Protein AF-A0A4Q4XHF4-F1 (afdb_monomer)

Nearest PDB structures (foldseek):
  7lha-assembly2_B  TM=8.384E-01  e=1.256E-33  Bacteroides uniformis
  7sno-assembly1_A  TM=8.288E-01  e=2.609E-33  Phocaeicola plebeius DSM 17135
  7snj-assembly1_A  TM=8.373E-01  e=5.656E-33  Phocaeicola plebeius DSM 17135
  7lj2-assembly2_B  TM=8.109E-01  e=6.883E-34  Bacteroides uniformis
  7lha-assembly1_A  TM=8.244E-01  e=3.525E-33  Bacteroides uniformis

Sequence (1037 aa):
MADDHASKAISCYGAGINHTPHLDRLASEGMKFNHCYVTNSICTPSRAAILTGTYNHVNGVMTLDDKINKHMPNVAKLLRGGGYRTAMVGKWHMGEGRAHEPTGFDYWSVLPGQGDYWDPKFIEPAGKRVEHGYVTDIITDKCLNWITQTKETGRPFFLMCHHKAPHRSWECDNKHKHLYADKPIRVPETYNDDYKNRAKAAKVAKMRVAEDMTYQDLGLVQPDGGDWVGERVVQESGSSQRKIPMDAAKLIDKDTGEVFTFKNGDGLPEFKFQRYMQRYLRTIQSIDDNVGRMLDYLDQNGLAENTIVIYTSDQGFFLGEHGWFDKRFMYEESFQMPFLIRYPAEIAKGSLCDDIICNVDFAPTFLDFARLRVPNYMQGVSFRELLHGKTPADWQQVAYHRYWMHNDIIHHARAHYGVRDRVYKLIYWYNEDLGVAGARPGAEDEKEWELFDCHKDPLELFNVYHDPKYQHVVKDMTRLLEKKMEEIGDEPVHTRMTDTSDILSKTTKRRFREGRGQYILALAISALTAALDGDQDPNRTSGWIQTAEQGIWEQLASPSISRLQALILIIHYRIVTGQFKLAFMLVAIAARSAAAMLLNHERHDMDRISQEVRRRLVWSLKIVERYFSVGLPEFEVCPLETIFLQLPSTEEDFSVDQSGELGSYSLHVRLEAVRRDIMKLTRSLALCDQPFPMLVELIRRFDEDLREILSRMPDGAELTAVQIAELLKNPWMPRRVLLHVSWHQAYCDLYRLLLRGYPEAAPKAVLDAVDPGHTATAEGECLKHSTAIIQTLTILNQQSTSRHLLEFDMAICAYHASRLLLFISRFGTSRDRPTAEFTVSRVDLCLAALRRFFSSCELVKPIIEELQTSNRKFHQRKLGVSRPSSPHLSPSRGDSQRNLSMAARTRQRLAIHSLLRQAEFSDGEDDEQATSVRDARLVSQTTPAVLPDDPSTGVPTERPVSYSAQESPNAPSPIPILSAVPNYWDSGTSSSPGSEDMQFPFMPWLGRQGEDAVFDDLLSSGVLNNPNSPYLRPTKN

Radius of gyration: 36.12 Å; Cα contacts (8 Å, |Δi|>4): 1656; chains: 1; bounding box: 110×99×100 Å

Foldseek 3Di:
DEAAAFPCLDPVSPVPQAYQVLLVVLLQQFEWEPFEWAQFLDQLQLLQLLFALAHCVLQVRQDLVAAGFQVHDGLLLQVVVLFAAEEEFEAPSRDDDDRRDDPSHPWYWYFDHLWDQAQTWTQTPVGIDTDGDGQLVVLLVVVLVVVVVRVVVVTHYDYHRYYSPPDPLQAFDPVLLPPPPVDFGDADPLLVPPCPQHAVLLVQWQFFLLWQDWCSSLQWDQDDDDCVQADQFPDPDPGRIGTGDQQNQWIAHNPPRDIDGDHRNVCVSVSSLRSNLSSRSSRCNSVSVSSNVVQVSCVVVVNQQVDKDKDKYSFFFDSSRNSGTGARDCQPRSTDMTIGIRHNNQADGNHYFHAHAYSSQNSQLVCVSSVHDDDPSNLHHHCSVVRNVDDDPVRPQKDKYWNQAALASRTNRFTWIWMDHSFKTKIWRCRANPPRPRHDHDCNVSIDIFMDGCVVCVSSSHGCLPPPVCVVVNVVRLVVVVVSCLSSQHDDSDDRPPDDDDDDDDDAVVCVVVLNDAQLLLLLQVLLLCLQVPPPDPPSSVVSLVVSVVVCVVCLVPADLSNLNSLLSSLSSCQQVLVLLVSLVSLLSSLVSLVVVVLLAQRSNDALLVRLSSQLSLLSSQVSQCLACQLPPVSRSDDPVSRHHDHHDAQPDSHDDDDPQQHLRSLVSLLVVLLSVLSNVLLVLLPDPAADVCLVVVLVVSVVSLVVSQVRLPCHQFQDLVNLLVLLVFLLSQSSLVSNLSSLLSLLSRLQLQAPPDPSHGDPNHNVPDDVVSSLVSLVSLLVSLLRLLVSLLSNLVNDPAADAHDCVSLVSNLSSLSSLLCQCPPNDDPPNDDLVVSLVSLVSSLVSCCRHSVSGPLNVQSSVVSVVSSVVSVVVVVVPDDDDDPPPDDPDPDPCPPDDPSRVSVPPDDSSRSNVSVDDDPPPPPVVPPPDDDPPPDDDDDDDDDDDDDDDDDDDDDDDDDDDDDDDDDDDDDDDDDDDDDDDDDDDDDDDDDDDDWRDDDSSNHGIDDPVPSCVCVVVCLSVDCPRPSNDDDDD

Mean predicted aligned error: 17.85 Å

Secondary structure (DSSP, 8-state):
--SS--GGGSGGG--SS---HHHHHHHHTSEEEEEEE-SSSSHHHHHHHHHHTS-HHHHT--SSS----TTS--HHHHHHHTT-EEEEEEE--S--STTTS--S-SEEEEESTT--SBS-EEEETTEEEE--SBHHHHHHHHHHHHHHHHHTTT--EEEEEE--TT-TT----GGGTTTTSSSPPPPPTTTT---TTS-HHHHH-S-BTTTT-BTTTTTBPPPS-SGGG-PBP--STT---BBPPTT--EEEBTTT--EEE-STTTTHHHHHHHHHHHHHHHHHHHHHHHHHHHHHHHHHTT-GGG--EEEE-SS---SSGGGB-S--SSSHHHHEEEEEEE-TTTS-TTEEE-S-EEGGGHHHHHHHHTTPPPPTT--S---HHHHTT---TT----EEEEE--TT-TTT-PPPEEEEE-SSEEEEEE----TT-TT-----TT--EEEEEETTT-TT-----TT-GGGHHHHHHHHHHHHHHHHHHTPPPSSPPTT-SS--SS-SHHHHHHTT-S-HHHHHHHHHHHHHHHT-S-HHHHHHHHHHHHHHHHTTTTS--HHHHHHHHHHHHHHHHTT-HHHHHHHHHHHHHHHHHTTTTB--SSS-HHHHHHHHHHHHHHHHHHHHHHTT-GGG-SS-GGG-B-PPP--SS-SS---SS---HHHHHHHHHHHHHHHHHHHHHHTT--S--TTHHHHHHHHHHHHHHHHTT-TT-SS--HHHHHHHTTSTTHHHHHHHHHHHHHHHHHHHGGG-TT-TTSPPHHHHTTS-HHHHHHHHHHHHHHHHHHHHHHHHHHHH-SS-----HHHHHHHHHHHHHHHHHHHH--STTPPPHHHHHHHHHHHHHHHHHHSTT-GGGHHHHHHHHHHHHHHHHHHTT-----------SS-SGGGGS-HHHHHHT---TT-HHHHT----SSSTTTGGGSS-TTS-------PPP---------------------------------------------------PPPPTTT--S---TTHHHHHHT-GGG-TT-GGGS----

Structure (mmCIF, N/CA/C/O backbone):
data_AF-A0A4Q4XHF4-F1
#
_entry.id   AF-A0A4Q4XHF4-F1
#
loop_
_atom_site.group_PDB
_atom_site.id
_atom_site.type_symbol
_atom_site.label_atom_id
_atom_site.label_alt_id
_atom_site.label_comp_id
_atom_site.label_asym_id
_atom_site.label_entity_id
_atom_site.label_seq_id
_atom_site.pdbx_PDB_ins_code
_atom_site.Cartn_x
_atom_site.Cartn_y
_atom_site.Cartn_z
_atom_site.occupancy
_atom_site.B_iso_or_equiv
_atom_site.auth_seq_id
_atom_site.auth_comp_id
_atom_site.auth_asym_id
_atom_site.auth_atom_id
_atom_site.pdbx_PDB_model_num
ATOM 1 N N . MET A 1 1 ? 4.514 -17.377 -2.876 1.00 98.31 1 MET A N 1
ATOM 2 C CA . MET A 1 1 ? 4.891 -16.209 -3.697 1.00 98.31 1 MET A CA 1
ATOM 3 C C . MET A 1 1 ? 6.381 -16.268 -3.998 1.00 98.31 1 MET A C 1
ATOM 5 O O . MET A 1 1 ? 7.155 -16.584 -3.097 1.00 98.31 1 MET A O 1
ATOM 9 N N . ALA A 1 2 ? 6.769 -16.020 -5.246 1.00 98.31 2 ALA A N 1
ATOM 10 C CA . ALA A 1 2 ? 8.162 -15.827 -5.654 1.00 98.31 2 ALA A CA 1
ATOM 11 C C . ALA A 1 2 ? 8.590 -14.352 -5.487 1.00 98.31 2 ALA A C 1
ATOM 13 O O . ALA A 1 2 ? 7.880 -13.562 -4.861 1.00 98.31 2 ALA A O 1
ATOM 14 N N . ASP A 1 3 ? 9.755 -13.991 -6.013 1.00 98.25 3 ASP A N 1
ATOM 15 C CA . ASP A 1 3 ? 10.226 -12.609 -6.119 1.00 98.25 3 ASP A CA 1
ATOM 16 C C . ASP A 1 3 ? 10.949 -12.466 -7.465 1.00 98.25 3 ASP A C 1
ATOM 18 O O . ASP A 1 3 ? 11.904 -13.204 -7.700 1.00 98.25 3 ASP A O 1
ATOM 22 N N . ASP A 1 4 ? 10.463 -11.594 -8.355 1.00 98.25 4 ASP A N 1
ATOM 23 C CA . ASP A 1 4 ? 10.924 -11.447 -9.755 1.00 98.25 4 ASP A CA 1
ATOM 24 C C . ASP A 1 4 ? 10.640 -12.643 -10.712 1.00 98.25 4 ASP A C 1
ATOM 26 O O . ASP A 1 4 ? 11.392 -12.875 -11.663 1.00 98.25 4 ASP A O 1
ATOM 30 N N . HIS A 1 5 ? 9.565 -13.427 -10.520 1.00 98.50 5 HIS A N 1
ATOM 31 C CA . HIS A 1 5 ? 9.194 -14.512 -11.454 1.00 98.50 5 HIS A CA 1
ATOM 32 C C . HIS A 1 5 ? 8.174 -14.064 -12.522 1.00 98.50 5 HIS A C 1
ATOM 34 O O . HIS A 1 5 ? 6.990 -13.905 -12.233 1.00 98.50 5 HIS A O 1
ATOM 40 N N . ALA A 1 6 ? 8.614 -13.920 -13.774 1.00 98.19 6 ALA A N 1
ATOM 41 C CA . ALA A 1 6 ? 7.746 -13.584 -14.904 1.00 98.19 6 ALA A CA 1
ATOM 42 C C . ALA A 1 6 ? 6.848 -14.748 -15.351 1.00 98.19 6 ALA A C 1
ATOM 44 O O . ALA A 1 6 ? 7.300 -15.892 -15.436 1.00 98.19 6 ALA A O 1
ATOM 45 N N . SER A 1 7 ? 5.614 -14.444 -15.767 1.00 97.31 7 SER A N 1
ATOM 46 C CA . SER A 1 7 ? 4.644 -15.428 -16.277 1.00 97.31 7 SER A CA 1
ATOM 47 C C . SER A 1 7 ? 5.202 -16.288 -17.412 1.00 97.31 7 SER A C 1
ATOM 49 O O . SER A 1 7 ? 5.020 -17.502 -17.420 1.00 97.31 7 SER A O 1
ATOM 51 N N . LYS A 1 8 ? 5.947 -15.681 -18.347 1.00 96.19 8 LYS A N 1
ATOM 52 C CA . LYS A 1 8 ? 6.544 -16.369 -19.505 1.00 96.19 8 LYS A CA 1
ATOM 53 C C . LYS A 1 8 ? 7.553 -17.463 -19.122 1.00 96.19 8 LYS A C 1
ATOM 55 O O . LYS A 1 8 ? 7.819 -18.344 -19.934 1.00 96.19 8 LYS A O 1
ATOM 60 N N . ALA A 1 9 ? 8.094 -17.450 -17.904 1.00 97.88 9 ALA A N 1
ATOM 61 C CA . ALA A 1 9 ? 9.001 -18.488 -17.422 1.00 97.88 9 ALA A CA 1
ATOM 62 C C . ALA A 1 9 ? 8.282 -19.690 -16.768 1.00 97.88 9 ALA A C 1
ATOM 64 O O . ALA A 1 9 ? 8.949 -20.574 -16.236 1.00 97.88 9 ALA A O 1
ATOM 65 N N . ILE A 1 10 ? 6.948 -19.766 -16.848 1.00 98.56 10 ILE A N 1
ATOM 66 C CA . ILE A 1 10 ? 6.119 -20.882 -16.363 1.00 98.56 10 ILE A CA 1
ATOM 67 C C . ILE A 1 10 ? 5.450 -21.560 -17.570 1.00 98.56 10 ILE A C 1
ATOM 69 O O . ILE A 1 10 ? 4.850 -20.886 -18.412 1.00 98.56 10 ILE A O 1
ATOM 73 N N . SER A 1 11 ? 5.539 -22.888 -17.695 1.00 98.12 11 SER A N 1
ATOM 74 C CA . SER A 1 11 ? 5.138 -23.583 -18.930 1.00 98.12 11 SER A CA 1
ATOM 75 C C . SER A 1 11 ? 3.638 -23.491 -19.250 1.00 98.12 11 SER A C 1
ATOM 77 O O . SER A 1 11 ? 3.296 -23.346 -20.426 1.00 98.12 11 SER A O 1
ATOM 79 N N . CYS A 1 12 ? 2.742 -23.422 -18.258 1.00 97.88 12 CYS A N 1
ATOM 80 C CA . CYS A 1 12 ? 1.301 -23.211 -18.484 1.00 97.88 12 CYS A CA 1
ATOM 81 C C . CYS A 1 12 ? 0.922 -21.816 -19.041 1.00 97.88 12 CYS A C 1
ATOM 83 O O . CYS A 1 12 ? -0.230 -21.597 -19.440 1.00 97.88 12 CYS A O 1
ATOM 85 N N . TYR A 1 13 ? 1.871 -20.876 -19.125 1.00 97.81 13 TYR A N 1
ATOM 86 C CA . TYR A 1 13 ? 1.719 -19.598 -19.838 1.00 97.81 13 TYR A CA 1
ATOM 87 C C . TYR A 1 13 ? 2.239 -19.642 -21.289 1.00 97.81 13 TYR A C 1
ATOM 89 O O . TYR A 1 13 ? 2.040 -18.690 -22.036 1.00 97.81 13 TYR A O 1
ATOM 97 N N . GLY A 1 14 ? 2.825 -20.760 -21.732 1.00 94.31 14 GLY A N 1
ATOM 98 C CA . GLY A 1 14 ? 2.952 -21.101 -23.155 1.00 94.31 14 GLY A CA 1
ATOM 99 C C . GLY A 1 14 ? 4.134 -20.507 -23.929 1.00 94.31 14 GLY A C 1
ATOM 100 O O . GLY A 1 14 ? 4.270 -20.808 -25.112 1.00 94.31 14 GLY A O 1
ATOM 101 N N . ALA A 1 15 ? 5.027 -19.728 -23.308 1.00 93.06 15 ALA A N 1
ATOM 102 C CA . ALA A 1 15 ? 6.179 -19.140 -24.015 1.00 93.06 15 ALA A CA 1
ATOM 103 C C . ALA A 1 15 ? 7.266 -20.164 -24.426 1.00 93.06 15 ALA A C 1
ATOM 105 O O . ALA A 1 15 ? 8.130 -19.855 -25.244 1.00 93.06 15 ALA A O 1
ATOM 106 N N . GLY A 1 16 ? 7.234 -21.384 -23.873 1.00 93.06 16 GLY A N 1
ATOM 107 C CA . GLY A 1 16 ? 8.068 -22.513 -24.315 1.00 93.06 16 GLY A CA 1
ATOM 108 C C . GLY A 1 16 ? 9.550 -22.464 -23.918 1.00 93.06 16 GLY A C 1
ATOM 109 O O . GLY A 1 16 ? 10.326 -23.280 -24.409 1.00 93.06 16 GLY A O 1
ATOM 110 N N . ILE A 1 17 ? 9.953 -21.534 -23.045 1.00 94.19 17 ILE A N 1
ATOM 111 C CA . ILE A 1 17 ? 11.353 -21.365 -22.606 1.00 94.19 17 ILE A CA 1
ATOM 112 C C . ILE A 1 17 ? 11.737 -22.195 -21.370 1.00 94.19 17 ILE A C 1
ATOM 114 O O . ILE A 1 17 ? 12.924 -22.390 -21.130 1.00 94.19 17 ILE A O 1
ATOM 118 N N . ASN A 1 18 ? 10.761 -22.679 -20.594 1.00 95.44 18 ASN A N 1
ATOM 119 C CA . ASN A 1 18 ? 10.960 -23.417 -19.340 1.00 95.44 18 ASN A CA 1
ATOM 120 C C . ASN A 1 18 ? 9.991 -24.613 -19.241 1.00 95.44 18 ASN A C 1
ATOM 122 O O . ASN A 1 18 ? 9.073 -24.734 -20.054 1.00 95.44 18 ASN A O 1
ATOM 126 N N . HIS A 1 19 ? 10.177 -25.476 -18.241 1.00 95.50 19 HIS A N 1
ATOM 127 C CA . HIS A 1 19 ? 9.332 -26.641 -17.964 1.00 95.50 19 HIS A CA 1
ATOM 128 C C . HIS A 1 19 ? 9.091 -26.765 -16.451 1.00 95.50 19 HIS A C 1
ATOM 130 O O . HIS A 1 19 ? 9.970 -27.206 -15.714 1.00 95.50 19 HIS A O 1
ATOM 136 N N . THR A 1 20 ? 7.902 -26.365 -15.997 1.00 98.38 20 THR A N 1
ATOM 137 C CA . THR A 1 20 ? 7.527 -26.211 -14.579 1.00 98.38 20 THR A CA 1
ATOM 138 C C . THR A 1 20 ? 6.310 -27.081 -14.228 1.00 98.38 20 THR A C 1
ATOM 140 O O . THR A 1 20 ? 5.200 -26.561 -14.074 1.00 98.38 20 THR A O 1
ATOM 143 N N . PRO A 1 21 ? 6.459 -28.418 -14.168 1.00 98.50 21 PRO A N 1
ATOM 144 C CA . PRO A 1 21 ? 5.340 -29.347 -14.018 1.00 98.50 21 PRO A CA 1
ATOM 145 C C . PRO A 1 21 ? 4.573 -29.185 -12.700 1.00 98.50 21 PRO A C 1
ATOM 147 O O . PRO A 1 21 ? 3.372 -29.452 -12.672 1.00 98.50 21 PRO A O 1
ATOM 150 N N . HIS A 1 22 ? 5.215 -28.741 -11.616 1.00 98.75 22 HIS A N 1
ATOM 151 C CA . HIS A 1 22 ? 4.547 -28.561 -10.325 1.00 98.75 22 HIS A CA 1
ATOM 152 C C . HIS A 1 22 ? 3.808 -27.216 -10.211 1.00 98.75 22 HIS A C 1
ATOM 154 O O . HIS A 1 22 ? 2.795 -27.137 -9.515 1.00 98.75 22 HIS A O 1
ATOM 160 N N . LEU A 1 23 ? 4.241 -26.179 -10.933 1.00 98.81 23 LEU A N 1
ATOM 161 C CA . LEU A 1 23 ? 3.446 -24.964 -11.150 1.00 98.81 23 LEU A CA 1
ATOM 162 C C . LEU A 1 23 ? 2.272 -25.249 -12.094 1.00 98.81 23 LEU A C 1
ATOM 164 O O . LEU A 1 23 ? 1.133 -24.907 -11.782 1.00 98.81 23 LEU A O 1
ATOM 168 N N . ASP A 1 24 ? 2.504 -25.961 -13.196 1.00 98.75 24 ASP A N 1
ATOM 169 C CA . ASP A 1 24 ? 1.458 -26.349 -14.151 1.00 98.75 24 ASP A CA 1
ATOM 170 C C . ASP A 1 24 ? 0.392 -27.259 -13.507 1.00 98.75 24 ASP A C 1
ATOM 172 O O . ASP A 1 24 ? -0.781 -27.224 -13.889 1.00 98.75 24 ASP A O 1
ATOM 176 N N . ARG A 1 25 ? 0.765 -28.017 -12.464 1.00 98.62 25 ARG A N 1
ATOM 177 C CA . ARG A 1 25 ? -0.150 -28.779 -11.598 1.00 98.62 25 ARG A CA 1
ATOM 178 C C . ARG A 1 25 ? -1.195 -27.894 -10.899 1.00 98.62 25 ARG A C 1
ATOM 180 O O . ARG A 1 25 ? -2.337 -28.321 -10.751 1.00 98.62 25 ARG A O 1
ATOM 187 N N . LEU A 1 26 ? -0.862 -26.656 -10.517 1.00 98.56 26 LEU A N 1
ATOM 188 C CA . LEU A 1 26 ? -1.839 -25.710 -9.948 1.00 98.56 26 LEU A CA 1
ATOM 189 C C . LEU A 1 26 ? -2.869 -25.252 -10.985 1.00 98.56 26 LEU A C 1
ATOM 191 O O . LEU A 1 26 ? -4.040 -25.098 -10.647 1.00 98.56 26 LEU A O 1
ATOM 195 N N . ALA A 1 27 ? -2.446 -25.062 -12.238 1.00 98.12 27 ALA A N 1
ATOM 196 C CA . ALA A 1 27 ? -3.348 -24.713 -13.331 1.00 98.12 27 ALA A CA 1
ATOM 197 C C . ALA A 1 27 ? -4.272 -25.890 -13.688 1.00 98.12 27 ALA A C 1
ATOM 199 O O . ALA A 1 27 ? -5.482 -25.715 -13.811 1.00 98.12 27 ALA A O 1
ATOM 200 N N . SER A 1 28 ? -3.725 -27.105 -13.817 1.00 98.44 28 SER A N 1
ATOM 201 C CA . SER A 1 28 ? -4.499 -28.287 -14.224 1.00 98.44 28 SER A CA 1
ATOM 202 C C . SER A 1 28 ? -5.429 -28.829 -13.132 1.00 98.44 28 SER A C 1
ATOM 204 O O . SER A 1 28 ? -6.492 -29.358 -13.450 1.00 98.44 28 SER A O 1
ATOM 206 N N . GLU A 1 29 ? -5.099 -28.648 -11.850 1.00 98.44 29 GLU A N 1
ATOM 207 C CA . GLU A 1 29 ? -5.975 -28.998 -10.720 1.00 98.44 29 GLU A CA 1
ATOM 208 C C . GLU A 1 29 ? -6.828 -27.831 -10.194 1.00 98.44 29 GLU A C 1
ATOM 210 O O . GLU A 1 29 ? -7.529 -27.986 -9.193 1.00 98.44 29 GLU A O 1
ATOM 215 N N . GLY A 1 30 ? -6.783 -26.673 -10.853 1.00 98.38 30 GLY A N 1
ATOM 216 C CA . GLY A 1 30 ? -7.435 -25.448 -10.402 1.00 98.38 30 GLY A CA 1
ATOM 217 C C . GLY A 1 30 ? -7.697 -24.484 -11.554 1.00 98.38 30 GLY A C 1
ATOM 218 O O . GLY A 1 30 ? -8.276 -24.879 -12.564 1.00 98.38 30 GLY A O 1
ATOM 219 N N . MET A 1 31 ? -7.288 -23.226 -11.392 1.00 98.69 31 MET A N 1
ATOM 220 C CA . MET A 1 31 ? -7.496 -22.155 -12.365 1.00 98.69 31 MET A CA 1
ATOM 221 C C . MET A 1 31 ? -6.215 -21.345 -12.607 1.00 98.69 31 MET A C 1
ATOM 223 O O . MET A 1 31 ? -5.474 -21.028 -11.671 1.00 98.69 31 MET A O 1
ATOM 227 N N . LYS A 1 32 ? -5.990 -20.963 -13.870 1.00 98.69 32 LYS A N 1
ATOM 228 C CA . LYS A 1 32 ? -4.998 -19.959 -14.286 1.00 98.69 32 LYS A CA 1
ATOM 229 C C . LYS A 1 32 ? -5.692 -18.641 -14.627 1.00 98.69 32 LYS A C 1
ATOM 231 O O . LYS A 1 32 ? -6.667 -18.646 -15.376 1.00 98.69 32 LYS A O 1
ATOM 236 N N . PHE A 1 33 ? -5.135 -17.521 -14.169 1.00 98.62 33 PHE A N 1
ATOM 237 C CA . PHE A 1 33 ? -5.484 -16.192 -14.677 1.00 98.62 33 PHE A CA 1
ATOM 238 C C . PHE A 1 33 ? -4.467 -15.756 -15.735 1.00 98.62 33 PHE A C 1
ATOM 240 O O . PHE A 1 33 ? -3.256 -15.850 -15.511 1.00 98.62 33 PHE A O 1
ATOM 247 N N . ASN A 1 34 ? -4.954 -15.254 -16.872 1.00 97.44 34 ASN A N 1
ATOM 248 C CA . ASN A 1 34 ? -4.112 -14.601 -17.882 1.00 97.44 34 ASN A CA 1
ATOM 249 C C . ASN A 1 34 ? -3.880 -13.106 -17.573 1.00 97.44 34 ASN A C 1
ATOM 251 O O . ASN A 1 34 ? -2.925 -12.520 -18.077 1.00 97.44 34 ASN A O 1
ATOM 255 N N . HIS A 1 35 ? -4.719 -12.494 -16.729 1.00 97.94 35 HIS A N 1
ATOM 256 C CA . HIS A 1 35 ? -4.761 -11.045 -16.506 1.00 97.94 35 HIS A CA 1
ATOM 257 C C . HIS A 1 35 ? -4.694 -10.661 -15.015 1.00 97.94 35 HIS A C 1
ATOM 259 O O . HIS A 1 35 ? -5.595 -10.022 -14.480 1.00 97.94 35 HIS A O 1
ATOM 265 N N . CYS A 1 36 ? -3.608 -11.046 -14.337 1.00 98.69 36 CYS A N 1
ATOM 266 C CA . CYS A 1 36 ? -3.281 -10.557 -12.994 1.00 98.69 36 CYS A CA 1
ATOM 267 C C . CYS A 1 36 ? -2.184 -9.486 -13.069 1.00 98.69 36 CYS A C 1
ATOM 269 O O . CYS A 1 36 ? -1.171 -9.699 -13.734 1.00 98.69 36 CYS A O 1
ATOM 271 N N . TYR A 1 37 ? -2.357 -8.359 -12.372 1.00 98.81 37 TYR A N 1
ATOM 272 C CA . TYR A 1 37 ? -1.478 -7.190 -12.492 1.00 98.81 37 TYR A CA 1
ATOM 273 C C . TYR A 1 37 ? -1.028 -6.601 -11.150 1.00 98.81 37 TYR A C 1
ATOM 275 O O . TYR A 1 37 ? -1.778 -6.571 -10.171 1.00 98.81 37 TYR A O 1
ATOM 283 N N . VAL A 1 38 ? 0.203 -6.089 -11.114 1.00 98.81 38 VAL A N 1
ATOM 284 C CA . VAL A 1 38 ? 0.785 -5.437 -9.931 1.00 98.81 38 VAL A CA 1
ATOM 285 C C . VAL A 1 38 ? 0.472 -3.938 -9.922 1.00 98.81 38 VAL A C 1
ATOM 287 O O . VAL A 1 38 ? 0.669 -3.269 -10.930 1.00 98.81 38 VAL A O 1
ATOM 290 N N . THR A 1 39 ? 0.036 -3.362 -8.797 1.00 98.31 39 THR A N 1
ATOM 291 C CA . THR A 1 39 ? -0.268 -1.913 -8.734 1.00 98.31 39 THR A CA 1
ATOM 292 C C . THR A 1 39 ? 0.965 -1.001 -8.743 1.00 98.31 39 THR A C 1
ATOM 294 O O . THR A 1 39 ? 0.835 0.201 -8.958 1.00 98.31 39 THR A O 1
ATOM 297 N N . ASN A 1 40 ? 2.156 -1.549 -8.496 1.00 98.25 40 ASN A N 1
ATOM 298 C CA . ASN A 1 40 ? 3.449 -0.863 -8.538 1.00 98.25 40 ASN A CA 1
ATOM 299 C C . ASN A 1 40 ? 4.542 -1.931 -8.742 1.00 98.25 40 ASN A C 1
ATOM 301 O O . ASN A 1 40 ? 4.726 -2.778 -7.868 1.00 98.25 40 ASN A O 1
ATOM 305 N N . SER A 1 41 ? 5.231 -1.934 -9.891 1.00 97.12 41 SER A N 1
ATOM 306 C CA . SER A 1 41 ? 6.150 -3.014 -10.320 1.00 97.12 41 SER A CA 1
ATOM 307 C C . SER A 1 41 ? 7.505 -3.021 -9.591 1.00 97.12 41 SER A C 1
ATOM 309 O O . SER A 1 41 ? 8.563 -3.066 -10.223 1.00 97.12 41 SER A O 1
ATOM 311 N N . ILE A 1 42 ? 7.498 -2.968 -8.259 1.00 96.19 42 ILE A N 1
ATOM 312 C CA . ILE A 1 42 ? 8.690 -3.123 -7.423 1.00 96.19 42 ILE A CA 1
ATOM 313 C C . ILE A 1 42 ? 8.329 -3.761 -6.068 1.00 96.19 42 ILE A C 1
ATOM 315 O O . ILE A 1 42 ? 7.259 -3.526 -5.502 1.00 96.19 42 ILE A O 1
ATOM 319 N N . CYS A 1 43 ? 9.225 -4.610 -5.559 1.00 95.81 43 CYS A N 1
ATOM 320 C CA . CYS A 1 43 ? 8.884 -5.653 -4.587 1.00 95.81 43 CYS A CA 1
ATOM 321 C C . CYS A 1 43 ? 8.332 -5.148 -3.246 1.00 95.81 43 CYS A C 1
ATOM 323 O O . CYS A 1 43 ? 7.349 -5.697 -2.753 1.00 95.81 43 CYS A O 1
ATOM 325 N N . THR A 1 44 ? 8.916 -4.110 -2.645 1.00 97.00 44 THR A N 1
ATOM 326 C CA . THR A 1 44 ? 8.484 -3.609 -1.324 1.00 97.00 44 THR A CA 1
ATOM 327 C C . THR A 1 44 ? 7.065 -3.002 -1.349 1.00 97.00 44 THR A C 1
ATOM 329 O O . THR A 1 44 ? 6.223 -3.459 -0.570 1.00 97.00 44 THR A O 1
ATOM 332 N N . PRO A 1 45 ? 6.728 -2.091 -2.284 1.00 97.81 45 PRO A N 1
ATOM 333 C CA . PRO A 1 45 ? 5.360 -1.620 -2.516 1.00 97.81 45 PRO A CA 1
ATOM 334 C C . PRO A 1 45 ? 4.354 -2.710 -2.904 1.00 97.81 45 PRO A C 1
ATOM 336 O O . PRO A 1 45 ? 3.235 -2.697 -2.387 1.00 97.81 45 PRO A O 1
ATOM 339 N N . SER A 1 46 ? 4.721 -3.670 -3.764 1.00 98.62 46 SER A N 1
ATOM 340 C CA . SER A 1 46 ? 3.817 -4.776 -4.130 1.00 98.62 46 SER A CA 1
ATOM 341 C C . SER A 1 46 ? 3.483 -5.660 -2.921 1.00 98.62 46 SER A C 1
ATOM 343 O O . SER A 1 46 ? 2.315 -5.956 -2.652 1.00 98.62 46 SER A O 1
ATOM 345 N N . ARG A 1 47 ? 4.498 -6.012 -2.119 1.00 98.62 47 ARG A N 1
ATOM 346 C CA . ARG A 1 47 ? 4.339 -6.789 -0.878 1.00 98.62 47 ARG A CA 1
ATOM 347 C C . ARG A 1 47 ? 3.460 -6.063 0.144 1.00 98.62 47 ARG A C 1
ATOM 349 O O . ARG A 1 47 ? 2.692 -6.728 0.840 1.00 98.62 47 ARG A O 1
ATOM 356 N N . ALA A 1 48 ? 3.519 -4.730 0.197 1.00 98.38 48 ALA A N 1
ATOM 357 C CA . ALA A 1 48 ? 2.614 -3.925 1.014 1.00 98.38 48 ALA A CA 1
ATOM 358 C C . ALA A 1 48 ? 1.171 -3.982 0.488 1.00 98.38 48 ALA A C 1
ATOM 360 O O . ALA A 1 48 ? 0.270 -4.318 1.254 1.00 98.38 48 ALA A O 1
ATOM 361 N N . ALA A 1 49 ? 0.958 -3.749 -0.812 1.00 98.62 49 ALA A N 1
ATOM 362 C CA . ALA A 1 49 ? -0.366 -3.754 -1.442 1.00 98.62 49 ALA A CA 1
ATOM 363 C C . ALA A 1 49 ? -1.111 -5.095 -1.272 1.00 98.62 49 ALA A C 1
ATOM 365 O O . ALA A 1 49 ? -2.282 -5.106 -0.891 1.00 98.62 49 ALA A O 1
ATOM 366 N N . ILE A 1 50 ? -0.409 -6.224 -1.441 1.00 98.69 50 ILE A N 1
ATOM 367 C CA . ILE A 1 50 ? -0.934 -7.585 -1.202 1.00 98.69 50 ILE A CA 1
ATOM 368 C C . ILE A 1 50 ? -1.340 -7.802 0.265 1.00 98.69 50 ILE A C 1
ATOM 370 O O . ILE A 1 50 ? -2.300 -8.515 0.558 1.00 98.69 50 ILE A O 1
ATOM 374 N N . LEU A 1 51 ? -0.596 -7.216 1.207 1.00 98.38 51 LEU A N 1
ATOM 375 C CA . LEU A 1 51 ? -0.791 -7.412 2.643 1.00 98.38 51 LEU A CA 1
ATOM 376 C C . LEU A 1 51 ? -1.887 -6.497 3.223 1.00 98.38 51 LEU A C 1
ATOM 378 O O . LEU A 1 51 ? -2.607 -6.912 4.141 1.00 98.38 51 LEU A O 1
ATOM 382 N N . THR A 1 52 ? -2.025 -5.269 2.714 1.00 97.81 52 THR A N 1
ATOM 383 C CA . THR A 1 52 ? -3.038 -4.299 3.167 1.00 97.81 52 THR A CA 1
ATOM 384 C C . THR A 1 52 ? -4.348 -4.383 2.390 1.00 97.81 52 THR A C 1
ATOM 386 O O . THR A 1 52 ? -5.390 -4.096 2.976 1.00 97.81 52 THR A O 1
ATOM 389 N N . GLY A 1 53 ? -4.314 -4.773 1.111 1.00 97.81 53 GLY A N 1
ATOM 390 C CA . GLY A 1 53 ? -5.441 -4.646 0.184 1.00 97.81 53 GLY A CA 1
ATOM 391 C C . GLY A 1 53 ? -5.658 -3.216 -0.321 1.00 97.81 53 GLY A C 1
ATOM 392 O O . GLY A 1 53 ? -6.792 -2.846 -0.616 1.00 97.81 53 GLY A O 1
ATOM 393 N N . THR A 1 54 ? -4.612 -2.381 -0.351 1.00 97.31 54 THR A N 1
ATOM 394 C CA . THR A 1 54 ? -4.697 -0.949 -0.700 1.00 97.31 54 THR A CA 1
ATOM 395 C C . THR A 1 54 ? -3.547 -0.502 -1.595 1.00 97.31 54 THR A C 1
ATOM 397 O O . THR A 1 54 ? -2.439 -1.036 -1.508 1.00 97.31 54 THR A O 1
ATOM 400 N N . TYR A 1 55 ? -3.786 0.536 -2.395 1.00 97.31 55 TYR A N 1
ATOM 401 C CA . TYR A 1 55 ? -2.769 1.168 -3.231 1.00 97.31 55 TYR A CA 1
ATOM 402 C C . TYR A 1 55 ? -1.721 1.914 -2.384 1.00 97.31 55 TYR A C 1
ATOM 404 O O . TYR A 1 55 ? -1.907 2.172 -1.188 1.00 97.31 55 TYR A O 1
ATOM 412 N N . ASN A 1 56 ? -0.578 2.229 -2.997 1.00 96.62 56 ASN A N 1
ATOM 413 C CA . ASN A 1 56 ? 0.631 2.608 -2.263 1.00 96.62 56 ASN A CA 1
ATOM 414 C C . ASN A 1 56 ? 0.629 4.023 -1.670 1.00 96.62 56 ASN A C 1
ATOM 416 O O . ASN A 1 56 ? 1.294 4.252 -0.663 1.00 96.62 56 ASN A O 1
ATOM 420 N N . HIS A 1 57 ? -0.185 4.938 -2.194 1.00 92.38 57 HIS A N 1
ATOM 421 C CA . HIS A 1 57 ? -0.474 6.225 -1.553 1.00 92.38 57 HIS A CA 1
ATOM 422 C C . HIS A 1 57 ? -1.352 6.091 -0.300 1.00 92.38 57 HIS A C 1
ATOM 424 O O . HIS A 1 57 ? -1.235 6.905 0.610 1.00 92.38 57 HIS A O 1
ATOM 430 N N . VAL A 1 58 ? -2.167 5.034 -0.197 1.00 89.12 58 VAL A N 1
ATOM 431 C CA . VAL A 1 58 ? -2.994 4.748 0.991 1.00 89.12 58 VAL A CA 1
ATOM 432 C C . VAL A 1 58 ? -2.231 3.939 2.046 1.00 89.12 58 VAL A C 1
ATOM 434 O O . VAL A 1 58 ? -2.420 4.167 3.241 1.00 89.12 58 VAL A O 1
ATOM 437 N N . ASN A 1 59 ? -1.342 3.017 1.644 1.00 91.50 59 ASN A N 1
ATOM 438 C CA . ASN A 1 59 ? -0.471 2.303 2.595 1.00 91.50 59 ASN A CA 1
ATOM 439 C C . ASN A 1 59 ? 0.832 3.053 2.948 1.00 91.50 59 ASN A C 1
ATOM 441 O O . ASN A 1 59 ? 1.493 2.670 3.910 1.00 91.50 59 ASN A O 1
ATOM 445 N N . GLY A 1 60 ? 1.204 4.113 2.225 1.00 92.25 60 GLY A N 1
ATOM 446 C CA . GLY A 1 60 ? 2.415 4.895 2.504 1.00 92.25 60 GLY A CA 1
ATOM 447 C C . GLY A 1 60 ? 3.728 4.124 2.313 1.00 92.25 60 GLY A C 1
ATOM 448 O O . GLY A 1 60 ? 4.735 4.486 2.913 1.00 92.25 60 GLY A O 1
ATOM 449 N N . VAL A 1 61 ? 3.716 3.044 1.524 1.00 96.25 61 VAL A N 1
ATOM 450 C CA . VAL A 1 61 ? 4.903 2.281 1.111 1.00 96.25 61 VAL A CA 1
ATOM 451 C C . VAL A 1 61 ? 4.993 2.374 -0.410 1.00 96.25 61 VAL A C 1
ATOM 453 O O . VAL A 1 61 ? 4.483 1.517 -1.134 1.00 96.25 61 VAL A O 1
ATOM 456 N N . MET A 1 62 ? 5.573 3.470 -0.894 1.00 95.62 62 MET A N 1
ATOM 457 C CA . MET A 1 62 ? 5.623 3.871 -2.302 1.00 95.62 62 MET A CA 1
ATOM 458 C C . MET A 1 62 ? 6.883 3.361 -3.012 1.00 95.62 62 MET A C 1
ATOM 460 O O . MET A 1 62 ? 6.832 3.067 -4.212 1.00 95.62 62 MET A O 1
ATOM 464 N N . THR A 1 63 ? 7.997 3.220 -2.285 1.00 96.06 63 THR A N 1
ATOM 465 C CA . THR A 1 63 ? 9.322 2.884 -2.835 1.00 96.06 63 THR A CA 1
ATOM 466 C C . THR A 1 63 ? 10.033 1.746 -2.083 1.00 96.06 63 THR A C 1
ATOM 468 O O . THR A 1 63 ? 9.441 1.053 -1.256 1.00 96.06 63 THR A O 1
ATOM 471 N N . LEU A 1 64 ? 11.309 1.500 -2.415 1.00 94.00 64 LEU A N 1
ATOM 472 C CA . LEU A 1 64 ? 12.186 0.556 -1.708 1.00 94.00 64 LEU A CA 1
ATOM 473 C C . LEU A 1 64 ? 12.741 1.097 -0.377 1.00 94.00 64 LEU A C 1
ATOM 475 O O . LEU A 1 64 ? 13.136 0.297 0.470 1.00 94.00 64 LEU A O 1
ATOM 479 N N . ASP A 1 65 ? 12.774 2.420 -0.192 1.00 92.75 65 ASP A N 1
ATOM 480 C CA . ASP A 1 65 ? 13.321 3.060 1.016 1.00 92.75 65 ASP A CA 1
ATOM 481 C C . ASP A 1 65 ? 12.272 3.141 2.145 1.00 92.75 65 ASP A C 1
ATOM 483 O O . ASP A 1 65 ? 12.618 3.205 3.335 1.00 92.75 65 ASP A O 1
ATOM 487 N N . ASP A 1 66 ? 10.989 3.094 1.767 1.00 94.50 66 ASP A N 1
ATOM 488 C CA . ASP A 1 66 ? 9.838 3.051 2.665 1.00 94.50 66 ASP A CA 1
ATOM 489 C C . ASP A 1 66 ? 9.745 1.735 3.451 1.00 94.50 66 ASP A C 1
ATOM 491 O O . ASP A 1 66 ? 10.219 0.670 3.047 1.00 94.50 66 ASP A O 1
ATOM 495 N N . LYS A 1 67 ? 9.102 1.798 4.622 1.00 94.44 67 LYS A N 1
ATOM 496 C CA . LYS A 1 67 ? 9.023 0.679 5.572 1.00 94.44 67 LYS A CA 1
ATOM 497 C C . LYS A 1 67 ? 7.623 0.600 6.152 1.00 94.44 67 LYS A C 1
ATOM 499 O O . LYS A 1 67 ? 7.092 1.605 6.621 1.00 94.44 67 LYS A O 1
ATOM 504 N N . ILE A 1 68 ? 7.034 -0.595 6.178 1.00 94.44 68 ILE A N 1
ATOM 505 C CA . ILE A 1 68 ? 5.654 -0.754 6.646 1.00 94.44 68 ILE A CA 1
ATOM 506 C C . ILE A 1 68 ? 5.539 -0.367 8.122 1.00 94.44 68 ILE A C 1
ATOM 508 O O . ILE A 1 68 ? 6.330 -0.791 8.970 1.00 94.44 68 ILE A O 1
ATOM 512 N N . ASN A 1 69 ? 4.534 0.438 8.453 1.00 89.31 69 ASN A N 1
ATOM 513 C CA . ASN A 1 69 ? 4.193 0.712 9.841 1.00 89.31 69 ASN A CA 1
ATOM 514 C C . ASN A 1 69 ? 3.555 -0.547 10.444 1.00 89.31 69 ASN A C 1
ATOM 516 O O . ASN A 1 69 ? 2.437 -0.910 10.076 1.00 89.31 69 ASN A O 1
ATOM 520 N N . LYS A 1 70 ? 4.208 -1.197 11.416 1.00 91.00 70 LYS A N 1
ATOM 521 C CA . LYS A 1 70 ? 3.674 -2.429 12.021 1.00 91.00 70 LYS A CA 1
ATOM 522 C C . LYS A 1 70 ? 2.305 -2.273 12.696 1.00 91.00 70 LYS A C 1
ATOM 524 O O . LYS A 1 70 ? 1.680 -3.275 13.029 1.00 91.00 70 LYS A O 1
ATOM 529 N N . HIS A 1 71 ? 1.818 -1.060 12.946 1.00 88.44 71 HIS A N 1
ATOM 530 C CA . HIS A 1 71 ? 0.487 -0.844 13.516 1.00 88.44 71 HIS A CA 1
ATOM 531 C C . HIS A 1 71 ? -0.623 -0.950 12.456 1.00 88.44 71 HIS A C 1
ATOM 533 O O . HIS A 1 71 ? -1.720 -1.397 12.786 1.00 88.44 71 HIS A O 1
ATOM 539 N N . MET A 1 72 ? -0.305 -0.697 11.181 1.00 87.62 72 MET A N 1
ATOM 540 C CA . MET A 1 72 ? -1.219 -0.688 10.030 1.00 87.62 72 MET A CA 1
ATOM 541 C C . MET A 1 72 ? -2.125 -1.933 9.937 1.00 87.62 72 MET A C 1
ATOM 543 O O . MET A 1 72 ? -1.617 -3.057 10.040 1.00 87.62 72 MET A O 1
ATOM 547 N N . PRO A 1 73 ? -3.448 -1.779 9.742 1.00 91.31 73 PRO A N 1
ATOM 548 C CA . PRO A 1 73 ? -4.356 -2.893 9.463 1.00 91.31 73 PRO A CA 1
ATOM 549 C C . PRO A 1 73 ? -3.889 -3.739 8.268 1.00 91.31 73 PRO A C 1
ATOM 551 O O . PRO A 1 73 ? -3.427 -3.205 7.264 1.00 91.31 73 PRO A O 1
ATOM 554 N N . ASN A 1 74 ? -3.981 -5.066 8.379 1.00 96.38 74 ASN A N 1
ATOM 555 C CA . ASN A 1 74 ? -3.565 -5.989 7.321 1.00 96.38 74 ASN A CA 1
ATOM 556 C C . ASN A 1 74 ? -4.362 -7.302 7.364 1.00 96.38 74 ASN A C 1
ATOM 558 O O . ASN A 1 74 ? -4.971 -7.635 8.386 1.00 96.38 74 ASN A O 1
ATOM 562 N N . VAL A 1 75 ? -4.344 -8.060 6.264 1.00 98.38 75 VAL A N 1
ATOM 563 C CA . VAL A 1 75 ? -5.150 -9.284 6.125 1.00 98.38 75 VAL A CA 1
ATOM 564 C C . VAL A 1 75 ? -4.789 -10.364 7.152 1.00 98.38 75 VAL A C 1
ATOM 566 O O . VAL A 1 75 ? -5.679 -11.021 7.689 1.00 98.38 75 VAL A O 1
ATOM 569 N N . ALA A 1 76 ? -3.511 -10.490 7.526 1.00 98.38 76 ALA A N 1
ATOM 570 C CA . ALA A 1 76 ? -3.066 -11.458 8.529 1.00 98.38 76 ALA A CA 1
ATOM 571 C C . ALA A 1 76 ? -3.649 -11.160 9.924 1.00 98.38 76 ALA A C 1
ATOM 573 O O . ALA A 1 76 ? -4.184 -12.058 10.571 1.00 98.38 76 ALA A O 1
ATOM 574 N N . LYS A 1 77 ? -3.644 -9.891 10.363 1.00 97.94 77 LYS A N 1
ATOM 575 C CA . LYS A 1 77 ? -4.282 -9.449 11.621 1.00 97.94 77 LYS A CA 1
ATOM 576 C C . LYS A 1 77 ? -5.771 -9.794 11.654 1.00 97.94 77 LYS A C 1
ATOM 578 O O . LYS A 1 77 ? -6.265 -10.240 12.688 1.00 97.94 77 LYS A O 1
ATOM 583 N N . LEU A 1 78 ? -6.465 -9.597 10.534 1.00 96.81 78 LEU A N 1
ATOM 584 C CA . LEU A 1 78 ? -7.901 -9.843 10.405 1.00 96.81 78 LEU A CA 1
ATOM 585 C C . LEU A 1 78 ? -8.218 -11.344 10.434 1.00 96.81 78 LEU A C 1
ATOM 587 O O . LEU A 1 78 ? -9.050 -11.766 11.233 1.00 96.81 78 LEU A O 1
ATOM 591 N N . LEU A 1 79 ? -7.492 -12.159 9.661 1.00 97.75 79 LEU A N 1
ATOM 592 C CA . LEU A 1 79 ? -7.601 -13.623 9.683 1.00 97.75 79 LEU A CA 1
ATOM 593 C C . LEU A 1 79 ? -7.307 -14.192 11.080 1.00 97.75 79 LEU A C 1
ATOM 595 O O . LEU A 1 79 ? -8.074 -15.008 11.593 1.00 97.75 79 LEU A O 1
ATOM 599 N N . ARG A 1 80 ? -6.243 -13.713 11.739 1.00 97.00 80 ARG A N 1
ATOM 600 C CA . ARG A 1 80 ? -5.883 -14.097 13.113 1.00 97.00 80 ARG A CA 1
ATOM 601 C C . ARG A 1 80 ? -6.983 -13.748 14.118 1.00 97.00 80 ARG A C 1
ATOM 603 O O . ARG A 1 80 ? -7.304 -14.567 14.978 1.00 97.00 80 ARG A O 1
ATOM 610 N N . GLY A 1 81 ? -7.581 -12.560 13.992 1.00 92.81 81 GLY A N 1
ATOM 611 C CA . GLY A 1 81 ? -8.751 -12.142 14.773 1.00 92.81 81 GLY A CA 1
ATOM 612 C C . GLY A 1 81 ? -9.985 -13.012 14.508 1.00 92.81 81 GLY A C 1
ATOM 613 O O . GLY A 1 81 ? -10.706 -13.351 15.441 1.00 92.81 81 GLY A O 1
ATOM 614 N N . GLY A 1 82 ? -10.168 -13.457 13.263 1.00 91.12 82 GLY A N 1
ATOM 615 C CA . GLY A 1 82 ? -11.163 -14.448 12.842 1.00 91.12 82 GLY A CA 1
ATOM 616 C C . GLY A 1 82 ? -10.848 -15.900 13.227 1.00 91.12 82 GLY A C 1
ATOM 617 O O . GLY A 1 82 ? -11.510 -16.813 12.744 1.00 91.12 82 GLY A O 1
ATOM 618 N N . GLY A 1 83 ? -9.844 -16.147 14.074 1.00 91.62 83 GLY A N 1
ATOM 619 C CA . GLY A 1 83 ? -9.534 -17.477 14.604 1.00 91.62 83 GLY A CA 1
ATOM 620 C C . GLY A 1 83 ? -8.546 -18.307 13.780 1.00 91.62 83 GLY A C 1
ATOM 621 O O . GLY A 1 83 ? -8.171 -19.398 14.226 1.00 91.62 83 GLY A O 1
ATOM 622 N N . TYR A 1 84 ? -8.030 -17.805 12.655 1.00 97.75 84 TYR A N 1
ATOM 623 C CA . TYR A 1 84 ? -6.970 -18.490 11.907 1.00 97.75 84 TYR A CA 1
ATOM 624 C C . TYR A 1 84 ? -5.655 -18.514 12.694 1.00 97.75 84 TYR A C 1
ATOM 626 O O . TYR A 1 84 ? -5.359 -17.625 13.496 1.00 97.75 84 TYR A O 1
ATOM 634 N N . ARG A 1 85 ? -4.853 -19.549 12.456 1.00 98.06 85 ARG A N 1
ATOM 635 C CA . ARG A 1 85 ? -3.419 -19.580 12.756 1.00 98.06 85 ARG A CA 1
ATOM 636 C C . ARG A 1 85 ? -2.665 -18.940 11.597 1.00 98.06 85 ARG A C 1
ATOM 638 O O . ARG A 1 85 ? -2.984 -19.198 10.442 1.00 98.06 85 ARG A O 1
ATOM 645 N N . THR A 1 86 ? -1.678 -18.105 11.884 1.00 98.69 86 THR A N 1
ATOM 646 C CA . THR A 1 86 ? -1.099 -17.194 10.881 1.00 98.69 86 THR A CA 1
ATOM 647 C C . THR A 1 86 ? 0.427 -17.253 10.847 1.00 98.69 86 THR A C 1
ATOM 649 O O . THR A 1 86 ? 1.065 -17.197 11.898 1.00 98.69 86 THR A O 1
ATOM 652 N N . ALA A 1 87 ? 1.027 -17.341 9.655 1.00 98.75 87 ALA A N 1
ATOM 653 C CA . ALA A 1 87 ? 2.484 -17.353 9.503 1.00 98.75 87 ALA A CA 1
ATOM 654 C C . ALA A 1 87 ? 3.026 -16.611 8.272 1.00 98.75 87 ALA A C 1
ATOM 656 O O . ALA A 1 87 ? 2.360 -16.512 7.243 1.00 98.75 87 ALA A O 1
ATOM 657 N N . MET A 1 88 ? 4.266 -16.129 8.394 1.00 98.62 88 MET A N 1
ATOM 658 C CA . MET A 1 88 ? 5.038 -15.449 7.347 1.00 98.62 88 MET A CA 1
ATOM 659 C C . MET A 1 88 ? 6.480 -15.976 7.327 1.00 98.62 88 MET A C 1
ATOM 661 O O . MET A 1 88 ? 7.200 -15.847 8.319 1.00 98.62 88 MET A O 1
ATOM 665 N N . VAL A 1 89 ? 6.914 -16.560 6.208 1.00 98.81 89 VAL A N 1
ATOM 666 C CA . VAL A 1 89 ? 8.231 -17.204 6.079 1.00 98.81 89 VAL A CA 1
ATOM 667 C C . VAL A 1 89 ? 8.940 -16.741 4.806 1.00 98.81 89 VAL A C 1
ATOM 669 O O . VAL A 1 89 ? 8.372 -16.796 3.716 1.00 98.81 89 VAL A O 1
ATOM 672 N N . GLY A 1 90 ? 10.199 -16.317 4.939 1.00 98.44 90 GLY A N 1
ATOM 673 C CA . GLY A 1 90 ? 11.055 -15.904 3.824 1.00 98.44 90 GLY A CA 1
ATOM 674 C C . GLY A 1 90 ? 11.096 -14.389 3.592 1.00 98.44 90 GLY A C 1
ATOM 675 O O . GLY A 1 90 ? 11.292 -13.619 4.532 1.00 98.44 90 GLY A O 1
ATOM 676 N N . LYS A 1 91 ? 10.998 -13.926 2.343 1.00 98.31 91 LYS A N 1
ATOM 677 C CA . LYS A 1 91 ? 11.261 -12.521 1.986 1.00 98.31 91 LYS A CA 1
ATOM 678 C C . LYS A 1 91 ? 10.137 -11.572 2.438 1.00 98.31 91 LYS A C 1
ATOM 680 O O . LYS A 1 91 ? 9.040 -11.552 1.871 1.00 98.31 91 LYS A O 1
ATOM 685 N N . TRP A 1 92 ? 10.434 -10.767 3.462 1.00 97.31 92 TRP A N 1
ATOM 686 C CA . TRP A 1 92 ? 9.556 -9.711 3.990 1.00 97.31 92 TRP A CA 1
ATOM 687 C C . TRP A 1 92 ? 9.747 -8.388 3.245 1.00 97.31 92 TRP A C 1
ATOM 689 O O . TRP A 1 92 ? 8.798 -7.869 2.670 1.00 97.31 92 TRP A O 1
ATOM 699 N N . HIS A 1 93 ? 10.985 -7.885 3.221 1.00 94.81 93 HIS A N 1
ATOM 700 C CA . HIS A 1 93 ? 11.451 -6.706 2.475 1.00 94.81 93 HIS A CA 1
ATOM 701 C C . HIS A 1 93 ? 10.762 -5.350 2.756 1.00 94.81 93 HIS A C 1
ATOM 703 O O . HIS A 1 93 ? 11.164 -4.339 2.196 1.00 94.81 93 HIS A O 1
ATOM 709 N N . MET A 1 94 ? 9.802 -5.281 3.682 1.00 94.75 94 MET A N 1
ATOM 710 C CA . MET A 1 94 ? 9.112 -4.042 4.081 1.00 94.75 94 MET A CA 1
ATOM 711 C C . MET A 1 94 ? 9.754 -3.345 5.299 1.00 94.75 94 MET A C 1
ATOM 713 O O . MET A 1 94 ? 9.066 -2.736 6.118 1.00 94.75 94 MET A O 1
ATOM 717 N N . GLY A 1 95 ? 11.080 -3.440 5.429 1.00 91.50 95 GLY A N 1
ATOM 718 C CA . GLY A 1 95 ? 11.859 -2.891 6.543 1.00 91.50 95 GLY A CA 1
ATOM 719 C C . GLY A 1 95 ? 12.207 -3.897 7.650 1.00 91.50 95 GLY A C 1
ATOM 720 O O . GLY A 1 95 ? 11.723 -5.027 7.683 1.00 91.50 95 GLY A O 1
ATOM 721 N N . GLU A 1 96 ? 13.077 -3.473 8.570 1.00 91.38 96 GLU A N 1
ATOM 722 C CA . GLU A 1 96 ? 13.580 -4.278 9.692 1.00 91.38 96 GLU A CA 1
ATOM 723 C C . GLU A 1 96 ? 13.410 -3.577 11.049 1.00 91.38 96 GLU A C 1
ATOM 725 O O . GLU A 1 96 ? 13.332 -2.353 11.140 1.00 91.38 96 GLU A O 1
ATOM 730 N N . GLY A 1 97 ? 13.439 -4.365 12.127 1.00 89.56 97 GLY A N 1
ATOM 731 C CA . GLY A 1 97 ? 13.432 -3.868 13.503 1.00 89.56 97 GLY A CA 1
ATOM 732 C C . GLY A 1 97 ? 12.033 -3.604 14.066 1.00 89.56 97 GLY A C 1
ATOM 733 O O . GLY A 1 97 ? 11.016 -3.760 13.393 1.00 89.56 97 GLY A O 1
ATOM 734 N N . ARG A 1 98 ? 11.978 -3.197 15.340 1.00 88.12 98 ARG A N 1
ATOM 735 C CA . ARG A 1 98 ? 10.756 -3.202 16.169 1.00 88.12 98 ARG A CA 1
ATOM 736 C C . ARG A 1 98 ? 9.636 -2.252 15.702 1.00 88.12 98 ARG A C 1
ATOM 738 O O . ARG A 1 98 ? 8.576 -2.253 16.312 1.00 88.12 98 ARG A O 1
ATOM 745 N N . ALA A 1 99 ? 9.830 -1.438 14.666 1.00 89.56 99 ALA A N 1
ATOM 746 C CA . ALA A 1 99 ? 8.777 -0.612 14.056 1.00 89.56 99 ALA A CA 1
ATOM 747 C C . ALA A 1 99 ? 8.174 -1.231 12.774 1.00 89.56 99 ALA A C 1
ATOM 749 O O . ALA A 1 99 ? 7.073 -0.850 12.375 1.00 89.56 99 ALA A O 1
ATOM 750 N N . HIS A 1 100 ? 8.869 -2.204 12.171 1.00 93.62 100 HIS A N 1
ATOM 751 C CA . HIS A 1 100 ? 8.609 -2.742 10.825 1.00 93.62 100 HIS A CA 1
ATOM 752 C C . HIS A 1 100 ? 8.581 -4.285 10.783 1.00 93.62 100 HIS A C 1
ATOM 754 O O . HIS A 1 100 ? 8.446 -4.893 9.723 1.00 93.62 100 HIS A O 1
ATOM 760 N N . GLU A 1 101 ? 8.723 -4.927 11.947 1.00 94.00 101 GLU A N 1
ATOM 761 C CA . GLU A 1 101 ? 8.623 -6.376 12.146 1.00 94.00 101 GLU A CA 1
ATOM 762 C C . GLU A 1 101 ? 7.257 -6.943 11.690 1.00 94.00 101 GLU A C 1
ATOM 764 O O . GLU A 1 101 ? 6.234 -6.256 11.822 1.00 94.00 101 GLU A O 1
ATOM 769 N N . PRO A 1 102 ? 7.193 -8.197 11.194 1.00 97.00 102 PRO A N 1
ATOM 770 C CA . PRO A 1 102 ? 5.932 -8.816 10.797 1.00 97.00 102 PRO A CA 1
ATOM 771 C C . PRO A 1 102 ? 4.921 -8.866 11.951 1.00 97.00 102 PRO A C 1
ATOM 773 O O . PRO A 1 102 ? 5.199 -9.374 13.038 1.00 97.00 102 PRO A O 1
ATOM 776 N N . THR A 1 103 ? 3.705 -8.373 11.707 1.00 95.81 103 THR A N 1
ATOM 777 C CA . THR A 1 103 ? 2.611 -8.361 12.692 1.00 95.81 103 THR A CA 1
ATOM 778 C C . THR A 1 103 ? 1.294 -8.806 12.073 1.00 95.81 103 THR A C 1
ATOM 780 O O . THR A 1 103 ? 1.015 -8.550 10.904 1.00 95.81 103 THR A O 1
ATOM 783 N N . GLY A 1 104 ? 0.468 -9.467 12.887 1.00 96.31 104 GLY A N 1
ATOM 784 C CA . GLY A 1 104 ? -0.680 -10.243 12.407 1.00 96.31 104 GLY A CA 1
ATOM 785 C C . GLY A 1 104 ? -0.392 -11.733 12.257 1.00 96.31 104 GLY A C 1
ATOM 786 O O . GLY A 1 104 ? -1.316 -12.475 11.964 1.00 96.31 104 GLY A O 1
ATOM 787 N N . PHE A 1 105 ? 0.846 -12.164 12.512 1.00 98.00 105 PHE A N 1
ATOM 788 C CA . PHE A 1 105 ? 1.282 -13.557 12.439 1.00 98.00 105 PHE A CA 1
ATOM 789 C C . PHE A 1 105 ? 1.518 -14.147 13.840 1.00 98.00 105 PHE A C 1
ATOM 791 O O . PHE A 1 105 ? 2.039 -13.465 14.724 1.00 98.00 105 PHE A O 1
ATOM 798 N N . ASP A 1 106 ? 1.151 -15.414 14.042 1.00 96.69 106 ASP A N 1
ATOM 799 C CA . ASP A 1 106 ? 1.505 -16.225 15.217 1.00 96.69 106 ASP A CA 1
ATOM 800 C C . ASP A 1 106 ? 2.957 -16.723 15.158 1.00 96.69 106 ASP A C 1
ATOM 802 O O . ASP A 1 106 ? 3.590 -16.903 16.196 1.00 96.69 106 ASP A O 1
ATOM 806 N N . TYR A 1 107 ? 3.486 -16.931 13.949 1.00 97.94 107 TYR A N 1
ATOM 807 C CA . TYR A 1 107 ? 4.878 -17.303 13.690 1.00 97.94 107 TYR A CA 1
ATOM 808 C C . TYR A 1 107 ? 5.440 -16.484 12.527 1.00 97.94 107 TYR A C 1
ATOM 810 O O . TYR A 1 107 ? 4.777 -16.319 11.504 1.00 97.94 107 TYR A O 1
ATOM 818 N N . TRP A 1 108 ? 6.676 -16.003 12.641 1.00 98.31 108 TRP A N 1
ATOM 819 C CA . TRP A 1 108 ? 7.381 -15.446 11.492 1.00 98.31 108 TRP A CA 1
ATOM 820 C C . TRP A 1 108 ? 8.878 -15.738 11.524 1.00 98.31 108 TRP A C 1
ATOM 822 O O . TRP A 1 108 ? 9.497 -15.804 12.587 1.00 98.31 108 TRP A O 1
ATOM 832 N N . SER A 1 109 ? 9.440 -15.923 10.330 1.00 98.50 109 SER A N 1
ATOM 833 C CA . SER A 1 109 ? 10.859 -16.187 10.101 1.00 98.50 109 SER A CA 1
ATOM 834 C C . SER A 1 109 ? 11.261 -15.588 8.765 1.00 98.50 109 SER A C 1
ATOM 836 O O . SER A 1 109 ? 10.925 -16.130 7.712 1.00 98.50 109 SER A O 1
ATOM 838 N N . VAL A 1 110 ? 11.911 -14.422 8.796 1.00 98.38 110 VAL A N 1
ATOM 839 C CA . VAL A 1 110 ? 12.053 -13.571 7.605 1.00 98.38 110 VAL A CA 1
ATOM 840 C C . VAL A 1 110 ? 13.496 -13.234 7.262 1.00 98.38 110 VAL A C 1
ATOM 842 O O . VAL A 1 110 ? 14.336 -13.085 8.145 1.00 98.38 110 VAL A O 1
ATOM 845 N N . LEU A 1 111 ? 13.788 -13.108 5.971 1.00 97.94 111 LEU A N 1
ATOM 846 C CA . LEU A 1 111 ? 15.117 -12.744 5.479 1.00 97.94 111 LEU A CA 1
ATOM 847 C C . LEU A 1 111 ? 15.417 -11.254 5.764 1.00 97.94 111 LEU A C 1
ATOM 849 O O . LEU A 1 111 ? 14.516 -10.426 5.597 1.00 97.94 111 LEU A O 1
ATOM 853 N N . PRO A 1 112 ? 16.653 -10.894 6.168 1.00 95.06 112 PRO A N 1
ATOM 854 C CA . PRO A 1 112 ? 17.103 -9.509 6.249 1.00 95.06 112 PRO A CA 1
ATOM 855 C C . PRO A 1 112 ? 17.300 -8.930 4.845 1.00 95.06 112 PRO A C 1
ATOM 857 O O . PRO A 1 112 ? 17.853 -9.603 3.973 1.00 95.06 112 PRO A O 1
ATOM 860 N N . GLY A 1 113 ? 16.866 -7.687 4.628 1.00 90.56 113 GLY A N 1
ATOM 861 C CA . GLY A 1 113 ? 16.898 -7.033 3.313 1.00 90.56 113 GLY A CA 1
ATOM 862 C C . GLY A 1 113 ? 16.460 -7.955 2.160 1.00 90.56 113 GLY A C 1
ATOM 863 O O . GLY A 1 113 ? 15.394 -8.574 2.198 1.00 90.56 113 GLY A O 1
ATOM 864 N N . GLN A 1 114 ? 17.314 -8.066 1.141 1.00 90.12 114 GLN A N 1
ATOM 865 C CA . GLN A 1 114 ? 17.112 -8.910 -0.045 1.00 90.12 114 GLN A CA 1
ATOM 866 C C . GLN A 1 114 ? 17.320 -10.422 0.206 1.00 90.12 114 GLN A C 1
ATOM 868 O O . GLN A 1 114 ? 16.987 -11.235 -0.665 1.00 90.12 114 GLN A O 1
ATOM 873 N N . GLY A 1 115 ? 17.885 -10.799 1.359 1.00 94.31 115 GLY A N 1
ATOM 874 C CA . GLY A 1 115 ? 18.290 -12.158 1.730 1.00 94.31 115 GLY A CA 1
ATOM 875 C C . GLY A 1 115 ? 19.434 -12.746 0.896 1.00 94.31 115 GLY A C 1
ATOM 876 O O . GLY A 1 115 ? 19.752 -12.257 -0.188 1.00 94.31 115 GLY A O 1
ATOM 877 N N . ASP A 1 116 ? 19.995 -13.857 1.365 1.00 96.69 116 ASP A N 1
ATOM 878 C CA . ASP A 1 116 ? 21.053 -14.616 0.683 1.00 96.69 116 ASP A CA 1
ATOM 879 C C . ASP A 1 116 ? 20.497 -15.896 0.033 1.00 96.69 116 ASP A C 1
ATOM 881 O O . ASP A 1 116 ? 19.397 -16.340 0.365 1.00 96.69 116 ASP A O 1
ATOM 885 N N . TYR A 1 117 ? 21.232 -16.479 -0.922 1.00 97.94 117 TYR A N 1
ATOM 886 C CA . TYR A 1 117 ? 20.852 -17.750 -1.567 1.00 97.94 117 TYR A CA 1
ATOM 887 C C . TYR A 1 117 ? 21.364 -18.988 -0.817 1.00 97.94 117 TYR A C 1
ATOM 889 O O . TYR A 1 117 ? 20.651 -19.989 -0.732 1.00 97.94 117 TYR A O 1
ATOM 897 N N . TRP A 1 118 ? 22.572 -18.896 -0.261 1.00 97.94 118 TRP A N 1
ATOM 898 C CA . TRP A 1 118 ? 23.257 -19.953 0.482 1.00 97.94 118 TRP A CA 1
ATOM 899 C C . TRP A 1 118 ? 23.511 -19.501 1.917 1.00 97.94 118 TRP A C 1
ATOM 901 O O . TRP A 1 118 ? 23.790 -18.326 2.145 1.00 97.94 118 TRP A O 1
ATOM 911 N N . ASP A 1 119 ? 23.388 -20.435 2.858 1.00 98.12 119 ASP A N 1
ATOM 912 C CA . ASP A 1 119 ? 23.478 -20.221 4.307 1.00 98.12 119 ASP A CA 1
ATOM 913 C C . ASP A 1 119 ? 22.727 -18.956 4.798 1.00 98.12 119 ASP A C 1
ATOM 915 O O . ASP A 1 119 ? 23.291 -18.108 5.499 1.00 98.12 119 ASP A O 1
ATOM 919 N N . PRO A 1 120 ? 21.446 -18.779 4.405 1.00 98.12 120 PRO A N 1
ATOM 920 C CA . PRO A 1 120 ? 20.686 -17.564 4.662 1.00 98.12 120 PRO A CA 1
ATOM 921 C C . PRO A 1 120 ? 20.534 -17.239 6.148 1.00 98.12 120 PRO A C 1
ATOM 923 O O . PRO A 1 120 ? 20.156 -18.064 6.989 1.00 98.12 120 PRO A O 1
ATOM 926 N N . LYS A 1 121 ? 20.714 -15.955 6.454 1.00 98.12 121 LYS A N 1
ATOM 927 C CA . LYS A 1 121 ? 20.327 -15.380 7.738 1.00 98.12 121 LYS A CA 1
ATOM 928 C C . LYS A 1 121 ? 18.811 -15.172 7.791 1.00 98.12 121 LYS A C 1
ATOM 930 O O . LYS A 1 121 ? 18.210 -14.686 6.839 1.00 98.12 121 LYS A O 1
ATOM 935 N N . PHE A 1 122 ? 18.204 -15.467 8.934 1.00 98.31 122 PHE A N 1
ATOM 936 C CA . PHE A 1 122 ? 16.804 -15.184 9.250 1.00 98.31 122 PHE A CA 1
ATOM 937 C C . PHE A 1 122 ? 16.700 -14.293 10.491 1.00 98.31 122 PHE A C 1
ATOM 939 O O . PHE A 1 122 ? 17.524 -14.366 11.405 1.00 98.31 122 PHE A O 1
ATOM 946 N N . ILE A 1 123 ? 15.660 -13.466 10.528 1.00 97.56 123 ILE A N 1
ATOM 947 C CA . ILE A 1 123 ? 15.193 -12.690 11.674 1.00 97.56 123 ILE A CA 1
ATOM 948 C C . ILE A 1 123 ? 13.928 -13.369 12.201 1.00 97.56 123 ILE A C 1
ATOM 950 O O . ILE A 1 123 ? 13.019 -13.680 11.431 1.00 97.56 123 ILE A O 1
ATOM 954 N N . GLU A 1 124 ? 13.868 -13.578 13.511 1.00 95.94 124 GLU A N 1
ATOM 955 C CA . GLU A 1 124 ? 12.756 -14.204 14.228 1.00 95.94 124 GLU A CA 1
ATOM 956 C C . GLU A 1 124 ? 12.513 -13.453 15.556 1.00 95.94 124 GLU A C 1
ATOM 958 O O . GLU A 1 124 ? 13.399 -12.723 16.014 1.00 95.94 124 GLU A O 1
ATOM 963 N N . PRO A 1 125 ? 11.371 -13.650 16.245 1.00 91.81 125 PRO A N 1
ATOM 964 C CA . PRO A 1 125 ? 11.118 -13.039 17.557 1.00 91.81 125 PRO A CA 1
ATOM 965 C C . PRO A 1 125 ? 12.182 -13.340 18.629 1.00 91.81 125 PRO A C 1
ATOM 967 O O . PRO A 1 125 ? 12.328 -12.577 19.581 1.00 91.81 125 PRO A O 1
ATOM 970 N N . ALA A 1 126 ? 12.927 -14.441 18.480 1.00 91.31 126 ALA A N 1
ATOM 971 C CA . ALA A 1 126 ? 14.012 -14.844 19.377 1.00 91.31 126 ALA A CA 1
ATOM 972 C C . ALA A 1 126 ? 15.384 -14.217 19.038 1.00 91.31 126 ALA A C 1
ATOM 974 O O . ALA A 1 126 ? 16.335 -14.399 19.796 1.00 91.31 126 ALA A O 1
ATOM 975 N N . GLY A 1 127 ? 15.515 -13.499 17.915 1.00 93.06 127 GLY A N 1
ATOM 976 C CA . GLY A 1 127 ? 16.774 -12.913 17.441 1.00 93.06 127 GLY A CA 1
ATOM 977 C C . GLY A 1 127 ? 17.068 -13.223 15.970 1.00 93.06 127 GLY A C 1
ATOM 978 O O . GLY A 1 127 ? 16.181 -13.605 15.209 1.00 93.06 127 GLY A O 1
ATOM 979 N N . LYS A 1 128 ? 18.329 -13.052 15.547 1.00 95.81 128 LYS A N 1
ATOM 980 C CA . LYS A 1 128 ? 18.782 -13.428 14.195 1.00 95.81 128 LYS A CA 1
ATOM 981 C C . LYS A 1 128 ? 19.568 -14.744 14.239 1.00 95.81 128 LYS A C 1
ATOM 983 O O . LYS A 1 128 ? 20.505 -14.845 15.028 1.00 95.81 128 LYS A O 1
ATOM 988 N N . ARG A 1 129 ? 19.239 -15.707 13.370 1.00 95.75 129 ARG A N 1
ATOM 989 C CA . ARG A 1 129 ? 19.978 -16.977 13.187 1.00 95.75 129 ARG A CA 1
ATOM 990 C C . ARG A 1 129 ? 20.454 -17.158 11.747 1.00 95.75 129 ARG A C 1
ATOM 992 O O . ARG A 1 129 ? 19.964 -16.473 10.858 1.00 95.75 129 ARG A O 1
ATOM 999 N N . VAL A 1 130 ? 21.408 -18.058 11.533 1.00 98.06 130 VAL A N 1
ATOM 1000 C CA . VAL A 1 130 ? 21.828 -18.548 10.210 1.00 98.06 130 VAL A CA 1
ATOM 1001 C C . VAL A 1 130 ? 21.306 -19.973 10.064 1.00 98.06 130 VAL A C 1
ATOM 1003 O O . VAL A 1 130 ? 21.359 -20.730 11.031 1.00 98.06 130 VAL A O 1
ATOM 1006 N N . GLU A 1 131 ? 20.784 -20.315 8.890 1.00 98.06 131 GLU A N 1
ATOM 1007 C CA . GLU A 1 131 ? 20.321 -21.663 8.545 1.00 98.06 131 GLU A CA 1
ATOM 1008 C C . GLU A 1 131 ? 21.176 -22.168 7.383 1.00 98.06 131 GLU A C 1
ATOM 1010 O O . GLU A 1 131 ? 21.230 -21.508 6.349 1.00 98.06 131 GLU A O 1
ATOM 1015 N N . HIS A 1 132 ? 21.853 -23.306 7.535 1.00 98.00 132 HIS A N 1
ATOM 1016 C CA . HIS A 1 132 ? 22.752 -23.819 6.496 1.00 98.00 132 HIS A CA 1
ATOM 1017 C C . HIS A 1 132 ? 21.990 -24.512 5.356 1.00 98.00 132 HIS A C 1
ATOM 1019 O O . HIS A 1 132 ? 21.030 -25.244 5.604 1.00 98.00 132 HIS A O 1
ATOM 1025 N N . GLY A 1 133 ? 22.445 -24.321 4.114 1.00 98.12 133 GLY A N 1
ATOM 1026 C CA . GLY A 1 133 ? 21.835 -24.877 2.900 1.00 98.12 133 GLY A CA 1
ATOM 1027 C C . GLY A 1 133 ? 21.258 -23.819 1.951 1.00 98.12 133 GLY A C 1
ATOM 1028 O O . GLY A 1 133 ? 21.654 -22.654 1.979 1.00 98.12 133 GLY A O 1
ATOM 1029 N N . TYR A 1 134 ? 20.333 -24.234 1.078 1.00 98.62 134 TYR A N 1
ATOM 1030 C CA . TYR A 1 134 ? 19.759 -23.379 0.033 1.00 98.62 134 TYR A CA 1
ATOM 1031 C C . TYR A 1 134 ? 18.432 -22.736 0.464 1.00 98.62 134 TYR A C 1
ATOM 1033 O O . TYR A 1 134 ? 17.520 -23.411 0.946 1.00 98.62 134 TYR A O 1
ATOM 1041 N N . VAL A 1 135 ? 18.296 -21.421 0.266 1.00 98.62 135 VAL A N 1
ATOM 1042 C CA . VAL A 1 135 ? 17.201 -20.616 0.842 1.00 98.62 135 VAL A CA 1
ATOM 1043 C C . VAL A 1 135 ? 15.794 -21.061 0.427 1.00 98.62 135 VAL A C 1
ATOM 1045 O O . VAL A 1 135 ? 14.866 -20.988 1.233 1.00 98.62 135 VAL A O 1
ATOM 1048 N N . THR A 1 136 ? 15.615 -21.546 -0.804 1.00 98.69 136 THR A N 1
ATOM 1049 C CA . THR A 1 136 ? 14.299 -21.963 -1.318 1.00 98.69 136 THR A CA 1
ATOM 1050 C C . THR A 1 136 ? 13.817 -23.253 -0.647 1.00 98.69 136 THR A C 1
ATOM 1052 O O . THR A 1 136 ? 12.651 -23.332 -0.250 1.00 98.69 136 THR A O 1
ATOM 1055 N N . ASP A 1 137 ? 14.725 -24.205 -0.419 1.00 98.75 137 ASP A N 1
ATOM 1056 C CA . ASP A 1 137 ? 14.452 -25.439 0.324 1.00 98.75 137 ASP A CA 1
ATOM 1057 C C . ASP A 1 137 ? 14.185 -25.114 1.809 1.00 98.75 137 ASP A C 1
ATOM 1059 O O . ASP A 1 137 ? 13.148 -25.503 2.343 1.00 98.75 137 ASP A O 1
ATOM 1063 N N . ILE A 1 138 ? 15.033 -24.292 2.449 1.00 98.81 138 ILE A N 1
ATOM 1064 C CA . ILE A 1 138 ? 14.905 -23.901 3.872 1.00 98.81 138 ILE A CA 1
ATOM 1065 C C . ILE A 1 138 ? 13.573 -23.190 4.169 1.00 98.81 138 ILE A C 1
ATOM 1067 O O . ILE A 1 138 ? 12.934 -23.459 5.191 1.00 98.81 138 ILE A O 1
ATOM 1071 N N . ILE A 1 139 ? 13.130 -22.278 3.295 1.00 98.88 139 ILE A N 1
ATOM 1072 C CA . ILE A 1 139 ? 11.825 -21.602 3.429 1.00 98.88 139 ILE A CA 1
ATOM 1073 C C . ILE A 1 139 ? 10.684 -22.623 3.373 1.00 98.88 139 ILE A C 1
ATOM 1075 O O . ILE A 1 139 ? 9.744 -22.540 4.167 1.00 98.88 139 ILE A O 1
ATOM 1079 N N . THR A 1 140 ? 10.782 -23.600 2.474 1.00 98.88 140 THR A N 1
ATOM 1080 C CA . THR A 1 140 ? 9.774 -24.653 2.308 1.00 98.88 140 THR A CA 1
ATOM 1081 C C . THR A 1 140 ? 9.742 -25.572 3.523 1.00 98.88 140 THR A C 1
ATOM 1083 O O . THR A 1 140 ? 8.671 -25.823 4.067 1.00 98.88 140 THR A O 1
ATOM 1086 N N . ASP A 1 141 ? 10.899 -25.981 4.039 1.00 98.81 141 ASP A N 1
ATOM 1087 C CA . ASP A 1 141 ? 11.004 -26.828 5.228 1.00 98.81 141 ASP A CA 1
ATOM 1088 C C . ASP A 1 141 ? 10.417 -26.136 6.466 1.00 98.81 141 ASP A C 1
ATOM 1090 O O . ASP A 1 141 ? 9.629 -26.735 7.202 1.00 98.81 141 ASP A O 1
ATOM 1094 N N . LYS A 1 142 ? 10.716 -24.847 6.676 1.00 98.62 142 LYS A N 1
ATOM 1095 C CA . LYS A 1 142 ? 10.078 -24.023 7.722 1.00 98.62 142 LYS A CA 1
ATOM 1096 C C . LYS A 1 142 ? 8.551 -23.986 7.565 1.00 98.62 142 LYS A C 1
ATOM 1098 O O . LYS A 1 142 ? 7.833 -24.119 8.556 1.00 98.62 142 LYS A O 1
ATOM 1103 N N . CYS A 1 143 ? 8.053 -23.849 6.334 1.00 98.81 143 CYS A N 1
ATOM 1104 C CA . CYS A 1 143 ? 6.621 -23.856 6.029 1.00 98.81 143 CYS A CA 1
ATOM 1105 C C . CYS A 1 143 ? 5.953 -25.204 6.346 1.00 98.81 143 CYS A C 1
ATOM 1107 O O . CYS A 1 143 ? 4.960 -25.229 7.072 1.00 98.81 143 CYS A O 1
ATOM 1109 N N . LEU A 1 144 ? 6.499 -26.323 5.860 1.00 98.56 144 LEU A N 1
ATOM 1110 C CA . LEU A 1 144 ? 5.931 -27.662 6.074 1.00 98.56 144 LEU A CA 1
ATOM 1111 C C . LEU A 1 144 ? 5.936 -28.061 7.558 1.00 98.56 144 LEU A C 1
ATOM 1113 O O . LEU A 1 144 ? 4.944 -28.595 8.067 1.00 98.56 144 LEU A O 1
ATOM 1117 N N . ASN A 1 145 ? 7.007 -27.732 8.286 1.00 98.06 145 ASN A N 1
ATOM 1118 C CA . ASN A 1 145 ? 7.078 -27.941 9.733 1.00 98.06 145 ASN A CA 1
ATOM 1119 C C . ASN A 1 145 ? 5.994 -27.139 10.478 1.00 98.06 145 ASN A C 1
ATOM 1121 O O . ASN A 1 145 ? 5.330 -27.678 11.366 1.00 98.06 145 ASN A O 1
ATOM 1125 N N . TRP A 1 146 ? 5.750 -25.882 10.091 1.00 98.19 146 TRP A N 1
ATOM 1126 C CA . TRP A 1 146 ? 4.702 -25.062 10.708 1.00 98.19 146 TRP A CA 1
ATOM 1127 C C . TRP A 1 146 ? 3.277 -25.520 10.355 1.00 98.19 146 TRP A C 1
ATOM 1129 O O . TRP A 1 146 ? 2.394 -25.474 11.218 1.00 98.19 146 TRP A O 1
ATOM 1139 N N . ILE A 1 147 ? 3.039 -26.005 9.128 1.00 97.62 147 ILE A N 1
ATOM 1140 C CA . ILE A 1 147 ? 1.756 -26.625 8.748 1.00 97.62 147 ILE A CA 1
ATOM 1141 C C . ILE A 1 147 ? 1.511 -27.873 9.608 1.00 97.62 147 ILE A C 1
ATOM 1143 O O . ILE A 1 147 ? 0.429 -27.995 10.181 1.00 97.62 147 ILE A O 1
ATOM 1147 N N . THR A 1 148 ? 2.521 -28.736 9.788 1.00 95.94 148 THR A N 1
ATOM 1148 C CA . THR A 1 148 ? 2.443 -29.929 10.659 1.00 95.94 148 THR A CA 1
ATOM 1149 C C . THR A 1 148 ? 1.990 -29.554 12.077 1.00 95.94 148 THR A C 1
ATOM 1151 O O . THR A 1 148 ? 0.934 -29.995 12.530 1.00 95.94 148 THR A O 1
ATOM 1154 N N . GLN A 1 149 ? 2.712 -28.636 12.728 1.00 94.56 149 GLN A N 1
ATOM 1155 C CA . GLN A 1 149 ? 2.409 -28.142 14.083 1.00 94.56 149 GLN A CA 1
ATOM 1156 C C . GLN A 1 149 ? 1.071 -27.390 14.197 1.00 94.56 149 GLN A C 1
ATOM 1158 O O . GLN A 1 149 ? 0.584 -27.127 15.297 1.00 94.56 149 GLN A O 1
ATOM 1163 N N . THR A 1 150 ? 0.494 -26.952 13.076 1.00 93.88 150 THR A N 1
ATOM 1164 C CA . THR A 1 150 ? -0.778 -26.222 13.055 1.00 93.88 150 THR A CA 1
ATOM 1165 C C . THR A 1 150 ? -1.957 -27.158 12.797 1.00 93.88 150 THR A C 1
ATOM 1167 O O . THR A 1 150 ? -2.983 -27.009 13.463 1.00 93.88 150 THR A O 1
ATOM 1170 N N . LYS A 1 151 ? -1.787 -28.183 11.950 1.00 90.06 151 LYS A N 1
ATOM 1171 C CA . LYS A 1 151 ? -2.737 -29.291 11.746 1.00 90.06 151 LYS A CA 1
ATOM 1172 C C . LYS A 1 151 ? -3.105 -29.969 13.072 1.00 90.06 151 LYS A C 1
ATOM 1174 O O . LYS A 1 151 ? -4.283 -30.194 13.330 1.00 90.06 151 LYS A O 1
ATOM 1179 N N . GLU A 1 152 ? -2.125 -30.190 13.948 1.00 88.75 152 GLU A N 1
ATOM 1180 C CA . GLU A 1 152 ? -2.318 -30.740 15.303 1.00 88.75 152 GLU A CA 1
ATOM 1181 C C . GLU A 1 152 ? -3.258 -29.905 16.196 1.00 88.75 152 GLU A C 1
ATOM 1183 O O . GLU A 1 152 ? -3.852 -30.435 17.131 1.00 88.75 152 GLU A O 1
ATOM 1188 N N . THR A 1 153 ? -3.439 -28.608 15.910 1.00 90.19 153 THR A N 1
ATOM 1189 C CA . THR A 1 153 ? -4.322 -27.721 16.694 1.00 90.19 153 THR A CA 1
ATOM 1190 C C . THR A 1 153 ? -5.781 -27.720 16.235 1.00 90.19 153 THR A C 1
ATOM 1192 O O . THR A 1 153 ? -6.616 -27.091 16.884 1.00 90.19 153 THR A O 1
ATOM 1195 N N . GLY A 1 154 ? -6.095 -28.348 15.094 1.00 90.12 154 GLY A N 1
ATOM 1196 C CA . GLY A 1 154 ? -7.436 -28.348 14.495 1.00 90.12 154 GLY A CA 1
ATOM 1197 C C . GLY A 1 154 ? -7.948 -26.982 14.003 1.00 90.12 154 GLY A C 1
ATOM 1198 O O . GLY A 1 154 ? -9.088 -26.893 13.554 1.00 90.12 154 GLY A O 1
ATOM 1199 N N . ARG A 1 155 ? -7.143 -25.911 14.080 1.00 92.62 155 ARG A N 1
ATOM 1200 C CA . ARG A 1 155 ? -7.511 -24.562 13.612 1.00 92.62 155 ARG A CA 1
ATOM 1201 C C . ARG A 1 155 ? -7.169 -24.368 12.126 1.00 92.62 155 ARG A C 1
ATOM 1203 O O . ARG A 1 155 ? -6.137 -24.875 11.682 1.00 92.62 155 ARG A O 1
ATOM 1210 N N . PRO A 1 156 ? -7.966 -23.588 11.368 1.00 96.81 156 PRO A N 1
ATOM 1211 C CA . PRO A 1 156 ? -7.616 -23.206 10.002 1.00 96.81 156 PRO A CA 1
ATOM 1212 C C . PRO A 1 156 ? -6.358 -22.328 9.996 1.00 96.81 156 PRO A C 1
ATOM 1214 O O . PRO A 1 156 ? -6.064 -21.645 10.983 1.00 96.81 156 PRO A O 1
ATOM 1217 N N . PHE A 1 157 ? -5.615 -22.337 8.888 1.00 98.06 157 PHE A N 1
ATOM 1218 C CA . PHE A 1 157 ? -4.333 -21.643 8.778 1.00 98.06 157 PHE A CA 1
ATOM 1219 C C . PHE A 1 157 ? -4.247 -20.713 7.563 1.00 98.06 157 PHE A C 1
ATOM 1221 O O . PHE A 1 157 ? -4.905 -20.921 6.549 1.00 98.06 157 PHE A O 1
ATOM 1228 N N . PHE A 1 158 ? -3.409 -19.686 7.681 1.00 98.69 158 PHE A N 1
ATOM 1229 C CA . PHE A 1 158 ? -3.002 -18.783 6.609 1.00 98.69 158 PHE A CA 1
ATOM 1230 C C . PHE A 1 158 ? -1.479 -18.633 6.651 1.00 98.69 158 PHE A C 1
ATOM 1232 O O . PHE A 1 158 ? -0.913 -18.303 7.697 1.00 98.69 158 PHE A O 1
ATOM 1239 N N . LEU A 1 159 ? -0.815 -18.906 5.527 1.00 98.75 159 LEU A N 1
ATOM 1240 C CA . LEU A 1 159 ? 0.642 -18.981 5.430 1.00 98.75 159 LEU A CA 1
ATOM 1241 C C . LEU A 1 159 ? 1.149 -18.192 4.223 1.00 98.75 159 LEU A C 1
ATOM 1243 O O . LEU A 1 159 ? 0.882 -18.545 3.077 1.00 98.75 159 LEU A O 1
ATOM 1247 N N . MET A 1 160 ? 1.958 -17.171 4.487 1.00 98.81 160 MET A N 1
ATOM 1248 C CA . MET A 1 160 ? 2.686 -16.421 3.470 1.00 98.81 160 MET A CA 1
ATOM 1249 C C . MET A 1 160 ? 4.078 -17.043 3.287 1.00 98.81 160 MET A C 1
ATOM 1251 O O . MET A 1 160 ? 5.023 -16.715 4.003 1.00 98.81 160 MET A O 1
ATOM 1255 N N . CYS A 1 161 ? 4.191 -17.985 2.345 1.00 98.75 161 CYS A N 1
ATOM 1256 C CA . CYS A 1 161 ? 5.465 -18.566 1.908 1.00 98.75 161 CYS A CA 1
ATOM 1257 C C . CYS A 1 161 ? 6.071 -17.694 0.794 1.00 98.75 161 CYS A C 1
ATOM 1259 O O . CYS A 1 161 ? 5.536 -17.651 -0.319 1.00 98.75 161 CYS A O 1
ATOM 1261 N N . HIS A 1 162 ? 7.139 -16.951 1.095 1.00 98.62 162 HIS A N 1
ATOM 1262 C CA . HIS A 1 162 ? 7.750 -15.956 0.205 1.00 98.62 162 HIS A CA 1
ATOM 1263 C C . HIS A 1 162 ? 9.208 -16.317 -0.112 1.00 98.62 162 HIS A C 1
ATOM 1265 O O . HIS A 1 162 ? 10.105 -16.034 0.682 1.00 98.62 162 HIS A O 1
ATOM 1271 N N . HIS A 1 163 ? 9.480 -16.901 -1.276 1.00 98.62 163 HIS A N 1
ATOM 1272 C CA . HIS A 1 163 ? 10.856 -17.223 -1.669 1.00 98.62 163 HIS A CA 1
ATOM 1273 C C . HIS A 1 163 ? 11.662 -15.965 -2.039 1.00 98.62 163 HIS A C 1
ATOM 1275 O O . HIS A 1 163 ? 11.100 -14.941 -2.420 1.00 98.62 163 HIS A O 1
ATOM 1281 N N . LYS A 1 164 ? 12.997 -16.058 -1.944 1.00 98.25 164 LYS A N 1
ATOM 1282 C CA . LYS A 1 164 ? 13.928 -15.099 -2.570 1.00 98.25 164 LYS A CA 1
ATOM 1283 C C . LYS A 1 164 ? 14.005 -15.300 -4.090 1.00 98.25 164 LYS A C 1
ATOM 1285 O O . LYS A 1 164 ? 14.279 -14.360 -4.825 1.00 98.25 164 LYS A O 1
ATOM 1290 N N . ALA A 1 165 ? 13.833 -16.538 -4.543 1.00 98.06 165 ALA A N 1
ATOM 1291 C CA . ALA A 1 165 ? 13.978 -16.907 -5.940 1.00 98.06 165 ALA A CA 1
ATOM 1292 C C . ALA A 1 165 ? 12.800 -16.399 -6.805 1.00 98.06 165 ALA A C 1
ATOM 1294 O O . ALA A 1 165 ? 11.660 -16.435 -6.325 1.00 98.06 165 ALA A O 1
ATOM 1295 N N . PRO A 1 166 ? 13.037 -16.035 -8.083 1.00 98.00 166 PRO A N 1
ATOM 1296 C CA . PRO A 1 166 ? 14.328 -15.950 -8.776 1.00 98.00 166 PRO A CA 1
ATOM 1297 C C . PRO A 1 166 ? 14.948 -14.530 -8.808 1.00 98.00 166 PRO A C 1
ATOM 1299 O O . PRO A 1 166 ? 15.468 -14.119 -9.843 1.00 98.00 166 PRO A O 1
ATOM 1302 N N . HIS A 1 167 ? 14.966 -13.769 -7.706 1.00 97.44 167 HIS A N 1
ATOM 1303 C CA . HIS A 1 167 ? 15.612 -12.444 -7.678 1.00 97.44 167 HIS A CA 1
ATOM 1304 C C . HIS A 1 167 ? 17.118 -12.496 -8.018 1.00 97.44 167 HIS A C 1
ATOM 1306 O O . HIS A 1 167 ? 17.837 -13.453 -7.699 1.00 97.44 167 HIS A O 1
ATOM 1312 N N . ARG A 1 168 ? 17.626 -11.408 -8.608 1.00 94.00 168 ARG A N 1
ATOM 1313 C CA . ARG A 1 168 ? 19.052 -11.156 -8.902 1.00 94.00 168 ARG A CA 1
ATOM 1314 C C . ARG A 1 168 ? 19.957 -11.448 -7.680 1.00 94.00 168 ARG A C 1
ATOM 1316 O O . ARG A 1 168 ? 19.573 -11.160 -6.544 1.00 94.00 168 ARG A O 1
ATOM 1323 N N . SER A 1 169 ? 21.153 -12.029 -7.813 1.00 92.38 169 SER A N 1
ATOM 1324 C CA . SER A 1 169 ? 21.922 -12.392 -9.024 1.00 92.38 169 SER A CA 1
ATOM 1325 C C . SER A 1 169 ? 21.840 -13.881 -9.420 1.00 92.38 169 SER A C 1
ATOM 1327 O O . SER A 1 169 ? 22.835 -14.450 -9.872 1.00 92.38 169 SER A O 1
ATOM 1329 N N . TRP A 1 170 ? 20.670 -14.519 -9.273 1.00 96.62 170 TRP A N 1
ATOM 1330 C CA . TRP A 1 170 ? 20.357 -15.811 -9.925 1.00 96.62 170 TRP A CA 1
ATOM 1331 C C . TRP A 1 170 ? 21.320 -16.960 -9.595 1.00 96.62 170 TRP A C 1
ATOM 1333 O O . TRP A 1 170 ? 21.873 -17.625 -10.475 1.00 96.62 170 TRP A O 1
ATOM 1343 N N . GLU A 1 171 ? 21.562 -17.174 -8.303 1.00 95.75 171 GLU A N 1
ATOM 1344 C CA . GLU A 1 171 ? 22.368 -18.300 -7.834 1.00 95.75 171 GLU A CA 1
ATOM 1345 C C . GLU A 1 171 ? 21.462 -19.508 -7.603 1.00 95.75 171 GLU A C 1
ATOM 1347 O O . GLU A 1 171 ? 20.812 -19.621 -6.564 1.00 95.75 171 GLU A O 1
ATOM 1352 N N . CYS A 1 172 ? 21.399 -20.399 -8.590 1.00 96.44 172 CYS A N 1
ATOM 1353 C CA . CYS A 1 172 ? 20.639 -21.639 -8.494 1.00 96.44 172 CYS A CA 1
ATOM 1354 C C . CYS A 1 172 ? 21.261 -22.622 -7.491 1.00 96.44 172 CYS A C 1
ATOM 1356 O O . CYS A 1 172 ? 22.458 -22.560 -7.188 1.00 96.44 172 CYS A O 1
ATOM 1358 N N . ASP A 1 173 ? 20.461 -23.588 -7.042 1.00 97.31 173 ASP A N 1
ATOM 1359 C CA . ASP A 1 173 ? 20.975 -24.762 -6.343 1.00 97.31 173 ASP A CA 1
ATOM 1360 C C . ASP A 1 173 ? 22.004 -25.503 -7.229 1.00 97.31 173 ASP A C 1
ATOM 1362 O O . ASP A 1 173 ? 21.881 -25.567 -8.459 1.00 97.31 173 ASP A O 1
ATOM 1366 N N . ASN A 1 174 ? 23.026 -26.092 -6.604 1.00 95.19 174 ASN A N 1
ATOM 1367 C CA . ASN A 1 174 ? 23.997 -26.954 -7.274 1.00 95.19 174 ASN A CA 1
ATOM 1368 C C . ASN A 1 174 ? 23.318 -28.120 -8.016 1.00 95.19 174 ASN A C 1
ATOM 1370 O O . ASN A 1 174 ? 23.773 -28.478 -9.103 1.00 95.19 174 ASN A O 1
ATOM 1374 N N . LYS A 1 175 ? 22.203 -28.660 -7.494 1.00 96.25 175 LYS A N 1
ATOM 1375 C CA . LYS A 1 175 ? 21.441 -29.745 -8.141 1.00 96.25 175 LYS A CA 1
ATOM 1376 C C . LYS A 1 175 ? 20.878 -29.350 -9.516 1.00 96.25 175 LYS A C 1
ATOM 1378 O O . LYS A 1 175 ? 20.743 -30.207 -10.387 1.00 96.25 175 LYS A O 1
ATOM 1383 N N . HIS A 1 176 ? 20.647 -28.056 -9.762 1.00 97.25 176 HIS A N 1
ATOM 1384 C CA . HIS A 1 176 ? 20.061 -27.531 -11.006 1.00 97.25 176 HIS A CA 1
ATOM 1385 C C . HIS A 1 176 ? 21.079 -26.982 -12.017 1.00 97.25 176 HIS A C 1
ATOM 1387 O O . HIS A 1 176 ? 20.698 -26.689 -13.149 1.00 97.25 176 HIS A O 1
ATOM 1393 N N . LYS A 1 177 ? 22.376 -26.891 -11.677 1.00 94.12 177 LYS A N 1
ATOM 1394 C CA . LYS A 1 177 ? 23.417 -26.303 -12.555 1.00 94.12 177 LYS A CA 1
ATOM 1395 C C . LYS A 1 177 ? 23.532 -26.945 -13.946 1.00 94.12 177 LYS A C 1
ATOM 1397 O O . LYS A 1 177 ? 23.950 -26.274 -14.883 1.00 94.12 177 LYS A O 1
ATOM 1402 N N . HIS A 1 178 ? 23.149 -28.213 -14.084 1.00 92.75 178 HIS A N 1
ATOM 1403 C CA . HIS A 1 178 ? 23.223 -28.972 -15.336 1.00 92.75 178 HIS A CA 1
ATOM 1404 C C . HIS A 1 178 ? 22.120 -28.624 -16.358 1.00 92.75 178 HIS A C 1
ATOM 1406 O O . HIS A 1 178 ? 22.256 -28.939 -17.538 1.00 92.75 178 HIS A O 1
ATOM 1412 N N . LEU A 1 179 ? 21.019 -27.989 -15.934 1.00 94.62 179 LEU A N 1
ATOM 1413 C CA . LEU A 1 179 ? 19.903 -27.662 -16.828 1.00 94.62 179 LEU A CA 1
ATOM 1414 C C . LEU A 1 179 ? 20.329 -26.627 -17.877 1.00 94.62 179 LEU A C 1
ATOM 1416 O O . LEU A 1 179 ? 21.181 -25.781 -17.608 1.00 94.62 179 LEU A O 1
ATOM 1420 N N . TYR A 1 180 ? 19.727 -26.662 -19.067 1.00 92.12 180 TYR A N 1
ATOM 1421 C CA . TYR A 1 180 ? 19.999 -25.717 -20.165 1.00 92.12 180 TYR A CA 1
ATOM 1422 C C . TYR A 1 180 ? 21.468 -25.649 -20.638 1.00 92.12 180 TYR A C 1
ATOM 1424 O O . TYR A 1 180 ? 21.860 -24.661 -21.248 1.00 92.12 180 TYR A O 1
ATOM 1432 N N . ALA A 1 181 ? 22.293 -26.669 -20.367 1.00 82.56 181 ALA A N 1
ATOM 1433 C CA . ALA A 1 181 ? 23.672 -26.723 -20.862 1.00 82.56 181 ALA A CA 1
ATOM 1434 C C . ALA A 1 181 ? 23.731 -26.916 -22.392 1.00 82.56 181 ALA A C 1
ATOM 1436 O O . ALA A 1 181 ? 24.369 -26.135 -23.092 1.00 82.56 181 ALA A O 1
ATOM 1437 N N . ASP A 1 182 ? 23.003 -27.907 -22.918 1.00 81.69 182 ASP A N 1
ATOM 1438 C CA . ASP A 1 182 ? 23.110 -28.351 -24.320 1.00 81.69 182 ASP A CA 1
ATOM 1439 C C . ASP A 1 182 ? 22.117 -27.676 -25.287 1.00 81.69 182 ASP A C 1
ATOM 1441 O O . ASP A 1 182 ? 21.987 -28.087 -26.443 1.00 81.69 182 ASP A O 1
ATOM 1445 N N . LYS A 1 183 ? 21.344 -26.685 -24.820 1.00 83.00 183 LYS A N 1
ATOM 1446 C CA . LYS A 1 183 ? 20.287 -26.026 -25.605 1.00 83.00 183 LYS A CA 1
ATOM 1447 C C . LYS A 1 183 ? 20.292 -24.511 -25.372 1.00 83.00 183 LYS A C 1
ATOM 1449 O O . LYS A 1 183 ? 20.069 -24.100 -24.232 1.00 83.00 183 LYS A O 1
ATOM 1454 N N . PRO A 1 184 ? 20.488 -23.680 -26.415 1.00 89.62 184 PRO A N 1
ATOM 1455 C CA . PRO A 1 184 ? 20.321 -22.238 -26.291 1.00 89.62 184 PRO A CA 1
ATOM 1456 C C . PRO A 1 184 ? 18.848 -21.895 -26.045 1.00 89.62 184 PRO A C 1
ATOM 1458 O O . PRO A 1 184 ? 17.939 -22.551 -26.560 1.00 89.62 184 PRO A O 1
ATOM 1461 N N . ILE A 1 185 ? 18.620 -20.849 -25.261 1.00 95.31 185 ILE A N 1
ATOM 1462 C CA . ILE A 1 185 ? 17.295 -20.300 -24.977 1.00 95.31 185 ILE A CA 1
ATOM 1463 C C . ILE A 1 185 ? 16.929 -19.349 -26.125 1.00 95.31 185 ILE A C 1
ATOM 1465 O O . ILE A 1 185 ? 17.798 -18.660 -26.664 1.00 95.31 185 ILE A O 1
ATOM 1469 N N . ARG A 1 186 ? 15.657 -19.320 -26.546 1.00 93.94 186 ARG A N 1
ATOM 1470 C CA . ARG A 1 186 ? 15.212 -18.439 -27.638 1.00 93.94 186 ARG A CA 1
ATOM 1471 C C . ARG A 1 186 ? 15.352 -16.974 -27.221 1.00 93.94 186 ARG A C 1
ATOM 1473 O O . ARG A 1 186 ? 14.727 -16.548 -26.256 1.00 93.94 186 ARG A O 1
ATOM 1480 N N . VAL A 1 187 ? 16.109 -16.216 -28.007 1.00 95.81 187 VAL A N 1
ATOM 1481 C CA . VAL A 1 187 ? 16.210 -14.756 -27.908 1.00 95.81 187 VAL A CA 1
ATOM 1482 C C . VAL A 1 187 ? 14.864 -14.120 -28.290 1.00 95.81 187 VAL A C 1
ATOM 1484 O O . VAL A 1 187 ? 14.307 -14.493 -29.330 1.00 95.81 187 VAL A O 1
ATOM 1487 N N . PRO A 1 188 ? 14.321 -13.175 -27.501 1.00 95.81 188 PRO A N 1
ATOM 1488 C CA . PRO A 1 188 ? 13.149 -12.400 -27.894 1.00 95.81 188 PRO A CA 1
ATOM 1489 C C . PRO A 1 188 ? 13.394 -11.585 -29.168 1.00 95.81 188 PRO A C 1
ATOM 1491 O O . PRO A 1 188 ? 14.458 -10.999 -29.356 1.00 95.81 188 PRO A O 1
ATOM 1494 N N . GLU A 1 189 ? 12.381 -11.472 -30.026 1.00 95.38 189 GLU A N 1
ATOM 1495 C CA . GLU A 1 189 ? 12.466 -10.672 -31.261 1.00 95.38 189 GLU A CA 1
ATOM 1496 C C . GLU A 1 189 ? 12.674 -9.172 -30.978 1.00 95.38 189 GLU A C 1
ATOM 1498 O O . GLU A 1 189 ? 13.225 -8.452 -31.808 1.00 95.38 189 GLU A O 1
ATOM 1503 N N . THR A 1 190 ? 12.326 -8.722 -29.769 1.00 96.94 190 THR A N 1
ATOM 1504 C CA . THR A 1 190 ? 12.546 -7.359 -29.267 1.00 96.94 190 THR A CA 1
ATOM 1505 C C . THR A 1 190 ? 13.894 -7.171 -28.548 1.00 96.94 190 THR A C 1
ATOM 1507 O O . THR A 1 190 ? 14.128 -6.116 -27.973 1.00 96.94 190 THR A O 1
ATOM 1510 N N . TYR A 1 191 ? 14.823 -8.139 -28.574 1.00 97.75 191 TYR A N 1
ATOM 1511 C CA . TYR A 1 191 ? 16.113 -8.017 -27.865 1.00 97.75 191 TYR A CA 1
ATOM 1512 C C . TYR A 1 191 ? 17.000 -6.856 -28.358 1.00 97.75 191 TYR A C 1
ATOM 1514 O O . TYR A 1 191 ? 17.715 -6.245 -27.570 1.00 97.75 191 TYR A O 1
ATOM 1522 N N . ASN A 1 192 ? 16.932 -6.523 -29.653 1.00 95.62 192 ASN A N 1
ATOM 1523 C CA . ASN A 1 192 ? 17.710 -5.445 -30.286 1.00 95.62 192 ASN A CA 1
ATOM 1524 C C . ASN A 1 192 ? 16.837 -4.220 -30.638 1.00 95.62 192 ASN A C 1
ATOM 1526 O O . ASN A 1 192 ? 17.014 -3.594 -31.682 1.00 95.62 192 ASN A O 1
ATOM 1530 N N . ASP A 1 193 ? 15.841 -3.929 -29.805 1.00 96.00 193 ASP A N 1
ATOM 1531 C CA . ASP A 1 193 ? 14.889 -2.831 -29.985 1.00 96.00 193 ASP A CA 1
ATOM 1532 C C . ASP A 1 193 ? 15.563 -1.453 -29.813 1.00 96.00 193 ASP A C 1
ATOM 1534 O O . ASP A 1 193 ? 16.371 -1.245 -28.909 1.00 96.00 193 ASP A O 1
ATOM 1538 N N . ASP A 1 194 ? 15.249 -0.505 -30.703 1.00 95.44 194 ASP A N 1
ATOM 1539 C CA . ASP A 1 194 ? 15.905 0.810 -30.784 1.00 95.44 194 ASP A CA 1
ATOM 1540 C C . ASP A 1 194 ? 15.154 1.947 -30.064 1.00 95.44 194 ASP A C 1
ATOM 1542 O O . ASP A 1 194 ? 15.601 3.100 -30.088 1.00 95.44 194 ASP A O 1
ATOM 1546 N N . TYR A 1 195 ? 14.033 1.635 -29.402 1.00 96.94 195 TYR A N 1
ATOM 1547 C CA . TYR A 1 195 ? 13.202 2.563 -28.620 1.00 96.94 195 TYR A CA 1
ATOM 1548 C C . TYR A 1 195 ? 12.602 3.740 -29.425 1.00 96.94 195 TYR A C 1
ATOM 1550 O O . TYR A 1 195 ? 12.021 4.646 -28.832 1.00 96.94 195 TYR A O 1
ATOM 1558 N N . LYS A 1 196 ? 12.705 3.770 -30.767 1.00 96.06 196 LYS A N 1
ATOM 1559 C CA . LYS A 1 196 ? 12.378 4.969 -31.579 1.00 96.06 196 LYS A CA 1
ATOM 1560 C C . LYS A 1 196 ? 10.895 5.371 -31.609 1.00 96.06 196 LYS A C 1
ATOM 1562 O O . LYS A 1 196 ? 10.586 6.501 -31.969 1.00 96.06 196 LYS A O 1
ATOM 1567 N N . ASN A 1 197 ? 10.001 4.439 -31.279 1.00 96.19 197 ASN A N 1
ATOM 1568 C CA . ASN A 1 197 ? 8.542 4.582 -31.345 1.00 96.19 197 ASN A CA 1
ATOM 1569 C C . ASN A 1 197 ? 7.891 4.632 -29.945 1.00 96.19 197 ASN A C 1
ATOM 1571 O O . ASN A 1 197 ? 6.688 4.403 -29.825 1.00 96.19 197 ASN A O 1
ATOM 1575 N N . ARG A 1 198 ? 8.685 4.859 -28.892 1.00 95.75 198 ARG A N 1
ATOM 1576 C CA . ARG A 1 198 ? 8.276 4.795 -27.482 1.00 95.75 198 ARG A CA 1
ATOM 1577 C C . ARG A 1 198 ? 8.788 5.997 -26.693 1.00 95.75 198 ARG A C 1
ATOM 1579 O O . ARG A 1 198 ? 9.603 6.775 -27.192 1.00 95.75 198 ARG A O 1
ATOM 1586 N N . ALA A 1 199 ? 8.302 6.127 -25.466 1.00 95.69 199 ALA A N 1
ATOM 1587 C CA . ALA A 1 199 ? 8.721 7.126 -24.497 1.00 95.69 199 ALA A CA 1
ATOM 1588 C C . ALA A 1 199 ? 10.247 7.175 -24.330 1.00 95.69 199 ALA A C 1
ATOM 1590 O O . ALA A 1 199 ? 10.936 6.147 -24.280 1.00 95.69 199 ALA A O 1
ATOM 1591 N N . LYS A 1 200 ? 10.787 8.382 -24.158 1.00 95.69 200 LYS A N 1
ATOM 1592 C CA . LYS A 1 200 ? 12.192 8.615 -23.814 1.00 95.69 200 LYS A CA 1
ATOM 1593 C C . LYS A 1 200 ? 12.585 7.886 -22.525 1.00 95.69 200 LYS A C 1
ATOM 1595 O O . LYS A 1 200 ? 13.725 7.424 -22.429 1.00 95.69 200 LYS A O 1
ATOM 1600 N N . ALA A 1 201 ? 11.645 7.698 -21.597 1.00 95.12 201 ALA A N 1
ATOM 1601 C CA . ALA A 1 201 ? 11.771 6.817 -20.435 1.00 95.12 201 ALA A CA 1
ATOM 1602 C C . ALA A 1 201 ? 12.383 5.436 -20.758 1.00 95.12 201 ALA A C 1
ATOM 1604 O O . ALA A 1 201 ? 13.317 5.004 -20.078 1.00 95.12 201 ALA A O 1
ATOM 1605 N N . ALA A 1 202 ? 11.932 4.779 -21.832 1.00 95.69 202 ALA A N 1
ATOM 1606 C CA . ALA A 1 202 ? 12.452 3.482 -22.266 1.00 95.69 202 ALA A CA 1
ATOM 1607 C C . ALA A 1 202 ? 13.923 3.568 -22.725 1.00 95.69 202 ALA A C 1
ATOM 1609 O O . ALA A 1 202 ? 14.739 2.684 -22.458 1.00 95.69 202 ALA A O 1
ATOM 1610 N N . LYS A 1 203 ? 14.298 4.668 -23.385 1.00 94.50 203 LYS A N 1
ATOM 1611 C CA . LYS A 1 203 ? 15.655 4.870 -23.906 1.00 94.50 203 LYS A CA 1
ATOM 1612 C C . LYS A 1 203 ? 16.686 5.181 -22.813 1.00 94.50 203 LYS A C 1
ATOM 1614 O O . LYS A 1 203 ? 17.847 4.802 -22.967 1.00 94.50 203 LYS A O 1
ATOM 1619 N N . VAL A 1 204 ? 16.292 5.846 -21.725 1.00 95.06 204 VAL A N 1
ATOM 1620 C CA . VAL A 1 204 ? 17.217 6.253 -20.643 1.00 95.06 204 VAL A CA 1
ATOM 1621 C C . VAL A 1 204 ? 17.437 5.194 -19.554 1.00 95.06 204 VAL A C 1
ATOM 1623 O O . VAL A 1 204 ? 18.341 5.359 -18.737 1.00 95.06 204 VAL A O 1
ATOM 1626 N N . ALA A 1 205 ? 16.662 4.106 -19.549 1.00 95.31 205 ALA A N 1
ATOM 1627 C CA . ALA A 1 205 ? 16.797 3.027 -18.573 1.00 95.31 205 ALA A CA 1
ATOM 1628 C C . ALA A 1 205 ? 18.160 2.305 -18.660 1.00 95.31 205 ALA A C 1
ATOM 1630 O O . ALA A 1 205 ? 18.584 1.877 -19.737 1.00 95.31 205 ALA A O 1
ATOM 1631 N N . LYS A 1 206 ? 18.805 2.111 -17.502 1.00 95.06 206 LYS A N 1
ATOM 1632 C CA . LYS A 1 206 ? 20.023 1.307 -17.290 1.00 95.06 206 LYS A CA 1
ATOM 1633 C C . LYS A 1 206 ? 19.669 -0.111 -16.817 1.00 95.06 206 LYS A C 1
ATOM 1635 O O . LYS A 1 206 ? 19.976 -0.514 -15.694 1.00 95.06 206 LYS A O 1
ATOM 1640 N N . MET A 1 207 ? 18.958 -0.862 -17.653 1.00 96.06 207 MET A N 1
ATOM 1641 C CA . MET A 1 207 ? 18.592 -2.256 -17.364 1.00 96.06 207 MET A CA 1
ATOM 1642 C C . MET A 1 207 ? 18.704 -3.183 -18.581 1.00 96.06 207 MET A C 1
ATOM 1644 O O . MET A 1 207 ? 17.974 -4.164 -18.687 1.00 96.06 207 MET A O 1
ATOM 1648 N N . ARG A 1 208 ? 19.608 -2.891 -19.524 1.00 97.38 208 ARG A N 1
ATOM 1649 C CA . ARG A 1 208 ? 19.829 -3.734 -20.707 1.00 97.38 208 ARG A CA 1
ATOM 1650 C C . ARG A 1 208 ? 20.714 -4.930 -20.384 1.00 97.38 208 ARG A C 1
ATOM 1652 O O . ARG A 1 208 ? 21.787 -4.782 -19.808 1.00 97.38 208 ARG A O 1
ATOM 1659 N N . VAL A 1 209 ? 20.323 -6.114 -20.845 1.00 98.12 209 VAL A N 1
ATOM 1660 C CA . VAL A 1 209 ? 21.106 -7.357 -20.734 1.00 98.12 209 VAL A CA 1
ATOM 1661 C C . VAL A 1 209 ? 22.474 -7.210 -21.413 1.00 98.12 209 VAL A C 1
ATOM 1663 O O . VAL A 1 209 ? 23.486 -7.683 -20.894 1.00 98.12 209 VAL A O 1
ATOM 1666 N N . ALA A 1 210 ? 22.518 -6.494 -22.541 1.00 96.62 210 ALA A N 1
ATOM 1667 C CA . ALA A 1 210 ? 23.750 -6.200 -23.261 1.00 96.62 210 ALA A CA 1
ATOM 1668 C C . ALA A 1 210 ? 24.693 -5.258 -22.485 1.00 96.62 210 ALA A C 1
ATOM 1670 O O . ALA A 1 210 ? 25.893 -5.513 -22.457 1.00 96.62 210 ALA A O 1
ATOM 1671 N N . GLU A 1 211 ? 24.186 -4.204 -21.837 1.00 95.38 211 GLU A N 1
ATOM 1672 C CA . GLU A 1 211 ? 25.006 -3.095 -21.308 1.00 95.38 211 GLU A CA 1
ATOM 1673 C C . GLU A 1 211 ? 25.203 -3.155 -19.781 1.00 95.38 211 GLU A C 1
ATOM 1675 O O . GLU A 1 211 ? 26.309 -2.933 -19.290 1.00 95.38 211 GLU A O 1
ATOM 1680 N N . ASP A 1 212 ? 24.156 -3.492 -19.022 1.00 95.75 212 ASP A N 1
ATOM 1681 C CA . ASP A 1 212 ? 24.065 -3.259 -17.573 1.00 95.75 212 ASP A CA 1
ATOM 1682 C C . ASP A 1 212 ? 24.315 -4.501 -16.694 1.00 95.75 212 ASP A C 1
ATOM 1684 O O . ASP A 1 212 ? 24.345 -4.400 -15.463 1.00 95.75 212 ASP A O 1
ATOM 1688 N N . MET A 1 213 ? 24.534 -5.671 -17.305 1.00 96.12 213 MET A N 1
ATOM 1689 C CA . MET A 1 213 ? 24.878 -6.913 -16.598 1.00 96.12 213 MET A CA 1
ATOM 1690 C C . MET A 1 213 ? 26.293 -6.881 -16.001 1.00 96.12 213 MET A C 1
ATOM 1692 O O . MET A 1 213 ? 27.264 -6.510 -16.671 1.00 96.12 213 MET A O 1
ATOM 1696 N N . THR A 1 214 ? 26.424 -7.338 -14.752 1.00 95.56 214 THR A N 1
ATOM 1697 C CA . THR A 1 214 ? 27.717 -7.465 -14.057 1.00 95.56 214 THR A CA 1
ATOM 1698 C C . THR A 1 214 ? 28.354 -8.841 -14.236 1.00 95.56 214 THR A C 1
ATOM 1700 O O . THR A 1 214 ? 27.698 -9.820 -14.599 1.00 95.56 214 THR A O 1
ATOM 1703 N N . TYR A 1 215 ? 29.643 -8.938 -13.902 1.00 97.06 215 TYR A N 1
ATOM 1704 C CA . TYR A 1 215 ? 30.347 -10.220 -13.794 1.00 97.06 215 TYR A CA 1
ATOM 1705 C C . TYR A 1 215 ? 29.643 -11.186 -12.823 1.00 97.06 215 TYR A C 1
ATOM 1707 O O . TYR A 1 215 ? 29.482 -12.366 -13.136 1.00 97.06 215 TYR A O 1
ATOM 1715 N N . GLN A 1 216 ? 29.155 -10.687 -11.680 1.00 94.81 216 GLN A N 1
ATOM 1716 C CA . GLN A 1 216 ? 28.459 -11.505 -10.682 1.00 94.81 216 GLN A CA 1
ATOM 1717 C C . GLN A 1 216 ? 27.127 -12.059 -11.210 1.00 94.81 216 GLN A C 1
ATOM 1719 O O . GLN A 1 216 ? 26.832 -13.236 -10.998 1.00 94.81 216 GLN A O 1
ATOM 1724 N N . ASP A 1 217 ? 26.355 -11.249 -11.940 1.00 95.94 217 ASP A N 1
ATOM 1725 C CA . ASP A 1 217 ? 25.048 -11.640 -12.486 1.00 95.94 217 ASP A CA 1
ATOM 1726 C C . ASP A 1 217 ? 25.130 -12.829 -13.444 1.00 95.94 217 ASP A C 1
ATOM 1728 O O . ASP A 1 217 ? 24.285 -13.723 -13.399 1.00 95.94 217 ASP A O 1
ATOM 1732 N N . LEU A 1 218 ? 26.176 -12.872 -14.273 1.00 97.19 218 LEU A N 1
ATOM 1733 C CA . LEU A 1 218 ? 26.390 -13.928 -15.266 1.00 97.19 218 LEU A CA 1
ATOM 1734 C C . LEU A 1 218 ? 27.223 -15.110 -14.737 1.00 97.19 218 LEU A C 1
ATOM 1736 O O . LEU A 1 218 ? 27.482 -16.066 -15.476 1.00 97.19 218 LEU A O 1
ATOM 1740 N N . GLY A 1 219 ? 27.636 -15.077 -13.465 1.00 95.69 219 GLY A N 1
ATOM 1741 C CA . GLY A 1 219 ? 28.488 -16.103 -12.862 1.00 95.69 219 GLY A CA 1
ATOM 1742 C C . GLY A 1 219 ? 29.889 -16.142 -13.478 1.00 95.69 219 GLY A C 1
ATOM 1743 O O . GLY A 1 219 ? 30.369 -17.211 -13.845 1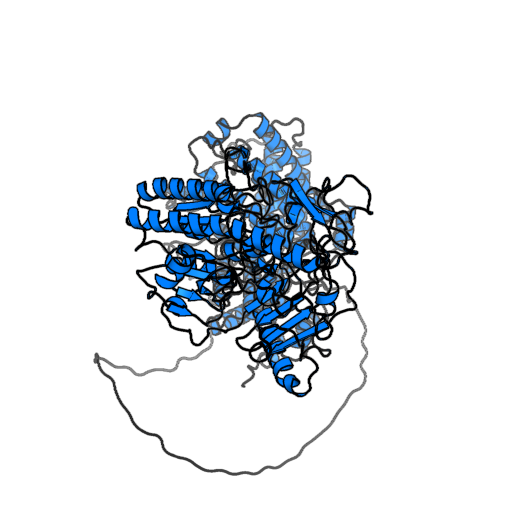.00 95.69 219 GLY A O 1
ATOM 1744 N N . LEU A 1 220 ? 30.514 -14.976 -13.638 1.00 97.50 220 LEU A N 1
ATOM 1745 C CA . LEU A 1 220 ? 31.837 -14.798 -14.234 1.00 97.50 220 LEU A CA 1
ATOM 1746 C C . LEU A 1 220 ? 32.825 -14.212 -13.216 1.00 97.50 220 LEU A C 1
ATOM 1748 O O . LEU A 1 220 ? 32.436 -13.513 -12.279 1.00 97.50 220 LEU A O 1
ATOM 1752 N N . VAL A 1 221 ? 34.116 -14.463 -13.420 1.00 97.38 221 VAL A N 1
ATOM 1753 C CA . VAL A 1 221 ? 35.193 -13.860 -12.622 1.00 97.38 221 VAL A CA 1
ATOM 1754 C C . VAL A 1 221 ? 35.332 -12.378 -12.982 1.00 97.38 221 VAL A C 1
ATOM 1756 O O . VAL A 1 221 ? 35.617 -12.046 -14.134 1.00 97.38 221 VAL A O 1
ATOM 1759 N N . GLN A 1 222 ? 35.167 -11.489 -12.000 1.00 95.62 222 GLN A N 1
ATOM 1760 C CA . GLN A 1 222 ? 35.484 -10.066 -12.149 1.00 95.62 222 GLN A CA 1
ATOM 1761 C C . GLN A 1 222 ? 37.005 -9.854 -12.027 1.00 95.62 222 GLN A C 1
ATOM 1763 O O . GLN A 1 222 ? 37.578 -10.286 -11.027 1.00 95.62 222 GLN A O 1
ATOM 1768 N N . PRO A 1 223 ? 37.675 -9.189 -12.987 1.00 94.12 223 PRO A N 1
ATOM 1769 C CA . PRO A 1 223 ? 39.086 -8.830 -12.849 1.00 94.12 223 PRO A CA 1
ATOM 1770 C C . PRO A 1 223 ? 39.300 -7.671 -11.862 1.00 94.12 223 PRO A C 1
ATOM 1772 O O . PRO A 1 223 ? 38.454 -6.782 -11.744 1.00 94.12 223 PRO A O 1
ATOM 1775 N N . ASP A 1 224 ? 40.470 -7.625 -11.223 1.00 90.94 224 ASP A N 1
ATOM 1776 C CA . ASP A 1 224 ? 40.905 -6.453 -10.456 1.00 90.94 224 ASP A CA 1
ATOM 1777 C C . ASP A 1 224 ? 41.186 -5.259 -11.385 1.00 90.94 224 ASP A C 1
ATOM 1779 O O . ASP A 1 224 ? 41.921 -5.377 -12.370 1.00 90.94 224 ASP A O 1
ATOM 1783 N N . GLY A 1 225 ? 40.642 -4.080 -11.061 1.00 88.25 225 GLY A N 1
ATOM 1784 C CA . GLY A 1 225 ? 40.946 -2.857 -11.804 1.00 88.25 225 GLY A CA 1
ATOM 1785 C C . GLY A 1 225 ? 40.028 -1.658 -11.553 1.00 88.25 225 GLY A C 1
ATOM 1786 O O . GLY A 1 225 ? 39.064 -1.699 -10.778 1.00 88.25 225 GLY A O 1
ATOM 1787 N N . GLY A 1 226 ? 40.369 -0.562 -12.234 1.00 86.94 226 GLY A N 1
ATOM 1788 C CA . GLY A 1 226 ? 39.554 0.645 -12.372 1.00 86.94 226 GLY A CA 1
ATOM 1789 C C . GLY A 1 226 ? 38.468 0.487 -13.439 1.00 86.94 226 GLY A C 1
ATOM 1790 O O . GLY A 1 226 ? 38.065 -0.619 -13.783 1.00 86.94 226 GLY A O 1
ATOM 1791 N N . ASP A 1 227 ? 37.988 1.596 -13.990 1.00 86.00 227 ASP A N 1
ATOM 1792 C CA . ASP A 1 227 ? 36.783 1.578 -14.836 1.00 86.00 227 ASP A CA 1
ATOM 1793 C C . ASP A 1 227 ? 37.014 0.984 -16.242 1.00 86.00 227 ASP A C 1
ATOM 1795 O O . ASP A 1 227 ? 36.061 0.679 -16.953 1.00 86.00 227 ASP A O 1
ATOM 1799 N N . TRP A 1 228 ? 38.272 0.700 -16.602 1.00 87.62 228 TRP A N 1
ATOM 1800 C CA . TRP A 1 228 ? 38.647 -0.074 -17.795 1.00 87.62 228 TRP A CA 1
ATOM 1801 C C . TRP A 1 228 ? 38.284 -1.570 -17.708 1.00 87.62 228 TRP A C 1
ATOM 1803 O O . TRP A 1 228 ? 38.316 -2.258 -18.723 1.00 87.62 228 TRP A O 1
ATOM 1813 N N . VAL A 1 229 ? 37.931 -2.084 -16.521 1.00 91.12 229 VAL A N 1
ATOM 1814 C CA . VAL A 1 229 ? 37.264 -3.395 -16.360 1.00 91.12 229 VAL A CA 1
ATOM 1815 C C . VAL A 1 229 ? 35.754 -3.244 -16.102 1.00 91.12 229 VAL A C 1
ATOM 1817 O O . VAL A 1 229 ? 35.110 -4.194 -15.671 1.00 91.12 229 VAL A O 1
ATOM 1820 N N . GLY A 1 230 ? 35.185 -2.060 -16.372 1.00 92.62 230 GLY A N 1
ATOM 1821 C CA . GLY A 1 230 ? 33.743 -1.785 -16.380 1.00 92.62 230 GLY A CA 1
ATOM 1822 C C . GLY A 1 230 ? 33.271 -0.709 -15.398 1.00 92.62 230 GLY A C 1
ATOM 1823 O O . GLY A 1 230 ? 33.868 -0.523 -14.339 1.00 92.62 230 GLY A O 1
ATOM 1824 N N . GLU A 1 231 ? 32.163 -0.027 -15.718 1.00 91.56 231 GLU A N 1
ATOM 1825 C CA . GLU A 1 231 ? 31.480 0.929 -14.821 1.00 91.56 231 GLU A CA 1
ATOM 1826 C C . GLU A 1 231 ? 31.167 0.243 -13.478 1.00 91.56 231 GLU A C 1
ATOM 1828 O O . GLU A 1 231 ? 30.538 -0.820 -13.446 1.00 91.56 231 GLU A O 1
ATOM 1833 N N . ARG A 1 232 ? 31.610 0.834 -12.359 1.00 88.50 232 ARG A N 1
ATOM 1834 C CA . ARG A 1 232 ? 31.265 0.345 -11.016 1.00 88.50 232 ARG A CA 1
ATOM 1835 C C . ARG A 1 232 ? 29.783 0.589 -10.749 1.00 88.50 232 ARG A C 1
ATOM 1837 O O . ARG A 1 232 ? 29.308 1.714 -10.879 1.00 88.50 232 ARG A O 1
ATOM 1844 N N . VAL A 1 233 ? 29.071 -0.444 -10.312 1.00 84.50 233 VAL A N 1
ATOM 1845 C CA . VAL A 1 233 ? 27.670 -0.311 -9.907 1.00 84.50 233 VAL A CA 1
ATOM 1846 C C . VAL A 1 233 ? 27.611 0.432 -8.573 1.00 84.50 233 VAL A C 1
ATOM 1848 O O . VAL A 1 233 ? 28.129 -0.043 -7.561 1.00 84.50 233 VAL A O 1
ATOM 1851 N N . VAL A 1 234 ? 26.980 1.608 -8.565 1.00 70.56 234 VAL A N 1
ATOM 1852 C CA . VAL A 1 234 ? 26.786 2.405 -7.347 1.00 70.56 234 VAL A CA 1
ATOM 1853 C C . VAL A 1 234 ? 25.570 1.876 -6.587 1.00 70.56 234 VAL A C 1
ATOM 1855 O O . VAL A 1 234 ? 24.441 2.317 -6.779 1.00 70.56 234 VAL A O 1
ATOM 1858 N N . GLN A 1 235 ? 25.827 0.886 -5.739 1.00 62.03 235 GLN A N 1
ATOM 1859 C CA . GLN A 1 235 ? 24.894 0.347 -4.747 1.00 62.03 235 GLN A CA 1
ATOM 1860 C C . GLN A 1 235 ? 25.319 0.754 -3.326 1.00 62.03 235 GLN A C 1
ATOM 1862 O O . GLN A 1 235 ? 26.266 1.522 -3.147 1.00 62.03 235 GLN A O 1
ATOM 1867 N N . GLU A 1 236 ? 24.596 0.232 -2.332 1.00 52.47 236 GLU A N 1
ATOM 1868 C CA . GLU A 1 236 ? 24.837 0.364 -0.891 1.00 52.47 236 GLU A CA 1
ATOM 1869 C C . GLU A 1 236 ? 26.327 0.357 -0.500 1.00 52.47 236 GLU A C 1
ATOM 1871 O O . GLU A 1 236 ? 27.165 -0.304 -1.126 1.00 52.47 236 GLU A O 1
ATOM 1876 N N . SER A 1 237 ? 26.650 1.100 0.565 1.00 44.56 237 SER A N 1
ATOM 1877 C CA . SER A 1 237 ? 28.010 1.455 0.988 1.00 44.56 237 SER A CA 1
ATOM 1878 C C . SER A 1 237 ? 28.945 0.247 1.159 1.00 44.56 237 SER A C 1
ATOM 1880 O O . SER A 1 237 ? 29.062 -0.316 2.247 1.00 44.56 237 SER A O 1
ATOM 1882 N N . GLY A 1 238 ? 29.644 -0.118 0.082 1.00 57.56 238 GLY A N 1
ATOM 1883 C CA . GLY A 1 238 ? 30.608 -1.219 0.057 1.00 57.56 238 GLY A CA 1
ATOM 1884 C C . GLY A 1 238 ? 30.696 -1.980 -1.270 1.00 57.56 238 GLY A C 1
ATOM 1885 O O . GLY A 1 238 ? 31.753 -2.545 -1.543 1.00 57.56 238 GLY A O 1
ATOM 1886 N N . SER A 1 239 ? 29.656 -1.971 -2.119 1.00 73.38 239 SER A N 1
ATOM 1887 C CA . SER A 1 239 ? 29.615 -2.829 -3.322 1.00 73.38 239 SER A CA 1
ATOM 1888 C C . SER A 1 239 ? 30.813 -2.627 -4.265 1.00 73.38 239 SER A C 1
ATOM 1890 O O . SER A 1 239 ? 31.164 -1.500 -4.632 1.00 73.38 239 SER A O 1
ATOM 1892 N N . SER A 1 240 ? 31.456 -3.728 -4.660 1.00 83.88 240 SER A N 1
ATOM 1893 C CA . SER A 1 240 ? 32.619 -3.778 -5.561 1.00 83.88 240 SER A CA 1
ATOM 1894 C C . SER A 1 240 ? 32.275 -4.240 -6.984 1.00 83.88 240 SER A C 1
ATOM 1896 O O . SER A 1 240 ? 33.176 -4.364 -7.815 1.00 83.88 240 SER A O 1
ATOM 1898 N N . GLN A 1 241 ? 30.994 -4.493 -7.277 1.00 90.44 241 GLN A N 1
ATOM 1899 C CA . GLN A 1 241 ? 30.538 -4.992 -8.576 1.00 90.44 241 GLN A CA 1
ATOM 1900 C C . GLN A 1 241 ? 30.809 -3.998 -9.715 1.00 90.44 241 GLN A C 1
ATOM 1902 O O . GLN A 1 241 ? 30.619 -2.786 -9.572 1.00 90.44 241 GLN A O 1
ATOM 1907 N N . ARG A 1 242 ? 31.179 -4.529 -10.882 1.00 92.62 242 ARG A N 1
ATOM 1908 C CA . ARG A 1 242 ? 31.310 -3.794 -12.146 1.00 92.62 242 ARG A CA 1
ATOM 1909 C C . ARG A 1 242 ? 30.454 -4.421 -13.244 1.00 92.62 242 ARG A C 1
ATOM 1911 O O . ARG A 1 242 ? 30.300 -5.643 -13.303 1.00 92.62 242 ARG A O 1
ATOM 1918 N N . LYS A 1 243 ? 29.918 -3.580 -14.129 1.00 94.62 243 LYS A N 1
ATOM 1919 C CA . LYS A 1 243 ? 29.317 -4.009 -15.402 1.00 94.62 243 LYS A CA 1
ATOM 1920 C C . LYS A 1 243 ? 30.379 -4.633 -16.303 1.00 94.62 243 LYS A C 1
ATOM 1922 O O . LYS A 1 243 ? 31.546 -4.278 -16.204 1.00 94.62 243 LYS A O 1
ATOM 1927 N N . ILE A 1 244 ? 29.991 -5.523 -17.207 1.00 96.19 244 ILE A N 1
ATOM 1928 C CA . ILE A 1 244 ? 30.921 -6.105 -18.185 1.00 96.19 244 ILE A CA 1
ATOM 1929 C C . ILE A 1 244 ? 31.049 -5.150 -19.389 1.00 96.19 244 ILE A C 1
ATOM 1931 O O . ILE A 1 244 ? 30.028 -4.921 -20.045 1.00 96.19 244 ILE A O 1
ATOM 1935 N N . PRO A 1 245 ? 32.250 -4.637 -19.734 1.00 94.50 245 PRO A N 1
ATOM 1936 C CA . PRO A 1 245 ? 32.449 -3.777 -20.905 1.00 94.50 245 PRO A CA 1
ATOM 1937 C C . PRO A 1 245 ? 31.927 -4.390 -22.213 1.00 94.50 245 PRO A C 1
ATOM 1939 O O . PRO A 1 245 ? 31.907 -5.612 -22.374 1.00 94.50 245 PRO A O 1
ATOM 1942 N N . MET A 1 246 ? 31.518 -3.548 -23.163 1.00 93.62 246 MET A N 1
ATOM 1943 C CA . MET A 1 246 ? 31.018 -4.000 -24.473 1.00 93.62 246 MET A CA 1
ATOM 1944 C C . MET A 1 246 ? 32.129 -4.519 -25.396 1.00 93.62 246 MET A C 1
ATOM 1946 O O . MET A 1 246 ? 31.864 -5.305 -26.297 1.00 93.62 246 MET A O 1
ATOM 1950 N N . ASP A 1 247 ? 33.373 -4.126 -25.143 1.00 92.00 247 ASP A N 1
ATOM 1951 C CA . ASP A 1 247 ? 34.592 -4.528 -25.845 1.00 92.00 247 ASP A CA 1
ATOM 1952 C C . ASP A 1 247 ? 35.369 -5.650 -25.120 1.00 92.00 247 ASP A C 1
ATOM 1954 O O . ASP A 1 247 ? 36.499 -5.968 -25.496 1.00 92.00 247 ASP A O 1
ATOM 1958 N N . ALA A 1 248 ? 34.774 -6.277 -24.094 1.00 92.25 248 ALA A N 1
ATOM 1959 C CA . ALA A 1 248 ? 35.423 -7.274 -23.241 1.00 92.25 248 ALA A CA 1
ATOM 1960 C C . ALA A 1 248 ? 35.909 -8.516 -24.021 1.00 92.25 248 A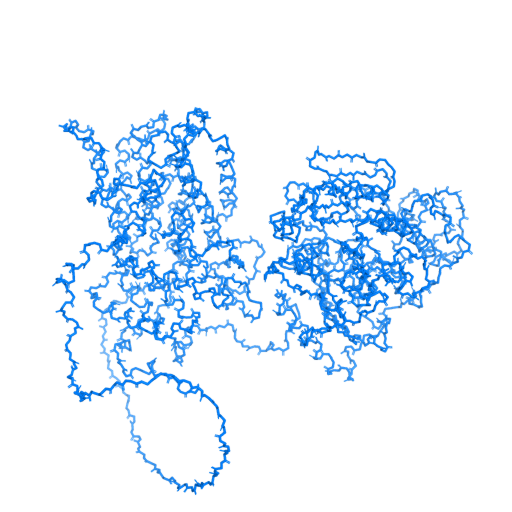LA A C 1
ATOM 1962 O O . ALA A 1 248 ? 35.175 -9.479 -24.235 1.00 92.25 248 ALA A O 1
ATOM 1963 N N . ALA A 1 249 ? 37.189 -8.520 -24.402 1.00 91.38 249 ALA A N 1
ATOM 1964 C CA . ALA A 1 249 ? 37.782 -9.542 -25.269 1.00 91.38 249 ALA A CA 1
ATOM 1965 C C . ALA A 1 249 ? 37.946 -10.938 -24.628 1.00 91.38 249 ALA A C 1
ATOM 1967 O O . ALA A 1 249 ? 38.161 -11.922 -25.341 1.00 91.38 249 ALA A O 1
ATOM 1968 N N . LYS A 1 250 ? 37.870 -11.044 -23.295 1.00 94.69 250 LYS A N 1
ATOM 1969 C CA . LYS A 1 250 ? 37.993 -12.302 -22.545 1.00 94.69 250 LYS A CA 1
ATOM 1970 C C . LYS A 1 250 ? 37.103 -12.286 -21.303 1.00 94.69 250 LYS A C 1
ATOM 1972 O O . LYS A 1 250 ? 37.179 -11.349 -20.512 1.00 94.69 250 LYS A O 1
ATOM 1977 N N . LEU A 1 251 ? 36.342 -13.359 -21.096 1.00 97.06 251 LEU A N 1
ATOM 1978 C CA . LEU A 1 251 ? 35.563 -13.627 -19.883 1.00 97.06 251 LEU A CA 1
ATOM 1979 C C . LEU A 1 251 ? 35.897 -15.028 -19.353 1.00 97.06 251 LEU A C 1
ATOM 1981 O O . LEU A 1 251 ? 36.369 -15.880 -20.107 1.00 97.06 251 LEU A O 1
ATOM 1985 N N . ILE A 1 252 ? 35.696 -15.255 -18.053 1.00 97.94 252 ILE A N 1
ATOM 1986 C CA . ILE A 1 252 ? 36.021 -16.526 -17.388 1.00 97.94 252 ILE A CA 1
ATOM 1987 C C . ILE A 1 252 ? 34.832 -16.961 -16.529 1.00 97.94 252 ILE A C 1
ATOM 1989 O O . ILE A 1 252 ? 34.331 -16.155 -15.744 1.00 97.94 252 ILE A O 1
ATOM 1993 N N . ASP A 1 253 ? 34.387 -18.208 -16.669 1.00 96.56 253 ASP A N 1
ATOM 1994 C CA . ASP A 1 253 ? 33.362 -18.816 -15.813 1.00 96.56 253 ASP A CA 1
ATOM 1995 C C . ASP A 1 253 ? 33.854 -18.952 -14.360 1.00 96.56 253 ASP A C 1
ATOM 1997 O O . ASP A 1 253 ? 34.976 -19.408 -14.127 1.00 96.56 253 ASP A O 1
ATOM 2001 N N . LYS A 1 254 ? 33.034 -18.556 -13.374 1.00 95.12 254 LYS A N 1
ATOM 2002 C CA . LYS A 1 254 ? 33.458 -18.557 -11.962 1.00 95.12 254 LYS A CA 1
ATOM 2003 C C . LYS A 1 254 ? 33.510 -19.946 -11.311 1.00 95.12 254 LYS A C 1
ATOM 2005 O O . LYS A 1 254 ? 34.200 -20.096 -10.308 1.00 95.12 254 LYS A O 1
ATOM 2010 N N . ASP A 1 255 ? 32.763 -20.917 -11.837 1.00 91.38 255 ASP A N 1
ATOM 2011 C CA . ASP A 1 255 ? 32.614 -22.258 -11.263 1.00 91.38 255 ASP A CA 1
ATOM 2012 C C . ASP A 1 255 ? 33.533 -23.275 -11.969 1.00 91.38 255 ASP A C 1
ATOM 2014 O O . ASP A 1 255 ? 34.060 -24.179 -11.321 1.00 91.38 255 ASP A O 1
ATOM 2018 N N . THR A 1 256 ? 33.729 -23.140 -13.288 1.00 93.94 256 THR A N 1
ATOM 2019 C CA . THR A 1 256 ? 34.500 -24.092 -14.116 1.00 93.94 256 THR A CA 1
ATOM 2020 C C . THR A 1 256 ? 35.873 -23.580 -14.553 1.00 93.94 256 THR A C 1
ATOM 2022 O O . THR A 1 256 ? 36.728 -24.382 -14.930 1.00 93.94 256 THR A O 1
ATOM 2025 N N . GLY A 1 257 ? 36.101 -22.262 -14.537 1.00 96.19 257 GLY A N 1
ATOM 2026 C CA . GLY A 1 257 ? 37.306 -21.646 -15.100 1.00 96.19 257 GLY A CA 1
ATOM 2027 C C . GLY A 1 257 ? 37.362 -21.637 -16.635 1.00 96.19 257 GLY A C 1
ATOM 2028 O O . GLY A 1 257 ? 38.409 -21.307 -17.196 1.00 96.19 257 GLY A O 1
ATOM 2029 N N . GLU A 1 258 ? 36.268 -21.986 -17.324 1.00 96.19 258 GLU A N 1
ATOM 2030 C CA . GLU A 1 258 ? 36.175 -21.924 -18.788 1.00 96.19 258 GLU A CA 1
ATOM 2031 C C . GLU A 1 258 ? 36.443 -20.501 -19.302 1.00 96.19 258 GLU A C 1
ATOM 2033 O O . GLU A 1 258 ? 35.984 -19.517 -18.719 1.00 96.19 258 GLU A O 1
ATOM 2038 N N . VAL A 1 259 ? 37.201 -20.389 -20.397 1.00 97.19 259 VAL A N 1
ATOM 2039 C CA . VAL A 1 259 ? 37.631 -19.113 -20.979 1.00 97.19 259 VAL A CA 1
ATOM 2040 C C . VAL A 1 259 ? 36.883 -18.842 -22.280 1.00 97.19 259 VAL A C 1
ATOM 2042 O O . VAL A 1 259 ? 37.143 -19.481 -23.297 1.00 97.19 259 VAL A O 1
ATOM 2045 N N . PHE A 1 260 ? 36.036 -17.817 -22.265 1.00 96.38 260 PHE A N 1
ATOM 2046 C CA . PHE A 1 260 ? 35.354 -17.299 -23.448 1.00 96.38 260 PHE A CA 1
ATOM 2047 C C . PHE A 1 260 ? 36.151 -16.130 -24.032 1.00 96.38 260 PHE A C 1
ATOM 2049 O O . PHE A 1 260 ? 36.652 -15.281 -23.286 1.00 96.38 260 PHE A O 1
ATOM 2056 N N . THR A 1 261 ? 36.273 -16.063 -25.358 1.00 96.00 261 THR A N 1
ATOM 2057 C CA . THR A 1 261 ? 36.992 -14.992 -26.064 1.00 96.00 261 THR A CA 1
ATOM 2058 C C . THR A 1 261 ? 36.127 -14.361 -27.147 1.00 96.00 261 THR A C 1
ATOM 2060 O O . THR A 1 261 ? 35.419 -15.049 -27.878 1.00 96.00 261 THR A O 1
ATOM 2063 N N . PHE A 1 262 ? 36.202 -13.034 -27.254 1.00 95.31 262 PHE A N 1
ATOM 2064 C CA . PHE A 1 262 ? 35.364 -12.224 -28.138 1.00 95.31 262 PHE A CA 1
ATOM 2065 C C . PHE A 1 262 ? 36.245 -11.279 -28.952 1.00 95.31 262 PHE A C 1
ATOM 2067 O O . PHE A 1 262 ? 37.174 -10.662 -28.426 1.00 95.31 262 PHE A O 1
ATOM 2074 N N . LYS A 1 263 ? 35.963 -11.141 -30.248 1.00 89.56 263 LYS A N 1
ATOM 2075 C CA . LYS A 1 263 ? 36.720 -10.251 -31.133 1.00 89.56 263 LYS A CA 1
ATOM 2076 C C . LYS A 1 263 ? 36.016 -8.898 -31.192 1.00 89.56 263 LYS A C 1
ATOM 2078 O O . LYS A 1 263 ? 34.994 -8.773 -31.852 1.00 89.56 263 LYS A O 1
ATOM 2083 N N . ASN A 1 264 ? 36.557 -7.895 -30.502 1.00 81.00 264 ASN A N 1
ATOM 2084 C CA . ASN A 1 264 ? 35.979 -6.545 -30.408 1.00 81.00 264 ASN A CA 1
ATOM 2085 C C . ASN A 1 264 ? 34.513 -6.533 -29.909 1.00 81.00 264 ASN A C 1
ATOM 2087 O O . ASN A 1 264 ? 33.715 -5.726 -30.376 1.00 81.00 264 ASN A O 1
ATOM 2091 N N . GLY A 1 265 ? 34.146 -7.449 -29.004 1.00 83.38 265 GLY A N 1
ATOM 2092 C CA . GLY A 1 265 ? 32.772 -7.578 -28.494 1.00 83.38 265 GLY A CA 1
ATOM 2093 C C . GLY A 1 265 ? 31.787 -8.327 -29.403 1.00 83.38 265 GLY A C 1
ATOM 2094 O O . GLY A 1 265 ? 30.631 -8.497 -29.022 1.00 83.38 265 GLY A O 1
ATOM 2095 N N . ASP A 1 266 ? 32.209 -8.811 -30.576 1.00 90.06 266 ASP A N 1
ATOM 2096 C CA . ASP A 1 266 ? 31.344 -9.606 -31.458 1.00 90.06 266 ASP A CA 1
ATOM 2097 C C . ASP A 1 266 ? 30.833 -10.877 -30.748 1.00 90.06 266 ASP A C 1
ATOM 2099 O O . ASP A 1 266 ? 31.584 -11.546 -30.035 1.00 90.06 266 ASP A O 1
ATOM 2103 N N . GLY A 1 267 ? 29.537 -11.168 -30.889 1.00 93.44 267 GLY A N 1
ATOM 2104 C CA . GLY A 1 267 ? 28.819 -12.225 -30.160 1.00 93.44 267 GLY A CA 1
ATOM 2105 C C . GLY A 1 267 ? 28.580 -11.987 -28.655 1.00 93.44 267 GLY A C 1
ATOM 2106 O O . GLY A 1 267 ? 27.838 -12.751 -28.035 1.00 93.44 267 GLY A O 1
ATOM 2107 N N . LEU A 1 268 ? 29.147 -10.941 -28.040 1.00 96.31 268 LEU A N 1
ATOM 2108 C CA . LEU A 1 268 ? 29.044 -10.722 -26.590 1.00 96.31 268 LEU A CA 1
ATOM 2109 C C . LEU A 1 268 ? 27.606 -10.459 -26.081 1.00 96.31 268 LEU A C 1
ATOM 2111 O O . LEU A 1 268 ? 27.260 -11.024 -25.042 1.00 96.31 268 LEU A O 1
ATOM 2115 N N . PRO A 1 269 ? 26.735 -9.673 -26.753 1.00 96.44 269 PRO A N 1
ATOM 2116 C CA . PRO A 1 269 ? 25.361 -9.455 -26.285 1.00 96.44 269 PRO A CA 1
ATOM 2117 C C . PRO A 1 269 ? 24.532 -10.744 -26.220 1.00 96.44 269 PRO A C 1
ATOM 2119 O O . PRO A 1 269 ? 23.762 -10.923 -25.280 1.00 96.44 269 PRO A O 1
ATOM 2122 N N . GLU A 1 270 ? 24.729 -11.653 -27.179 1.00 96.06 270 GLU A N 1
ATOM 2123 C CA . GLU A 1 270 ? 24.090 -12.974 -27.218 1.00 96.06 270 GLU A CA 1
ATOM 2124 C C . GLU A 1 270 ? 24.578 -13.846 -26.054 1.00 96.06 270 GLU A C 1
ATOM 2126 O O . GLU A 1 270 ? 23.787 -14.401 -25.294 1.00 96.06 270 GLU A O 1
ATOM 2131 N N . PHE A 1 271 ? 25.895 -13.896 -25.836 1.00 96.75 271 PHE A N 1
ATOM 2132 C CA . PHE A 1 271 ? 26.489 -14.607 -24.704 1.00 96.75 271 PHE A CA 1
ATOM 2133 C C . PHE A 1 271 ? 25.979 -14.087 -23.346 1.00 96.75 271 PHE A C 1
ATOM 2135 O O . PHE A 1 271 ? 25.675 -14.887 -22.455 1.00 96.75 271 PHE A O 1
ATOM 2142 N N . LYS A 1 272 ? 25.839 -12.759 -23.188 1.00 97.94 272 LYS A N 1
ATOM 2143 C CA . LYS A 1 272 ? 25.262 -12.150 -21.977 1.00 97.94 272 LYS A CA 1
ATOM 2144 C C . LYS A 1 272 ? 23.814 -12.607 -21.760 1.00 97.94 272 LYS A C 1
ATOM 2146 O O . LYS A 1 272 ? 23.483 -13.018 -20.647 1.00 97.94 272 LYS A O 1
ATOM 2151 N N . PHE A 1 273 ? 22.992 -12.616 -22.812 1.00 98.25 273 PHE A N 1
ATOM 2152 C CA . PHE A 1 273 ? 21.614 -13.119 -22.771 1.00 98.25 273 PHE A CA 1
ATOM 2153 C C . PHE A 1 273 ? 21.532 -14.598 -22.383 1.00 98.25 273 PHE A C 1
ATOM 2155 O O . PHE A 1 273 ? 20.849 -14.934 -21.414 1.00 98.25 273 PHE A O 1
ATOM 2162 N N . GLN A 1 274 ? 22.271 -15.474 -23.069 1.00 97.31 274 GLN A N 1
ATOM 2163 C CA . GLN A 1 274 ? 22.239 -16.913 -22.796 1.00 97.31 274 GLN A CA 1
ATOM 2164 C C . GLN A 1 274 ? 22.646 -17.215 -21.346 1.00 97.31 274 GLN A C 1
ATOM 2166 O O . GLN A 1 274 ? 21.964 -17.976 -20.658 1.00 97.31 274 GLN A O 1
ATOM 2171 N N . ARG A 1 275 ? 23.705 -16.576 -20.821 1.00 96.75 275 ARG A N 1
ATOM 2172 C CA . ARG A 1 275 ? 24.131 -16.788 -19.426 1.00 96.75 275 ARG A CA 1
ATOM 2173 C C . ARG A 1 275 ? 23.169 -16.209 -18.391 1.00 96.75 275 ARG A C 1
ATOM 2175 O O . ARG A 1 275 ? 22.990 -16.834 -17.345 1.00 96.75 275 ARG A O 1
ATOM 2182 N N . TYR A 1 276 ? 22.538 -15.069 -18.671 1.00 98.12 276 TYR A N 1
ATOM 2183 C CA . TYR A 1 276 ? 21.472 -14.519 -17.832 1.00 98.12 276 TYR A CA 1
ATOM 2184 C C . TYR A 1 276 ? 20.294 -15.499 -17.751 1.00 98.12 276 TYR A C 1
ATOM 2186 O O . TYR A 1 276 ? 19.961 -15.978 -16.664 1.00 98.12 276 TYR A O 1
ATOM 2194 N N . MET A 1 277 ? 19.723 -15.866 -18.900 1.00 98.19 277 MET A N 1
ATOM 2195 C CA . MET A 1 277 ? 18.521 -16.693 -18.960 1.00 98.19 277 MET A CA 1
ATOM 2196 C C . MET A 1 277 ? 18.749 -18.105 -18.417 1.00 98.19 277 MET A C 1
ATOM 2198 O O . MET A 1 277 ? 17.916 -18.607 -17.664 1.00 98.19 277 MET A O 1
ATOM 2202 N N . GLN A 1 278 ? 19.902 -18.726 -18.689 1.00 97.06 278 GLN A N 1
ATOM 2203 C CA . GLN A 1 278 ? 20.244 -20.014 -18.081 1.00 97.06 278 GLN A CA 1
ATOM 2204 C C . GLN A 1 278 ? 20.269 -19.934 -16.546 1.00 97.06 278 GLN A C 1
ATOM 2206 O O . GLN A 1 278 ? 19.725 -20.812 -15.880 1.00 97.06 278 GLN A O 1
ATOM 2211 N N . ARG A 1 279 ? 20.876 -18.893 -15.959 1.00 97.19 279 ARG A N 1
ATOM 2212 C CA . ARG A 1 279 ? 20.946 -18.729 -14.494 1.00 97.19 279 ARG A CA 1
ATOM 2213 C C . ARG A 1 279 ? 19.574 -18.436 -13.884 1.00 97.19 279 ARG A C 1
ATOM 2215 O O . ARG A 1 279 ? 19.232 -19.022 -12.856 1.00 97.19 279 ARG A O 1
ATOM 2222 N N . TYR A 1 280 ? 18.772 -17.601 -14.544 1.00 98.50 280 TYR A N 1
ATOM 2223 C CA . TYR A 1 280 ? 17.395 -17.296 -14.156 1.00 98.50 280 TYR A CA 1
ATOM 2224 C C . TYR A 1 280 ? 16.525 -18.567 -14.111 1.00 98.50 280 TYR A C 1
ATOM 2226 O O . TYR A 1 280 ? 15.997 -18.917 -13.054 1.00 98.50 280 TYR A O 1
ATOM 2234 N N . LEU A 1 281 ? 16.467 -19.334 -15.208 1.00 98.12 281 LEU A N 1
ATOM 2235 C CA . LEU A 1 281 ? 15.651 -20.554 -15.289 1.00 98.12 281 LEU A CA 1
ATOM 2236 C C . LEU A 1 281 ? 16.151 -21.682 -14.368 1.00 98.12 281 LEU A C 1
ATOM 2238 O O . LEU A 1 281 ? 15.340 -22.347 -13.725 1.00 98.12 281 LEU A O 1
ATOM 2242 N N . ARG A 1 282 ? 17.474 -21.863 -14.213 1.00 97.75 282 ARG A N 1
ATOM 2243 C CA . ARG A 1 282 ? 18.042 -22.805 -13.220 1.00 97.75 282 ARG A CA 1
ATOM 2244 C C . ARG A 1 282 ? 17.612 -22.464 -11.789 1.00 97.75 282 ARG A C 1
ATOM 2246 O O . ARG A 1 282 ? 17.422 -23.366 -10.980 1.00 97.75 282 ARG A O 1
ATOM 2253 N N . THR A 1 283 ? 17.452 -21.178 -11.473 1.00 98.56 283 THR A N 1
ATOM 2254 C CA . THR A 1 283 ? 16.992 -20.710 -10.153 1.00 98.56 283 THR A CA 1
ATOM 2255 C C . THR A 1 283 ? 15.485 -20.949 -9.959 1.00 98.56 283 THR A C 1
ATOM 2257 O O . THR A 1 283 ? 15.043 -21.230 -8.846 1.00 98.56 283 THR A O 1
ATOM 2260 N N . ILE A 1 284 ? 14.694 -20.909 -11.039 1.00 98.56 284 ILE A N 1
ATOM 2261 C CA . ILE A 1 284 ? 13.252 -21.213 -11.015 1.00 98.56 284 ILE A CA 1
ATOM 2262 C C . ILE A 1 284 ? 12.967 -22.691 -10.736 1.00 98.56 284 ILE A C 1
ATOM 2264 O O . ILE A 1 284 ? 11.994 -22.973 -10.039 1.00 98.56 284 ILE A O 1
ATOM 2268 N N . GLN A 1 285 ? 13.803 -23.630 -11.198 1.00 98.50 285 GLN A N 1
ATOM 2269 C CA . GLN A 1 285 ? 13.570 -25.059 -10.932 1.00 98.50 285 GLN A CA 1
ATOM 2270 C C . GLN A 1 285 ? 13.477 -25.355 -9.426 1.00 98.50 285 GLN A C 1
ATOM 2272 O O . GLN A 1 285 ? 12.611 -26.107 -8.994 1.00 98.50 285 GLN A O 1
ATOM 2277 N N . SER A 1 286 ? 14.282 -24.679 -8.599 1.00 98.38 286 SER A N 1
ATOM 2278 C CA . SER A 1 286 ? 14.179 -24.787 -7.138 1.00 98.38 286 SER A CA 1
ATOM 2279 C C . SER A 1 286 ? 12.820 -24.345 -6.579 1.00 98.38 286 SER A C 1
ATOM 2281 O O . SER A 1 286 ? 12.453 -24.775 -5.491 1.00 98.38 286 SER A O 1
ATOM 2283 N N . ILE A 1 287 ? 12.072 -23.490 -7.278 1.00 98.62 287 ILE A N 1
ATOM 2284 C CA . ILE A 1 287 ? 10.720 -23.084 -6.877 1.00 98.62 287 ILE A CA 1
ATOM 2285 C C . ILE A 1 287 ? 9.702 -24.149 -7.286 1.00 98.62 287 ILE A C 1
ATOM 2287 O O . ILE A 1 287 ? 8.857 -24.504 -6.471 1.00 98.62 287 ILE A O 1
ATOM 2291 N N . ASP A 1 288 ? 9.798 -24.672 -8.512 1.00 98.88 288 ASP A N 1
ATOM 2292 C CA . ASP A 1 288 ? 8.905 -25.727 -9.009 1.00 98.88 288 ASP A CA 1
ATOM 2293 C C . ASP A 1 288 ? 9.020 -26.995 -8.145 1.00 98.88 288 ASP A C 1
ATOM 2295 O O . ASP A 1 288 ? 8.020 -27.436 -7.579 1.00 98.88 288 ASP A O 1
ATOM 2299 N N . ASP A 1 289 ? 10.246 -27.477 -7.901 1.00 98.75 289 ASP A N 1
ATOM 2300 C CA . ASP A 1 289 ? 10.541 -28.597 -6.994 1.00 98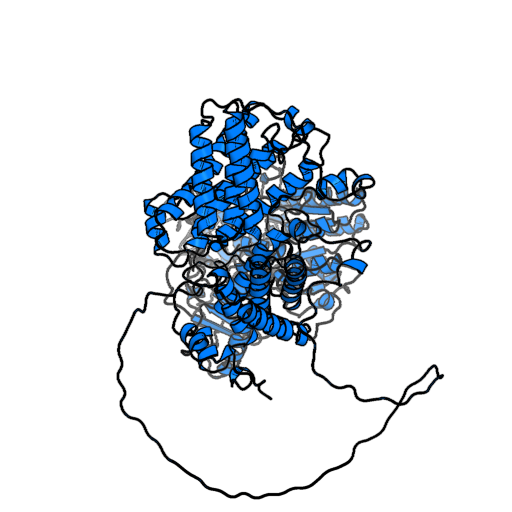.75 289 ASP A CA 1
ATOM 2301 C C . ASP A 1 289 ? 9.850 -28.424 -5.625 1.00 98.75 289 ASP A C 1
ATOM 2303 O O . ASP A 1 289 ? 9.229 -29.345 -5.093 1.00 98.75 289 ASP A O 1
ATOM 2307 N N . ASN A 1 290 ? 9.939 -27.226 -5.034 1.00 98.81 290 ASN A N 1
ATOM 2308 C CA . ASN A 1 290 ? 9.406 -26.951 -3.699 1.00 98.81 290 ASN A CA 1
ATOM 2309 C C . ASN A 1 290 ? 7.887 -26.704 -3.674 1.00 98.81 290 ASN A C 1
ATOM 2311 O O . ASN A 1 290 ? 7.241 -27.039 -2.679 1.00 98.81 290 ASN A O 1
ATOM 2315 N N . VAL A 1 291 ? 7.288 -26.198 -4.759 1.00 98.81 291 VAL A N 1
ATOM 2316 C CA . VAL A 1 291 ? 5.824 -26.204 -4.929 1.00 98.81 291 VAL A CA 1
ATOM 2317 C C . VAL A 1 291 ? 5.317 -27.641 -5.056 1.00 98.81 291 VAL A C 1
ATOM 2319 O O . VAL A 1 291 ? 4.314 -27.974 -4.426 1.00 98.81 291 VAL A O 1
ATOM 2322 N N . GLY A 1 292 ? 6.051 -28.513 -5.755 1.00 98.75 292 GLY A N 1
ATOM 2323 C CA . GLY A 1 292 ? 5.797 -29.954 -5.795 1.00 98.75 292 GLY A CA 1
ATOM 2324 C C . GLY A 1 292 ? 5.775 -30.564 -4.398 1.00 98.75 292 GLY A C 1
ATOM 2325 O O . GLY A 1 292 ? 4.745 -31.078 -3.966 1.00 98.75 292 GLY A O 1
ATOM 2326 N N . ARG A 1 293 ? 6.862 -30.384 -3.632 1.00 98.75 293 ARG A N 1
ATOM 2327 C CA . ARG A 1 293 ? 6.953 -30.815 -2.221 1.00 98.75 293 ARG A CA 1
ATOM 2328 C C . ARG A 1 293 ? 5.788 -30.307 -1.364 1.00 98.75 293 ARG A C 1
ATOM 2330 O O . ARG A 1 293 ? 5.314 -31.038 -0.497 1.00 98.75 293 ARG A O 1
ATOM 2337 N N . MET A 1 294 ? 5.327 -29.072 -1.581 1.00 98.62 294 MET A N 1
ATOM 2338 C CA . MET A 1 294 ? 4.216 -28.494 -0.819 1.00 98.62 294 MET A CA 1
ATOM 2339 C C . MET A 1 294 ? 2.854 -29.082 -1.203 1.00 98.62 294 MET A C 1
ATOM 2341 O O . MET A 1 294 ? 2.065 -29.395 -0.311 1.00 98.62 294 MET A O 1
ATOM 2345 N N . LEU A 1 295 ? 2.580 -29.267 -2.495 1.00 98.69 295 LEU A N 1
ATOM 2346 C CA . LEU A 1 295 ? 1.349 -29.904 -2.965 1.00 98.69 295 LEU A CA 1
ATOM 2347 C C . LEU A 1 295 ? 1.280 -31.367 -2.525 1.00 98.69 295 LEU A C 1
ATOM 2349 O O . LEU A 1 295 ? 0.303 -31.768 -1.897 1.00 98.69 295 LEU A O 1
ATOM 2353 N N . ASP A 1 296 ? 2.350 -32.123 -2.759 1.00 98.75 296 ASP A N 1
ATOM 2354 C CA . ASP A 1 296 ? 2.444 -33.533 -2.392 1.00 98.75 296 ASP A CA 1
ATOM 2355 C C . ASP A 1 296 ? 2.298 -33.723 -0.872 1.00 98.75 296 ASP A C 1
ATOM 2357 O O . ASP A 1 296 ? 1.586 -34.627 -0.431 1.00 98.75 296 ASP A O 1
ATOM 2361 N N . TYR A 1 297 ? 2.883 -32.836 -0.053 1.00 98.50 297 TYR A N 1
ATOM 2362 C CA . TYR A 1 297 ? 2.665 -32.843 1.396 1.00 98.50 297 TYR A CA 1
ATOM 2363 C C . TYR A 1 297 ? 1.189 -32.617 1.760 1.00 98.50 297 TYR A C 1
ATOM 2365 O O . TYR A 1 297 ? 0.670 -33.330 2.624 1.00 98.50 297 TYR A O 1
ATOM 2373 N N . LEU A 1 298 ? 0.508 -31.642 1.139 1.00 97.81 298 LEU A N 1
ATOM 2374 C CA . LEU A 1 298 ? -0.906 -31.338 1.410 1.00 97.81 298 LEU A CA 1
ATOM 2375 C C . LEU A 1 298 ? -1.825 -32.503 1.019 1.00 97.81 298 LEU A C 1
ATOM 2377 O O . LEU A 1 298 ? -2.775 -32.795 1.750 1.00 97.81 298 LEU A O 1
ATOM 2381 N N . ASP A 1 299 ? -1.528 -33.184 -0.087 1.00 97.38 299 ASP A N 1
ATOM 2382 C CA . ASP A 1 299 ? -2.270 -34.359 -0.546 1.00 97.38 299 ASP A CA 1
ATOM 2383 C C . ASP A 1 299 ? -2.062 -35.544 0.414 1.00 97.38 299 ASP A C 1
ATOM 2385 O O . ASP A 1 299 ? -3.027 -36.079 0.963 1.00 97.38 299 ASP A O 1
ATOM 2389 N N . GLN A 1 300 ? -0.802 -35.892 0.709 1.00 97.88 300 GLN A N 1
ATOM 2390 C CA . GLN A 1 300 ? -0.428 -36.976 1.632 1.00 97.88 300 GLN A CA 1
ATOM 2391 C C . GLN A 1 300 ? -0.972 -36.765 3.055 1.00 97.88 300 GLN A C 1
ATOM 2393 O O . GLN A 1 300 ? -1.200 -37.727 3.787 1.00 97.88 300 GLN A O 1
ATOM 2398 N N . ASN A 1 301 ? -1.202 -35.510 3.458 1.00 95.75 301 ASN A N 1
ATOM 2399 C CA . ASN A 1 301 ? -1.749 -35.161 4.767 1.00 95.75 301 ASN A CA 1
ATOM 2400 C C . ASN A 1 301 ? -3.274 -35.005 4.814 1.00 95.75 301 ASN A C 1
ATOM 2402 O O . ASN A 1 301 ? -3.783 -34.711 5.901 1.00 95.75 301 ASN A O 1
ATOM 2406 N N . GLY A 1 302 ? -3.989 -35.181 3.698 1.00 95.06 302 GLY A N 1
ATOM 2407 C CA . GLY A 1 302 ? -5.443 -34.991 3.632 1.00 95.06 302 GLY A CA 1
ATOM 2408 C C . GLY A 1 302 ? -5.888 -33.535 3.826 1.00 95.06 302 GLY A C 1
ATOM 2409 O O . GLY A 1 302 ? -6.990 -33.289 4.306 1.00 95.06 302 GLY A O 1
ATOM 2410 N N . LEU A 1 303 ? -5.021 -32.569 3.505 1.00 96.12 303 LEU A N 1
ATOM 2411 C CA . LEU A 1 303 ? -5.288 -31.131 3.626 1.00 96.12 303 LEU A CA 1
ATOM 2412 C C . LEU A 1 303 ? -5.756 -30.497 2.306 1.00 96.12 303 LEU A C 1
ATOM 2414 O O . LEU A 1 303 ? -6.389 -29.443 2.338 1.00 96.12 303 LEU A O 1
ATOM 2418 N N . ALA A 1 304 ? -5.460 -31.126 1.164 1.00 95.88 304 ALA A N 1
ATOM 2419 C CA . ALA A 1 304 ? -5.669 -30.583 -0.181 1.00 95.88 304 ALA A CA 1
ATOM 2420 C C . ALA A 1 304 ? -7.091 -30.060 -0.458 1.00 95.88 304 ALA A C 1
ATOM 2422 O O . ALA A 1 304 ? -7.250 -28.921 -0.888 1.00 95.88 304 ALA A O 1
ATOM 2423 N N . GLU A 1 305 ? -8.122 -30.850 -0.148 1.00 94.88 305 GLU A N 1
ATOM 2424 C CA . GLU A 1 305 ? -9.532 -30.490 -0.385 1.00 94.88 305 GLU A CA 1
ATOM 2425 C C . GLU A 1 305 ? -9.989 -29.253 0.413 1.00 94.88 305 GLU A C 1
ATOM 2427 O O . GLU A 1 305 ? -10.934 -28.574 0.022 1.00 94.88 305 GLU A O 1
ATOM 2432 N N . ASN A 1 306 ? -9.309 -28.936 1.523 1.00 92.88 306 ASN A N 1
ATOM 2433 C CA . ASN A 1 306 ? -9.637 -27.825 2.421 1.00 92.88 306 ASN A CA 1
ATOM 2434 C C . ASN A 1 306 ? -8.499 -26.786 2.532 1.00 92.88 306 ASN A C 1
ATOM 2436 O O . ASN A 1 306 ? -8.402 -26.073 3.529 1.00 92.88 306 ASN A O 1
ATOM 2440 N N . THR A 1 307 ? -7.623 -26.706 1.525 1.00 97.56 307 THR A N 1
ATOM 2441 C CA . THR A 1 307 ? -6.544 -25.708 1.456 1.00 97.56 307 THR A CA 1
ATOM 2442 C C . THR A 1 307 ? -6.603 -24.971 0.124 1.00 97.56 307 THR A C 1
ATOM 2444 O O . THR A 1 307 ? -6.479 -25.583 -0.934 1.00 97.56 307 THR A O 1
ATOM 2447 N N . ILE A 1 308 ? -6.738 -23.646 0.176 1.00 98.62 308 ILE A N 1
ATOM 2448 C CA . ILE A 1 308 ? -6.561 -22.781 -0.994 1.00 98.62 308 ILE A CA 1
ATOM 2449 C C . ILE A 1 308 ? -5.055 -22.600 -1.202 1.00 98.62 308 ILE A C 1
ATOM 2451 O O . ILE A 1 308 ? -4.379 -22.024 -0.349 1.00 98.62 308 ILE A O 1
ATOM 2455 N N . VAL A 1 309 ? -4.521 -23.093 -2.318 1.00 98.75 309 VAL A N 1
ATOM 2456 C CA . VAL A 1 309 ? -3.103 -22.945 -2.675 1.00 98.75 309 VAL A CA 1
ATOM 2457 C C . VAL A 1 309 ? -2.985 -21.933 -3.807 1.00 98.75 309 VAL A C 1
ATOM 2459 O O . VAL A 1 309 ? -3.523 -22.157 -4.888 1.00 98.75 309 VAL A O 1
ATOM 2462 N N . ILE A 1 310 ? -2.279 -20.826 -3.559 1.00 98.88 310 ILE A N 1
ATOM 2463 C CA . ILE A 1 310 ? -2.053 -19.752 -4.535 1.00 98.88 310 ILE A CA 1
ATOM 2464 C C . ILE A 1 310 ? -0.562 -19.638 -4.831 1.00 98.88 310 ILE A C 1
ATOM 2466 O O . ILE A 1 310 ? 0.259 -19.484 -3.921 1.00 98.88 310 ILE A O 1
ATOM 2470 N N . TYR A 1 311 ? -0.225 -19.644 -6.116 1.00 98.88 311 TYR A N 1
ATOM 2471 C CA . TYR A 1 311 ? 1.088 -19.268 -6.606 1.00 98.88 311 TYR A CA 1
ATOM 2472 C C . TYR A 1 311 ? 1.019 -17.962 -7.390 1.00 98.88 311 TYR A C 1
ATOM 2474 O O . TYR A 1 311 ? 0.173 -17.787 -8.262 1.00 98.88 311 TYR A O 1
ATOM 2482 N N . THR A 1 312 ? 1.946 -17.062 -7.076 1.00 98.81 312 THR A N 1
ATOM 2483 C CA . THR A 1 312 ? 2.123 -15.770 -7.740 1.00 98.81 312 THR A CA 1
ATOM 2484 C C . THR A 1 312 ? 3.558 -15.278 -7.557 1.00 98.81 312 THR A C 1
ATOM 2486 O O . THR A 1 312 ? 4.271 -15.752 -6.663 1.00 98.81 312 THR A O 1
ATOM 2489 N N . SER A 1 313 ? 3.981 -14.323 -8.378 1.00 98.62 313 SER A N 1
ATOM 2490 C CA . SER A 1 313 ? 5.131 -13.450 -8.097 1.00 98.62 313 SER A CA 1
ATOM 2491 C C . SER A 1 313 ? 4.670 -12.211 -7.311 1.00 98.62 313 SER A C 1
ATOM 2493 O O . SER A 1 313 ? 3.475 -12.069 -7.048 1.00 98.62 313 SER A O 1
ATOM 2495 N N . ASP A 1 314 ? 5.588 -11.328 -6.922 1.00 97.75 314 ASP A N 1
ATOM 2496 C CA . ASP A 1 314 ? 5.267 -9.971 -6.457 1.00 97.75 314 ASP A CA 1
ATOM 2497 C C . ASP A 1 314 ? 5.120 -8.974 -7.617 1.00 97.75 314 ASP A C 1
ATOM 2499 O O . ASP A 1 314 ? 4.225 -8.135 -7.586 1.00 97.75 314 ASP A O 1
ATOM 2503 N N . GLN A 1 315 ? 5.927 -9.112 -8.667 1.00 98.50 315 GLN A N 1
ATOM 2504 C CA . GLN A 1 315 ? 5.762 -8.438 -9.959 1.00 98.50 315 GLN A CA 1
ATOM 2505 C C . GLN A 1 315 ? 6.215 -9.349 -11.110 1.00 98.50 315 GLN A C 1
ATOM 2507 O O . GLN A 1 315 ? 6.752 -10.438 -10.876 1.00 98.50 315 GLN A O 1
ATOM 2512 N N . GLY A 1 316 ? 6.004 -8.905 -12.349 1.00 98.00 316 GLY A N 1
ATOM 2513 C CA . GLY A 1 316 ? 6.612 -9.517 -13.528 1.00 98.00 316 GLY A CA 1
ATOM 2514 C C . GLY A 1 316 ? 8.128 -9.261 -13.624 1.00 98.00 316 GLY A C 1
ATOM 2515 O O . GLY A 1 316 ? 8.742 -8.704 -12.711 1.00 98.00 316 GLY A O 1
ATOM 2516 N N . PHE A 1 317 ? 8.744 -9.675 -14.731 1.00 98.56 317 PHE A N 1
ATOM 2517 C CA . PHE A 1 317 ? 10.167 -9.470 -15.021 1.00 98.56 317 PHE A CA 1
ATOM 2518 C C . PHE A 1 317 ? 10.443 -9.501 -16.534 1.00 98.56 317 PHE A C 1
ATOM 2520 O O . PHE A 1 317 ? 9.926 -10.376 -17.229 1.00 98.56 317 PHE A O 1
ATOM 2527 N N . PHE A 1 318 ? 11.296 -8.609 -17.046 1.00 98.62 318 PHE A N 1
ATOM 2528 C CA . PHE A 1 318 ? 11.780 -8.702 -18.432 1.00 98.62 318 PHE A CA 1
ATOM 2529 C C . PHE A 1 318 ? 12.771 -9.863 -18.581 1.00 98.62 318 PHE A C 1
ATOM 2531 O O . PHE A 1 318 ? 13.701 -9.983 -17.784 1.00 98.62 318 PHE A O 1
ATOM 2538 N N . LEU A 1 319 ? 12.598 -10.693 -19.612 1.00 98.19 319 LEU A N 1
ATOM 2539 C CA . LEU A 1 319 ? 13.404 -11.880 -19.916 1.00 98.19 319 LEU A CA 1
ATOM 2540 C C . LEU A 1 319 ? 14.248 -11.672 -21.187 1.00 98.19 319 LEU A C 1
ATOM 2542 O O . LEU A 1 319 ? 14.447 -12.591 -21.980 1.00 98.19 319 LEU A O 1
ATOM 2546 N N . GLY A 1 320 ? 14.732 -10.446 -21.399 1.00 98.00 320 GLY A N 1
ATOM 2547 C CA . GLY A 1 320 ? 15.385 -9.997 -22.629 1.00 98.00 320 GLY A CA 1
ATOM 2548 C C . GLY A 1 320 ? 14.462 -9.256 -23.603 1.00 98.00 320 GLY A C 1
ATOM 2549 O O . GLY A 1 320 ? 14.955 -8.712 -24.590 1.00 98.00 320 GLY A O 1
ATOM 2550 N N . GLU A 1 321 ? 13.149 -9.185 -23.365 1.00 98.19 321 GLU A N 1
ATOM 2551 C CA . GLU A 1 321 ? 12.268 -8.312 -24.146 1.00 98.19 321 GLU A CA 1
ATOM 2552 C C . GLU A 1 321 ? 12.726 -6.848 -24.056 1.00 98.19 321 GLU A C 1
ATOM 2554 O O . GLU A 1 321 ? 13.150 -6.378 -23.001 1.00 98.19 321 GLU A O 1
ATOM 2559 N N . HIS A 1 322 ? 12.697 -6.134 -25.186 1.00 97.81 322 HIS A N 1
ATOM 2560 C CA . HIS A 1 322 ? 13.246 -4.773 -25.346 1.00 97.81 322 HIS A CA 1
ATOM 2561 C C . HIS A 1 322 ? 14.735 -4.647 -24.976 1.00 97.81 322 HIS A C 1
ATOM 2563 O O . HIS A 1 322 ? 15.226 -3.552 -24.678 1.00 97.81 322 HIS A O 1
ATOM 2569 N N . GLY A 1 323 ? 15.447 -5.778 -24.965 1.00 98.06 323 GLY A N 1
ATOM 2570 C CA . GLY A 1 323 ? 16.822 -5.911 -24.500 1.00 98.06 323 GLY A CA 1
ATOM 2571 C C . GLY A 1 323 ? 16.976 -5.874 -22.976 1.00 98.06 323 GLY A C 1
ATOM 2572 O O . GLY A 1 323 ? 18.112 -5.794 -22.508 1.00 98.06 323 GLY A O 1
ATOM 2573 N N . TRP A 1 324 ? 15.891 -5.894 -22.192 1.00 98.44 324 TRP A N 1
ATOM 2574 C CA . TRP A 1 324 ? 15.901 -5.601 -20.754 1.00 98.44 324 TRP A CA 1
ATOM 2575 C C . TRP A 1 324 ? 15.924 -6.821 -19.824 1.00 98.44 324 TRP A C 1
ATOM 2577 O O . TRP A 1 324 ? 15.528 -7.930 -20.175 1.00 98.44 324 TRP A O 1
ATOM 2587 N N . PHE A 1 325 ? 16.356 -6.561 -18.592 1.00 97.62 325 PHE A N 1
ATOM 2588 C CA . PHE A 1 325 ? 16.031 -7.320 -17.384 1.00 97.62 325 PHE A CA 1
ATOM 2589 C C . PHE A 1 325 ? 15.415 -6.363 -16.342 1.00 97.62 325 PHE A C 1
ATOM 2591 O O . PHE A 1 325 ? 15.273 -5.169 -16.597 1.00 97.62 325 PHE A O 1
ATOM 2598 N N . ASP A 1 326 ? 15.109 -6.861 -15.143 1.00 97.00 326 ASP A N 1
ATOM 2599 C CA . ASP A 1 326 ? 14.430 -6.111 -14.073 1.00 97.00 326 ASP A CA 1
ATOM 2600 C C . ASP A 1 326 ? 12.935 -5.854 -14.373 1.00 97.00 326 ASP A C 1
ATOM 2602 O O . ASP A 1 326 ? 12.303 -6.666 -15.053 1.00 97.00 326 ASP A O 1
ATOM 2606 N N . LYS A 1 327 ? 12.332 -4.819 -13.770 1.00 97.06 327 LYS A N 1
ATOM 2607 C CA . LYS A 1 327 ? 10.871 -4.615 -13.714 1.00 97.06 327 LYS A CA 1
ATOM 2608 C C . LYS A 1 327 ? 10.499 -3.130 -13.856 1.00 97.06 327 LYS A C 1
ATOM 2610 O O . LYS A 1 327 ? 10.906 -2.500 -14.830 1.00 97.06 327 LYS A O 1
ATOM 2615 N N . ARG A 1 328 ? 9.797 -2.540 -12.875 1.00 97.69 328 ARG A N 1
ATOM 2616 C CA . ARG A 1 328 ? 9.485 -1.099 -12.717 1.00 97.69 328 ARG A CA 1
ATOM 2617 C C . ARG A 1 328 ? 8.466 -0.538 -13.705 1.00 97.69 328 ARG A C 1
ATOM 2619 O O . ARG A 1 328 ? 7.515 0.107 -13.275 1.00 97.69 328 ARG A O 1
ATOM 2626 N N . PHE A 1 329 ? 8.652 -0.765 -15.000 1.00 98.19 329 PHE A N 1
ATOM 2627 C CA . PHE A 1 329 ? 7.787 -0.224 -16.047 1.00 98.19 329 PHE A CA 1
ATOM 2628 C C . PHE A 1 329 ? 6.431 -0.936 -16.136 1.00 98.19 329 PHE A C 1
ATOM 2630 O O . PHE A 1 329 ? 6.323 -2.127 -15.849 1.00 98.19 329 PHE A O 1
ATOM 2637 N N . MET A 1 330 ? 5.406 -0.208 -16.586 1.00 98.44 330 MET A N 1
ATOM 2638 C CA . MET A 1 330 ? 4.060 -0.736 -16.849 1.00 98.44 330 MET A CA 1
ATOM 2639 C C . MET A 1 330 ? 3.972 -1.597 -18.133 1.00 98.44 330 MET A C 1
ATOM 2641 O O . MET A 1 330 ? 2.905 -2.127 -18.448 1.00 98.44 330 MET A O 1
ATOM 2645 N N . TYR A 1 331 ? 5.067 -1.778 -18.884 1.00 98.38 331 TYR A N 1
ATOM 2646 C CA . TYR A 1 331 ? 5.105 -2.736 -19.998 1.00 98.38 331 TYR A CA 1
ATOM 2647 C C . TYR A 1 331 ? 4.840 -4.172 -19.512 1.00 98.38 331 TYR A C 1
ATOM 2649 O O . TYR A 1 331 ? 5.147 -4.524 -18.368 1.00 98.38 331 TYR A O 1
ATOM 2657 N N . GLU A 1 332 ? 4.204 -4.977 -20.361 1.00 97.88 332 GLU A N 1
ATOM 2658 C CA . GLU A 1 332 ? 3.471 -6.177 -19.941 1.00 97.88 332 GLU A CA 1
ATOM 2659 C C . GLU A 1 332 ? 4.312 -7.197 -19.164 1.00 97.88 332 GLU A C 1
ATOM 2661 O O . GLU A 1 332 ? 3.845 -7.708 -18.148 1.00 97.88 332 GLU A O 1
ATOM 2666 N N . GLU A 1 333 ? 5.562 -7.439 -19.557 1.00 97.94 333 GLU A N 1
ATOM 2667 C CA . GLU A 1 333 ? 6.462 -8.395 -18.899 1.00 97.94 333 GLU A CA 1
ATOM 2668 C C . GLU A 1 333 ? 6.720 -8.061 -17.426 1.00 97.94 333 GLU A C 1
ATOM 2670 O O . GLU A 1 333 ? 6.891 -8.973 -16.624 1.00 97.94 333 GLU A O 1
ATOM 2675 N N . SER A 1 334 ? 6.752 -6.772 -17.075 1.00 97.50 334 SER A N 1
ATOM 2676 C CA . SER A 1 334 ? 7.013 -6.234 -15.729 1.00 97.50 334 SER A CA 1
ATOM 2677 C C . SER A 1 334 ? 5.723 -5.982 -14.931 1.00 97.50 334 SER A C 1
ATOM 2679 O O . SER A 1 334 ? 5.718 -5.970 -13.694 1.00 97.50 334 SER A O 1
ATOM 2681 N N . PHE A 1 335 ? 4.610 -5.777 -15.634 1.00 98.31 335 PHE A N 1
ATOM 2682 C CA . PHE A 1 335 ? 3.311 -5.431 -15.062 1.00 98.31 335 PHE A CA 1
ATOM 2683 C C . PHE A 1 335 ? 2.429 -6.657 -14.779 1.00 98.31 335 PHE A C 1
ATOM 2685 O O . PHE A 1 335 ? 1.747 -6.702 -13.751 1.00 98.31 335 PHE A O 1
ATOM 2692 N N . GLN A 1 336 ? 2.458 -7.661 -15.659 1.00 98.25 336 GLN A N 1
ATOM 2693 C CA . GLN A 1 336 ? 1.704 -8.903 -15.511 1.00 98.25 336 GLN A CA 1
ATOM 2694 C C . GLN A 1 336 ? 2.374 -9.822 -14.479 1.00 98.25 336 GLN A C 1
ATOM 2696 O O . GLN A 1 336 ? 3.553 -10.162 -14.577 1.00 98.25 336 GLN A O 1
ATOM 2701 N N . MET A 1 337 ? 1.593 -10.270 -13.502 1.00 98.69 337 MET A N 1
ATOM 2702 C CA . MET A 1 337 ? 1.983 -11.291 -12.534 1.00 98.69 337 MET A CA 1
ATOM 2703 C C . MET A 1 337 ? 1.453 -12.657 -12.994 1.00 98.69 337 MET A C 1
ATOM 2705 O O . MET A 1 337 ? 0.297 -12.738 -13.420 1.00 98.69 337 MET A O 1
ATOM 2709 N N . PRO A 1 338 ? 2.209 -13.758 -12.839 1.00 98.56 338 PRO A N 1
ATOM 2710 C CA . PRO A 1 338 ? 1.602 -15.080 -12.883 1.00 98.56 338 PRO A CA 1
ATOM 2711 C C . PRO A 1 338 ? 0.658 -15.234 -11.689 1.00 98.56 338 PRO A C 1
ATOM 2713 O O . PRO A 1 338 ? 1.024 -14.862 -10.578 1.00 98.56 338 PRO A O 1
ATOM 2716 N N . PHE A 1 339 ? -0.518 -15.824 -11.891 1.00 98.81 339 PHE A N 1
ATOM 2717 C CA . PHE A 1 339 ? -1.456 -16.146 -10.818 1.00 98.81 339 PHE A CA 1
ATOM 2718 C C . PHE A 1 339 ? -2.159 -17.480 -11.098 1.00 98.81 339 PHE A C 1
ATOM 2720 O O . PHE A 1 339 ? -2.949 -17.613 -12.039 1.00 98.81 339 PHE A O 1
ATOM 2727 N N . LEU A 1 340 ? -1.852 -18.474 -10.261 1.00 98.88 340 LEU A N 1
ATOM 2728 C CA . LEU A 1 340 ? -2.372 -19.841 -10.318 1.00 98.88 340 LEU A CA 1
ATOM 2729 C C . LEU A 1 340 ? -3.010 -20.196 -8.974 1.00 98.88 340 LEU A C 1
ATOM 2731 O O . LEU A 1 340 ? -2.400 -19.962 -7.928 1.00 98.88 340 LEU A O 1
ATOM 2735 N N . ILE A 1 341 ? -4.205 -20.786 -8.987 1.00 98.75 341 ILE A N 1
ATOM 2736 C CA . ILE A 1 341 ? -4.966 -21.079 -7.765 1.00 98.75 341 ILE A CA 1
ATOM 2737 C C . ILE A 1 341 ? -5.638 -22.458 -7.811 1.00 98.75 341 ILE A C 1
ATOM 2739 O O . ILE A 1 341 ? -6.404 -22.764 -8.720 1.00 98.75 341 ILE A O 1
ATOM 2743 N N . ARG A 1 342 ? -5.384 -23.280 -6.786 1.00 98.50 342 ARG A N 1
ATOM 2744 C CA . ARG A 1 342 ? -5.979 -24.610 -6.571 1.00 98.50 342 ARG A CA 1
ATOM 2745 C C . ARG A 1 342 ? -6.841 -24.582 -5.309 1.00 98.50 342 ARG A C 1
ATOM 2747 O O . ARG A 1 342 ? -6.318 -24.345 -4.221 1.00 98.50 342 ARG A O 1
ATOM 2754 N N . TYR A 1 343 ? -8.136 -24.867 -5.446 1.00 98.25 343 TYR A N 1
ATOM 2755 C CA . TYR A 1 343 ? -9.034 -25.155 -4.322 1.00 98.25 343 TYR A CA 1
ATOM 2756 C C . TYR A 1 343 ? -10.177 -26.087 -4.778 1.00 98.25 343 TYR A C 1
ATOM 2758 O O . TYR A 1 343 ? -11.171 -25.604 -5.327 1.00 98.25 343 TYR A O 1
ATOM 2766 N N . PRO A 1 344 ? -10.048 -27.419 -4.594 1.00 96.75 344 PRO A N 1
ATOM 2767 C CA . PRO A 1 344 ? -10.942 -28.404 -5.220 1.00 96.75 344 PRO A CA 1
ATOM 2768 C C . PRO A 1 344 ? -12.431 -28.285 -4.860 1.00 96.75 344 PRO A C 1
ATOM 2770 O O . PRO A 1 344 ? -13.275 -28.715 -5.642 1.00 96.75 344 PRO A O 1
ATOM 2773 N N . ALA A 1 345 ? -12.758 -27.703 -3.702 1.00 94.50 345 ALA A N 1
ATOM 2774 C CA . ALA A 1 345 ? -14.134 -27.578 -3.222 1.00 94.50 345 ALA A CA 1
ATOM 2775 C C . ALA A 1 345 ? -14.971 -26.507 -3.954 1.00 94.50 345 ALA A C 1
ATOM 2777 O O . ALA A 1 345 ? -16.199 -26.576 -3.921 1.00 94.50 345 ALA A O 1
ATOM 2778 N N . GLU A 1 346 ? -14.332 -25.517 -4.591 1.00 95.56 346 GLU A N 1
ATOM 2779 C CA . GLU A 1 346 ? -15.017 -24.352 -5.185 1.00 95.56 346 GLU A CA 1
ATOM 2780 C C . GLU A 1 346 ? -14.534 -23.976 -6.601 1.00 95.56 346 GLU A C 1
ATOM 2782 O O . GLU A 1 346 ? -15.239 -23.242 -7.298 1.00 95.56 346 GLU A O 1
ATOM 2787 N N . ILE A 1 347 ? -13.375 -24.484 -7.045 1.00 97.88 347 ILE A N 1
ATOM 2788 C CA . ILE A 1 347 ? -12.748 -24.151 -8.335 1.00 97.88 347 ILE A CA 1
ATOM 2789 C C . ILE A 1 347 ? -12.752 -25.376 -9.255 1.00 97.88 347 ILE A C 1
ATOM 2791 O O . ILE A 1 347 ? -12.210 -26.429 -8.914 1.00 97.88 347 ILE A O 1
ATOM 2795 N N . ALA A 1 348 ? -13.328 -25.237 -10.451 1.00 97.56 348 ALA A N 1
ATOM 2796 C CA . ALA A 1 348 ? -13.313 -26.295 -11.459 1.00 97.56 348 ALA A CA 1
ATOM 2797 C C . ALA A 1 348 ? -11.894 -26.506 -12.023 1.00 97.56 348 ALA A C 1
ATOM 2799 O O . ALA A 1 348 ? -11.206 -25.546 -12.367 1.00 97.56 348 ALA A O 1
ATOM 2800 N N . LYS A 1 349 ? -11.457 -27.766 -12.134 1.00 97.94 349 LYS A N 1
ATOM 2801 C CA . LYS A 1 349 ? -10.092 -28.137 -12.551 1.00 97.94 349 LYS A CA 1
ATOM 2802 C C . LYS A 1 349 ? -9.804 -27.773 -14.011 1.00 97.94 349 LYS A C 1
ATOM 2804 O O . LYS A 1 349 ? -10.625 -28.052 -14.882 1.00 97.94 349 LYS A O 1
ATOM 2809 N N . GLY A 1 350 ? -8.619 -27.221 -14.277 1.00 97.81 350 GLY A N 1
ATOM 2810 C CA . GLY A 1 350 ? -8.171 -26.841 -15.619 1.00 97.81 350 GLY A CA 1
ATOM 2811 C C . GLY A 1 350 ? -8.827 -25.566 -16.157 1.00 97.81 350 GLY A C 1
ATOM 2812 O O . GLY A 1 350 ? -8.851 -25.365 -17.370 1.00 97.81 350 GLY A O 1
ATOM 2813 N N . SER A 1 351 ? -9.388 -24.727 -15.282 1.00 97.94 351 SER A N 1
ATOM 2814 C CA . SER A 1 351 ? -10.115 -23.521 -15.685 1.00 97.94 351 SER A CA 1
ATOM 2815 C C . SER A 1 351 ? -9.186 -22.377 -16.092 1.00 97.94 351 SER A C 1
ATOM 2817 O O . SER A 1 351 ? -8.051 -22.254 -15.623 1.00 97.94 351 SER A O 1
ATOM 2819 N N . LEU A 1 352 ? -9.713 -21.484 -16.927 1.00 97.88 352 LEU A N 1
ATOM 2820 C CA . LEU A 1 352 ? -9.053 -20.258 -17.356 1.00 97.88 352 LEU A CA 1
ATOM 2821 C C . LEU A 1 352 ? -9.900 -19.050 -16.954 1.00 97.88 352 LEU A C 1
ATOM 2823 O O . LEU A 1 352 ? -11.125 -19.102 -17.063 1.00 97.88 352 LEU A O 1
ATOM 2827 N N . CYS A 1 353 ? -9.251 -17.971 -16.523 1.00 98.00 353 CYS A N 1
ATOM 2828 C CA . CYS A 1 353 ? -9.891 -16.681 -16.317 1.00 98.00 353 CYS A CA 1
ATOM 2829 C C . CYS A 1 353 ? -9.151 -15.577 -17.088 1.00 98.00 353 CYS A C 1
ATOM 2831 O O . CYS A 1 353 ? -7.947 -15.363 -16.906 1.00 98.00 353 CYS A O 1
ATOM 2833 N N . ASP A 1 354 ? -9.903 -14.878 -17.939 1.00 97.06 354 ASP A N 1
ATOM 2834 C CA . ASP A 1 354 ? -9.459 -13.726 -18.732 1.00 97.06 354 ASP A CA 1
ATOM 2835 C C . ASP A 1 354 ? -10.034 -12.397 -18.194 1.00 97.06 354 ASP A C 1
ATOM 2837 O O . ASP A 1 354 ? -9.964 -11.353 -18.847 1.00 97.06 354 ASP A O 1
ATOM 2841 N N . ASP A 1 355 ? -10.654 -12.417 -17.011 1.00 98.31 355 ASP A N 1
ATOM 2842 C CA . ASP A 1 355 ? -11.045 -11.213 -16.274 1.00 98.31 355 ASP A CA 1
ATOM 2843 C C . ASP A 1 355 ? -9.821 -10.598 -15.577 1.00 98.31 355 ASP A C 1
ATOM 2845 O O . ASP A 1 355 ? -8.965 -11.308 -15.044 1.00 98.31 355 ASP A O 1
ATOM 2849 N N . ILE A 1 356 ? -9.732 -9.267 -15.604 1.00 98.62 356 ILE A N 1
ATOM 2850 C CA . ILE A 1 356 ? -8.608 -8.523 -15.021 1.00 98.62 356 ILE A CA 1
ATOM 2851 C C . ILE A 1 356 ? -8.726 -8.476 -13.492 1.00 98.62 356 ILE A C 1
ATOM 2853 O O . ILE A 1 356 ? -9.764 -8.060 -12.976 1.00 98.62 356 ILE A O 1
ATOM 2857 N N . ILE A 1 357 ? -7.650 -8.844 -12.787 1.00 98.69 357 ILE A N 1
ATOM 2858 C CA . ILE A 1 357 ? -7.482 -8.697 -11.330 1.00 98.69 357 ILE A CA 1
ATOM 2859 C C . ILE A 1 357 ? -6.173 -7.958 -10.995 1.00 98.69 357 ILE A C 1
ATOM 2861 O O . ILE A 1 357 ? -5.194 -8.026 -11.745 1.00 98.69 357 ILE A O 1
ATOM 2865 N N . CYS A 1 358 ? -6.125 -7.297 -9.841 1.00 98.69 358 CYS A N 1
ATOM 2866 C CA . CYS A 1 358 ? -4.940 -6.636 -9.298 1.00 98.69 358 CYS A CA 1
ATOM 2867 C C . CYS A 1 358 ? -4.471 -7.268 -7.978 1.00 98.69 358 CYS A C 1
ATOM 2869 O O . CYS A 1 358 ? -5.243 -7.859 -7.227 1.00 98.69 358 CYS A O 1
ATOM 2871 N N . ASN A 1 359 ? -3.195 -7.090 -7.630 1.00 98.50 359 ASN A N 1
ATOM 2872 C CA . ASN A 1 359 ? -2.622 -7.629 -6.388 1.00 98.50 359 ASN A CA 1
ATOM 2873 C C . ASN A 1 359 ? -3.258 -7.076 -5.088 1.00 98.50 359 ASN A C 1
ATOM 2875 O O . ASN A 1 359 ? -3.191 -7.734 -4.049 1.00 98.50 359 ASN A O 1
ATOM 2879 N N . VAL A 1 360 ? -3.931 -5.920 -5.141 1.00 98.44 360 VAL A N 1
ATOM 2880 C CA . VAL A 1 360 ? -4.765 -5.391 -4.040 1.00 98.44 360 VAL A CA 1
ATOM 2881 C C . VAL A 1 360 ? -6.034 -6.215 -3.779 1.00 98.44 360 VAL A C 1
ATOM 2883 O O . VAL A 1 360 ? -6.541 -6.205 -2.658 1.00 98.44 360 VAL A O 1
ATOM 2886 N N . ASP A 1 361 ? -6.522 -6.973 -4.766 1.00 98.75 361 ASP A N 1
ATOM 2887 C CA . ASP A 1 361 ? -7.732 -7.806 -4.671 1.00 98.75 361 ASP A CA 1
ATOM 2888 C C . ASP A 1 361 ? -7.497 -9.107 -3.880 1.00 98.75 361 ASP A C 1
ATOM 2890 O O . ASP A 1 361 ? -8.434 -9.803 -3.476 1.00 98.75 361 ASP A O 1
ATOM 2894 N N . PHE A 1 362 ? -6.233 -9.449 -3.616 1.00 98.81 362 PHE A N 1
ATOM 2895 C CA . PHE A 1 362 ? -5.850 -10.682 -2.929 1.00 98.81 362 PHE A CA 1
ATOM 2896 C C . PHE A 1 362 ? -6.352 -10.683 -1.473 1.00 98.81 362 PHE A C 1
ATOM 2898 O O . PHE A 1 362 ? -7.042 -11.609 -1.043 1.00 98.81 362 PHE A O 1
ATOM 2905 N N . ALA A 1 363 ? -6.068 -9.613 -0.724 1.00 98.69 363 ALA A N 1
ATOM 2906 C CA . ALA A 1 363 ? -6.468 -9.456 0.674 1.00 98.69 363 ALA A CA 1
ATOM 2907 C C . ALA A 1 363 ? -7.992 -9.570 0.930 1.00 98.69 363 ALA A C 1
ATOM 2909 O O . ALA A 1 363 ? -8.371 -10.365 1.796 1.00 98.69 363 ALA A O 1
ATOM 2910 N N . PRO A 1 364 ? -8.885 -8.847 0.218 1.00 98.50 364 PRO A N 1
ATOM 2911 C CA . PRO A 1 364 ? -10.329 -8.993 0.403 1.00 98.50 364 PRO A CA 1
ATOM 2912 C C . PRO A 1 364 ? -10.831 -10.385 -0.006 1.00 98.50 364 PRO A C 1
ATOM 2914 O O . PRO A 1 364 ? -11.669 -10.949 0.698 1.00 98.50 364 PRO A O 1
ATOM 2917 N N . THR A 1 365 ? -10.266 -10.992 -1.057 1.00 98.75 365 THR A N 1
ATOM 2918 C CA . THR A 1 365 ? -10.611 -12.365 -1.473 1.00 98.75 365 THR A CA 1
ATOM 2919 C C . THR A 1 365 ? -10.275 -13.397 -0.387 1.00 98.75 365 THR A C 1
ATOM 2921 O O . THR A 1 365 ? -11.067 -14.303 -0.124 1.00 98.75 365 THR A O 1
ATOM 2924 N N . PHE A 1 366 ? -9.149 -13.251 0.325 1.00 98.69 366 PHE A N 1
ATOM 2925 C CA . PHE A 1 366 ? -8.809 -14.143 1.446 1.00 98.69 366 PHE A CA 1
ATOM 2926 C C . PHE A 1 366 ? -9.812 -14.038 2.609 1.00 98.69 366 PHE A C 1
ATOM 2928 O O . PHE A 1 366 ? -10.102 -15.040 3.266 1.00 98.69 366 PHE A O 1
ATOM 2935 N N . LEU A 1 367 ? -10.352 -12.841 2.867 1.00 98.56 367 LEU A N 1
ATOM 2936 C CA . LEU A 1 367 ? -11.354 -12.621 3.915 1.00 98.56 367 LEU A CA 1
ATOM 2937 C C . LEU A 1 367 ? -12.726 -13.182 3.527 1.00 98.56 367 LEU A C 1
ATOM 2939 O O . LEU A 1 367 ? -13.376 -13.787 4.375 1.00 98.56 367 LEU A O 1
ATOM 2943 N N . ASP A 1 368 ? -13.127 -13.051 2.262 1.00 98.25 368 ASP A N 1
ATOM 2944 C CA . ASP A 1 368 ? -14.342 -13.659 1.704 1.00 98.25 368 ASP A CA 1
ATOM 2945 C C . ASP A 1 368 ? -14.319 -15.193 1.856 1.00 98.25 368 ASP A C 1
ATOM 2947 O O . ASP A 1 368 ? -15.216 -15.781 2.473 1.00 98.25 368 ASP A O 1
ATOM 2951 N N . PHE A 1 369 ? -13.239 -15.854 1.422 1.00 98.19 369 PHE A N 1
ATOM 2952 C CA . PHE A 1 369 ? -13.062 -17.295 1.640 1.00 98.19 369 PHE A CA 1
ATOM 2953 C C . PHE A 1 369 ? -13.120 -17.682 3.125 1.00 98.19 369 PHE A C 1
ATOM 2955 O O . PHE A 1 369 ? -13.782 -18.660 3.478 1.00 98.19 369 PHE A O 1
ATOM 2962 N N . ALA A 1 370 ? -12.511 -16.880 4.004 1.00 96.88 370 ALA A N 1
ATOM 2963 C CA . ALA A 1 370 ? -12.585 -17.050 5.457 1.00 96.88 370 ALA A CA 1
ATOM 2964 C C . ALA A 1 370 ? -13.948 -16.671 6.081 1.00 96.88 370 ALA A C 1
ATOM 2966 O O . ALA A 1 370 ? -14.135 -16.837 7.288 1.00 96.88 370 ALA A O 1
ATOM 2967 N N . ARG A 1 371 ? -14.901 -16.169 5.282 1.00 96.25 371 ARG A N 1
ATOM 2968 C CA . ARG A 1 371 ? -16.218 -15.641 5.694 1.00 96.25 371 ARG A CA 1
ATOM 2969 C C . ARG A 1 371 ? -16.124 -14.520 6.738 1.00 96.25 371 ARG A C 1
ATOM 2971 O O . ARG A 1 371 ? -17.017 -14.341 7.566 1.00 96.25 371 ARG A O 1
ATOM 2978 N N . LEU A 1 372 ? -15.034 -13.758 6.690 1.00 94.00 372 LEU A N 1
ATOM 2979 C CA . LEU A 1 372 ? -14.784 -12.587 7.522 1.00 94.00 372 LEU A CA 1
ATOM 2980 C C . LEU A 1 372 ? -15.216 -11.314 6.792 1.00 94.00 372 LEU A C 1
ATOM 2982 O O . LEU A 1 372 ? -15.184 -11.224 5.567 1.00 94.00 372 LEU A O 1
ATOM 2986 N N . ARG A 1 373 ? -15.590 -10.286 7.557 1.00 92.00 373 ARG A N 1
ATOM 2987 C CA . ARG A 1 373 ? -15.932 -8.978 6.992 1.00 92.00 373 ARG A CA 1
ATOM 2988 C C . ARG A 1 373 ? -14.695 -8.336 6.356 1.00 92.00 373 ARG A C 1
ATOM 2990 O O . ARG A 1 373 ? -13.765 -7.970 7.074 1.00 92.00 373 ARG A O 1
ATOM 2997 N N . VAL A 1 374 ? -14.746 -8.106 5.045 1.00 91.38 374 VAL A N 1
ATOM 2998 C CA . VAL A 1 374 ? -13.830 -7.197 4.339 1.00 91.38 374 VAL A CA 1
ATOM 2999 C C . VAL A 1 374 ? -13.980 -5.779 4.922 1.00 91.38 374 VAL A C 1
ATOM 3001 O O . VAL A 1 374 ? -15.100 -5.253 4.963 1.00 91.38 374 VAL A O 1
ATOM 3004 N N . PRO A 1 375 ? -12.902 -5.143 5.416 1.00 79.12 375 PRO A N 1
ATOM 3005 C CA . PRO A 1 375 ? -12.928 -3.741 5.811 1.00 79.12 375 PRO A CA 1
ATOM 3006 C C . PRO A 1 375 ? -13.002 -2.828 4.590 1.00 79.12 375 PRO A C 1
ATOM 3008 O O . PRO A 1 375 ? -12.305 -3.034 3.605 1.00 79.12 375 PRO A O 1
ATOM 3011 N N . ASN A 1 376 ? -13.761 -1.745 4.701 1.00 78.62 376 ASN A N 1
ATOM 3012 C CA . ASN A 1 376 ? -13.933 -0.742 3.649 1.00 78.62 376 ASN A CA 1
ATOM 3013 C C . ASN A 1 376 ? -12.753 0.236 3.488 1.00 78.62 376 ASN A C 1
ATOM 3015 O O . ASN A 1 376 ? -12.858 1.168 2.701 1.00 78.62 376 ASN A O 1
ATOM 3019 N N . TYR A 1 377 ? -11.647 0.035 4.214 1.00 80.25 377 TYR A N 1
ATOM 3020 C CA . TYR A 1 377 ? -10.371 0.665 3.862 1.00 80.25 377 TYR A CA 1
ATOM 3021 C C . TYR A 1 377 ? -9.651 -0.106 2.740 1.00 80.25 377 TYR A C 1
ATOM 3023 O O . TYR A 1 377 ? -8.764 0.459 2.108 1.00 80.25 377 TYR A O 1
ATOM 3031 N N . MET A 1 378 ? -9.991 -1.385 2.506 1.00 91.94 378 MET A N 1
ATOM 3032 C CA . MET A 1 378 ? -9.457 -2.150 1.377 1.00 91.94 378 MET A CA 1
ATOM 3033 C C . MET A 1 378 ? -10.055 -1.613 0.074 1.00 91.94 378 MET A C 1
ATOM 3035 O O . MET A 1 378 ? -11.255 -1.364 -0.007 1.00 91.94 378 MET A O 1
ATOM 3039 N N . GLN A 1 379 ? -9.195 -1.431 -0.923 1.00 93.31 379 GLN A N 1
ATOM 3040 C CA . GLN A 1 379 ? -9.510 -0.819 -2.217 1.00 93.31 379 GLN A CA 1
ATOM 3041 C C . GLN A 1 379 ? -9.559 -1.842 -3.358 1.00 93.31 379 GLN A C 1
ATOM 3043 O O . GLN A 1 379 ? -9.987 -1.509 -4.460 1.00 93.31 379 GLN A O 1
ATOM 3048 N N . GLY A 1 380 ? -9.099 -3.069 -3.103 1.00 94.06 380 GLY A N 1
ATOM 3049 C CA . GLY A 1 380 ? -9.380 -4.213 -3.961 1.00 94.06 380 GLY A CA 1
ATOM 3050 C C . GLY A 1 380 ? -10.764 -4.817 -3.696 1.00 94.06 380 GLY A C 1
ATOM 3051 O O . GLY A 1 380 ? -11.388 -4.560 -2.662 1.00 94.06 380 GLY A O 1
ATOM 3052 N N . VAL A 1 381 ? -11.222 -5.670 -4.608 1.00 95.25 381 VAL A N 1
ATOM 3053 C CA . VAL A 1 381 ? -12.532 -6.345 -4.569 1.00 95.25 381 VAL A CA 1
ATOM 3054 C C . VAL A 1 381 ? -12.335 -7.863 -4.502 1.00 95.25 381 VAL A C 1
ATOM 3056 O O . VAL A 1 381 ? -11.349 -8.385 -5.010 1.00 95.25 381 VAL A O 1
ATOM 3059 N N . SER A 1 382 ? -13.250 -8.611 -3.872 1.00 97.88 382 SER A N 1
ATOM 3060 C CA . SER A 1 382 ? -13.161 -10.080 -3.896 1.00 97.88 382 SER A CA 1
ATOM 3061 C C . SER A 1 382 ? -13.428 -10.629 -5.300 1.00 97.88 382 SER A C 1
ATOM 3063 O O . SER A 1 382 ? -14.512 -10.420 -5.843 1.00 97.88 382 SER A O 1
ATOM 3065 N N . PHE A 1 383 ? -12.485 -11.392 -5.861 1.00 98.19 383 PHE A N 1
ATOM 3066 C CA . PHE A 1 383 ? -12.651 -12.070 -7.156 1.00 98.19 383 PHE A CA 1
ATOM 3067 C C . PHE A 1 383 ? -13.233 -13.491 -7.041 1.00 98.19 383 PHE A C 1
ATOM 3069 O O . PHE A 1 383 ? -13.137 -14.281 -7.982 1.00 98.19 383 PHE A O 1
ATOM 3076 N N . ARG A 1 384 ? -13.858 -13.853 -5.910 1.00 97.94 384 ARG A N 1
ATOM 3077 C CA . ARG A 1 384 ? -14.375 -15.216 -5.674 1.00 97.94 384 ARG A CA 1
ATOM 3078 C C . ARG A 1 384 ? -15.372 -15.697 -6.734 1.00 97.94 384 ARG A C 1
ATOM 3080 O O . ARG A 1 384 ? -15.285 -16.842 -7.164 1.00 97.94 384 ARG A O 1
ATOM 3087 N N . GLU A 1 385 ? -16.266 -14.837 -7.218 1.00 97.69 385 GLU A N 1
ATOM 3088 C CA . GLU A 1 385 ? -17.202 -15.211 -8.292 1.00 97.69 385 GLU A CA 1
ATOM 3089 C C . GLU A 1 385 ? -16.483 -15.515 -9.624 1.00 97.69 385 GLU A C 1
ATOM 3091 O O . GLU A 1 385 ? -16.911 -16.417 -10.349 1.00 97.69 385 GLU A O 1
ATOM 3096 N N . LEU A 1 386 ? -15.329 -14.883 -9.899 1.00 98.31 386 LEU A N 1
ATOM 3097 C CA . LEU A 1 386 ? -14.500 -15.199 -11.074 1.00 98.31 386 LEU A CA 1
ATOM 3098 C C . LEU A 1 386 ? -13.959 -16.635 -10.994 1.00 98.31 386 LEU A C 1
ATOM 3100 O O . LEU A 1 386 ? -13.919 -17.345 -11.997 1.00 98.31 386 LEU A O 1
ATOM 3104 N N . LEU A 1 387 ? -13.625 -17.099 -9.784 1.00 98.06 387 LEU A N 1
ATOM 3105 C CA . LEU A 1 387 ? -13.175 -18.473 -9.514 1.00 98.06 387 LEU A CA 1
ATOM 3106 C C . LEU A 1 387 ? -14.285 -19.517 -9.725 1.00 98.06 387 LEU A C 1
ATOM 3108 O O . LEU A 1 387 ? -13.993 -20.683 -9.994 1.00 98.06 387 LEU A O 1
ATOM 3112 N N . HIS A 1 388 ? -15.551 -19.091 -9.675 1.00 96.94 388 HIS A N 1
ATOM 3113 C CA . HIS A 1 388 ? -16.720 -19.874 -10.079 1.00 96.94 388 HIS A CA 1
ATOM 3114 C C . HIS A 1 388 ? -17.090 -19.700 -11.570 1.00 96.94 388 HIS A C 1
ATOM 3116 O O . HIS A 1 388 ? -18.147 -20.173 -11.992 1.00 96.94 388 HIS A O 1
ATOM 3122 N N . GLY A 1 389 ? -16.262 -19.013 -12.367 1.00 95.94 389 GLY A N 1
ATOM 3123 C CA . GLY A 1 389 ? -16.508 -18.754 -13.789 1.00 95.94 389 GLY A CA 1
ATOM 3124 C C . GLY A 1 389 ? -17.594 -17.707 -14.065 1.00 95.94 389 GLY A C 1
ATOM 3125 O O . GLY A 1 389 ? -18.231 -17.763 -15.117 1.00 95.94 389 GLY A O 1
ATOM 3126 N N . LYS A 1 390 ? -17.847 -16.782 -13.127 1.00 96.62 390 LYS A N 1
ATOM 3127 C CA . LYS A 1 390 ? -18.871 -15.734 -13.244 1.00 96.62 390 LYS A CA 1
ATOM 3128 C C . LYS A 1 390 ? -18.263 -14.343 -13.073 1.00 96.62 390 LYS A C 1
ATOM 3130 O O . LYS A 1 390 ? -17.916 -13.956 -11.963 1.00 96.62 390 LYS A O 1
ATOM 3135 N N . THR A 1 391 ? -18.218 -13.557 -14.142 1.00 97.44 391 THR A N 1
ATOM 3136 C CA . THR A 1 391 ? -17.866 -12.131 -14.084 1.00 97.44 391 THR A CA 1
ATOM 3137 C C . THR A 1 391 ? -19.039 -11.311 -13.511 1.00 97.44 391 THR A C 1
ATOM 3139 O O . THR A 1 391 ? -20.124 -11.342 -14.102 1.00 97.44 391 THR A O 1
ATOM 3142 N N . PRO A 1 392 ? -18.883 -10.565 -12.396 1.00 95.31 392 PRO A N 1
ATOM 3143 C CA . PRO A 1 392 ? -19.900 -9.622 -11.925 1.00 95.31 392 PRO A CA 1
ATOM 3144 C C . PRO A 1 392 ? -20.191 -8.515 -12.946 1.00 95.31 392 PRO A C 1
ATOM 3146 O O . PRO A 1 392 ? -19.304 -8.084 -13.682 1.00 95.31 392 PRO A O 1
ATOM 3149 N N . ALA A 1 393 ? -21.432 -8.021 -12.977 1.00 91.25 393 ALA A N 1
ATOM 3150 C CA . ALA A 1 393 ? -21.869 -7.001 -13.940 1.00 91.25 393 ALA A CA 1
ATOM 3151 C C . ALA A 1 393 ? -21.212 -5.619 -13.730 1.00 91.25 393 ALA A C 1
ATOM 3153 O O . ALA A 1 393 ? -21.238 -4.776 -14.624 1.00 91.25 393 ALA A O 1
ATOM 3154 N N . ASP A 1 394 ? -20.638 -5.398 -12.551 1.00 87.81 394 ASP A N 1
ATOM 3155 C CA . ASP A 1 394 ? -19.886 -4.224 -12.114 1.00 87.81 394 ASP A CA 1
ATOM 3156 C C . ASP A 1 394 ? -18.359 -4.452 -12.093 1.00 87.81 394 ASP A C 1
ATOM 3158 O O . ASP A 1 394 ? -17.608 -3.545 -11.724 1.00 87.81 394 ASP A O 1
ATOM 3162 N N . TRP A 1 395 ? -17.873 -5.625 -12.530 1.00 95.00 395 TRP A N 1
ATOM 3163 C CA . TRP A 1 395 ? -16.438 -5.909 -12.593 1.00 95.00 395 TRP A CA 1
ATOM 3164 C C . TRP A 1 395 ? -15.751 -5.043 -13.654 1.00 95.00 395 TRP A C 1
ATOM 3166 O O . TRP A 1 395 ? -16.028 -5.149 -14.848 1.00 95.00 395 TRP A O 1
ATOM 3176 N N . GLN A 1 396 ? -14.840 -4.174 -13.216 1.00 87.56 396 GLN A N 1
ATOM 3177 C CA . GLN A 1 396 ? -14.423 -3.009 -14.004 1.00 87.56 396 GLN A CA 1
ATOM 3178 C C . GLN A 1 396 ? -13.523 -3.306 -15.212 1.00 87.56 396 GLN A C 1
ATOM 3180 O O . GLN A 1 396 ? -13.375 -2.435 -16.064 1.00 87.56 396 GLN A O 1
ATOM 3185 N N . GLN A 1 397 ? -12.909 -4.494 -15.282 1.00 96.38 397 GLN A N 1
ATOM 3186 C CA . GLN A 1 397 ? -11.952 -4.878 -16.336 1.00 96.38 397 GLN A CA 1
ATOM 3187 C C . GLN A 1 397 ? -10.809 -3.860 -16.535 1.00 96.38 397 GLN A C 1
ATOM 3189 O O . GLN A 1 397 ? -10.402 -3.593 -17.665 1.00 96.38 397 GLN A O 1
ATOM 3194 N N . VAL A 1 398 ? -10.297 -3.280 -15.443 1.00 97.56 398 VAL A N 1
ATOM 3195 C CA . VAL A 1 398 ? -9.208 -2.294 -15.477 1.00 97.56 398 VAL A CA 1
ATOM 3196 C C . VAL A 1 398 ? -8.150 -2.603 -14.422 1.00 97.56 398 VAL A C 1
ATOM 3198 O O . VAL A 1 398 ? -8.475 -2.832 -13.259 1.00 97.56 398 VAL A O 1
ATOM 3201 N N . ALA A 1 399 ? -6.882 -2.564 -14.826 1.00 98.56 399 ALA A N 1
ATOM 3202 C CA . ALA A 1 399 ? -5.738 -2.591 -13.924 1.00 98.56 399 ALA A CA 1
ATOM 3203 C C . ALA A 1 399 ? -5.109 -1.195 -13.842 1.00 98.56 399 ALA A C 1
ATOM 3205 O O . ALA A 1 399 ? -4.766 -0.611 -14.873 1.00 98.56 399 ALA A O 1
ATOM 3206 N N . TYR A 1 400 ? -4.951 -0.670 -12.624 1.00 98.69 400 TYR A N 1
ATOM 3207 C CA . TYR A 1 400 ? -4.255 0.592 -12.354 1.00 98.69 400 TYR A CA 1
ATOM 3208 C C . TYR A 1 400 ? -2.826 0.335 -11.867 1.00 98.69 400 TYR A C 1
ATOM 3210 O O . TYR A 1 400 ? -2.595 -0.570 -11.063 1.00 98.69 400 TYR A O 1
ATOM 3218 N N . HIS A 1 401 ? -1.880 1.160 -12.313 1.00 98.62 401 HIS A N 1
ATOM 3219 C CA . HIS A 1 401 ? -0.470 1.100 -11.919 1.00 98.62 401 HIS A CA 1
ATOM 3220 C C . HIS A 1 401 ? 0.063 2.491 -11.590 1.00 98.62 401 HIS A C 1
ATOM 3222 O O . HIS A 1 401 ? -0.243 3.438 -12.312 1.00 98.62 401 HIS A O 1
ATOM 3228 N N . ARG A 1 402 ? 0.900 2.601 -10.551 1.00 98.38 402 ARG A N 1
ATOM 3229 C CA . ARG A 1 402 ? 1.764 3.765 -10.309 1.00 98.38 402 ARG A CA 1
ATOM 3230 C C . ARG A 1 402 ? 3.107 3.346 -9.727 1.00 98.38 402 ARG A C 1
ATOM 3232 O O . ARG A 1 402 ? 3.177 2.801 -8.626 1.00 98.38 402 ARG A O 1
ATOM 3239 N N . TYR A 1 403 ? 4.177 3.665 -10.445 1.00 98.44 403 TYR A N 1
ATOM 3240 C CA . TYR A 1 403 ? 5.559 3.470 -10.022 1.00 98.44 403 TYR A CA 1
ATOM 3241 C C . TYR A 1 403 ? 6.173 4.813 -9.607 1.00 98.44 403 TYR A C 1
ATOM 3243 O O . TYR A 1 403 ? 6.364 5.713 -10.427 1.00 98.44 403 TYR A O 1
ATOM 3251 N N . TRP A 1 404 ? 6.471 4.932 -8.310 1.00 97.06 404 TRP A N 1
ATOM 3252 C CA . TRP A 1 404 ? 6.818 6.196 -7.645 1.00 97.06 404 TRP A CA 1
ATOM 3253 C C . TRP A 1 404 ? 8.314 6.544 -7.668 1.00 97.06 404 TRP A C 1
ATOM 3255 O O . TRP A 1 404 ? 8.674 7.709 -7.528 1.00 97.06 404 TRP A O 1
ATOM 3265 N N . MET A 1 405 ? 9.204 5.558 -7.827 1.00 94.00 405 MET A N 1
ATOM 3266 C CA . MET A 1 405 ? 10.656 5.771 -7.745 1.00 94.00 405 MET A CA 1
ATOM 3267 C C . MET A 1 405 ? 11.205 6.456 -9.002 1.00 94.00 405 MET A C 1
ATOM 3269 O O . MET A 1 405 ? 11.550 5.789 -9.979 1.00 94.00 405 MET A O 1
ATOM 3273 N N . HIS A 1 406 ? 11.333 7.782 -8.973 1.00 96.00 406 HIS A N 1
ATOM 3274 C CA . HIS A 1 406 ? 11.936 8.532 -10.072 1.00 96.00 406 HIS A CA 1
ATOM 3275 C C . HIS A 1 406 ? 13.466 8.415 -10.100 1.00 96.00 406 HIS A C 1
ATOM 3277 O O . HIS A 1 406 ? 14.130 8.631 -9.087 1.00 96.00 406 HIS A O 1
ATOM 3283 N N . ASN A 1 407 ? 14.020 8.136 -11.286 1.00 93.69 407 ASN A N 1
ATOM 3284 C CA . ASN A 1 407 ? 15.442 8.258 -11.614 1.00 93.69 407 ASN A CA 1
ATOM 3285 C C . ASN A 1 407 ? 16.359 7.510 -10.628 1.00 93.69 407 ASN A C 1
ATOM 3287 O O . ASN A 1 407 ? 17.323 8.084 -10.121 1.00 93.69 407 ASN A O 1
ATOM 3291 N N . ASP A 1 408 ? 16.066 6.247 -10.309 1.00 90.81 408 ASP A N 1
ATOM 3292 C CA . ASP A 1 408 ? 16.826 5.486 -9.306 1.00 90.81 408 ASP A CA 1
ATOM 3293 C C . ASP A 1 408 ? 18.319 5.314 -9.676 1.00 90.81 408 ASP A C 1
ATOM 3295 O O . ASP A 1 408 ? 18.711 5.409 -10.841 1.00 90.81 408 ASP A O 1
ATOM 3299 N N . ILE A 1 409 ? 19.184 5.076 -8.683 1.00 86.62 409 ILE A N 1
ATOM 3300 C CA . ILE A 1 409 ? 20.649 5.085 -8.874 1.00 86.62 409 ILE A CA 1
ATOM 3301 C C . ILE A 1 409 ? 21.209 3.907 -9.685 1.00 86.62 409 ILE A C 1
ATOM 3303 O O . ILE A 1 409 ? 22.339 3.991 -10.165 1.00 86.62 409 ILE A O 1
ATOM 3307 N N . ILE A 1 410 ? 20.439 2.832 -9.863 1.00 87.56 410 ILE A N 1
ATOM 3308 C CA . ILE A 1 410 ? 20.902 1.602 -10.514 1.00 87.56 410 ILE A CA 1
ATOM 3309 C C . ILE A 1 410 ? 20.343 1.522 -11.939 1.00 87.56 410 ILE A C 1
ATOM 3311 O O . ILE A 1 410 ? 21.114 1.347 -12.881 1.00 87.56 410 ILE A O 1
ATOM 3315 N N . HIS A 1 411 ? 19.025 1.682 -12.091 1.00 93.19 411 HIS A N 1
ATOM 3316 C CA . HIS A 1 411 ? 18.291 1.458 -13.338 1.00 93.19 411 HIS A CA 1
ATOM 3317 C C . HIS A 1 411 ? 17.806 2.749 -14.012 1.00 93.19 411 HIS A C 1
ATOM 3319 O O . HIS A 1 411 ? 17.372 2.689 -15.161 1.00 93.19 411 HIS A O 1
ATOM 3325 N N . HIS A 1 412 ? 17.891 3.913 -13.351 1.00 93.94 412 HIS A N 1
ATOM 3326 C CA . HIS A 1 412 ? 17.397 5.201 -13.864 1.00 93.94 412 HIS A CA 1
ATOM 3327 C C . HIS A 1 412 ? 15.927 5.161 -14.338 1.00 93.94 412 HIS A C 1
ATOM 3329 O O . HIS A 1 412 ? 15.523 5.922 -15.222 1.00 93.94 412 HIS A O 1
ATOM 3335 N N . ALA A 1 413 ? 15.108 4.273 -13.765 1.00 95.62 413 ALA A N 1
ATOM 3336 C CA . ALA A 1 413 ? 13.734 4.097 -14.211 1.00 95.62 413 ALA A CA 1
ATOM 3337 C C . ALA A 1 413 ? 12.897 5.351 -13.922 1.00 95.62 413 ALA A C 1
ATOM 3339 O O . ALA A 1 413 ? 13.058 6.021 -12.901 1.00 95.62 413 ALA A O 1
ATOM 3340 N N . ARG A 1 414 ? 12.003 5.689 -14.849 1.00 96.81 414 ARG A N 1
ATOM 3341 C CA . ARG A 1 414 ? 11.172 6.891 -14.781 1.00 96.81 414 ARG A CA 1
ATOM 3342 C C . ARG A 1 414 ? 9.847 6.642 -14.065 1.00 96.81 414 ARG A C 1
ATOM 3344 O O . ARG A 1 414 ? 9.294 5.547 -14.133 1.00 96.81 414 ARG A O 1
ATOM 3351 N N . ALA A 1 415 ? 9.358 7.669 -13.376 1.00 97.81 415 ALA A N 1
ATOM 3352 C CA . ALA A 1 415 ? 8.151 7.597 -12.558 1.00 97.81 415 ALA A CA 1
ATOM 3353 C C . ALA A 1 415 ? 6.916 7.858 -13.423 1.00 97.81 415 ALA A C 1
ATOM 3355 O O . ALA A 1 415 ? 6.910 8.776 -14.248 1.00 97.81 415 ALA A O 1
ATOM 3356 N N . HIS A 1 416 ? 5.911 7.001 -13.276 1.00 98.62 416 HIS A N 1
ATOM 3357 C CA . HIS A 1 416 ? 4.767 6.934 -14.178 1.00 98.62 416 HIS A CA 1
ATOM 3358 C C . HIS A 1 416 ? 3.553 6.303 -13.499 1.00 98.62 416 HIS A C 1
ATOM 3360 O O . HIS A 1 416 ? 3.675 5.622 -12.479 1.00 98.62 416 HIS A O 1
ATOM 3366 N N . TYR A 1 417 ? 2.383 6.515 -14.090 1.00 98.75 417 TYR A N 1
ATOM 3367 C CA . TYR A 1 417 ? 1.164 5.778 -13.770 1.00 98.75 417 TYR A CA 1
ATOM 3368 C C . TYR A 1 417 ? 0.312 5.568 -15.017 1.00 98.75 417 TYR A C 1
ATOM 3370 O O . TYR A 1 417 ? 0.540 6.202 -16.048 1.00 98.75 417 TYR A O 1
ATOM 3378 N N . GLY A 1 418 ? -0.686 4.695 -14.930 1.00 98.69 418 GLY A N 1
ATOM 3379 C CA . GLY A 1 418 ? -1.536 4.388 -16.069 1.00 98.69 418 GLY A CA 1
ATOM 3380 C C . GLY A 1 418 ? -2.680 3.433 -15.764 1.00 98.69 418 GLY A C 1
ATOM 3381 O O . GLY A 1 418 ? -2.845 2.952 -14.641 1.00 98.69 418 GLY A O 1
ATOM 3382 N N . VAL A 1 419 ? -3.457 3.142 -16.807 1.00 98.75 419 VAL A N 1
ATOM 3383 C CA . VAL A 1 419 ? -4.497 2.104 -16.802 1.00 98.75 419 VAL A CA 1
ATOM 3384 C C . VAL A 1 419 ? -4.364 1.179 -18.004 1.00 98.75 419 VAL A C 1
ATOM 3386 O O . VAL A 1 419 ? -4.010 1.599 -19.108 1.00 98.75 419 VAL A O 1
ATOM 3389 N N . ARG A 1 420 ? -4.694 -0.090 -17.777 1.00 98.44 420 ARG A N 1
ATOM 3390 C CA . ARG A 1 420 ? -4.860 -1.116 -18.804 1.00 98.44 420 ARG A CA 1
ATOM 3391 C C . ARG A 1 420 ? -6.278 -1.662 -18.742 1.00 98.44 420 ARG A C 1
ATOM 3393 O O . ARG A 1 420 ? -6.694 -2.104 -17.674 1.00 98.44 420 ARG A O 1
ATOM 3400 N N . ASP A 1 421 ? -6.977 -1.653 -19.872 1.00 97.44 421 ASP A N 1
ATOM 3401 C CA . ASP A 1 421 ? -8.163 -2.487 -20.079 1.00 97.44 421 ASP A CA 1
ATOM 3402 C C . ASP A 1 421 ? -7.779 -3.750 -20.878 1.00 97.44 421 ASP A C 1
ATOM 3404 O O . ASP A 1 421 ? -6.597 -4.071 -21.029 1.00 97.44 421 ASP A O 1
ATOM 3408 N N . ARG A 1 422 ? -8.760 -4.507 -21.378 1.00 94.94 422 ARG A N 1
ATOM 3409 C CA . ARG A 1 422 ? -8.505 -5.737 -22.151 1.00 94.94 422 ARG A CA 1
ATOM 3410 C C . ARG A 1 422 ? -7.781 -5.525 -23.488 1.00 94.94 422 ARG A C 1
ATOM 3412 O O . ARG A 1 422 ? -7.228 -6.483 -24.013 1.00 94.94 422 ARG A O 1
ATOM 3419 N N . VAL A 1 423 ? -7.810 -4.319 -24.054 1.00 97.19 423 VAL A N 1
ATOM 3420 C CA . VAL A 1 423 ? -7.350 -4.016 -25.421 1.00 97.19 423 VAL A CA 1
ATOM 3421 C C . VAL A 1 423 ? -6.232 -2.976 -25.424 1.00 97.19 423 VAL A C 1
ATOM 3423 O O . VAL A 1 423 ? -5.301 -3.078 -26.223 1.00 97.19 423 VAL A O 1
ATOM 3426 N N . TYR A 1 424 ? -6.307 -1.983 -24.540 1.00 98.69 424 TYR A N 1
ATOM 3427 C CA . TYR A 1 424 ? -5.467 -0.794 -24.553 1.00 98.69 424 TYR A CA 1
ATOM 3428 C C . TYR A 1 424 ? -4.705 -0.602 -23.240 1.00 98.69 424 TYR A C 1
ATOM 3430 O O . TYR A 1 424 ? -5.187 -0.923 -22.152 1.00 98.69 424 TYR A O 1
ATOM 3438 N N . LYS A 1 425 ? -3.515 -0.003 -23.336 1.00 98.75 425 LYS A N 1
ATOM 3439 C CA . LYS A 1 425 ? -2.718 0.458 -22.189 1.00 98.75 425 LYS A CA 1
ATOM 3440 C C . LYS A 1 425 ? -2.352 1.925 -22.382 1.00 98.75 425 LYS A C 1
ATOM 3442 O O . LYS A 1 425 ? -1.736 2.259 -23.390 1.00 98.75 425 LYS A O 1
ATOM 3447 N N . LEU A 1 426 ? -2.732 2.779 -21.433 1.00 98.88 426 LEU A N 1
ATOM 3448 C CA . LEU A 1 426 ? -2.402 4.206 -21.401 1.00 98.88 426 LEU A CA 1
ATOM 3449 C C . LEU A 1 426 ? -1.442 4.474 -20.235 1.00 98.88 426 LEU A C 1
ATOM 3451 O O . LEU A 1 426 ? -1.780 4.164 -19.093 1.00 98.88 426 LEU A O 1
ATOM 3455 N N . ILE A 1 427 ? -0.285 5.073 -20.520 1.00 98.81 427 ILE A N 1
ATOM 3456 C CA . ILE A 1 427 ? 0.771 5.408 -19.554 1.00 98.81 427 ILE A CA 1
ATOM 3457 C C . ILE A 1 427 ? 1.034 6.917 -19.599 1.00 98.81 427 ILE A C 1
ATOM 3459 O O . ILE A 1 427 ? 1.173 7.490 -20.680 1.00 98.81 427 ILE A O 1
ATOM 3463 N N . TYR A 1 428 ? 1.160 7.551 -18.434 1.00 98.75 428 TYR A N 1
ATOM 3464 C CA . TYR A 1 428 ? 1.691 8.903 -18.283 1.00 98.75 428 TYR A CA 1
ATOM 3465 C C . TYR A 1 428 ? 3.018 8.880 -17.526 1.00 98.75 428 TYR A C 1
ATOM 3467 O O . TYR A 1 428 ? 3.077 8.536 -16.341 1.00 98.75 428 TYR A O 1
ATOM 3475 N N . TRP A 1 429 ? 4.081 9.285 -18.212 1.00 98.44 429 TRP A N 1
ATOM 3476 C CA . TRP A 1 429 ? 5.421 9.447 -17.666 1.00 98.44 429 TRP A CA 1
ATOM 3477 C C . TRP A 1 429 ? 5.528 10.848 -17.064 1.00 98.44 429 TRP A C 1
ATOM 3479 O O . TRP A 1 429 ? 5.863 11.819 -17.745 1.00 98.44 429 TRP A O 1
ATOM 3489 N N . TYR A 1 430 ? 5.166 10.962 -15.783 1.00 97.00 430 TYR A N 1
ATOM 3490 C CA . TYR A 1 430 ? 5.089 12.251 -15.091 1.00 97.00 430 TYR A CA 1
ATOM 3491 C C . TYR A 1 430 ? 6.454 12.800 -14.666 1.00 97.00 430 TYR A C 1
ATOM 3493 O O . TYR A 1 430 ? 6.571 13.995 -14.430 1.00 97.00 430 TYR A O 1
ATOM 3501 N N . ASN A 1 431 ? 7.474 11.940 -14.612 1.00 96.56 431 ASN A N 1
ATOM 3502 C CA . ASN A 1 431 ? 8.888 12.308 -14.548 1.00 96.56 431 ASN A CA 1
ATOM 3503 C C . ASN A 1 431 ? 9.305 13.276 -13.414 1.00 96.56 431 ASN A C 1
ATOM 3505 O O . ASN A 1 431 ? 10.236 14.052 -13.580 1.00 96.56 431 ASN A O 1
ATOM 3509 N N . GLU A 1 432 ? 8.677 13.167 -12.241 1.00 93.88 432 GLU A N 1
ATOM 3510 C CA . GLU A 1 432 ? 9.044 13.900 -11.016 1.00 93.88 432 GLU A CA 1
ATOM 3511 C C . GLU A 1 432 ? 9.328 12.929 -9.861 1.00 93.88 432 GLU A C 1
ATOM 3513 O O . GLU A 1 432 ? 8.737 11.849 -9.804 1.00 93.88 432 GLU A O 1
ATOM 3518 N N . ASP A 1 433 ? 10.179 13.316 -8.905 1.00 92.62 433 ASP A N 1
ATOM 3519 C CA . ASP A 1 433 ? 10.398 12.558 -7.662 1.00 92.62 433 ASP A CA 1
ATOM 3520 C C . ASP A 1 433 ? 9.313 12.771 -6.591 1.00 92.62 433 ASP A C 1
ATOM 3522 O O . ASP A 1 433 ? 9.168 11.934 -5.700 1.00 92.62 433 ASP A O 1
ATOM 3526 N N . LEU A 1 434 ? 8.533 13.858 -6.688 1.00 90.12 434 LEU A N 1
ATOM 3527 C CA . LEU A 1 434 ? 7.464 14.233 -5.746 1.00 90.12 434 LEU A CA 1
ATOM 3528 C C . LEU A 1 434 ? 7.907 14.280 -4.263 1.00 90.12 434 LEU A C 1
ATOM 3530 O O . LEU A 1 434 ? 7.072 14.174 -3.365 1.00 90.12 434 LEU A O 1
ATOM 3534 N N . GLY A 1 435 ? 9.208 14.414 -3.986 1.00 88.94 435 GLY A N 1
ATOM 3535 C CA . GLY A 1 435 ? 9.778 14.377 -2.640 1.00 88.94 435 GLY A CA 1
ATOM 3536 C C . GLY A 1 435 ? 9.738 13.009 -1.941 1.00 88.94 435 GLY A C 1
ATOM 3537 O O . GLY A 1 435 ? 10.002 12.953 -0.738 1.00 88.94 435 GLY A O 1
ATOM 3538 N N . VAL A 1 436 ? 9.405 11.910 -2.635 1.00 89.56 436 VAL A N 1
ATOM 3539 C CA . VAL A 1 436 ? 9.292 10.581 -2.002 1.00 89.56 436 VAL A CA 1
ATOM 3540 C C . VAL A 1 436 ? 10.663 9.923 -1.778 1.00 89.56 436 VAL A C 1
ATOM 3542 O O . VAL A 1 436 ? 11.608 10.111 -2.548 1.00 89.56 436 VAL A O 1
ATOM 3545 N N . ALA A 1 437 ? 10.790 9.123 -0.715 1.00 87.81 437 ALA A N 1
ATOM 3546 C CA . ALA A 1 437 ? 12.050 8.463 -0.365 1.00 87.81 437 ALA A CA 1
ATOM 3547 C C . ALA A 1 437 ? 12.537 7.536 -1.496 1.00 87.81 437 ALA A C 1
ATOM 3549 O O . ALA A 1 437 ? 11.740 6.841 -2.119 1.00 87.81 437 ALA A O 1
ATOM 3550 N N . GLY A 1 438 ? 13.840 7.501 -1.778 1.00 85.31 438 GLY A N 1
ATOM 3551 C CA . GLY A 1 438 ? 14.419 6.664 -2.840 1.00 85.31 438 GLY A CA 1
ATOM 3552 C C . GLY A 1 438 ? 14.187 7.146 -4.282 1.00 85.31 438 GLY A C 1
ATOM 3553 O O . GLY A 1 438 ? 14.745 6.550 -5.207 1.00 85.31 438 GLY A O 1
ATOM 3554 N N . ALA A 1 439 ? 13.416 8.217 -4.497 1.00 93.25 439 ALA A N 1
ATOM 3555 C CA . ALA A 1 439 ? 13.367 8.939 -5.768 1.00 93.25 439 ALA A CA 1
ATOM 3556 C C . ALA A 1 439 ? 14.429 10.059 -5.813 1.00 93.25 439 ALA A C 1
ATOM 3558 O O . ALA A 1 439 ? 14.983 10.460 -4.787 1.00 93.25 439 ALA A O 1
ATOM 3559 N N . ARG A 1 440 ? 14.768 10.539 -7.016 1.00 93.56 440 ARG A N 1
ATOM 3560 C CA . ARG A 1 440 ? 15.756 11.608 -7.252 1.00 93.56 440 ARG A CA 1
ATOM 3561 C C . ARG A 1 440 ? 15.315 12.492 -8.425 1.00 93.56 440 ARG A C 1
ATOM 3563 O O . ARG A 1 440 ? 14.796 11.924 -9.379 1.00 93.56 440 ARG A O 1
ATOM 3570 N N . PRO A 1 441 ? 15.589 13.808 -8.423 1.00 92.56 441 PRO A N 1
ATOM 3571 C CA . PRO A 1 441 ? 15.157 14.730 -9.480 1.00 92.56 441 PRO A CA 1
ATOM 3572 C C . PRO A 1 441 ? 15.818 14.487 -10.852 1.00 92.56 441 PRO A C 1
ATOM 3574 O O . PRO A 1 441 ? 16.796 13.738 -10.984 1.00 92.56 441 PRO A O 1
ATOM 3577 N N . GLY A 1 442 ? 15.309 15.189 -11.865 1.00 88.62 442 GLY A N 1
ATOM 3578 C CA . GLY A 1 442 ? 15.909 15.412 -13.181 1.00 88.62 442 GLY A CA 1
ATOM 3579 C C . GLY A 1 442 ? 15.142 14.796 -14.357 1.00 88.62 442 GLY A C 1
ATOM 3580 O O . GLY A 1 442 ? 15.194 13.576 -14.528 1.00 88.62 442 GLY A O 1
ATOM 3581 N N . ALA A 1 443 ? 14.617 15.654 -15.244 1.00 89.69 443 ALA A N 1
ATOM 3582 C CA . ALA A 1 443 ? 13.748 15.410 -16.421 1.00 89.69 443 ALA A CA 1
ATOM 3583 C C . ALA A 1 443 ? 12.244 15.666 -16.190 1.00 89.69 443 ALA A C 1
ATOM 3585 O O . ALA A 1 443 ? 11.387 15.124 -16.888 1.00 89.69 443 ALA A O 1
ATOM 3586 N N . GLU A 1 444 ? 11.940 16.546 -15.243 1.00 86.69 444 GLU A N 1
ATOM 3587 C CA . GLU A 1 444 ? 10.616 17.069 -14.902 1.00 86.69 444 GLU A CA 1
ATOM 3588 C C . GLU A 1 444 ? 9.961 17.841 -16.066 1.00 86.69 444 GLU A C 1
ATOM 3590 O O . GLU A 1 444 ? 8.742 18.015 -16.104 1.00 86.69 444 GLU A O 1
ATOM 3595 N N . ASP A 1 445 ? 10.764 18.298 -17.031 1.00 87.38 445 ASP A N 1
ATOM 3596 C CA . ASP A 1 445 ? 10.352 18.928 -18.287 1.00 87.38 445 ASP A CA 1
ATOM 3597 C C . ASP A 1 445 ? 10.046 17.919 -19.412 1.00 87.38 445 ASP A C 1
ATOM 3599 O O . ASP A 1 445 ? 9.421 18.273 -20.411 1.00 87.38 445 ASP A O 1
ATOM 3603 N N . GLU A 1 446 ? 10.417 16.646 -19.246 1.00 92.31 446 GLU A N 1
ATOM 3604 C CA . GLU A 1 446 ? 10.330 15.599 -20.275 1.00 92.31 446 GLU A CA 1
ATOM 3605 C C . GLU A 1 446 ? 9.047 14.753 -20.152 1.00 92.31 446 GLU A C 1
ATOM 3607 O O . GLU A 1 446 ? 9.068 13.542 -20.367 1.00 92.31 446 GLU A O 1
ATOM 3612 N N . LYS A 1 447 ? 7.925 15.363 -19.750 1.00 95.56 447 LYS A N 1
ATOM 3613 C CA . LYS A 1 447 ? 6.654 14.656 -19.504 1.00 95.56 447 LYS A CA 1
ATOM 3614 C C . LYS A 1 447 ? 6.010 14.169 -20.802 1.00 95.56 447 LYS A C 1
ATOM 3616 O O . LYS A 1 447 ? 5.777 14.953 -21.721 1.00 95.56 447 LYS A O 1
ATOM 3621 N N . GLU A 1 448 ? 5.657 12.889 -20.853 1.00 97.06 448 GLU A N 1
ATOM 3622 C CA . GLU A 1 448 ? 5.212 12.215 -22.079 1.00 97.06 448 GLU A CA 1
ATOM 3623 C C . GLU A 1 448 ? 4.086 11.194 -21.819 1.00 97.06 448 GLU A C 1
ATOM 3625 O O . GLU A 1 448 ? 3.939 10.662 -20.719 1.00 97.06 448 GLU A O 1
ATOM 3630 N N . TRP A 1 449 ? 3.267 10.930 -22.841 1.00 98.31 449 TRP A N 1
ATOM 3631 C CA . TRP A 1 449 ? 2.183 9.940 -22.806 1.00 98.31 449 TRP A CA 1
ATOM 3632 C C . TRP A 1 449 ? 2.464 8.799 -23.786 1.00 98.31 449 TRP A C 1
ATOM 3634 O O . TRP A 1 449 ? 2.917 9.037 -24.909 1.00 98.31 449 TRP A O 1
ATOM 3644 N N . GLU A 1 450 ? 2.096 7.577 -23.405 1.00 98.56 450 GLU A N 1
ATOM 3645 C CA . GLU A 1 450 ? 2.016 6.436 -24.318 1.00 98.56 450 GLU A CA 1
ATOM 3646 C C . GLU A 1 450 ? 0.620 5.820 -24.329 1.00 98.56 450 GLU A C 1
ATOM 3648 O O . GLU A 1 450 ? -0.010 5.677 -23.284 1.00 98.56 450 GLU A O 1
ATOM 3653 N N . LEU A 1 451 ? 0.159 5.415 -25.511 1.00 98.81 451 LEU A N 1
ATOM 3654 C CA . LEU A 1 451 ? -1.008 4.556 -25.696 1.00 98.81 451 LEU A CA 1
ATOM 3655 C C . LEU A 1 451 ? -0.605 3.387 -26.594 1.00 98.81 451 LEU A C 1
ATOM 3657 O O . LEU A 1 451 ? -0.084 3.617 -27.684 1.00 98.81 451 LEU A O 1
ATOM 3661 N N . PHE A 1 452 ? -0.902 2.163 -26.170 1.00 98.81 452 PHE A N 1
ATOM 3662 C CA . PHE A 1 452 ? -0.702 0.943 -26.951 1.00 98.81 452 PHE A CA 1
ATOM 3663 C C . PHE A 1 452 ? -2.040 0.264 -27.246 1.00 98.81 452 PHE A C 1
ATOM 3665 O O . PHE A 1 452 ? -2.927 0.230 -26.392 1.00 98.81 452 PHE A O 1
ATOM 3672 N N . ASP A 1 453 ? -2.166 -0.292 -28.451 1.00 98.50 453 ASP A N 1
ATOM 3673 C CA . ASP A 1 453 ? -3.219 -1.237 -28.829 1.00 98.50 453 ASP A CA 1
ATOM 3674 C C . ASP A 1 453 ? -2.640 -2.645 -28.719 1.00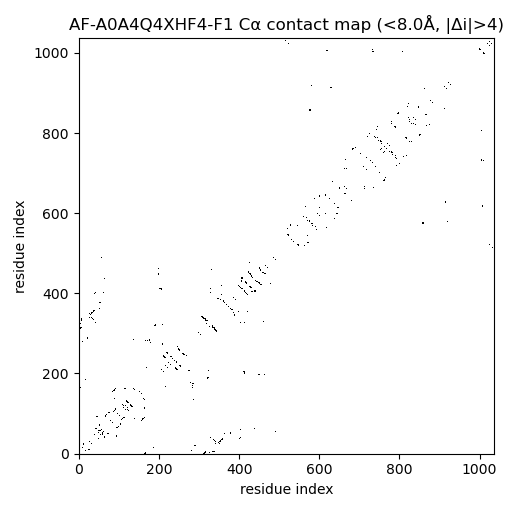 98.50 453 ASP A C 1
ATOM 3676 O O . ASP A 1 453 ? -2.007 -3.150 -29.643 1.00 98.50 453 ASP A O 1
ATOM 3680 N N . CYS A 1 454 ? -2.824 -3.269 -27.564 1.00 97.25 454 CYS A N 1
ATOM 3681 C CA . CYS A 1 454 ? -2.155 -4.511 -27.196 1.00 97.25 454 CYS A CA 1
ATOM 3682 C C . CYS A 1 454 ? -2.763 -5.746 -27.888 1.00 97.25 454 CYS A C 1
ATOM 3684 O O . CYS A 1 454 ? -2.242 -6.848 -27.740 1.00 97.25 454 CYS A O 1
ATOM 3686 N N . HIS A 1 455 ? -3.842 -5.577 -28.663 1.00 95.94 455 HIS A N 1
ATOM 3687 C CA . HIS A 1 455 ? -4.351 -6.594 -29.586 1.00 95.94 455 HIS A CA 1
ATOM 3688 C C . HIS A 1 455 ? -3.607 -6.575 -30.931 1.00 95.94 455 HIS A C 1
ATOM 3690 O O . HIS A 1 455 ? -3.363 -7.636 -31.506 1.00 95.94 455 HIS A O 1
ATOM 3696 N N . LYS A 1 456 ? -3.260 -5.391 -31.457 1.00 97.62 456 LYS A N 1
ATOM 3697 C CA . LYS A 1 456 ? -2.480 -5.252 -32.704 1.00 97.62 456 LYS A CA 1
ATOM 3698 C C . LYS A 1 456 ? -0.970 -5.289 -32.472 1.00 97.62 456 LYS A C 1
ATOM 3700 O O . LYS A 1 456 ? -0.232 -5.728 -33.349 1.00 97.62 456 LYS A O 1
ATOM 3705 N N . ASP A 1 457 ? -0.536 -4.821 -31.310 1.00 97.56 457 ASP A N 1
ATOM 3706 C CA . ASP A 1 457 ? 0.851 -4.697 -30.875 1.00 97.56 457 ASP A CA 1
ATOM 3707 C C . ASP A 1 457 ? 1.015 -5.291 -29.459 1.00 97.56 457 ASP A C 1
ATOM 3709 O O . ASP A 1 457 ? 1.211 -4.565 -28.482 1.00 97.56 457 ASP A O 1
ATOM 3713 N N . PRO A 1 458 ? 0.917 -6.629 -29.311 1.00 95.56 458 PRO A N 1
ATOM 3714 C CA . PRO A 1 458 ? 1.078 -7.319 -28.026 1.00 95.56 458 PRO A CA 1
ATOM 3715 C C . PRO A 1 458 ? 2.521 -7.288 -27.490 1.00 95.56 458 PRO A C 1
ATOM 3717 O O . PRO A 1 458 ? 2.791 -7.863 -26.440 1.00 95.56 458 PRO A O 1
ATOM 3720 N N . LEU A 1 459 ? 3.443 -6.660 -28.227 1.00 96.25 459 LEU A N 1
ATOM 3721 C CA . LEU A 1 459 ? 4.827 -6.406 -27.833 1.00 96.25 459 LEU A CA 1
ATOM 3722 C C . LEU A 1 459 ? 5.058 -4.930 -27.470 1.00 96.25 459 LEU A C 1
ATOM 3724 O O . LEU A 1 459 ? 6.190 -4.561 -27.193 1.00 96.25 459 LEU A O 1
ATOM 3728 N N . GLU A 1 460 ? 4.017 -4.090 -27.484 1.00 98.00 460 GLU A N 1
ATOM 3729 C CA . GLU A 1 460 ? 4.042 -2.698 -27.006 1.00 98.00 460 GLU A CA 1
ATOM 3730 C C . GLU A 1 460 ? 5.190 -1.865 -27.615 1.00 98.00 460 GLU A C 1
ATOM 3732 O O . GLU A 1 460 ? 5.861 -1.093 -26.934 1.00 98.00 460 GLU A O 1
ATOM 3737 N N . LEU A 1 461 ? 5.434 -2.041 -28.918 1.00 97.69 461 LEU A N 1
ATOM 3738 C CA . LEU A 1 461 ? 6.514 -1.424 -29.692 1.00 97.69 461 LEU A CA 1
ATOM 3739 C C . LEU A 1 461 ? 6.165 -0.051 -30.283 1.00 97.69 461 LEU A C 1
ATOM 3741 O O . LEU A 1 461 ? 7.077 0.694 -30.650 1.00 97.69 461 LEU A O 1
ATOM 3745 N N . PHE A 1 462 ? 4.880 0.282 -30.425 1.00 98.00 462 PHE A N 1
ATOM 3746 C CA . PHE A 1 462 ? 4.395 1.459 -31.147 1.00 98.00 462 PHE A CA 1
ATOM 3747 C C . PHE A 1 462 ? 3.430 2.297 -30.300 1.00 98.00 462 PHE A C 1
ATOM 3749 O O . PHE A 1 462 ? 2.238 2.005 -30.215 1.00 98.00 462 PHE A O 1
ATOM 3756 N N . ASN A 1 463 ? 3.922 3.409 -29.748 1.00 98.38 463 ASN A N 1
ATOM 3757 C CA . ASN A 1 463 ? 3.072 4.413 -29.116 1.00 98.38 463 ASN A CA 1
ATOM 3758 C C . ASN A 1 463 ? 2.151 5.081 -30.162 1.00 98.38 463 ASN A C 1
ATOM 3760 O O . ASN A 1 463 ? 2.610 5.833 -31.026 1.00 98.38 463 ASN A O 1
ATOM 3764 N N . VAL A 1 464 ? 0.840 4.846 -30.061 1.00 98.50 464 VAL A N 1
ATOM 3765 C CA . VAL A 1 464 ? -0.192 5.422 -30.943 1.00 98.50 464 VAL A CA 1
ATOM 3766 C C . VAL A 1 464 ? -0.909 6.643 -30.348 1.00 98.50 464 VAL A C 1
ATOM 3768 O O . VAL A 1 464 ? -1.861 7.135 -30.953 1.00 98.50 464 VAL A O 1
ATOM 3771 N N . TYR A 1 465 ? -0.450 7.188 -29.212 1.00 98.44 465 TYR A N 1
ATOM 3772 C CA . TYR A 1 465 ? -1.082 8.328 -28.521 1.00 98.44 465 TYR A CA 1
ATOM 3773 C C . TYR A 1 465 ? -1.275 9.564 -29.419 1.00 98.44 465 TYR A C 1
ATOM 3775 O O . TYR A 1 465 ? -2.250 10.300 -29.269 1.00 98.44 465 TYR A O 1
ATOM 3783 N N . HIS A 1 466 ? -0.388 9.774 -30.397 1.00 97.12 466 HIS A N 1
ATOM 3784 C CA . HIS A 1 466 ? -0.472 10.878 -31.359 1.00 97.12 466 HIS A CA 1
ATOM 3785 C C . HIS A 1 466 ? -1.070 10.502 -32.735 1.00 97.12 466 HIS A C 1
ATOM 3787 O O . HIS A 1 466 ? -1.198 11.383 -33.586 1.00 97.12 466 HIS A O 1
ATOM 3793 N N . ASP A 1 467 ? -1.471 9.246 -32.990 1.00 97.94 467 ASP A N 1
ATOM 3794 C CA . ASP A 1 467 ? -2.159 8.889 -34.246 1.00 97.94 467 ASP A CA 1
ATOM 3795 C C . ASP A 1 467 ? -3.601 9.456 -34.222 1.00 97.94 467 ASP A C 1
ATOM 3797 O O . ASP A 1 467 ? -4.364 9.156 -33.292 1.00 97.94 467 ASP A O 1
ATOM 3801 N N . PRO A 1 468 ? -4.023 10.245 -35.237 1.00 97.75 468 PRO A N 1
ATOM 3802 C CA . PRO A 1 468 ? -5.387 10.761 -35.369 1.00 97.75 468 PRO A CA 1
ATOM 3803 C C . PRO A 1 468 ? -6.501 9.711 -35.221 1.00 97.75 468 PRO A C 1
ATOM 3805 O O . PRO A 1 468 ? -7.589 10.041 -34.749 1.00 97.75 468 PRO A O 1
ATOM 3808 N N . LYS A 1 469 ? -6.246 8.446 -35.581 1.00 97.75 469 LYS A N 1
ATOM 3809 C CA . LYS A 1 469 ? -7.216 7.340 -35.475 1.00 97.75 469 LYS A CA 1
ATOM 3810 C C . LYS A 1 469 ? -7.575 7.013 -34.025 1.00 97.75 469 LYS A C 1
ATOM 3812 O O . LYS A 1 469 ? -8.736 6.732 -33.735 1.00 97.75 469 LYS A O 1
ATOM 3817 N N . TYR A 1 470 ? -6.602 7.076 -33.116 1.00 98.25 470 TYR A N 1
ATOM 3818 C CA . TYR A 1 470 ? -6.760 6.667 -31.717 1.00 98.25 470 TYR A CA 1
ATOM 3819 C C . TYR A 1 470 ? -7.172 7.823 -30.789 1.00 98.25 470 TYR A C 1
ATOM 3821 O O . TYR A 1 470 ? -7.384 7.605 -29.604 1.00 98.25 470 TYR A O 1
ATOM 3829 N N . GLN A 1 471 ? -7.401 9.039 -31.304 1.00 97.62 471 GLN A N 1
ATOM 3830 C CA . GLN A 1 471 ? -7.780 10.220 -30.498 1.00 97.62 471 GLN A CA 1
ATOM 3831 C C . GLN A 1 471 ? -9.144 10.123 -29.784 1.00 97.62 471 GLN A C 1
ATOM 3833 O O . GLN A 1 471 ? -9.480 10.996 -28.981 1.00 97.62 471 GLN A O 1
ATOM 3838 N N . HIS A 1 472 ? -9.946 9.097 -30.084 1.00 95.69 472 HIS A N 1
ATOM 3839 C CA . HIS A 1 472 ? -11.117 8.734 -29.284 1.00 95.69 472 HIS A CA 1
ATOM 3840 C C . HIS A 1 472 ? -10.697 7.837 -28.108 1.00 95.69 472 HIS A C 1
ATOM 3842 O O . HIS A 1 472 ? -10.877 8.241 -26.963 1.00 95.69 472 HIS A O 1
ATOM 3848 N N . VAL A 1 473 ? -9.989 6.733 -28.390 1.00 98.25 473 VAL A N 1
ATOM 3849 C CA . VAL A 1 473 ? -9.379 5.835 -27.390 1.00 98.25 473 VAL A CA 1
ATOM 3850 C C . VAL A 1 473 ? -8.546 6.598 -26.360 1.00 98.25 473 VAL A C 1
ATOM 3852 O O . VAL A 1 473 ? -8.708 6.350 -25.174 1.00 98.25 473 VAL A O 1
ATOM 3855 N N . VAL A 1 474 ? -7.723 7.570 -26.775 1.00 98.31 474 VAL A N 1
ATOM 3856 C CA . VAL A 1 474 ? -6.970 8.448 -25.858 1.00 98.31 474 VAL A CA 1
ATOM 3857 C C . VAL A 1 474 ? -7.903 9.088 -24.827 1.00 98.31 474 VAL A C 1
ATOM 3859 O O . VAL A 1 474 ? -7.675 8.951 -23.634 1.00 98.31 474 VAL A O 1
ATOM 3862 N N . LYS A 1 475 ? -8.990 9.736 -25.262 1.00 96.38 475 LYS A N 1
ATOM 3863 C CA . LYS A 1 475 ? -9.930 10.432 -24.364 1.00 96.38 475 LYS A CA 1
ATOM 3864 C C . LYS A 1 475 ? -10.701 9.465 -23.474 1.00 96.38 475 LYS A C 1
ATOM 3866 O O . LYS A 1 475 ? -10.991 9.789 -22.328 1.00 96.38 475 LYS A O 1
ATOM 3871 N N . ASP A 1 476 ? -11.056 8.300 -23.999 1.00 96.75 476 ASP A N 1
ATOM 3872 C CA . ASP A 1 476 ? -11.825 7.305 -23.260 1.00 96.75 476 ASP A CA 1
ATOM 3873 C C . ASP A 1 476 ? -10.942 6.614 -22.200 1.00 96.75 476 ASP A C 1
ATOM 3875 O O . ASP A 1 476 ? -11.360 6.490 -21.048 1.00 96.75 476 ASP A O 1
ATOM 3879 N N . MET A 1 477 ? -9.680 6.315 -22.530 1.00 98.25 477 MET A N 1
ATOM 3880 C CA . MET A 1 477 ? -8.668 5.809 -21.595 1.00 98.25 477 MET A CA 1
ATOM 3881 C C . MET A 1 477 ? -8.205 6.867 -20.582 1.00 98.25 477 MET A C 1
ATOM 3883 O O . MET A 1 477 ? -8.003 6.526 -19.420 1.00 98.25 477 MET A O 1
ATOM 3887 N N . THR A 1 478 ? -8.084 8.149 -20.956 1.00 98.06 478 THR A N 1
ATOM 3888 C CA . THR A 1 478 ? -7.795 9.228 -19.992 1.00 98.06 478 THR A CA 1
ATOM 3889 C C . THR A 1 478 ? -8.945 9.382 -19.000 1.00 98.06 478 THR A C 1
ATOM 3891 O O . THR A 1 478 ? -8.689 9.468 -17.806 1.00 98.06 478 THR A O 1
ATOM 3894 N N . ARG A 1 479 ? -10.213 9.305 -19.432 1.00 95.06 479 ARG A N 1
ATOM 3895 C CA . ARG A 1 479 ? -11.345 9.300 -18.486 1.00 95.06 479 ARG A CA 1
ATOM 3896 C C . ARG A 1 479 ? -11.383 8.049 -17.607 1.00 95.06 479 ARG A C 1
ATOM 3898 O O . ARG A 1 479 ? -11.763 8.150 -16.444 1.00 95.06 479 ARG A O 1
ATOM 3905 N N . LEU A 1 480 ? -10.995 6.882 -18.128 1.00 96.25 480 LEU A N 1
ATOM 3906 C CA . LEU A 1 480 ? -10.853 5.659 -17.328 1.00 96.25 480 LEU A CA 1
ATOM 3907 C C . LEU A 1 480 ? -9.749 5.815 -16.268 1.00 96.25 480 LEU A C 1
ATOM 3909 O O . LEU A 1 480 ? -9.952 5.424 -15.119 1.00 96.25 480 LEU A O 1
ATOM 3913 N N . LEU A 1 481 ? -8.626 6.441 -16.635 1.00 98.00 481 LEU A N 1
ATOM 3914 C CA . LEU A 1 481 ? -7.527 6.791 -15.738 1.00 98.00 481 LEU A CA 1
ATOM 3915 C C . LEU A 1 481 ? -7.981 7.766 -14.647 1.00 98.00 481 LEU A C 1
ATOM 3917 O O . LEU A 1 481 ? -7.879 7.439 -13.469 1.00 98.00 481 LEU A O 1
ATOM 3921 N N . GLU A 1 482 ? -8.524 8.924 -15.029 1.00 93.94 482 GLU A N 1
ATOM 3922 C CA . GLU A 1 482 ? -9.020 9.956 -14.109 1.00 93.94 482 GLU A CA 1
ATOM 3923 C C . GLU A 1 482 ? -10.053 9.386 -13.134 1.00 93.94 482 GLU A C 1
ATOM 3925 O O . GLU A 1 482 ? -9.907 9.559 -11.926 1.00 93.94 482 GLU A O 1
ATOM 3930 N N . LYS A 1 483 ? -11.044 8.635 -13.638 1.00 88.38 483 LYS A N 1
ATOM 3931 C CA . LYS A 1 483 ? -12.063 7.978 -12.809 1.00 88.38 483 LYS A CA 1
ATOM 3932 C C . LYS A 1 483 ? -11.447 6.960 -11.848 1.00 88.38 483 LYS A C 1
ATOM 3934 O O . LYS A 1 483 ? -11.859 6.899 -10.693 1.00 88.38 483 LYS A O 1
ATOM 3939 N N . LYS A 1 484 ? -10.491 6.135 -12.295 1.00 91.62 484 LYS A N 1
ATOM 3940 C CA . LYS A 1 484 ? -9.889 5.119 -11.419 1.00 91.62 484 LYS A CA 1
ATOM 3941 C C . LYS A 1 484 ? -8.993 5.754 -10.357 1.00 91.62 484 LYS A C 1
ATOM 3943 O O . LYS A 1 484 ? -9.024 5.303 -9.219 1.00 91.62 484 LYS A O 1
ATOM 3948 N N . MET A 1 485 ? -8.269 6.822 -10.695 1.00 89.75 485 MET A N 1
ATOM 3949 C CA . MET A 1 485 ? -7.507 7.633 -9.738 1.00 89.75 485 MET A CA 1
ATOM 3950 C C . MET A 1 485 ? -8.429 8.307 -8.709 1.00 89.75 485 MET A C 1
ATOM 3952 O O . MET A 1 485 ? -8.168 8.220 -7.512 1.00 89.75 485 MET A O 1
ATOM 3956 N N . GLU A 1 486 ? -9.549 8.883 -9.154 1.00 83.06 486 GLU A N 1
ATOM 3957 C CA . GLU A 1 486 ? -10.591 9.468 -8.298 1.00 83.06 486 GLU A CA 1
ATOM 3958 C C . GLU A 1 486 ? -11.235 8.434 -7.356 1.00 83.06 486 GLU A C 1
ATOM 3960 O O . GLU A 1 486 ? -11.425 8.703 -6.174 1.00 83.06 486 GLU A O 1
ATOM 3965 N N . GLU A 1 487 ? -11.511 7.222 -7.838 1.00 83.50 487 GLU A N 1
ATOM 3966 C CA . GLU A 1 487 ? -12.050 6.121 -7.030 1.00 83.50 487 GLU A CA 1
ATOM 3967 C C . GLU A 1 487 ? -11.081 5.665 -5.924 1.00 83.50 487 GLU A C 1
ATOM 3969 O O . GLU A 1 487 ? -11.496 5.429 -4.787 1.00 83.50 487 GLU A O 1
ATOM 3974 N N . ILE A 1 488 ? -9.786 5.550 -6.242 1.00 83.75 488 ILE A N 1
ATOM 3975 C CA . ILE A 1 488 ? -8.758 5.041 -5.316 1.00 83.75 488 ILE A CA 1
ATOM 3976 C C . ILE A 1 488 ? -8.050 6.144 -4.515 1.00 83.75 488 ILE A C 1
ATOM 3978 O O . ILE A 1 488 ? -7.192 5.830 -3.690 1.00 83.75 488 ILE A O 1
ATOM 3982 N N . GLY A 1 489 ? -8.363 7.420 -4.744 1.00 77.12 489 GLY A N 1
ATOM 3983 C CA . GLY A 1 489 ? -7.758 8.543 -4.022 1.00 77.12 489 GLY A CA 1
ATOM 3984 C C . GLY A 1 489 ? -6.339 8.891 -4.405 1.00 77.12 489 GLY A C 1
ATOM 3985 O O . GLY A 1 489 ? -5.619 9.413 -3.560 1.00 77.12 489 GLY A O 1
ATOM 3986 N N . ASP A 1 490 ? -5.937 8.585 -5.636 1.00 81.50 490 ASP A N 1
ATOM 3987 C CA . ASP A 1 490 ? -4.642 9.017 -6.145 1.00 81.50 490 ASP A CA 1
ATOM 3988 C C . ASP A 1 490 ? -4.763 10.327 -6.931 1.00 81.50 490 ASP A C 1
ATOM 3990 O O . ASP A 1 490 ? -5.749 10.572 -7.629 1.00 81.50 490 ASP A O 1
ATOM 3994 N N . GLU A 1 491 ? -3.748 11.181 -6.837 1.00 83.19 491 GLU A N 1
ATOM 3995 C CA . GLU A 1 491 ? -3.792 12.515 -7.427 1.00 83.19 491 GLU A CA 1
ATOM 3996 C C . GLU A 1 491 ? -3.032 12.584 -8.765 1.00 83.19 491 GLU A C 1
ATOM 3998 O O . GLU A 1 491 ? -1.865 12.173 -8.845 1.00 83.19 491 GLU A O 1
ATOM 4003 N N . PRO A 1 492 ? -3.669 13.097 -9.839 1.00 88.38 492 PRO A N 1
ATOM 4004 C CA . PRO A 1 492 ? -3.045 13.200 -11.148 1.00 88.38 492 PRO A CA 1
ATOM 4005 C C . PRO A 1 492 ? -2.050 14.362 -11.209 1.00 88.38 492 PRO A C 1
ATOM 4007 O O . PRO A 1 492 ? -2.380 15.514 -10.951 1.00 88.38 492 PRO A O 1
ATOM 4010 N N . VAL A 1 493 ? -0.832 14.033 -11.635 1.00 91.38 493 VAL A N 1
ATOM 4011 C CA . VAL A 1 493 ? 0.222 14.985 -12.039 1.00 91.38 493 VAL A CA 1
ATOM 4012 C C . VAL A 1 493 ? -0.018 15.534 -13.464 1.00 91.38 493 VAL A C 1
ATOM 4014 O O . VAL A 1 493 ? 0.588 16.527 -13.862 1.00 91.38 493 VAL A O 1
ATOM 4017 N N . HIS A 1 494 ? -0.900 14.903 -14.251 1.00 92.44 494 HIS A N 1
ATOM 4018 C CA . HIS A 1 494 ? -1.352 15.431 -15.540 1.00 92.44 494 HIS A CA 1
ATOM 4019 C C . HIS A 1 494 ? -2.478 16.454 -15.352 1.00 92.44 494 HIS A C 1
ATOM 4021 O O . HIS A 1 494 ? -3.297 16.338 -14.442 1.00 92.44 494 HIS A O 1
ATOM 4027 N N . THR A 1 495 ? -2.561 17.433 -16.255 1.00 86.62 495 THR A N 1
ATOM 4028 C CA . THR A 1 495 ? -3.706 18.351 -16.329 1.00 86.62 495 THR A CA 1
ATOM 4029 C C . THR A 1 495 ? -4.983 17.559 -16.614 1.00 86.62 495 THR A C 1
ATOM 4031 O O . THR A 1 495 ? -5.071 16.908 -17.658 1.00 86.62 495 THR A O 1
ATOM 4034 N N . ARG A 1 496 ? -5.963 17.615 -15.703 1.00 80.50 496 ARG A N 1
ATOM 4035 C CA . ARG A 1 496 ? -7.255 16.931 -15.872 1.00 80.50 496 ARG A CA 1
ATOM 4036 C C . ARG A 1 496 ? -8.016 17.486 -17.079 1.00 80.50 496 ARG A C 1
ATOM 4038 O O . ARG A 1 496 ? -7.954 18.683 -17.362 1.00 80.50 496 ARG A O 1
ATOM 4045 N N . MET A 1 497 ? -8.817 16.653 -17.741 1.00 72.44 497 MET A N 1
ATOM 4046 C CA . MET A 1 497 ? -9.630 17.016 -18.912 1.00 72.44 497 MET A CA 1
ATOM 4047 C C . MET A 1 497 ? -10.664 18.128 -18.650 1.00 72.44 497 MET A C 1
ATOM 4049 O O . MET A 1 497 ? -11.225 18.675 -19.601 1.00 72.44 497 MET A O 1
ATOM 4053 N N . THR A 1 498 ? -10.940 18.452 -17.385 1.00 54.69 498 THR A N 1
ATOM 4054 C CA . THR A 1 498 ? -11.894 19.483 -16.947 1.00 54.69 498 THR A CA 1
ATOM 4055 C C . THR A 1 498 ? -11.246 20.795 -16.494 1.00 54.69 498 THR A C 1
ATOM 4057 O O . THR A 1 498 ? -11.972 21.755 -16.233 1.00 54.69 498 THR A O 1
ATOM 4060 N N . ASP A 1 499 ? -9.916 20.867 -16.379 1.00 42.00 499 ASP A N 1
ATOM 4061 C CA . ASP A 1 499 ? -9.249 21.914 -15.595 1.00 42.00 499 ASP A CA 1
ATOM 4062 C C . ASP A 1 499 ? -8.954 23.197 -16.397 1.00 42.00 499 ASP A C 1
ATOM 4064 O O . ASP A 1 499 ? -7.814 23.543 -16.712 1.00 42.00 499 ASP A O 1
ATOM 4068 N N . THR A 1 500 ? -10.020 23.922 -16.753 1.00 33.19 500 THR A N 1
ATOM 4069 C CA . THR A 1 500 ? -9.935 25.285 -17.301 1.00 33.19 500 THR A CA 1
ATOM 4070 C C . THR A 1 500 ? -10.628 26.306 -16.397 1.00 33.19 500 THR A C 1
ATOM 4072 O O . THR A 1 500 ? -11.758 26.727 -16.649 1.00 33.19 500 THR A O 1
ATOM 4075 N N . SER A 1 501 ? -9.884 26.768 -15.389 1.00 34.09 501 SER A N 1
ATOM 4076 C CA . SER A 1 501 ? -9.997 28.107 -14.785 1.00 34.09 501 SER A CA 1
ATOM 4077 C C . SER A 1 501 ? -11.323 28.514 -14.108 1.00 34.09 501 SER A C 1
ATOM 4079 O O . SER A 1 501 ? -11.800 29.626 -14.336 1.00 34.09 501 SER A O 1
ATOM 4081 N N . ASP A 1 502 ? -11.885 27.694 -13.213 1.00 34.09 502 ASP A N 1
ATOM 4082 C CA . ASP A 1 502 ? -12.874 28.166 -12.220 1.00 34.09 502 ASP A CA 1
ATOM 4083 C C . ASP A 1 502 ? -12.828 27.330 -10.913 1.00 34.09 502 ASP A C 1
ATOM 4085 O O . ASP A 1 502 ? -12.172 26.297 -10.848 1.00 34.09 502 ASP A O 1
ATOM 4089 N N . ILE A 1 503 ? -13.554 27.759 -9.872 1.00 37.75 503 ILE A N 1
ATOM 4090 C CA . ILE A 1 503 ? -13.799 27.052 -8.592 1.00 37.75 503 ILE A CA 1
ATOM 4091 C C . ILE A 1 503 ? -12.603 26.932 -7.610 1.00 37.75 503 ILE A C 1
ATOM 4093 O O . ILE A 1 503 ? -12.376 25.876 -7.026 1.00 37.75 503 ILE A O 1
ATOM 4097 N N . LEU A 1 504 ? -11.901 28.031 -7.284 1.00 32.16 504 LEU A N 1
ATOM 4098 C CA . LEU A 1 504 ? -10.993 28.040 -6.107 1.00 32.16 504 LEU A CA 1
ATOM 4099 C C . LEU A 1 504 ? -10.994 29.318 -5.241 1.00 32.16 504 LEU A C 1
ATOM 4101 O O . LEU A 1 504 ? -10.084 29.561 -4.455 1.00 32.16 504 LEU A O 1
ATOM 4105 N N . SER A 1 505 ? -12.065 30.123 -5.284 1.00 34.56 505 SER A N 1
ATOM 4106 C CA . SER A 1 505 ? -12.365 31.047 -4.175 1.00 34.56 505 SER A CA 1
ATOM 4107 C C . SER A 1 505 ? -13.867 31.289 -3.977 1.00 34.56 505 SER A C 1
ATOM 4109 O O . SER A 1 505 ? -14.649 31.253 -4.924 1.00 34.56 505 SER A O 1
ATOM 4111 N N . LYS A 1 506 ? -14.257 31.607 -2.730 1.00 44.22 506 LYS A N 1
ATOM 4112 C CA . LYS A 1 506 ? -15.599 32.081 -2.317 1.00 44.22 506 LYS A CA 1
ATOM 4113 C C . LYS A 1 506 ? -16.731 31.042 -2.459 1.00 44.22 506 LYS A C 1
ATOM 4115 O O . LYS A 1 506 ? -17.646 31.220 -3.256 1.00 44.22 506 LYS A O 1
ATOM 4120 N N . THR A 1 507 ? -16.752 30.016 -1.603 1.00 52.22 507 THR A N 1
ATOM 4121 C CA . THR A 1 507 ? -17.886 29.071 -1.486 1.00 52.22 507 THR A CA 1
ATOM 4122 C C . THR A 1 507 ? -18.966 29.553 -0.501 1.00 52.22 507 THR A C 1
ATOM 4124 O O . THR A 1 507 ? -20.055 29.930 -0.928 1.00 52.22 507 THR A O 1
ATOM 4127 N N . THR A 1 508 ? -18.697 29.603 0.810 1.00 44.72 508 THR A N 1
ATOM 4128 C CA . THR A 1 508 ? -19.730 29.867 1.843 1.00 44.72 508 THR A CA 1
ATOM 4129 C C . THR A 1 508 ? -20.338 31.272 1.763 1.00 44.72 508 THR A C 1
ATOM 4131 O O . THR A 1 508 ? -21.557 31.409 1.664 1.00 44.72 508 THR A O 1
ATOM 4134 N N . LYS A 1 509 ? -19.508 32.327 1.730 1.00 46.41 509 LYS A N 1
ATOM 4135 C CA . LYS A 1 509 ? -19.975 33.727 1.617 1.00 46.41 509 LYS A CA 1
ATOM 4136 C C . LYS A 1 509 ? -20.778 33.977 0.336 1.00 46.41 509 LYS A C 1
ATOM 4138 O O . LYS A 1 509 ? -21.739 34.741 0.351 1.00 46.41 509 LYS A O 1
ATOM 4143 N N . ARG A 1 510 ? -20.404 33.308 -0.761 1.00 44.59 510 ARG A N 1
ATOM 4144 C CA . ARG A 1 510 ? -21.118 33.365 -2.041 1.00 44.59 510 ARG A CA 1
ATOM 4145 C C . ARG A 1 510 ? -22.472 32.662 -1.946 1.00 44.59 510 ARG A C 1
ATOM 4147 O O . ARG A 1 510 ? -23.472 33.273 -2.292 1.00 44.59 510 ARG A O 1
ATOM 4154 N N . ARG A 1 511 ? -22.523 31.445 -1.383 1.00 47.72 511 ARG A N 1
ATOM 4155 C CA . ARG A 1 511 ? -23.783 30.714 -1.154 1.00 47.72 511 ARG A CA 1
ATOM 4156 C C . ARG A 1 511 ? -24.788 31.551 -0.360 1.00 47.72 511 ARG A C 1
ATOM 4158 O O . ARG A 1 511 ? -25.926 31.648 -0.796 1.00 47.72 511 ARG A O 1
ATOM 4165 N N . PHE A 1 512 ? -24.391 32.212 0.731 1.00 49.91 512 PHE A N 1
ATOM 4166 C CA . PHE A 1 512 ? -25.315 33.092 1.462 1.00 49.91 512 PHE A CA 1
ATOM 4167 C C . PHE A 1 512 ? -25.745 34.326 0.649 1.00 49.91 512 PHE A C 1
ATOM 4169 O O . PHE A 1 512 ? -26.943 34.560 0.527 1.00 49.91 512 PHE A O 1
ATOM 4176 N N . ARG A 1 513 ? -24.814 35.052 0.009 1.00 46.34 513 ARG A N 1
ATOM 4177 C CA . ARG A 1 513 ? -25.142 36.230 -0.829 1.00 46.34 513 ARG A CA 1
ATOM 4178 C C . ARG A 1 513 ? -25.993 35.914 -2.071 1.00 46.34 513 ARG A C 1
ATOM 4180 O O . ARG A 1 513 ? -26.642 36.808 -2.597 1.00 46.34 513 ARG A O 1
ATOM 4187 N N . GLU A 1 514 ? -26.006 34.665 -2.533 1.00 43.00 514 GLU A 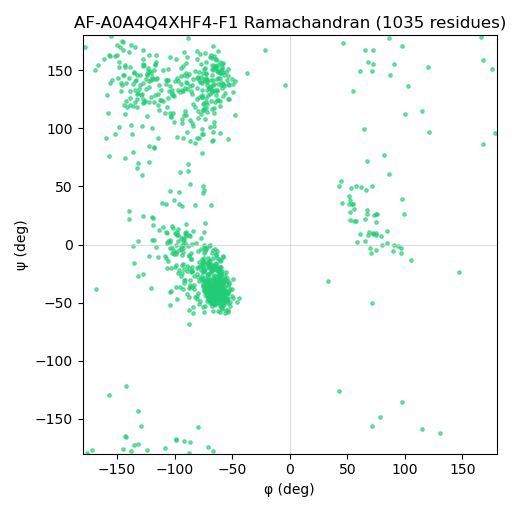N 1
ATOM 4188 C CA . GLU A 1 514 ? -26.830 34.183 -3.654 1.00 43.00 514 GLU A CA 1
ATOM 4189 C C . GLU A 1 514 ? -28.137 33.488 -3.208 1.00 43.00 514 GLU A C 1
ATOM 4191 O O . GLU A 1 514 ? -28.803 32.863 -4.030 1.00 43.00 514 GLU A O 1
ATOM 4196 N N . GLY A 1 515 ? -28.499 33.514 -1.917 1.00 43.62 515 GLY A N 1
ATOM 4197 C CA . GLY A 1 515 ? -29.697 32.822 -1.411 1.00 43.62 515 GLY A CA 1
ATOM 4198 C C . GLY A 1 515 ? -29.587 31.288 -1.347 1.00 43.62 515 GLY A C 1
ATOM 4199 O O . GLY A 1 515 ? -30.571 30.607 -1.083 1.00 43.62 515 GLY A O 1
ATOM 4200 N N . ARG A 1 516 ? -28.389 30.730 -1.560 1.00 41.09 516 ARG A N 1
ATOM 4201 C CA . ARG A 1 516 ? -28.070 29.286 -1.583 1.00 41.09 516 ARG A CA 1
ATOM 4202 C C . ARG A 1 516 ? -27.503 28.751 -0.252 1.00 41.09 516 ARG A C 1
ATOM 4204 O O . ARG A 1 516 ? -26.919 27.668 -0.220 1.00 41.09 516 ARG A O 1
ATOM 4211 N N . GLY A 1 517 ? -27.610 29.514 0.839 1.00 52.25 517 GLY A N 1
ATOM 4212 C CA . GLY A 1 517 ? -27.198 29.105 2.189 1.00 52.25 517 GLY A CA 1
ATOM 4213 C C . GLY A 1 517 ? -28.338 28.430 2.962 1.00 52.25 517 GLY A C 1
ATOM 4214 O O . GLY A 1 517 ? -29.479 28.871 2.880 1.00 52.25 517 GLY A O 1
ATOM 4215 N N . GLN A 1 518 ? -28.053 27.369 3.729 1.00 66.31 518 GLN A N 1
ATOM 4216 C CA . GLN A 1 518 ? -29.088 26.699 4.530 1.00 66.31 518 GLN A CA 1
ATOM 4217 C C . GLN A 1 518 ? -29.460 27.528 5.769 1.00 66.31 518 GLN A C 1
ATOM 4219 O O . GLN A 1 518 ? -28.639 27.727 6.663 1.00 66.31 518 GLN A O 1
ATOM 4224 N N . TYR A 1 519 ? -30.723 27.953 5.841 1.00 72.12 519 TYR A N 1
ATOM 4225 C CA . TYR A 1 519 ? -31.277 28.795 6.907 1.00 72.12 519 TYR A CA 1
ATOM 4226 C C . TYR A 1 519 ? -31.073 28.227 8.328 1.00 72.12 519 TYR A C 1
ATOM 4228 O O . TYR A 1 519 ? -30.642 28.945 9.227 1.00 72.12 519 TYR A O 1
ATOM 4236 N N . ILE A 1 520 ? -31.275 26.915 8.506 1.00 79.94 520 ILE A N 1
ATOM 4237 C CA . ILE A 1 520 ? -31.064 26.187 9.775 1.00 79.94 520 ILE A CA 1
ATOM 4238 C C . ILE A 1 520 ? -29.636 26.384 10.318 1.00 79.94 520 ILE A C 1
ATOM 4240 O O . ILE A 1 520 ? -29.446 26.571 11.519 1.00 79.94 520 ILE A O 1
ATOM 4244 N N . LEU A 1 521 ? -28.629 26.381 9.436 1.00 78.62 521 LEU A N 1
ATOM 4245 C CA . LEU A 1 521 ? -27.230 26.573 9.822 1.00 78.62 521 LEU A CA 1
ATOM 4246 C C . LEU A 1 521 ? -26.955 28.021 10.253 1.00 78.62 521 LEU A C 1
ATOM 4248 O O . LEU A 1 521 ? -26.221 28.228 11.213 1.00 78.62 521 LEU A O 1
ATOM 4252 N N . ALA A 1 522 ? -27.570 29.012 9.600 1.00 73.12 522 ALA A N 1
ATOM 4253 C CA . ALA A 1 522 ? -27.444 30.412 10.007 1.00 73.12 522 ALA A CA 1
ATOM 4254 C C . ALA A 1 522 ? -28.035 30.652 11.407 1.00 73.12 522 ALA A C 1
ATOM 4256 O O . ALA A 1 522 ? -27.356 31.222 12.256 1.00 73.12 522 ALA A O 1
ATOM 4257 N N . LEU A 1 523 ? -29.244 30.142 11.679 1.00 79.88 523 LEU A N 1
ATOM 4258 C CA . LEU A 1 523 ? -29.873 30.232 13.003 1.00 79.88 523 LEU A CA 1
ATOM 4259 C C . LEU A 1 523 ? -29.013 29.598 14.108 1.00 79.88 523 LEU A C 1
ATOM 4261 O O . LEU A 1 523 ? -28.834 30.198 15.169 1.00 79.88 523 LEU A O 1
ATOM 4265 N N . ALA A 1 524 ? -28.452 28.411 13.851 1.00 82.69 524 ALA A N 1
ATOM 4266 C CA . ALA A 1 524 ? -27.595 27.711 14.805 1.00 82.69 524 ALA A CA 1
ATOM 4267 C C . ALA A 1 524 ? -26.293 28.477 15.114 1.00 82.69 524 ALA A C 1
ATOM 4269 O O . ALA A 1 524 ? -25.862 28.495 16.265 1.00 82.69 524 ALA A O 1
ATOM 4270 N N . ILE A 1 525 ? -25.693 29.144 14.116 1.00 77.12 525 ILE A N 1
ATOM 4271 C CA . ILE A 1 525 ? -24.533 30.031 14.312 1.00 77.12 525 ILE A CA 1
ATOM 4272 C C . ILE A 1 525 ? -24.942 31.256 15.143 1.00 77.12 525 ILE A C 1
ATOM 4274 O O . ILE A 1 525 ? -24.379 31.485 16.211 1.00 77.12 525 ILE A O 1
ATOM 4278 N N . SER A 1 526 ? -25.944 32.020 14.689 1.00 77.94 526 SER A N 1
ATOM 4279 C CA . SER A 1 526 ? -26.344 33.288 15.316 1.00 77.94 526 SER A CA 1
ATOM 4280 C C . SER A 1 526 ? -26.742 33.132 16.784 1.00 77.94 526 SER A C 1
ATOM 4282 O O . SER A 1 526 ? -26.365 33.959 17.612 1.00 77.94 526 SER A O 1
ATOM 4284 N N . ALA A 1 527 ? -27.462 32.063 17.131 1.00 82.81 527 ALA A N 1
ATOM 4285 C CA . ALA A 1 527 ? -27.875 31.814 18.507 1.00 82.81 527 ALA A CA 1
ATOM 4286 C C . ALA A 1 527 ? -26.741 31.308 19.412 1.00 82.81 527 ALA A C 1
ATOM 4288 O O . ALA A 1 527 ? -26.700 31.679 20.585 1.00 82.81 527 ALA A O 1
ATOM 4289 N N . LEU A 1 528 ? -25.816 30.492 18.888 1.00 82.31 528 LEU A N 1
ATOM 4290 C CA . LEU A 1 528 ? -24.642 30.043 19.641 1.00 82.31 528 LEU A CA 1
ATOM 4291 C C . LEU A 1 528 ? -23.713 31.212 19.971 1.00 82.31 528 LEU A C 1
ATOM 4293 O O . LEU A 1 528 ? -23.306 31.343 21.122 1.00 82.31 528 LEU A O 1
ATOM 4297 N N . THR A 1 529 ? -23.434 32.083 18.999 1.00 75.06 529 THR A N 1
ATOM 4298 C CA . THR A 1 529 ? -22.641 33.297 19.223 1.00 75.06 529 THR A CA 1
ATOM 4299 C C . THR A 1 529 ? -23.300 34.207 20.258 1.00 75.06 529 THR A C 1
ATOM 4301 O O . THR A 1 529 ? -22.695 34.496 21.287 1.00 75.06 529 THR A O 1
ATOM 4304 N N . ALA A 1 530 ? -24.574 34.565 20.064 1.00 76.25 530 ALA A N 1
ATOM 4305 C CA . ALA A 1 530 ? -25.293 35.442 20.988 1.00 76.25 530 ALA A CA 1
ATOM 4306 C C . ALA A 1 530 ? -25.334 34.893 22.433 1.00 76.25 530 ALA A C 1
ATOM 4308 O O . ALA A 1 530 ? -25.148 35.646 23.391 1.00 76.25 530 ALA A O 1
ATOM 4309 N N . ALA A 1 531 ? -25.509 33.578 22.615 1.00 76.44 531 ALA A N 1
ATOM 4310 C CA . ALA A 1 531 ? -25.456 32.950 23.938 1.00 76.44 531 ALA A CA 1
ATOM 4311 C C . ALA A 1 531 ? -24.051 32.970 24.571 1.00 76.44 531 ALA A C 1
ATOM 4313 O O . ALA A 1 531 ? -23.933 33.105 25.789 1.00 76.44 531 ALA A O 1
ATOM 4314 N N . LEU A 1 532 ? -22.990 32.848 23.769 1.00 72.56 532 LEU A N 1
ATOM 4315 C CA . LEU A 1 532 ? -21.607 32.907 24.246 1.00 72.56 532 LEU A CA 1
ATOM 4316 C C . LEU A 1 532 ? -21.203 34.323 24.670 1.00 72.56 532 LEU A C 1
ATOM 4318 O O . LEU A 1 532 ? -20.651 34.489 25.762 1.00 72.56 532 LEU A O 1
ATOM 4322 N N . ASP A 1 533 ? -21.529 35.330 23.859 1.00 68.00 533 ASP A N 1
ATOM 4323 C CA . ASP A 1 533 ? -21.201 36.738 24.126 1.00 68.00 533 ASP A CA 1
ATOM 4324 C C . ASP A 1 533 ? -21.985 37.311 25.321 1.00 68.00 533 ASP A C 1
ATOM 4326 O O . ASP A 1 533 ? -21.513 38.223 26.010 1.00 68.00 533 ASP A O 1
ATOM 4330 N N . GLY A 1 534 ? -23.138 36.710 25.639 1.00 64.25 534 GLY A N 1
ATOM 4331 C CA . GLY A 1 534 ? -23.976 37.063 26.785 1.00 64.25 534 GLY A CA 1
ATOM 4332 C C . GLY A 1 534 ? -25.133 37.997 26.431 1.00 64.25 534 GLY A C 1
ATOM 4333 O O . GLY A 1 534 ? -25.439 38.910 27.204 1.00 64.25 534 GLY A O 1
ATOM 4334 N N . ASP A 1 535 ? -25.762 37.775 25.273 1.00 66.06 535 ASP A N 1
ATOM 4335 C CA . ASP A 1 535 ? -26.979 38.465 24.839 1.00 66.06 535 ASP A CA 1
ATOM 4336 C C . ASP A 1 535 ? -28.056 38.463 25.939 1.00 66.06 535 ASP A C 1
ATOM 4338 O O . ASP A 1 535 ? -28.272 37.473 26.640 1.00 66.06 535 ASP A O 1
ATOM 4342 N N . GLN A 1 536 ? -28.723 39.604 26.107 1.00 54.78 536 GLN A N 1
ATOM 4343 C CA . GLN A 1 536 ? -29.634 39.865 27.224 1.00 54.78 536 GLN A CA 1
ATOM 4344 C C . GLN A 1 536 ? -31.080 39.413 26.953 1.00 54.78 536 GLN A C 1
ATOM 4346 O O . GLN A 1 536 ? -31.918 39.528 27.847 1.00 54.78 536 GLN A O 1
ATOM 4351 N N . ASP A 1 537 ? -31.383 38.874 25.763 1.00 68.12 537 ASP A N 1
ATOM 4352 C CA . ASP A 1 537 ? -32.677 38.250 25.448 1.00 68.12 537 ASP A CA 1
ATOM 4353 C C . ASP A 1 537 ? -32.558 36.733 25.170 1.00 68.12 537 ASP A C 1
ATOM 4355 O O . ASP A 1 537 ? -32.389 36.310 24.021 1.00 68.12 537 ASP A O 1
ATOM 4359 N N . PRO A 1 538 ? -32.722 35.882 26.204 1.00 66.25 538 PRO A N 1
ATOM 4360 C CA . PRO A 1 538 ? -32.767 34.429 26.045 1.00 66.25 538 PRO A CA 1
ATOM 4361 C C . PRO A 1 538 ? -33.905 33.922 25.146 1.00 66.25 538 PRO A C 1
ATOM 4363 O O . PRO A 1 538 ? -33.815 32.813 24.619 1.00 66.25 538 PRO A O 1
ATOM 4366 N N . ASN A 1 539 ? -34.988 34.689 24.965 1.00 72.38 539 ASN A N 1
ATOM 4367 C CA . ASN A 1 539 ? -36.128 34.248 24.156 1.00 72.38 539 ASN A CA 1
ATOM 4368 C C . ASN A 1 539 ? -35.770 34.273 22.666 1.00 72.38 539 ASN A C 1
ATOM 4370 O O . ASN A 1 539 ? -36.106 33.336 21.939 1.00 72.38 539 ASN A O 1
ATOM 4374 N N . ARG A 1 540 ? -35.032 35.304 22.228 1.00 77.69 540 ARG A N 1
ATOM 4375 C CA . ARG A 1 540 ? -34.522 35.439 20.857 1.00 77.69 540 ARG A CA 1
ATOM 4376 C C . ARG A 1 540 ? -33.626 34.264 20.467 1.00 77.69 540 ARG A C 1
ATOM 4378 O O . ARG A 1 540 ? -33.894 33.593 19.471 1.00 77.69 540 ARG A O 1
ATOM 4385 N N . THR A 1 541 ? -32.597 33.978 21.264 1.00 81.19 541 THR A N 1
ATOM 4386 C CA . THR A 1 541 ? -31.642 32.898 20.963 1.00 81.19 541 THR A CA 1
ATOM 4387 C C . THR A 1 541 ? -32.289 31.514 21.068 1.00 81.19 541 THR A C 1
ATOM 4389 O O . THR A 1 541 ? -32.064 30.662 20.203 1.00 81.19 541 THR A O 1
ATOM 4392 N N . SER A 1 542 ? -33.178 31.306 22.047 1.00 82.38 542 SER A N 1
ATOM 4393 C CA . SER A 1 542 ? -33.946 30.063 22.178 1.00 82.38 542 SER A CA 1
ATOM 4394 C C . SER A 1 542 ? -34.892 29.834 20.995 1.00 82.38 542 SER A C 1
ATOM 4396 O O . SER A 1 542 ? -34.955 28.715 20.489 1.00 82.38 542 SER A O 1
ATOM 4398 N N . GLY A 1 543 ? -35.589 30.869 20.510 1.00 82.31 543 GLY A N 1
ATOM 4399 C CA . GLY A 1 543 ? -36.486 30.771 19.352 1.00 82.31 543 GLY A CA 1
ATOM 4400 C C . GLY A 1 543 ? -35.757 30.419 18.051 1.00 82.31 543 GLY A C 1
ATOM 4401 O O . GLY A 1 543 ? -36.228 29.575 17.281 1.00 82.31 543 GLY A O 1
ATOM 4402 N N . TRP A 1 544 ? -34.568 30.990 17.830 1.00 85.06 544 TRP A N 1
ATOM 4403 C CA . TRP A 1 544 ? -33.702 30.626 16.704 1.00 85.06 544 TRP A CA 1
ATOM 4404 C C . TRP A 1 544 ? -33.249 29.156 16.775 1.00 85.06 544 TRP A C 1
ATOM 4406 O O . TRP A 1 544 ? -33.369 28.439 15.781 1.00 85.06 544 TRP A O 1
ATOM 4416 N N . ILE A 1 545 ? -32.803 28.666 17.940 1.00 89.19 545 ILE A N 1
ATOM 4417 C CA . ILE A 1 545 ? -32.397 27.255 18.103 1.00 89.19 545 ILE A CA 1
ATOM 4418 C C . ILE A 1 545 ? -33.587 26.304 17.989 1.00 89.19 545 ILE A C 1
ATOM 4420 O O . ILE A 1 545 ? -33.462 25.279 17.332 1.00 89.19 545 ILE A O 1
ATOM 4424 N N . GLN A 1 546 ? -34.746 26.634 18.562 1.00 87.00 546 GLN A N 1
ATOM 4425 C CA . GLN A 1 546 ? -35.949 25.803 18.453 1.00 87.00 546 GLN A CA 1
ATOM 4426 C C . GLN A 1 546 ? -36.400 25.661 16.990 1.00 87.00 546 GLN A C 1
ATOM 4428 O O . GLN A 1 546 ? -36.732 24.562 16.553 1.00 87.00 546 GLN A O 1
ATOM 4433 N N . THR A 1 547 ? -36.326 26.744 16.210 1.00 83.06 547 THR A N 1
ATOM 4434 C CA . THR A 1 547 ? -36.595 26.722 14.762 1.00 83.06 547 THR A CA 1
ATOM 4435 C C . THR A 1 547 ? -35.560 25.872 14.008 1.00 83.06 547 THR A C 1
ATOM 4437 O O . THR A 1 547 ? -35.915 25.103 13.113 1.00 83.06 547 THR A O 1
ATOM 4440 N N . ALA A 1 548 ? -34.278 25.966 14.378 1.00 85.38 548 ALA A N 1
ATOM 4441 C CA . ALA A 1 548 ? -33.209 25.168 13.779 1.00 85.38 548 ALA A CA 1
ATOM 4442 C C . ALA A 1 548 ? -33.332 23.665 14.110 1.00 85.38 548 ALA A C 1
ATOM 4444 O O . ALA A 1 548 ? -33.168 22.825 13.226 1.00 85.38 548 ALA A O 1
ATOM 4445 N N . GLU A 1 549 ? -33.671 23.320 15.355 1.00 89.44 549 GLU A N 1
ATOM 4446 C CA . GLU A 1 549 ? -33.953 21.948 15.788 1.00 89.44 549 GLU A CA 1
ATOM 4447 C C . GLU A 1 549 ? -35.186 21.381 15.084 1.00 89.44 549 GLU A C 1
ATOM 4449 O O . GLU A 1 549 ? -35.112 20.272 14.560 1.00 89.44 549 GLU A O 1
ATOM 4454 N N . GLN A 1 550 ? -36.292 22.128 15.003 1.00 86.25 550 GLN A N 1
ATOM 4455 C CA . GLN A 1 550 ? -37.490 21.693 14.277 1.00 86.25 550 GLN A CA 1
ATOM 4456 C C . GLN A 1 550 ? -37.163 21.350 12.815 1.00 86.25 550 GLN A C 1
ATOM 4458 O O . GLN A 1 550 ? -37.523 20.271 12.348 1.00 86.25 550 GLN A O 1
ATOM 4463 N N . GLY A 1 551 ? -36.392 22.196 12.124 1.00 80.88 551 GLY A N 1
ATOM 4464 C CA . GLY A 1 551 ? -35.944 21.929 10.752 1.00 80.88 551 GLY A CA 1
ATOM 4465 C C . GLY A 1 551 ? -34.996 20.725 10.599 1.00 80.88 551 GLY A C 1
ATOM 4466 O O . GLY A 1 551 ? -34.851 20.197 9.494 1.00 80.88 551 GLY A O 1
ATOM 4467 N N . ILE A 1 552 ? -34.361 20.263 11.684 1.00 85.56 552 ILE A N 1
ATOM 4468 C CA . ILE A 1 552 ? -33.619 18.992 11.723 1.00 85.56 552 ILE A CA 1
ATOM 4469 C C . ILE A 1 552 ? -34.582 17.824 11.961 1.00 85.56 552 ILE A C 1
ATOM 4471 O O . ILE A 1 552 ? -34.488 16.824 11.252 1.00 85.56 552 ILE A O 1
ATOM 4475 N N . TRP A 1 553 ? -35.528 17.943 12.898 1.00 86.81 553 TRP A N 1
ATOM 4476 C CA . TRP A 1 553 ? -36.510 16.896 13.208 1.00 86.81 553 TRP A CA 1
ATOM 4477 C C . TRP A 1 553 ? -37.430 16.574 12.024 1.00 86.81 553 TRP A C 1
ATOM 4479 O O . TRP A 1 553 ? -37.600 15.404 11.686 1.00 86.81 553 TRP A O 1
ATOM 4489 N N . GLU A 1 554 ? -37.944 17.594 11.330 1.00 84.25 554 GLU A N 1
ATOM 4490 C CA . GLU A 1 554 ? -38.763 17.450 10.113 1.00 84.25 554 GLU A CA 1
ATOM 4491 C C . GLU A 1 554 ? -38.023 16.742 8.963 1.00 84.25 554 GLU A C 1
ATOM 4493 O O . GLU A 1 554 ? -38.648 16.242 8.029 1.00 84.25 554 GLU A O 1
ATOM 4498 N N . GLN A 1 555 ? -36.687 16.703 9.008 1.00 82.19 555 GLN A N 1
ATOM 4499 C CA . GLN A 1 555 ? -35.830 16.172 7.944 1.00 82.19 555 GLN A CA 1
ATOM 4500 C C . GLN A 1 555 ? -34.829 15.130 8.474 1.00 82.19 555 GLN A C 1
ATOM 4502 O O . GLN A 1 555 ? -33.796 14.883 7.849 1.00 82.19 555 GLN A O 1
ATOM 4507 N N . LEU A 1 556 ? -35.150 14.482 9.604 1.00 85.44 556 LEU A N 1
ATOM 4508 C CA . LEU A 1 556 ? -34.279 13.533 10.312 1.00 85.44 556 LEU A CA 1
ATOM 4509 C C . LEU A 1 556 ? -33.881 12.323 9.445 1.00 85.44 556 LEU A C 1
ATOM 4511 O O . LEU A 1 556 ? -32.762 11.827 9.544 1.00 85.44 556 LEU A O 1
ATOM 4515 N N . ALA A 1 557 ? -34.775 11.886 8.553 1.00 84.19 557 ALA A N 1
ATOM 4516 C CA . ALA A 1 557 ? -34.527 10.815 7.583 1.00 84.19 557 ALA A CA 1
ATOM 4517 C C . ALA A 1 557 ? -33.621 11.230 6.399 1.00 84.19 557 ALA A C 1
ATOM 4519 O O . ALA A 1 557 ? -33.291 10.392 5.563 1.00 84.19 557 ALA A O 1
ATOM 4520 N N . SER A 1 558 ? -33.207 12.500 6.329 1.00 80.88 558 SER A N 1
ATOM 4521 C CA . SER A 1 558 ? -32.418 13.081 5.234 1.00 80.88 558 SER A CA 1
ATOM 4522 C C . SER A 1 558 ? -31.224 13.896 5.771 1.00 80.88 558 SER A C 1
ATOM 4524 O O . SER A 1 558 ? -31.176 15.124 5.606 1.00 80.88 558 SER A O 1
ATOM 4526 N N . PRO A 1 559 ? -30.236 13.260 6.430 1.00 88.06 559 PRO A N 1
ATOM 4527 C CA . PRO A 1 559 ? -29.056 13.951 6.950 1.00 88.06 559 PRO A CA 1
ATOM 4528 C C . PRO A 1 559 ? -28.234 14.601 5.822 1.00 88.06 559 PRO A C 1
ATOM 4530 O O . PRO A 1 559 ? -28.198 14.129 4.688 1.00 88.06 559 PRO A O 1
ATOM 4533 N N . SER A 1 560 ? -27.582 15.727 6.119 1.00 81.06 560 SER A N 1
ATOM 4534 C CA . SER A 1 560 ? -26.650 16.396 5.199 1.00 81.06 560 SER A CA 1
ATOM 4535 C C . SER A 1 560 ? -25.555 17.140 5.965 1.00 81.06 560 SER A C 1
ATOM 4537 O O . SER A 1 560 ? -25.715 17.410 7.156 1.00 81.06 560 SER A O 1
ATOM 4539 N N . ILE A 1 561 ? -24.459 17.506 5.283 1.00 78.81 561 ILE A N 1
ATOM 4540 C CA . ILE A 1 561 ? -23.278 18.137 5.906 1.00 78.81 561 ILE A CA 1
ATOM 4541 C C . ILE A 1 561 ? -23.689 19.384 6.699 1.00 78.81 561 ILE A C 1
ATOM 4543 O O . ILE A 1 561 ? -23.324 19.518 7.861 1.00 78.81 561 ILE A O 1
ATOM 4547 N N . SER A 1 562 ? -24.518 20.252 6.117 1.00 75.00 562 SER A N 1
ATOM 4548 C CA . SER A 1 562 ? -24.951 21.489 6.775 1.00 75.00 562 SER A CA 1
ATOM 4549 C C . SER A 1 562 ? -26.014 21.292 7.862 1.00 75.00 562 SER A C 1
ATOM 4551 O O . SER A 1 562 ? -26.002 22.049 8.832 1.00 75.00 562 SER A O 1
ATOM 4553 N N . ARG A 1 563 ? -26.850 20.240 7.798 1.00 83.88 563 ARG A N 1
ATOM 4554 C CA . ARG A 1 563 ? -27.697 19.843 8.943 1.00 83.88 563 ARG A CA 1
ATOM 4555 C C . ARG A 1 563 ? -26.854 19.298 10.099 1.00 83.88 563 ARG A C 1
ATOM 4557 O O . ARG A 1 563 ? -27.135 19.624 11.244 1.00 83.88 563 ARG A O 1
ATOM 4564 N N . LEU A 1 564 ? -25.795 18.533 9.820 1.00 86.69 564 LEU A N 1
ATOM 4565 C CA . LEU A 1 564 ? -24.880 18.020 10.846 1.00 86.69 564 LEU A CA 1
ATOM 4566 C C . LEU A 1 564 ? -24.003 19.130 11.456 1.00 86.69 564 LEU A C 1
ATOM 4568 O O . LEU A 1 564 ? -23.806 19.147 12.667 1.00 86.69 564 LEU A O 1
ATOM 4572 N N . GLN A 1 565 ? -23.536 20.089 10.649 1.00 85.69 565 GLN A N 1
ATOM 4573 C CA . GLN A 1 565 ? -22.883 21.311 11.138 1.00 85.69 565 GLN A CA 1
ATOM 4574 C C . GLN A 1 565 ? -23.808 22.080 12.092 1.00 85.69 565 GLN A C 1
ATOM 4576 O O . GLN A 1 565 ? -23.398 22.409 13.203 1.00 85.69 565 GLN A O 1
ATOM 4581 N N . ALA A 1 566 ? -25.069 22.303 11.700 1.00 85.88 566 ALA A N 1
ATOM 4582 C CA . ALA A 1 566 ? -26.057 22.956 12.555 1.00 85.88 566 ALA A CA 1
ATOM 4583 C C . ALA A 1 566 ? -26.322 22.156 13.842 1.00 85.88 566 ALA A C 1
ATOM 4585 O O . ALA A 1 566 ? -26.316 22.729 14.925 1.00 85.88 566 ALA A O 1
ATOM 4586 N N . LEU A 1 567 ? -26.472 20.832 13.745 1.00 90.88 567 LEU A N 1
ATOM 4587 C CA . LEU A 1 567 ? -26.693 19.944 14.887 1.00 90.88 567 LEU A CA 1
ATOM 4588 C C . LEU A 1 567 ? -25.538 19.986 15.902 1.00 90.88 567 LEU A C 1
ATOM 4590 O O . LEU A 1 567 ? -25.790 20.021 17.102 1.00 90.88 567 LEU A O 1
ATOM 4594 N N . ILE A 1 568 ? -24.281 20.044 15.450 1.00 90.75 568 ILE A N 1
ATOM 4595 C CA . ILE A 1 568 ? -23.114 20.189 16.339 1.00 90.75 568 ILE A CA 1
ATOM 4596 C C . ILE A 1 568 ? -23.107 21.560 17.030 1.00 90.75 568 ILE A C 1
ATOM 4598 O O . ILE A 1 568 ? -22.883 21.631 18.238 1.00 90.75 568 ILE A O 1
ATOM 4602 N N . LEU A 1 569 ? -23.428 22.642 16.314 1.00 88.62 569 LEU A N 1
ATOM 4603 C CA . LEU A 1 569 ? -23.567 23.979 16.909 1.00 88.62 569 LEU A CA 1
ATOM 4604 C C . LEU A 1 569 ? -24.720 24.034 17.932 1.00 88.62 569 LEU A C 1
ATOM 4606 O O . LEU A 1 569 ? -24.567 24.617 19.003 1.00 88.62 569 LEU A O 1
ATOM 4610 N N . ILE A 1 570 ? -25.837 23.353 17.657 1.00 91.19 570 ILE A N 1
ATOM 4611 C CA . ILE A 1 570 ? -26.960 23.193 18.590 1.00 91.19 570 ILE A CA 1
ATOM 4612 C C . ILE A 1 570 ? -26.533 22.394 19.831 1.00 91.19 570 ILE A C 1
ATOM 4614 O O . ILE A 1 570 ? -26.838 22.814 20.944 1.00 91.19 570 ILE A O 1
ATOM 4618 N N . ILE A 1 571 ? -25.778 21.297 19.689 1.00 91.94 571 ILE A N 1
ATOM 4619 C CA . ILE A 1 571 ? -25.227 20.546 20.834 1.00 91.94 571 ILE A CA 1
ATOM 4620 C C . ILE A 1 571 ? -24.367 21.466 21.713 1.00 91.94 571 ILE A C 1
ATOM 4622 O O . ILE A 1 571 ? -24.552 21.484 22.930 1.00 91.94 571 ILE A O 1
ATOM 4626 N N . HIS A 1 572 ? -23.495 22.289 21.117 1.00 88.62 572 HIS A N 1
ATOM 4627 C CA . HIS A 1 572 ? -22.742 23.306 21.859 1.00 88.62 572 HIS A CA 1
ATOM 4628 C C . HIS A 1 572 ? -23.662 24.327 22.551 1.00 88.62 572 HIS A C 1
ATOM 4630 O O . HIS A 1 572 ? -23.456 24.605 23.730 1.00 88.62 572 HIS A O 1
ATOM 4636 N N . TYR A 1 573 ? -24.703 24.843 21.886 1.00 89.50 573 TYR A N 1
ATOM 4637 C CA . TYR A 1 573 ? -25.662 25.777 22.499 1.00 89.50 573 TYR A CA 1
ATOM 4638 C C . TYR A 1 573 ? -26.377 25.146 23.701 1.00 89.50 573 TYR A C 1
ATOM 4640 O O . TYR A 1 573 ? -26.480 25.759 24.765 1.00 89.50 573 TYR A O 1
ATOM 4648 N N . ARG A 1 574 ? -26.832 23.895 23.566 1.00 90.94 574 ARG A N 1
ATOM 4649 C CA . ARG A 1 574 ? -27.484 23.135 24.641 1.00 90.94 574 ARG A CA 1
ATOM 4650 C C . ARG A 1 574 ? -26.516 22.818 25.792 1.00 90.94 574 ARG A C 1
ATOM 4652 O O . ARG A 1 574 ? -26.963 22.758 26.931 1.00 90.94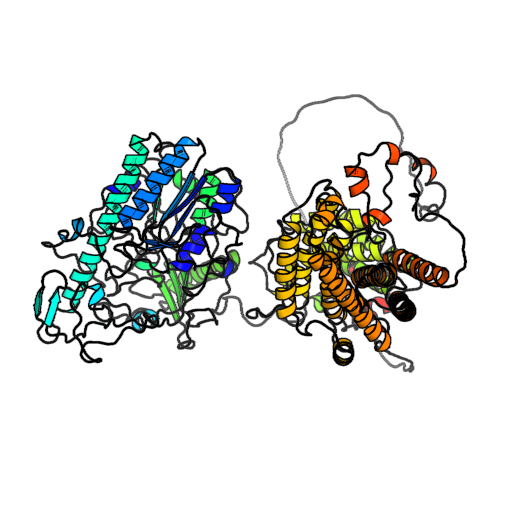 574 ARG A O 1
ATOM 4659 N N . ILE A 1 575 ? -25.206 22.705 25.546 1.00 89.06 575 ILE A N 1
ATOM 4660 C CA . ILE A 1 575 ? -24.178 22.640 26.604 1.00 89.06 575 ILE A CA 1
ATOM 4661 C C . ILE A 1 575 ? -23.993 24.003 27.296 1.00 89.06 575 ILE A C 1
ATOM 4663 O O . ILE A 1 575 ? -24.019 24.063 28.524 1.00 89.06 575 ILE A O 1
ATOM 4667 N N . VAL A 1 576 ? -23.848 25.100 26.541 1.00 86.50 576 VAL A N 1
ATOM 4668 C CA . VAL A 1 576 ? -23.683 26.461 27.096 1.00 86.50 576 VAL A CA 1
ATOM 4669 C C . VAL A 1 576 ? -24.863 26.836 27.993 1.00 86.50 576 VAL A C 1
ATOM 4671 O O . VAL A 1 576 ? -24.653 27.353 29.085 1.00 86.50 576 VAL A O 1
ATOM 4674 N N . THR A 1 577 ? -26.086 26.513 27.559 1.00 88.56 577 THR A N 1
ATOM 4675 C CA . THR A 1 577 ? -27.357 26.851 28.229 1.00 88.56 577 THR A CA 1
ATOM 4676 C C . THR A 1 577 ? -27.854 25.808 29.241 1.00 88.56 577 THR A C 1
ATOM 4678 O O . THR A 1 577 ? -28.990 25.896 29.707 1.00 88.56 577 THR A O 1
ATOM 4681 N N . GLY A 1 578 ? -27.036 24.812 29.603 1.00 87.88 578 GLY A N 1
ATOM 4682 C CA . GLY A 1 578 ? -27.343 23.866 30.689 1.00 87.88 578 GLY A CA 1
ATOM 4683 C C . GLY A 1 578 ? -28.321 22.733 30.350 1.00 87.88 578 GLY A C 1
ATOM 4684 O O . GLY A 1 578 ? -28.725 21.970 31.225 1.00 87.88 578 GLY A O 1
ATOM 4685 N N . GLN A 1 579 ? -28.709 22.577 29.085 1.00 89.88 579 GLN A N 1
ATOM 4686 C CA . GLN A 1 579 ? -29.706 21.606 28.619 1.00 89.88 579 GLN A CA 1
ATOM 4687 C C . GLN A 1 579 ? -29.075 20.234 28.319 1.00 89.88 579 GLN A C 1
ATOM 4689 O O . GLN A 1 579 ? -29.230 19.653 27.241 1.00 89.88 579 GLN A O 1
ATOM 4694 N N . PHE A 1 580 ? -28.336 19.704 29.295 1.00 89.50 580 PHE A N 1
ATOM 4695 C CA . PHE A 1 580 ? -27.426 18.569 29.117 1.00 89.50 580 PHE A CA 1
ATOM 4696 C C . PHE A 1 580 ? -28.119 17.254 28.720 1.00 89.50 580 PHE A C 1
ATOM 4698 O O . PHE A 1 580 ? -27.559 16.507 27.916 1.00 89.50 580 PHE A O 1
ATOM 4705 N N . LYS A 1 581 ? -29.351 16.997 29.205 1.00 90.38 581 LYS A N 1
ATOM 4706 C CA . LYS A 1 581 ? -30.181 15.849 28.769 1.00 90.38 581 LYS A CA 1
ATOM 4707 C C . LYS A 1 581 ? -30.362 15.845 27.248 1.00 90.38 581 LYS A C 1
ATOM 4709 O O . LYS A 1 581 ? -30.143 14.825 26.600 1.00 90.38 581 LYS A O 1
ATOM 4714 N N . LEU A 1 582 ? -30.718 16.998 26.677 1.00 89.62 582 LEU A N 1
ATOM 4715 C CA . LEU A 1 582 ? -30.953 17.145 25.243 1.00 89.62 582 LEU A CA 1
ATOM 4716 C C . LEU A 1 582 ? -29.637 17.082 24.456 1.00 89.62 582 LEU A C 1
ATOM 4718 O O . LEU A 1 582 ? -29.565 16.364 23.464 1.00 89.62 582 LEU A O 1
ATOM 4722 N N . ALA A 1 583 ? -28.571 17.731 24.935 1.00 91.25 583 ALA A N 1
ATOM 4723 C CA . ALA A 1 583 ? -27.249 17.661 24.304 1.00 91.25 583 ALA A CA 1
ATOM 4724 C C . ALA A 1 583 ? -26.717 16.213 24.179 1.00 91.25 583 ALA A C 1
ATOM 4726 O O . ALA A 1 583 ? -26.184 15.843 23.132 1.00 91.25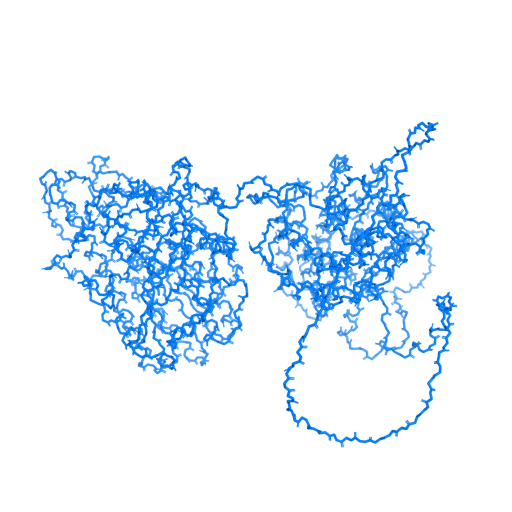 583 ALA A O 1
ATOM 4727 N N . PHE A 1 584 ? -26.923 15.379 25.207 1.00 90.44 584 PHE A N 1
ATOM 4728 C CA . PHE A 1 584 ? -26.561 13.954 25.202 1.00 90.44 584 PHE A CA 1
ATOM 4729 C C . PHE A 1 584 ? -27.360 13.140 24.166 1.00 90.44 584 PHE A C 1
ATOM 4731 O O . PHE A 1 584 ? -26.797 12.297 23.469 1.00 90.44 584 PHE A O 1
ATOM 4738 N N . MET A 1 585 ? -28.657 13.416 23.997 1.00 91.62 585 MET A N 1
ATOM 4739 C CA . MET A 1 585 ? -29.462 12.747 22.964 1.00 91.62 585 MET A CA 1
ATOM 4740 C C . MET A 1 585 ? -29.092 13.221 21.549 1.00 91.62 585 MET A C 1
ATOM 4742 O O . MET A 1 585 ? -28.983 12.412 20.625 1.00 91.62 585 MET A O 1
ATOM 4746 N N . LEU A 1 586 ? -28.844 14.522 21.372 1.00 93.38 586 LEU A N 1
ATOM 4747 C CA . LEU A 1 586 ? -28.483 15.103 20.079 1.00 93.38 586 LEU A CA 1
ATOM 4748 C C . LEU A 1 586 ? -27.101 14.639 19.586 1.00 93.38 586 LEU A C 1
ATOM 4750 O O . LEU A 1 586 ? -26.953 14.413 18.385 1.00 93.38 586 LEU A O 1
ATOM 4754 N N . VAL A 1 587 ? -26.103 14.423 20.458 1.00 93.31 587 VAL A N 1
ATOM 4755 C CA . VAL A 1 587 ? -24.780 13.927 20.014 1.00 93.31 587 VAL A CA 1
ATOM 4756 C C . VAL A 1 587 ? -24.844 12.494 19.468 1.00 93.31 587 VAL A C 1
ATOM 4758 O O . VAL A 1 587 ? -24.168 12.180 18.487 1.00 93.31 587 VAL A O 1
ATOM 4761 N N . ALA A 1 588 ? -25.731 11.648 20.003 1.00 92.12 588 ALA A N 1
ATOM 4762 C CA . ALA A 1 588 ? -26.005 10.329 19.433 1.00 92.12 588 ALA A CA 1
ATOM 4763 C C . ALA A 1 588 ? -26.655 10.426 18.038 1.00 92.12 588 ALA A C 1
ATOM 4765 O O . ALA A 1 588 ? -26.294 9.671 17.132 1.00 92.12 588 ALA A O 1
ATOM 4766 N N . ILE A 1 589 ? -27.561 11.389 17.827 1.00 94.25 589 ILE A N 1
ATOM 4767 C CA . ILE A 1 589 ? -28.171 11.667 16.513 1.00 94.25 589 ILE A CA 1
ATOM 4768 C C . ILE A 1 589 ? -27.131 12.225 15.529 1.00 94.25 589 ILE A C 1
ATOM 4770 O O . ILE A 1 589 ? -27.132 11.842 14.357 1.00 94.25 589 ILE A O 1
ATOM 4774 N N . ALA A 1 590 ? -26.197 13.061 15.992 1.00 94.06 590 ALA A N 1
ATOM 4775 C CA . ALA A 1 590 ? -25.095 13.580 15.183 1.00 94.06 590 ALA A CA 1
ATOM 4776 C C . ALA A 1 590 ? -24.151 12.460 14.718 1.00 94.06 590 ALA A C 1
ATOM 4778 O O . ALA A 1 590 ? -23.831 12.379 13.533 1.00 94.06 590 ALA A O 1
ATOM 4779 N N . ALA A 1 591 ? -23.781 11.541 15.616 1.00 93.44 591 ALA A N 1
ATOM 4780 C CA . ALA A 1 591 ? -22.971 10.371 15.283 1.00 93.44 591 ALA A CA 1
ATOM 4781 C C . ALA A 1 591 ? -23.694 9.403 14.334 1.00 93.44 591 ALA A C 1
ATOM 4783 O O . ALA A 1 591 ? -23.114 8.970 13.337 1.00 93.44 591 ALA A O 1
ATOM 4784 N N . ARG A 1 592 ? -24.987 9.131 14.565 1.00 93.50 592 ARG A N 1
ATOM 4785 C CA . ARG A 1 592 ? -25.811 8.347 13.629 1.00 93.50 592 ARG A CA 1
ATOM 4786 C C . ARG A 1 592 ? -25.905 9.004 12.251 1.00 93.50 592 ARG A C 1
ATOM 4788 O O . ARG A 1 592 ? -25.757 8.300 11.258 1.00 93.50 592 ARG A O 1
ATOM 4795 N N . SER A 1 593 ? -26.081 10.323 12.184 1.00 91.88 593 SER A N 1
ATOM 4796 C CA . SER A 1 593 ? -26.115 11.082 10.925 1.00 91.88 593 SER A CA 1
ATOM 4797 C C . SER A 1 593 ? -24.778 11.015 10.183 1.00 91.88 593 SER A C 1
ATOM 4799 O O . SER A 1 593 ? -24.759 10.725 8.990 1.00 91.88 593 SER A O 1
ATOM 4801 N N . ALA A 1 594 ? -23.658 11.219 10.886 1.00 91.44 594 ALA A N 1
ATOM 4802 C CA . ALA A 1 594 ? -22.315 11.131 10.314 1.00 91.44 594 ALA A CA 1
ATOM 4803 C C . ALA A 1 594 ? -22.019 9.731 9.749 1.00 91.44 594 ALA A C 1
ATOM 4805 O O . ALA A 1 594 ? -21.530 9.617 8.626 1.00 91.44 594 ALA A O 1
ATOM 4806 N N . ALA A 1 595 ? -22.365 8.674 10.491 1.00 88.88 595 ALA A N 1
ATOM 4807 C CA . ALA A 1 595 ? -22.179 7.290 10.062 1.00 88.88 595 ALA A CA 1
ATOM 4808 C C . ALA A 1 595 ? -23.111 6.896 8.899 1.00 88.88 595 ALA A C 1
ATOM 4810 O O . ALA A 1 595 ? -22.664 6.259 7.949 1.00 88.88 595 ALA A O 1
ATOM 4811 N N . ALA A 1 596 ? -24.385 7.309 8.924 1.00 89.12 596 ALA A N 1
ATOM 4812 C CA . ALA A 1 596 ? -25.344 7.042 7.844 1.00 89.12 596 ALA A CA 1
ATOM 4813 C C . ALA A 1 596 ? -24.960 7.739 6.527 1.00 89.12 596 ALA A C 1
ATOM 4815 O O . ALA A 1 596 ? -25.188 7.206 5.447 1.00 89.12 596 ALA A O 1
ATOM 4816 N N . MET A 1 597 ? -24.326 8.909 6.618 1.00 87.00 597 MET A N 1
ATOM 4817 C CA . MET A 1 597 ? -23.733 9.632 5.490 1.00 87.00 597 MET A CA 1
ATOM 4818 C C . MET A 1 597 ? -22.331 9.130 5.083 1.00 87.00 597 MET A C 1
ATOM 4820 O O . MET A 1 597 ? -21.702 9.728 4.205 1.00 87.00 597 MET A O 1
ATOM 4824 N N . LEU A 1 598 ? -21.806 8.090 5.745 1.00 87.25 598 LEU A N 1
ATOM 4825 C CA . LEU A 1 598 ? -20.440 7.578 5.576 1.00 87.25 598 LEU A CA 1
ATOM 4826 C C . LEU A 1 598 ? -19.364 8.681 5.685 1.00 87.25 598 LEU A C 1
ATOM 4828 O O . LEU A 1 598 ? -18.354 8.642 4.981 1.00 87.25 598 LEU A O 1
ATOM 4832 N N . LEU A 1 599 ? -19.570 9.687 6.546 1.00 86.94 599 LEU A N 1
ATOM 4833 C CA . LEU A 1 599 ? -18.597 10.770 6.758 1.00 86.94 599 LEU A CA 1
ATOM 4834 C C . LEU A 1 599 ? -17.339 10.291 7.477 1.00 86.94 599 LEU A C 1
ATOM 4836 O O . LEU A 1 599 ? -16.288 10.890 7.311 1.00 86.94 599 LEU A O 1
ATOM 4840 N N . ASN A 1 600 ? -17.442 9.217 8.258 1.00 87.31 600 ASN A N 1
ATOM 4841 C CA . ASN A 1 600 ? -16.355 8.601 9.019 1.00 87.31 600 ASN A CA 1
ATOM 4842 C C . ASN A 1 600 ? -15.355 7.808 8.147 1.00 87.31 600 ASN A C 1
ATOM 4844 O O . ASN A 1 600 ? -14.627 6.974 8.675 1.00 87.31 600 ASN A O 1
ATOM 4848 N N . HIS A 1 601 ? -15.327 8.057 6.837 1.00 85.69 601 HIS A N 1
ATOM 4849 C CA . HIS A 1 601 ? -14.392 7.480 5.872 1.00 85.69 601 HIS A CA 1
ATOM 4850 C C . HIS A 1 601 ? -13.877 8.594 4.956 1.00 85.69 601 HIS A C 1
ATOM 4852 O O . HIS A 1 601 ? -14.622 9.535 4.651 1.00 85.69 601 HIS A O 1
ATOM 4858 N N . GLU A 1 602 ? -12.641 8.487 4.472 1.00 82.00 602 GLU A N 1
ATOM 4859 C CA . GLU A 1 602 ? -12.213 9.285 3.322 1.00 82.00 602 GLU A CA 1
ATOM 4860 C C . GLU A 1 602 ? -13.177 9.082 2.138 1.00 82.00 602 GLU A C 1
ATOM 4862 O O . GLU A 1 602 ? -13.688 7.983 1.913 1.00 82.00 602 GLU A O 1
ATOM 4867 N N . ARG A 1 603 ? -13.460 10.160 1.401 1.00 69.44 603 ARG A N 1
ATOM 4868 C CA . ARG A 1 603 ? -14.059 10.084 0.067 1.00 69.44 603 ARG A CA 1
ATOM 4869 C C . ARG A 1 603 ? -13.124 10.770 -0.909 1.00 69.44 603 ARG A C 1
ATOM 4871 O O . ARG A 1 603 ? -12.767 11.930 -0.725 1.00 69.44 603 ARG A O 1
ATOM 4878 N N . HIS A 1 604 ? -12.720 9.999 -1.900 1.00 65.25 604 HIS A N 1
ATOM 4879 C CA . HIS A 1 604 ? -11.692 10.342 -2.870 1.00 65.25 604 HIS A CA 1
ATOM 4880 C C . HIS A 1 604 ? -12.271 11.003 -4.133 1.00 65.25 604 HIS A C 1
ATOM 4882 O O . HIS A 1 604 ? -11.606 11.795 -4.793 1.00 65.25 604 HIS A O 1
ATOM 4888 N N . ASP A 1 605 ? -13.565 10.785 -4.361 1.00 61.53 605 ASP A N 1
ATOM 4889 C CA . ASP A 1 605 ? -14.444 11.413 -5.347 1.00 61.53 605 ASP A CA 1
ATOM 4890 C C . ASP A 1 605 ? -14.997 12.776 -4.879 1.00 61.53 605 ASP A C 1
ATOM 4892 O O . ASP A 1 605 ? -16.157 13.128 -5.115 1.00 61.53 605 ASP A O 1
ATOM 4896 N N . MET A 1 606 ? -14.194 13.529 -4.124 1.00 57.38 606 MET A N 1
ATOM 4897 C CA . MET A 1 606 ? -14.563 14.836 -3.580 1.00 57.38 606 MET A CA 1
ATOM 4898 C C . MET A 1 606 ? -13.394 15.813 -3.671 1.00 57.38 606 MET A C 1
ATOM 4900 O O . MET A 1 606 ? -12.242 15.447 -3.456 1.00 57.38 606 MET A O 1
ATOM 4904 N N . ASP A 1 607 ? -13.698 17.083 -3.949 1.00 66.75 607 ASP A N 1
ATOM 4905 C CA . ASP A 1 607 ? -12.689 18.140 -3.941 1.00 66.75 607 ASP A CA 1
ATOM 4906 C C . ASP A 1 607 ? -12.029 18.271 -2.555 1.00 66.75 607 ASP A C 1
ATOM 4908 O O . ASP A 1 607 ? -12.682 18.057 -1.525 1.00 66.75 607 ASP A O 1
ATOM 4912 N N . ARG A 1 608 ? -10.741 18.653 -2.527 1.00 64.44 608 ARG A N 1
ATOM 4913 C CA . ARG A 1 608 ? -9.934 18.739 -1.293 1.00 64.44 608 ARG A CA 1
ATOM 4914 C C . ARG A 1 608 ? -10.634 19.537 -0.184 1.00 64.44 608 ARG A C 1
ATOM 4916 O O . ARG A 1 608 ? -10.598 19.129 0.973 1.00 64.44 608 ARG A O 1
ATOM 4923 N N . ILE A 1 609 ? -11.341 20.621 -0.525 1.00 64.38 609 ILE A N 1
ATOM 4924 C CA . ILE A 1 609 ? -12.039 21.472 0.450 1.00 64.38 609 ILE A CA 1
ATOM 4925 C C . ILE A 1 609 ? -13.265 20.744 1.021 1.00 64.38 609 ILE A C 1
ATOM 4927 O O . ILE A 1 609 ? -13.475 20.755 2.235 1.00 64.38 609 ILE A O 1
ATOM 4931 N N . SER A 1 610 ? -14.071 20.083 0.189 1.00 68.12 610 SER A N 1
ATOM 4932 C CA . SER A 1 610 ? -15.210 19.281 0.654 1.00 68.12 610 SER A CA 1
ATOM 4933 C C . SER A 1 610 ? -14.779 18.064 1.477 1.00 68.12 610 SER A C 1
ATOM 4935 O O . SER A 1 610 ? -15.467 17.721 2.445 1.00 68.12 610 SER A O 1
ATOM 4937 N N . GLN A 1 611 ? -13.652 17.428 1.146 1.00 76.50 611 GLN A N 1
ATOM 4938 C CA . GLN A 1 611 ? -13.123 16.306 1.921 1.00 76.50 611 GLN A CA 1
ATOM 4939 C C . GLN A 1 611 ? -12.486 16.768 3.245 1.00 76.50 611 GLN A C 1
ATOM 4941 O O . GLN A 1 611 ? -12.762 16.177 4.289 1.00 76.50 611 GLN A O 1
ATOM 4946 N N . GLU A 1 612 ? -11.771 17.895 3.273 1.00 78.62 612 GLU A N 1
ATOM 4947 C CA . GLU A 1 612 ? -11.301 18.509 4.523 1.00 78.62 612 GLU A CA 1
ATOM 4948 C C . GLU A 1 612 ? -12.476 18.961 5.414 1.00 78.62 612 GLU A C 1
ATOM 4950 O O . GLU A 1 612 ? -12.459 18.752 6.628 1.00 78.62 612 GLU A O 1
ATOM 4955 N N . VAL A 1 613 ? -13.571 19.472 4.834 1.00 75.38 613 VAL A N 1
ATOM 4956 C CA . VAL A 1 613 ? -14.820 19.737 5.574 1.00 75.38 613 VAL A CA 1
ATOM 4957 C C . VAL A 1 613 ? -15.384 18.458 6.209 1.00 75.38 613 VAL A C 1
ATOM 4959 O O . VAL A 1 613 ? -15.861 18.518 7.344 1.00 75.38 613 VAL A O 1
ATOM 4962 N N . ARG A 1 614 ? -15.307 17.296 5.542 1.00 82.56 614 ARG A N 1
ATOM 4963 C CA . ARG A 1 614 ? -15.714 15.999 6.121 1.00 82.56 614 ARG A CA 1
ATOM 4964 C C . ARG A 1 614 ? -14.796 15.588 7.275 1.00 82.56 614 ARG A C 1
ATOM 4966 O O . ARG A 1 614 ? -15.312 15.271 8.351 1.00 82.56 614 ARG A O 1
ATOM 4973 N N . ARG A 1 615 ? -13.470 15.685 7.095 1.00 84.50 615 ARG A N 1
ATOM 4974 C CA . ARG A 1 615 ? -12.460 15.437 8.143 1.00 84.50 615 ARG A CA 1
ATOM 4975 C C . ARG A 1 615 ? -12.741 16.282 9.385 1.00 84.50 615 ARG A C 1
ATOM 4977 O O . ARG A 1 615 ? -12.997 15.730 10.457 1.00 84.50 615 ARG A O 1
ATOM 4984 N N . ARG A 1 616 ? -12.784 17.615 9.251 1.00 85.38 616 ARG A N 1
ATOM 4985 C CA . ARG A 1 616 ? -13.023 18.530 10.385 1.00 85.38 616 ARG A CA 1
ATOM 4986 C C . ARG A 1 616 ? -14.364 18.280 11.067 1.00 85.38 616 ARG A C 1
ATOM 4988 O O . ARG A 1 616 ? -14.433 18.381 12.288 1.00 85.38 616 ARG A O 1
ATOM 4995 N N . LEU A 1 617 ? -15.417 17.924 10.330 1.00 85.50 617 LEU A N 1
ATOM 4996 C CA . LEU A 1 617 ? -16.745 17.710 10.909 1.00 85.50 617 LEU A CA 1
ATOM 4997 C C . LEU A 1 617 ? -16.806 16.468 11.815 1.00 85.50 617 LEU A C 1
ATOM 4999 O O . LEU A 1 617 ? -17.361 16.542 12.912 1.00 85.50 617 LEU A O 1
ATOM 5003 N N . VAL A 1 618 ? -16.197 15.350 11.403 1.00 90.25 618 VAL A N 1
ATOM 5004 C CA . VAL A 1 618 ? -16.151 14.121 12.218 1.00 90.25 618 VAL A CA 1
ATOM 5005 C C . VAL A 1 618 ? -15.159 14.250 13.374 1.00 90.25 618 VAL A C 1
ATOM 5007 O O . VAL A 1 618 ? -15.486 13.861 14.496 1.00 90.25 618 VAL A O 1
ATOM 5010 N N . TRP A 1 619 ? -13.991 14.861 13.156 1.00 89.69 619 TRP A N 1
ATOM 5011 C CA . TRP A 1 619 ? -13.036 15.109 14.240 1.00 89.69 619 TRP A CA 1
ATOM 5012 C C . TRP A 1 619 ? -13.574 16.113 15.275 1.00 89.69 619 TRP A C 1
ATOM 5014 O O . TRP A 1 619 ? -13.375 15.912 16.472 1.00 89.69 619 TRP A O 1
ATOM 5024 N N . SER A 1 620 ? -14.351 17.123 14.860 1.00 87.00 620 SER A N 1
ATOM 5025 C CA . SER A 1 620 ? -15.091 18.007 15.779 1.00 87.00 620 SER A CA 1
ATOM 5026 C C . SER A 1 620 ? -16.100 17.218 16.609 1.00 87.00 620 SER A C 1
ATOM 5028 O O . SER A 1 620 ? -16.121 17.340 17.831 1.00 87.00 620 SER A O 1
ATOM 5030 N N . LEU A 1 621 ? -16.899 16.359 15.968 1.00 90.50 621 LEU A N 1
ATOM 5031 C CA . LEU A 1 621 ? -17.867 15.513 16.665 1.00 90.50 621 LEU A CA 1
ATOM 5032 C C . LEU A 1 621 ? -17.192 14.587 17.691 1.00 90.50 621 LEU A C 1
ATOM 5034 O O . LEU A 1 621 ? -17.704 14.442 18.800 1.00 90.50 621 LEU A O 1
ATOM 5038 N N . LYS A 1 622 ? -16.025 14.014 17.365 1.00 90.19 622 LYS A N 1
ATOM 5039 C CA . LYS A 1 622 ? -15.250 13.189 18.305 1.00 90.19 622 LYS A CA 1
ATOM 5040 C C . LYS A 1 622 ? -14.777 13.983 19.529 1.00 90.19 622 LYS A C 1
ATOM 5042 O O . LYS A 1 622 ? -14.848 13.481 20.649 1.00 90.19 622 LYS A O 1
ATOM 5047 N N . ILE A 1 623 ? -14.335 15.223 19.328 1.00 87.62 623 ILE A N 1
ATOM 5048 C CA . ILE A 1 623 ? -13.892 16.118 20.408 1.00 87.62 623 ILE A CA 1
ATOM 5049 C C . ILE A 1 623 ? -15.069 16.600 21.275 1.00 87.62 623 ILE A C 1
ATOM 5051 O O . ILE A 1 623 ? -14.895 16.818 22.470 1.00 87.62 623 ILE A O 1
ATOM 5055 N N . VAL A 1 624 ? -16.280 16.717 20.722 1.00 87.25 624 VAL A N 1
ATOM 5056 C CA . VAL A 1 624 ? -17.500 17.009 21.501 1.00 87.25 624 VAL A CA 1
ATOM 5057 C C . VAL A 1 624 ? -17.967 15.785 22.302 1.00 87.25 624 VAL A C 1
ATOM 5059 O O . VAL A 1 624 ? -18.398 15.915 23.447 1.00 87.25 624 VAL A O 1
ATOM 5062 N N . GLU A 1 625 ? -17.847 14.584 21.736 1.00 88.06 625 GLU A N 1
ATOM 5063 C CA . GLU A 1 625 ? -18.286 13.326 22.353 1.00 88.06 625 GLU A CA 1
ATOM 5064 C C . GLU A 1 625 ? -17.572 13.009 23.685 1.00 88.06 625 GLU A C 1
ATOM 5066 O O . GLU A 1 625 ? -18.217 12.524 24.620 1.00 88.06 625 GLU A O 1
ATOM 5071 N N . ARG A 1 626 ? -16.291 13.390 23.834 1.00 86.38 626 ARG A N 1
ATOM 5072 C CA . ARG A 1 626 ? -15.485 13.157 25.056 1.00 86.38 626 ARG A CA 1
ATOM 5073 C C . ARG A 1 626 ? -16.142 13.658 26.349 1.00 86.38 626 ARG A C 1
ATOM 5075 O O . ARG A 1 626 ? -15.976 13.049 27.408 1.00 86.38 626 ARG A O 1
ATOM 5082 N N . TYR A 1 627 ? -16.897 14.760 26.271 1.00 85.44 627 TYR A N 1
ATOM 5083 C CA . TYR A 1 627 ? -17.559 15.386 27.420 1.00 85.44 627 TYR A CA 1
ATOM 5084 C C . TYR A 1 627 ? -18.692 14.512 27.995 1.00 85.44 627 TYR A C 1
ATOM 5086 O O . TYR A 1 627 ? -19.068 14.665 29.164 1.00 85.44 627 TYR A O 1
ATOM 5094 N N . PHE A 1 628 ? -19.217 13.584 27.188 1.00 84.38 628 PHE A N 1
ATOM 5095 C CA . PHE A 1 628 ? -20.272 12.644 27.556 1.00 84.38 628 PHE A CA 1
ATOM 5096 C C . PHE A 1 628 ? -19.710 11.273 27.953 1.00 84.38 628 PHE A C 1
ATOM 5098 O O . PHE A 1 628 ? -20.102 10.753 28.997 1.00 84.38 628 PHE A O 1
ATOM 5105 N N . SER A 1 629 ? -18.777 10.708 27.175 1.00 82.25 629 SER A N 1
ATOM 5106 C CA . SER A 1 629 ? -18.286 9.341 27.410 1.00 82.25 629 SER A CA 1
ATOM 5107 C C . SER A 1 629 ? -17.333 9.210 28.598 1.00 82.25 629 SER A C 1
ATOM 5109 O O . SER A 1 629 ? -17.382 8.209 29.308 1.00 82.25 629 SER A O 1
ATOM 5111 N N . VAL A 1 630 ? -16.481 10.210 28.864 1.00 80.81 630 VAL A N 1
ATOM 5112 C CA . VAL A 1 630 ? -15.613 10.306 30.062 1.00 80.81 630 VAL A CA 1
ATOM 5113 C C . VAL A 1 630 ? -14.853 9.010 30.440 1.00 80.81 630 VAL A C 1
ATOM 5115 O O . VAL A 1 630 ? -14.652 8.697 31.625 1.00 80.81 630 VAL A O 1
ATOM 5118 N N . GLY A 1 631 ? -14.424 8.261 29.414 1.00 76.94 631 GLY A N 1
ATOM 5119 C CA . GLY A 1 631 ? -13.684 6.994 29.509 1.00 76.94 631 GLY A CA 1
ATOM 5120 C C . GLY A 1 631 ? -14.529 5.727 29.695 1.00 76.94 631 GLY A C 1
ATOM 5121 O O . GLY A 1 631 ? -13.965 4.684 30.019 1.00 76.94 631 GLY A O 1
ATOM 5122 N N . LEU A 1 632 ? -15.851 5.804 29.525 1.00 82.25 632 LEU A N 1
ATOM 5123 C CA . LEU A 1 632 ? -16.794 4.684 29.607 1.00 82.25 632 LEU A CA 1
ATOM 5124 C C . LEU A 1 632 ? -17.224 4.255 28.184 1.00 82.25 632 LEU A C 1
ATOM 5126 O O . LEU A 1 632 ? -17.934 5.018 27.524 1.00 82.25 632 LEU A O 1
ATOM 5130 N N . PRO A 1 633 ? -16.807 3.070 27.685 1.00 80.94 633 PRO A N 1
ATOM 5131 C CA . PRO A 1 633 ? -17.109 2.623 26.320 1.00 80.94 633 PRO A CA 1
ATOM 5132 C C . PRO A 1 633 ? -18.605 2.541 25.995 1.00 80.94 633 PRO A C 1
ATOM 5134 O O . PRO A 1 633 ? -18.994 2.755 24.852 1.00 80.94 633 PRO A O 1
ATOM 5137 N N . GLU A 1 634 ? -19.456 2.282 26.993 1.00 79.19 634 GLU A N 1
ATOM 5138 C CA . GLU A 1 634 ? -20.917 2.239 26.838 1.00 79.19 634 GLU A CA 1
ATOM 5139 C C . GLU A 1 634 ? -21.551 3.582 26.411 1.00 79.19 634 GLU A C 1
ATOM 5141 O O . GLU A 1 634 ? -22.708 3.604 25.997 1.00 79.19 634 GLU A O 1
ATOM 5146 N N . PHE A 1 635 ? -20.792 4.684 26.462 1.00 85.44 635 PHE A N 1
ATOM 5147 C CA . PHE A 1 635 ? -21.223 6.027 26.065 1.00 85.44 635 PHE A CA 1
ATOM 5148 C C . PHE A 1 635 ? -20.418 6.618 24.884 1.00 85.44 635 PHE A C 1
ATOM 5150 O O . PHE A 1 635 ? -20.656 7.763 24.500 1.00 85.44 635 PHE A O 1
ATOM 5157 N N . GLU A 1 636 ? -19.482 5.872 24.279 1.00 87.50 636 GLU A N 1
ATOM 5158 C CA . GLU A 1 636 ? -18.736 6.325 23.090 1.00 87.50 636 GLU A CA 1
ATOM 5159 C C . GLU A 1 636 ? -19.609 6.241 21.824 1.00 87.50 636 GLU A C 1
ATOM 5161 O O . GLU A 1 636 ? -19.673 5.205 21.162 1.00 87.50 636 GLU A O 1
ATOM 5166 N N . VAL A 1 637 ? -20.266 7.344 21.440 1.00 88.94 637 VAL A N 1
ATOM 5167 C CA . VAL A 1 637 ? -21.084 7.374 20.207 1.00 88.94 637 VAL A CA 1
ATOM 5168 C C . VAL A 1 637 ? -20.255 7.445 18.916 1.00 88.94 637 VAL A C 1
ATOM 5170 O O . VAL A 1 637 ? -20.790 7.170 17.844 1.00 88.94 637 VAL A O 1
ATOM 5173 N N . CYS A 1 638 ? -18.959 7.772 19.000 1.00 86.31 638 CYS A N 1
ATOM 5174 C CA . CYS A 1 638 ? -18.031 7.800 17.865 1.00 86.31 638 CYS A CA 1
ATOM 5175 C C . CYS A 1 638 ? -16.677 7.142 18.235 1.00 86.31 638 CYS A C 1
ATOM 5177 O O . CYS A 1 638 ? -15.713 7.834 18.578 1.00 86.31 638 CYS A O 1
ATOM 5179 N N . PRO A 1 639 ? -16.562 5.800 18.233 1.00 86.62 639 PRO A N 1
ATOM 5180 C CA . PRO A 1 639 ? -15.299 5.116 18.530 1.00 86.62 639 PRO A CA 1
ATOM 5181 C C . PRO A 1 639 ? -14.210 5.462 17.500 1.00 86.62 639 PRO A C 1
ATOM 5183 O O . PRO A 1 639 ? -14.484 5.467 16.298 1.00 86.62 639 PRO A O 1
ATOM 5186 N N . LEU A 1 640 ? -12.967 5.704 17.940 1.00 84.62 640 LEU A N 1
ATOM 5187 C CA . LEU A 1 640 ? -11.837 5.997 17.030 1.00 84.62 640 LEU A CA 1
ATOM 5188 C C . LEU A 1 640 ? -11.586 4.842 16.056 1.00 84.62 640 LEU A C 1
ATOM 5190 O O . LEU A 1 640 ? -11.237 5.043 14.902 1.00 84.62 640 LEU A O 1
ATOM 5194 N N . GLU A 1 641 ? -11.867 3.633 16.525 1.00 81.88 641 GLU A N 1
ATOM 5195 C CA . GLU A 1 641 ? -11.817 2.353 15.828 1.00 81.88 641 GLU A CA 1
ATOM 5196 C C . GLU A 1 641 ? -12.820 2.265 14.654 1.00 81.88 641 GLU A C 1
ATOM 5198 O O . GLU A 1 641 ? -12.831 1.280 13.917 1.00 81.88 641 GLU A O 1
ATOM 5203 N N . THR A 1 642 ? -13.669 3.288 14.484 1.00 83.12 642 THR A N 1
ATOM 5204 C CA . THR A 1 642 ? -14.624 3.445 13.377 1.00 83.12 642 THR A CA 1
ATOM 5205 C C . THR A 1 642 ? -14.396 4.712 12.542 1.00 83.12 642 THR A C 1
ATOM 5207 O O . THR A 1 642 ? -15.181 4.978 11.633 1.00 83.12 642 THR A O 1
ATOM 5210 N N . ILE A 1 643 ? -13.346 5.494 12.819 1.00 86.38 643 ILE A N 1
ATOM 5211 C CA . ILE A 1 643 ? -12.994 6.696 12.052 1.00 86.38 643 ILE A CA 1
ATOM 5212 C C . ILE A 1 643 ? -11.850 6.354 11.090 1.00 86.38 643 ILE A C 1
ATOM 5214 O O . ILE A 1 643 ? -10.695 6.234 11.488 1.00 86.38 643 ILE A O 1
ATOM 5218 N N . PHE A 1 644 ? -12.182 6.230 9.809 1.00 85.75 644 PHE A N 1
ATOM 5219 C CA . PHE A 1 644 ? -11.272 5.923 8.701 1.00 85.75 644 PHE A CA 1
ATOM 5220 C C . PHE A 1 644 ? -10.983 7.189 7.878 1.00 85.75 644 PHE A C 1
ATOM 5222 O O . PHE A 1 644 ? -11.091 7.196 6.653 1.00 85.75 644 PHE A O 1
ATOM 5229 N N . LEU A 1 645 ? -10.688 8.284 8.582 1.00 83.31 645 LEU A N 1
ATOM 5230 C CA . LEU A 1 645 ? -10.325 9.588 8.027 1.00 83.31 645 LEU A CA 1
ATOM 5231 C C . LEU A 1 645 ? -8.849 9.877 8.299 1.00 83.31 645 LEU A C 1
ATOM 5233 O O . LEU A 1 645 ? -8.319 9.489 9.343 1.00 83.31 645 LEU A O 1
ATOM 5237 N N . GLN A 1 646 ? -8.214 10.633 7.409 1.00 85.19 646 GLN A N 1
ATOM 5238 C CA . GLN A 1 646 ? -6.945 11.286 7.713 1.00 85.19 646 GLN A CA 1
ATOM 5239 C C . GLN A 1 646 ? -7.143 12.353 8.804 1.00 85.19 646 GLN A C 1
ATOM 5241 O O . GLN A 1 646 ? -8.263 12.798 9.088 1.00 85.19 646 GLN A O 1
ATOM 5246 N N . LEU A 1 647 ? -6.047 12.768 9.442 1.00 86.00 647 LEU A N 1
ATOM 5247 C CA . LEU A 1 647 ? -6.077 13.924 10.338 1.00 86.00 647 LEU A CA 1
ATOM 5248 C C . LEU A 1 647 ? -6.378 15.211 9.534 1.00 86.00 647 LEU A C 1
ATOM 5250 O O . LEU A 1 647 ? -6.077 15.256 8.342 1.00 86.00 647 LEU A O 1
ATOM 5254 N N . PRO A 1 648 ? -6.960 16.252 10.158 1.00 81.12 648 PRO A N 1
ATOM 5255 C CA . PRO A 1 648 ? -7.192 17.539 9.499 1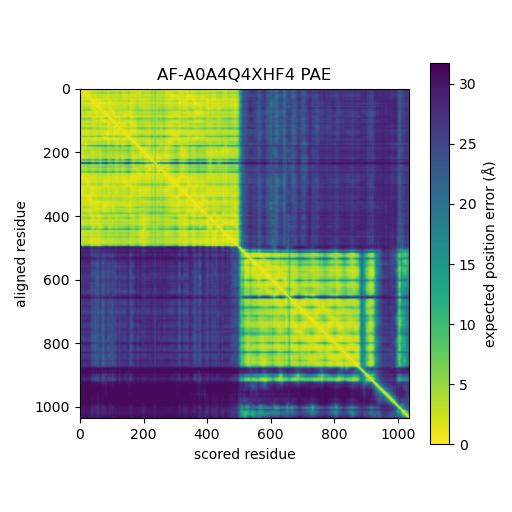.00 81.12 648 PRO A CA 1
ATOM 5256 C C . PRO A 1 648 ? -5.901 18.197 8.993 1.00 81.12 648 PRO A C 1
ATOM 5258 O O . PRO A 1 648 ? -4.850 18.047 9.623 1.00 81.12 648 PRO A O 1
ATOM 5261 N N . SER A 1 649 ? -6.011 18.988 7.923 1.00 75.50 649 SER A N 1
ATOM 5262 C CA . SER A 1 649 ? -4.929 19.839 7.407 1.00 75.50 649 SER A CA 1
ATOM 5263 C C . SER A 1 649 ? -4.558 20.976 8.379 1.00 75.50 649 SER A C 1
ATOM 5265 O O . SER A 1 649 ? -5.110 21.100 9.481 1.00 75.50 649 SER A O 1
ATOM 5267 N N . THR A 1 650 ? -3.614 21.833 7.982 1.00 78.31 650 THR A N 1
ATOM 5268 C CA . THR A 1 650 ? -3.170 22.981 8.786 1.00 78.31 650 THR A CA 1
ATOM 5269 C C . THR A 1 650 ? -4.287 24.001 9.049 1.00 78.31 650 THR A C 1
ATOM 5271 O O . THR A 1 650 ? -5.387 23.968 8.487 1.00 78.31 650 THR A O 1
ATOM 5274 N N . GLU A 1 651 ? -4.037 24.914 9.984 1.00 71.50 651 GLU A N 1
ATOM 5275 C CA . GLU A 1 651 ? -4.949 26.016 10.283 1.00 71.50 651 GLU A CA 1
ATOM 5276 C C . GLU A 1 651 ? -5.109 26.977 9.089 1.00 71.50 651 GLU A C 1
ATOM 5278 O O . GLU A 1 651 ? -6.205 27.489 8.854 1.00 71.50 651 GLU A O 1
ATOM 5283 N N . GLU A 1 652 ? -4.033 27.204 8.336 1.00 67.69 652 GLU A N 1
ATOM 5284 C CA . GLU A 1 652 ? -3.939 28.223 7.292 1.00 67.69 652 GLU A CA 1
ATOM 5285 C C . GLU A 1 652 ? -4.250 27.720 5.870 1.00 67.69 652 GLU A C 1
ATOM 5287 O O . GLU A 1 652 ? -4.721 28.523 5.062 1.00 67.69 652 GLU A O 1
ATOM 5292 N N . ASP A 1 653 ? -4.038 26.433 5.558 1.00 64.25 653 ASP A N 1
ATOM 5293 C CA . ASP A 1 653 ? -4.208 25.883 4.203 1.00 64.25 653 ASP A CA 1
ATOM 5294 C C . ASP A 1 653 ? -5.127 24.643 4.174 1.00 64.25 653 ASP A C 1
ATOM 5296 O O . ASP A 1 653 ? -4.922 23.656 4.887 1.00 64.25 653 ASP A O 1
ATOM 5300 N N . PHE A 1 654 ? -6.178 24.702 3.346 1.00 62.50 654 PHE A N 1
ATOM 5301 C CA . PHE A 1 654 ? -7.137 23.606 3.098 1.00 62.50 654 PHE A CA 1
ATOM 5302 C C . PHE A 1 654 ? -7.038 23.077 1.651 1.00 62.50 654 PHE A C 1
ATOM 5304 O O . PHE A 1 654 ? -7.953 22.414 1.162 1.00 62.50 654 PHE A O 1
ATOM 5311 N N . SER A 1 655 ? -5.981 23.457 0.931 1.00 47.94 655 SER A N 1
ATOM 5312 C CA . SER A 1 655 ? -5.804 23.252 -0.508 1.00 47.94 655 SER A CA 1
ATOM 5313 C C . SER A 1 655 ? -4.487 22.571 -0.876 1.00 47.94 655 SER A C 1
ATOM 5315 O O . SER A 1 655 ? -4.450 21.906 -1.909 1.00 47.94 655 SER A O 1
ATOM 5317 N N . VAL A 1 656 ? -3.447 22.676 -0.044 1.00 44.69 656 VAL A N 1
ATOM 5318 C CA . VAL A 1 656 ? -2.138 22.033 -0.240 1.00 44.69 656 VAL A CA 1
ATOM 5319 C C . VAL A 1 656 ? -1.925 20.919 0.787 1.00 44.69 656 VAL A C 1
ATOM 5321 O O . VAL A 1 656 ? -1.935 21.175 1.990 1.00 44.69 656 VAL A O 1
ATOM 5324 N N . ASP A 1 657 ? -1.662 19.700 0.312 1.00 41.75 657 ASP A N 1
ATOM 5325 C CA . ASP A 1 657 ? -1.055 18.648 1.134 1.00 41.75 657 ASP A CA 1
ATOM 5326 C C . ASP A 1 657 ? 0.437 18.976 1.300 1.00 41.75 657 ASP A C 1
ATOM 5328 O O . ASP A 1 657 ? 1.182 19.020 0.319 1.00 41.75 657 ASP A O 1
ATOM 5332 N N . GLN A 1 658 ? 0.878 19.244 2.533 1.00 42.00 658 GLN A N 1
ATOM 5333 C CA . GLN A 1 658 ? 2.295 19.450 2.846 1.00 42.00 658 GLN A CA 1
ATOM 5334 C C . GLN A 1 658 ? 2.895 18.250 3.577 1.00 42.00 658 GLN A C 1
ATOM 5336 O O . GLN A 1 658 ? 2.284 17.632 4.451 1.00 42.00 658 GLN A O 1
ATOM 5341 N N . SER A 1 659 ? 4.138 17.939 3.220 1.00 36.91 659 SER A N 1
ATOM 5342 C CA . SER A 1 659 ? 4.892 16.777 3.679 1.00 36.91 659 SER A CA 1
ATOM 5343 C C . SER A 1 659 ? 5.246 16.843 5.173 1.00 36.91 659 SER A C 1
ATOM 5345 O O . SER A 1 659 ? 6.327 17.286 5.555 1.00 36.91 659 SER A O 1
ATOM 5347 N N . GLY A 1 660 ? 4.354 16.336 6.025 1.00 46.00 660 GLY A N 1
ATOM 5348 C CA . GLY A 1 660 ? 4.660 15.951 7.409 1.00 46.00 660 GLY A CA 1
ATOM 5349 C C . GLY A 1 660 ? 4.497 17.026 8.491 1.00 46.00 660 GLY A C 1
ATOM 5350 O O . GLY A 1 660 ? 4.600 16.685 9.675 1.00 46.00 660 GLY A O 1
ATOM 5351 N N . GLU A 1 661 ? 4.200 18.280 8.135 1.00 49.00 661 GLU A N 1
ATOM 5352 C CA . GLU A 1 661 ? 3.856 19.316 9.117 1.00 49.00 661 GLU A CA 1
ATOM 5353 C C . GLU A 1 661 ? 2.429 19.115 9.653 1.00 49.00 661 GLU A C 1
ATOM 5355 O O . GLU A 1 661 ? 1.438 19.198 8.930 1.00 49.00 661 GLU A O 1
ATOM 5360 N N . LEU A 1 662 ? 2.319 18.829 10.954 1.00 61.88 662 LEU A N 1
ATOM 5361 C CA . LEU A 1 662 ? 1.044 18.591 11.628 1.00 61.88 662 LEU A CA 1
ATOM 5362 C C . LEU A 1 662 ? 0.494 19.894 12.221 1.00 61.88 662 LEU A C 1
ATOM 5364 O O . LEU A 1 662 ? 1.011 20.395 13.218 1.00 61.88 662 LEU A O 1
ATOM 5368 N N . GLY A 1 663 ? -0.605 20.398 11.652 1.00 77.69 663 GLY A N 1
ATOM 5369 C CA . GLY A 1 663 ? -1.337 21.549 12.190 1.00 77.69 663 GLY A CA 1
ATOM 5370 C C . GLY A 1 663 ? -1.827 21.331 13.626 1.00 77.69 663 GLY A C 1
ATOM 5371 O O . GLY A 1 663 ? -2.060 20.199 14.062 1.00 77.69 663 GLY A O 1
ATOM 5372 N N . SER A 1 664 ? -2.050 22.418 14.359 1.00 83.19 664 SER A N 1
ATOM 5373 C CA . SER A 1 664 ? -2.423 22.431 15.783 1.00 83.19 664 SER A CA 1
ATOM 5374 C C . SER A 1 664 ? -3.658 21.569 16.071 1.00 83.19 664 SER A C 1
ATOM 5376 O O . SER A 1 664 ? -3.737 20.908 17.108 1.00 83.19 664 SER A O 1
ATOM 5378 N N . TYR A 1 665 ? -4.622 21.535 15.145 1.00 84.44 665 TYR A N 1
ATOM 5379 C CA . TYR A 1 665 ? -5.815 20.697 15.255 1.00 84.44 665 TYR A CA 1
ATOM 5380 C C . TYR A 1 665 ? -5.516 19.201 15.135 1.00 84.44 665 TYR A C 1
ATOM 5382 O O . TYR A 1 665 ? -6.028 18.414 15.929 1.00 84.44 665 TYR A O 1
ATOM 5390 N N . SER A 1 666 ? -4.646 18.805 14.203 1.00 87.81 666 SER A N 1
ATOM 5391 C CA . SER A 1 666 ? -4.219 17.410 14.040 1.00 87.81 666 SER A CA 1
ATOM 5392 C C . SER A 1 666 ? -3.481 16.895 15.285 1.00 87.81 666 SER A C 1
ATOM 5394 O O . SER A 1 666 ? -3.748 15.786 15.752 1.00 87.81 666 SER A O 1
ATOM 5396 N N . LEU A 1 667 ? -2.642 17.739 15.901 1.00 90.62 667 LEU A N 1
ATOM 5397 C CA . LEU A 1 667 ? -1.982 17.451 17.176 1.00 90.62 667 LEU A CA 1
ATOM 5398 C C . LEU A 1 667 ? -2.997 17.332 18.322 1.00 90.62 667 LEU A C 1
ATOM 5400 O O . LEU A 1 667 ? -2.884 16.416 19.135 1.00 90.62 667 LEU A O 1
ATOM 5404 N N . HIS A 1 668 ? -4.028 18.186 18.363 1.00 89.44 668 HIS A N 1
ATOM 5405 C CA . HIS A 1 668 ? -5.092 18.089 19.369 1.00 89.44 668 HIS A CA 1
ATOM 5406 C C . HIS A 1 668 ? -5.932 16.809 19.210 1.00 89.44 668 HIS A C 1
ATOM 5408 O O . HIS A 1 668 ? -6.271 16.178 20.208 1.00 89.44 668 HIS A O 1
ATOM 5414 N N . VAL A 1 669 ? -6.216 16.374 17.977 1.00 90.25 669 VAL A N 1
ATOM 5415 C CA . VAL A 1 669 ? -6.892 15.093 17.701 1.00 90.25 669 VAL A CA 1
ATOM 5416 C C . VAL A 1 669 ? -6.045 13.905 18.177 1.00 90.25 669 VAL A C 1
ATOM 5418 O O . VAL A 1 669 ? -6.569 13.018 18.855 1.00 90.25 669 VAL A O 1
ATOM 5421 N N . ARG A 1 670 ? -4.731 13.897 17.899 1.00 91.69 670 ARG A N 1
ATOM 5422 C CA . ARG A 1 670 ? -3.811 12.868 18.424 1.00 91.69 670 ARG A CA 1
ATOM 5423 C C . ARG A 1 670 ? -3.784 12.857 19.955 1.00 91.69 670 ARG A C 1
ATOM 5425 O O . ARG A 1 670 ? -3.863 11.794 20.564 1.00 91.69 670 ARG A O 1
ATOM 5432 N N . LEU A 1 671 ? -3.710 14.032 20.574 1.00 93.44 671 LEU A N 1
ATOM 5433 C CA . LEU A 1 671 ? -3.703 14.198 22.026 1.00 93.44 671 LEU A CA 1
ATOM 5434 C C . LEU A 1 671 ? -5.005 13.719 22.686 1.00 93.44 671 LEU A C 1
ATOM 5436 O O . LEU A 1 671 ? -4.962 13.119 23.759 1.00 93.44 671 LEU A O 1
ATOM 5440 N N . GLU A 1 672 ? -6.156 13.942 22.052 1.00 89.38 672 GLU A N 1
ATOM 5441 C CA . GLU A 1 672 ? -7.444 13.469 22.561 1.00 89.38 672 GLU A CA 1
ATOM 5442 C C . GLU A 1 672 ? -7.522 11.933 22.579 1.00 89.38 672 GLU A C 1
ATOM 5444 O O . GLU A 1 672 ? -8.038 11.361 23.538 1.00 89.38 672 GLU A O 1
ATOM 5449 N N . ALA A 1 673 ? -6.930 11.247 21.594 1.00 90.56 673 ALA A N 1
ATOM 5450 C CA . ALA A 1 673 ? -6.807 9.787 21.619 1.00 90.56 673 ALA A CA 1
ATOM 5451 C C . ALA A 1 673 ? -5.980 9.294 22.824 1.00 90.56 673 ALA A C 1
ATOM 5453 O O . ALA A 1 673 ? -6.399 8.369 23.524 1.00 90.56 673 ALA A O 1
ATOM 5454 N N . VAL A 1 674 ? -4.860 9.960 23.134 1.00 94.12 674 VAL A N 1
ATOM 5455 C CA . VAL A 1 674 ? -4.040 9.642 24.318 1.00 94.12 674 VAL A CA 1
ATOM 5456 C C . VAL A 1 674 ? -4.815 9.911 25.617 1.00 94.12 674 VAL A C 1
ATOM 5458 O O . VAL A 1 674 ? -4.859 9.052 26.497 1.00 94.12 674 VAL A O 1
ATOM 5461 N N . ARG A 1 675 ? -5.497 11.060 25.741 1.00 92.81 675 ARG A N 1
ATOM 5462 C CA . ARG A 1 675 ? -6.311 11.402 26.928 1.00 92.81 675 ARG A CA 1
ATOM 5463 C C . ARG A 1 675 ? -7.469 10.426 27.146 1.00 92.81 675 ARG A C 1
ATOM 5465 O O . ARG A 1 675 ? -7.707 10.015 28.284 1.00 92.81 675 ARG A O 1
ATOM 5472 N N . ARG A 1 676 ? -8.144 9.998 26.073 1.00 90.06 676 ARG A N 1
ATOM 5473 C CA . ARG A 1 676 ? -9.168 8.939 26.095 1.00 90.06 676 ARG A CA 1
ATOM 5474 C C . ARG A 1 676 ? -8.618 7.649 26.700 1.00 90.06 676 ARG A C 1
ATOM 5476 O O . ARG A 1 676 ? -9.266 7.060 27.566 1.00 90.06 676 ARG A O 1
ATOM 5483 N N . ASP A 1 677 ? -7.428 7.227 26.283 1.00 91.69 677 ASP A N 1
ATOM 5484 C CA . ASP A 1 677 ? -6.862 5.937 26.684 1.00 91.69 677 ASP A CA 1
ATOM 5485 C C . ASP A 1 677 ? -6.249 5.975 28.095 1.00 91.69 677 ASP A C 1
ATOM 5487 O O . ASP A 1 677 ? -6.417 5.019 28.858 1.00 91.69 677 ASP A O 1
ATOM 5491 N N . ILE A 1 678 ? -5.707 7.122 28.525 1.00 93.50 678 ILE A N 1
ATOM 5492 C CA . ILE A 1 678 ? -5.391 7.400 29.939 1.00 93.50 678 ILE A CA 1
ATOM 5493 C C . ILE A 1 678 ? -6.666 7.349 30.799 1.00 93.50 678 ILE A C 1
ATOM 5495 O O . ILE A 1 678 ? -6.661 6.772 31.891 1.00 93.50 678 ILE A O 1
ATOM 5499 N N . MET A 1 679 ? -7.790 7.897 30.321 1.00 88.94 679 MET A N 1
ATOM 5500 C CA . MET A 1 679 ? -9.060 7.840 31.051 1.00 88.94 679 MET A CA 1
ATOM 5501 C C . MET A 1 679 ? -9.615 6.408 31.119 1.00 88.94 679 MET A C 1
ATOM 5503 O O . MET A 1 679 ? -10.039 5.977 32.191 1.00 88.94 679 MET A O 1
ATOM 5507 N N . LYS A 1 680 ? -9.544 5.627 30.032 1.00 87.44 680 LYS A N 1
ATOM 5508 C CA . LYS A 1 680 ? -9.911 4.197 30.030 1.00 87.44 680 LYS A CA 1
ATOM 5509 C C . LYS A 1 680 ? -9.041 3.386 31.003 1.00 87.44 680 LYS A C 1
ATOM 5511 O O . LYS A 1 680 ? -9.588 2.594 31.772 1.00 87.44 680 LYS A O 1
ATOM 5516 N N . LEU A 1 681 ? -7.728 3.641 31.062 1.00 89.50 681 LEU A N 1
ATOM 5517 C CA . LEU A 1 681 ? -6.835 3.067 32.080 1.00 89.50 681 LEU A CA 1
ATOM 5518 C C . LEU A 1 681 ? -7.238 3.496 33.503 1.00 89.50 681 LEU A C 1
ATOM 5520 O O . LEU A 1 681 ? -7.297 2.669 34.408 1.00 89.50 681 LEU A O 1
ATOM 5524 N N . THR A 1 682 ? -7.584 4.768 33.710 1.00 89.19 682 THR A N 1
ATOM 5525 C CA . THR A 1 682 ? -8.067 5.269 35.010 1.00 89.19 682 THR A CA 1
ATOM 5526 C C . THR A 1 682 ? -9.325 4.514 35.461 1.00 89.19 682 THR A C 1
ATOM 5528 O O . THR A 1 682 ? -9.430 4.104 36.619 1.00 89.19 682 THR A O 1
ATOM 5531 N N . ARG A 1 683 ? -10.277 4.277 34.544 1.00 84.62 683 ARG A N 1
ATOM 5532 C CA . ARG A 1 683 ? -11.519 3.535 34.824 1.00 84.62 683 ARG A CA 1
ATOM 5533 C C . ARG A 1 683 ? -11.286 2.049 35.103 1.00 84.62 683 ARG A C 1
ATOM 5535 O O . ARG A 1 683 ? -11.981 1.509 35.962 1.00 84.62 683 ARG A O 1
ATOM 5542 N N . SER A 1 684 ? -10.334 1.396 34.431 1.00 84.94 684 SER A N 1
ATOM 5543 C CA . SER A 1 684 ? -10.009 -0.011 34.708 1.00 84.94 684 SER A CA 1
ATOM 5544 C C . SER A 1 684 ? -9.284 -0.174 36.047 1.00 84.94 684 SER A C 1
ATOM 5546 O O . SER A 1 684 ? -9.700 -1.000 36.859 1.00 84.94 684 SER A O 1
ATOM 5548 N N . LEU A 1 685 ? -8.288 0.673 36.338 1.00 87.06 685 LEU A N 1
ATOM 5549 C CA . LEU A 1 685 ? -7.556 0.658 37.611 1.00 87.06 685 LEU A CA 1
ATOM 5550 C C . LEU A 1 685 ? -8.467 0.905 38.816 1.00 87.06 685 LEU A C 1
ATOM 5552 O O . LEU A 1 685 ? -8.279 0.277 39.852 1.00 87.06 685 LEU A O 1
ATOM 5556 N N . ALA A 1 686 ? -9.484 1.765 38.691 1.00 82.38 686 ALA A N 1
ATOM 5557 C CA . ALA A 1 686 ? -10.446 2.044 39.762 1.00 82.38 686 ALA A CA 1
ATOM 5558 C C . ALA A 1 686 ? -11.268 0.816 40.222 1.00 82.38 686 ALA A C 1
ATOM 5560 O O . ALA A 1 686 ? -11.939 0.889 41.254 1.00 82.38 686 ALA A O 1
ATOM 5561 N N . LEU A 1 687 ? -11.228 -0.294 39.475 1.00 79.31 687 LEU A N 1
ATOM 5562 C CA . LEU A 1 687 ? -11.872 -1.569 39.809 1.00 79.31 687 LEU A CA 1
ATOM 5563 C C . LEU A 1 687 ? -10.887 -2.640 40.323 1.00 79.31 687 LEU A C 1
ATOM 5565 O O . LEU A 1 687 ? -11.335 -3.724 40.686 1.00 79.31 687 LEU A O 1
ATOM 5569 N N . CYS A 1 688 ? -9.577 -2.367 40.370 1.00 83.88 688 CYS A N 1
ATOM 5570 C CA . CYS A 1 688 ? -8.562 -3.333 40.801 1.00 83.88 688 CYS A CA 1
ATOM 5571 C C . CYS A 1 688 ? -8.450 -3.441 42.333 1.00 83.88 688 CYS A C 1
ATOM 5573 O O . CYS A 1 688 ? -8.161 -2.464 43.025 1.00 83.88 688 CYS A O 1
ATOM 5575 N N . ASP A 1 689 ? -8.586 -4.659 42.853 1.00 85.56 689 ASP A N 1
ATOM 5576 C CA . ASP A 1 689 ? -8.329 -5.042 44.247 1.00 85.56 689 ASP A CA 1
ATOM 5577 C C . ASP A 1 689 ? -6.959 -5.726 44.449 1.00 85.56 689 ASP A C 1
ATOM 5579 O O . ASP A 1 689 ? -6.539 -5.934 45.585 1.00 85.56 689 ASP A O 1
ATOM 5583 N N . GLN A 1 690 ? -6.254 -6.038 43.355 1.00 86.69 690 GLN A N 1
ATOM 5584 C CA . GLN A 1 690 ? -4.947 -6.705 43.319 1.00 86.69 690 GLN A CA 1
ATOM 5585 C C . GLN A 1 690 ? -3.849 -5.794 42.726 1.00 86.69 690 GLN A C 1
ATOM 5587 O O . GLN A 1 690 ? -4.170 -4.818 42.039 1.00 86.69 690 GLN A O 1
ATOM 5592 N N . PRO A 1 691 ? -2.553 -6.108 42.933 1.00 88.19 691 PRO A N 1
ATOM 5593 C CA . PRO A 1 691 ? -1.441 -5.448 42.246 1.00 88.19 691 PRO A CA 1
ATOM 5594 C C . PRO A 1 691 ? -1.573 -5.463 40.716 1.00 88.19 691 PRO A C 1
ATOM 5596 O O . PRO A 1 691 ? -2.012 -6.454 40.134 1.00 88.19 691 PRO A O 1
ATOM 5599 N N . PHE A 1 692 ? -1.115 -4.397 40.050 1.00 89.19 692 PHE A N 1
ATOM 5600 C CA . PHE A 1 692 ? -1.129 -4.279 38.585 1.00 89.19 692 PHE A CA 1
ATOM 5601 C C . PHE A 1 692 ? 0.298 -4.040 38.040 1.00 89.19 692 PHE A C 1
ATOM 5603 O O . PHE A 1 692 ? 0.689 -2.889 37.822 1.00 89.19 692 PHE A O 1
ATOM 5610 N N . PRO A 1 693 ? 1.111 -5.098 37.819 1.00 81.00 693 PRO A N 1
ATOM 5611 C CA . PRO A 1 693 ? 2.548 -4.961 37.535 1.00 81.00 693 PRO A CA 1
ATOM 5612 C C . PRO A 1 693 ? 2.894 -4.150 36.279 1.00 81.00 693 PRO A C 1
ATOM 5614 O O . PRO A 1 693 ? 3.973 -3.574 36.192 1.00 81.00 693 PRO A O 1
ATOM 5617 N N . MET A 1 694 ? 1.983 -4.075 35.303 1.00 88.19 694 MET A N 1
ATOM 5618 C CA . MET A 1 694 ? 2.208 -3.334 34.058 1.00 88.19 694 MET A CA 1
ATOM 5619 C C . MET A 1 694 ? 2.014 -1.814 34.183 1.00 88.19 694 MET A C 1
ATOM 5621 O O . MET A 1 694 ? 2.283 -1.111 33.213 1.00 88.19 694 MET A O 1
ATOM 5625 N N . LEU A 1 695 ? 1.563 -1.283 35.331 1.00 90.50 695 LEU A N 1
ATOM 5626 C CA . LEU A 1 695 ? 1.182 0.133 35.453 1.00 90.50 695 LEU A CA 1
ATOM 5627 C C . LEU A 1 695 ? 2.323 1.089 35.075 1.00 90.50 695 LEU A C 1
ATOM 5629 O O . LEU A 1 695 ? 2.113 2.017 34.300 1.00 90.50 695 LEU A O 1
ATOM 5633 N N . VAL A 1 696 ? 3.533 0.838 35.580 1.00 91.12 696 VAL A N 1
ATOM 5634 C CA . VAL A 1 696 ? 4.703 1.691 35.314 1.00 91.12 696 VAL A CA 1
ATOM 5635 C C . VAL A 1 696 ? 5.092 1.663 33.831 1.00 91.12 696 VAL A C 1
ATOM 5637 O O . VAL A 1 696 ? 5.386 2.708 33.262 1.00 91.12 696 VAL A O 1
ATOM 5640 N N . GLU A 1 697 ? 5.022 0.502 33.175 1.00 88.56 697 GLU A N 1
ATOM 5641 C CA . GLU A 1 697 ? 5.317 0.363 31.739 1.00 88.56 697 GLU A CA 1
ATOM 5642 C C . GLU A 1 697 ? 4.233 0.995 30.849 1.00 88.56 697 GLU A C 1
ATOM 5644 O O . GLU A 1 697 ? 4.555 1.542 29.797 1.00 88.56 697 GLU A O 1
ATOM 5649 N N . LEU A 1 698 ? 2.960 0.977 31.261 1.00 91.69 698 LEU A N 1
ATOM 5650 C CA . LEU A 1 698 ? 1.900 1.714 30.562 1.00 91.69 698 LEU A CA 1
ATOM 5651 C C . LEU A 1 698 ? 2.069 3.230 30.723 1.00 91.69 698 LEU A C 1
ATOM 5653 O O . LEU A 1 698 ? 1.947 3.956 29.741 1.00 91.69 698 LEU A O 1
ATOM 5657 N N . ILE A 1 699 ? 2.413 3.703 31.926 1.00 93.94 699 ILE A N 1
ATOM 5658 C CA . ILE A 1 699 ? 2.726 5.119 32.168 1.00 93.94 699 ILE A CA 1
ATOM 5659 C C . ILE A 1 699 ? 3.923 5.561 31.319 1.00 93.94 699 ILE A C 1
ATOM 5661 O O . ILE A 1 699 ? 3.860 6.604 30.677 1.00 93.94 699 ILE A O 1
ATOM 5665 N N . ARG A 1 700 ? 4.977 4.738 31.247 1.00 92.62 700 ARG A N 1
ATOM 5666 C CA . ARG A 1 700 ? 6.162 5.001 30.421 1.00 92.62 700 ARG A CA 1
ATOM 5667 C C . ARG A 1 700 ? 5.814 5.150 28.933 1.00 92.62 700 ARG A C 1
ATOM 5669 O O . ARG A 1 700 ? 6.365 6.031 28.289 1.00 92.62 700 ARG A O 1
ATOM 5676 N N . ARG A 1 701 ? 4.882 4.347 28.402 1.00 92.31 701 ARG A N 1
ATOM 5677 C CA . ARG A 1 701 ? 4.421 4.449 27.001 1.00 92.31 701 ARG A CA 1
ATOM 5678 C C . ARG A 1 701 ? 3.602 5.706 26.734 1.00 92.31 701 ARG A C 1
ATOM 5680 O O . ARG A 1 701 ? 3.884 6.398 25.769 1.00 92.31 701 ARG A O 1
ATOM 5687 N N . PHE A 1 702 ? 2.650 6.042 27.603 1.00 95.81 702 PHE A N 1
ATOM 5688 C CA . PHE A 1 702 ? 1.892 7.285 27.439 1.00 95.81 702 PHE A CA 1
ATOM 5689 C C . PHE A 1 702 ? 2.789 8.532 27.567 1.00 95.81 702 PHE A C 1
ATOM 5691 O O . PHE A 1 702 ? 2.543 9.525 26.891 1.00 95.81 702 PHE A O 1
ATOM 5698 N N . ASP A 1 703 ? 3.858 8.483 28.368 1.00 95.06 703 ASP A N 1
ATOM 5699 C CA . ASP A 1 703 ? 4.892 9.528 28.385 1.00 95.06 703 ASP A CA 1
ATOM 5700 C C . ASP A 1 703 ? 5.722 9.562 27.079 1.00 95.06 703 ASP A C 1
ATOM 5702 O O . ASP A 1 703 ? 6.033 10.644 26.590 1.00 95.06 703 ASP A O 1
ATOM 5706 N N . GLU A 1 704 ? 6.026 8.417 26.452 1.00 94.69 704 GLU A N 1
ATOM 5707 C CA . GLU A 1 704 ? 6.617 8.367 25.100 1.00 94.69 704 GLU A CA 1
ATOM 5708 C C . GLU A 1 704 ? 5.687 9.004 24.043 1.00 94.69 704 GLU A C 1
ATOM 5710 O O . GLU A 1 704 ? 6.135 9.862 23.278 1.00 94.69 704 GLU A O 1
ATOM 5715 N N . ASP A 1 705 ? 4.393 8.664 24.045 1.00 93.25 705 ASP A N 1
ATOM 5716 C CA . ASP A 1 705 ? 3.391 9.217 23.119 1.00 93.25 705 ASP A CA 1
ATOM 5717 C C . ASP A 1 705 ? 3.232 10.743 23.289 1.00 93.25 705 ASP A C 1
ATOM 5719 O O . ASP A 1 705 ? 3.195 11.498 22.313 1.00 93.25 705 ASP A O 1
ATOM 5723 N N . LEU A 1 706 ? 3.180 11.228 24.537 1.00 96.38 706 LEU A N 1
ATOM 5724 C CA . LEU A 1 706 ? 3.062 12.658 24.840 1.00 96.38 706 LEU A CA 1
ATOM 5725 C C . LEU A 1 706 ? 4.332 13.448 24.482 1.00 96.38 706 LEU A C 1
ATOM 5727 O O . LEU A 1 706 ? 4.223 14.615 24.092 1.00 96.38 706 LEU A O 1
ATOM 5731 N N . ARG A 1 707 ? 5.521 12.832 24.545 1.00 95.31 707 ARG A N 1
ATOM 5732 C CA . ARG A 1 707 ? 6.774 13.428 24.042 1.00 95.31 707 ARG A CA 1
ATOM 5733 C C . ARG A 1 707 ? 6.798 13.535 22.516 1.00 95.31 707 ARG A C 1
ATOM 5735 O O . ARG A 1 707 ? 7.309 14.528 22.008 1.00 95.31 707 ARG A O 1
ATOM 5742 N N . GLU A 1 708 ? 6.232 12.568 21.790 1.00 92.69 708 GLU A N 1
ATOM 5743 C CA . GLU A 1 708 ? 6.161 12.618 20.318 1.00 92.69 708 GLU A CA 1
ATOM 5744 C C . GLU A 1 708 ? 5.160 13.672 19.812 1.00 92.69 708 GLU A C 1
ATOM 5746 O O . GLU A 1 708 ? 5.358 14.262 18.748 1.00 92.69 708 GLU A O 1
ATOM 5751 N N . ILE A 1 709 ? 4.124 13.977 20.603 1.00 92.62 709 ILE A N 1
ATOM 5752 C CA . ILE A 1 709 ? 3.267 15.153 20.385 1.00 92.62 709 ILE A CA 1
ATOM 5753 C C . ILE A 1 709 ? 4.058 16.440 20.668 1.00 92.62 709 ILE A C 1
ATOM 5755 O O . ILE A 1 709 ? 4.082 17.330 19.818 1.00 92.62 709 ILE A O 1
ATOM 5759 N N . LEU A 1 710 ? 4.762 16.525 21.807 1.00 94.44 710 LEU A N 1
ATOM 5760 C CA . LEU A 1 710 ? 5.558 17.703 22.180 1.00 94.44 710 LEU A CA 1
ATOM 5761 C C . LEU A 1 710 ? 6.612 18.065 21.126 1.00 94.44 710 LEU A C 1
ATOM 5763 O O . LEU A 1 710 ? 6.760 19.240 20.801 1.00 94.44 710 LEU A O 1
ATOM 5767 N N . SER A 1 711 ? 7.324 17.084 20.560 1.00 92.62 711 SER A N 1
ATOM 5768 C CA . SER A 1 711 ? 8.362 17.334 19.546 1.00 92.62 711 SER A CA 1
ATOM 5769 C C . SER A 1 711 ? 7.840 17.943 18.239 1.00 92.62 711 SER A C 1
ATOM 5771 O O . SER A 1 711 ? 8.641 18.308 17.383 1.00 92.62 711 SER A O 1
ATOM 5773 N N . ARG A 1 712 ? 6.514 18.039 18.074 1.00 89.56 712 ARG A N 1
ATOM 5774 C CA . ARG A 1 712 ? 5.838 18.661 16.929 1.00 89.56 712 ARG A CA 1
ATOM 5775 C C . ARG A 1 712 ? 5.017 19.901 17.309 1.00 89.56 712 ARG A C 1
ATOM 5777 O O . ARG A 1 712 ? 4.425 20.513 16.428 1.00 89.56 712 ARG A O 1
ATOM 5784 N N . MET A 1 713 ? 4.940 20.271 18.591 1.00 90.31 713 MET A N 1
ATOM 5785 C CA . MET A 1 713 ? 4.194 21.457 19.027 1.00 90.31 713 MET A CA 1
ATOM 5786 C C . MET A 1 713 ? 4.972 22.734 18.662 1.00 90.31 713 MET A C 1
ATOM 5788 O O . MET A 1 713 ? 6.104 22.895 19.122 1.00 90.31 713 MET A O 1
ATOM 5792 N N . PRO A 1 714 ? 4.391 23.659 17.870 1.00 82.06 714 PRO A N 1
ATOM 5793 C CA . PRO A 1 714 ? 5.136 24.770 17.264 1.00 82.06 714 PRO A CA 1
ATOM 5794 C C . PRO A 1 714 ? 5.686 25.767 18.291 1.00 82.06 714 PRO A C 1
ATOM 5796 O O . PRO A 1 714 ? 6.731 26.370 18.072 1.00 82.06 714 PRO A O 1
ATOM 5799 N N . ASP A 1 715 ? 4.997 25.918 19.422 1.00 85.81 715 ASP A N 1
ATOM 5800 C CA . ASP A 1 715 ? 5.335 26.869 20.481 1.00 85.81 715 ASP A CA 1
ATOM 5801 C C . ASP A 1 715 ? 6.090 26.205 21.663 1.00 85.81 715 ASP A C 1
ATOM 5803 O O . ASP A 1 715 ? 6.290 26.824 22.710 1.00 85.81 715 ASP A O 1
ATOM 5807 N N . GLY A 1 716 ? 6.529 24.947 21.510 1.00 87.75 716 GLY A N 1
ATOM 5808 C CA . GLY A 1 716 ? 7.260 24.183 22.529 1.00 87.75 716 GLY A CA 1
ATOM 5809 C C . GLY A 1 716 ? 6.367 23.598 23.631 1.00 87.75 716 GLY A C 1
ATOM 5810 O O . GLY A 1 716 ? 5.219 23.240 23.386 1.00 87.75 716 GLY A O 1
ATOM 5811 N N . ALA A 1 717 ? 6.894 23.469 24.855 1.00 86.81 717 ALA A N 1
ATOM 5812 C CA . ALA A 1 717 ? 6.123 22.973 26.004 1.00 86.81 717 ALA A CA 1
ATOM 5813 C C . ALA A 1 717 ? 5.314 24.094 26.678 1.00 86.81 717 ALA A C 1
ATOM 5815 O O . ALA A 1 717 ? 4.088 24.029 26.760 1.00 86.81 717 ALA A O 1
ATOM 5816 N N . GLU A 1 718 ? 6.002 25.135 27.153 1.00 88.69 718 GLU A N 1
ATOM 5817 C CA . GLU A 1 718 ? 5.419 26.212 27.955 1.00 88.69 718 GLU A CA 1
ATOM 5818 C C . GLU A 1 718 ? 5.162 27.465 27.110 1.00 88.69 718 GLU A C 1
ATOM 5820 O O . GLU A 1 718 ? 6.069 27.980 26.461 1.00 88.69 718 GLU A O 1
ATOM 5825 N N . LEU A 1 719 ? 3.942 28.005 27.178 1.00 91.06 719 LEU A N 1
ATOM 5826 C CA . LEU A 1 719 ? 3.607 29.281 26.542 1.00 91.06 719 LEU A CA 1
ATOM 5827 C C . LEU A 1 719 ? 4.088 30.460 27.398 1.00 91.06 719 LEU A C 1
ATOM 5829 O O . LEU A 1 719 ? 3.526 30.751 28.459 1.00 91.06 719 LEU A O 1
ATOM 5833 N N . THR A 1 720 ? 5.119 31.159 26.922 1.00 91.44 720 THR A N 1
ATOM 5834 C CA . THR A 1 720 ? 5.648 32.369 27.568 1.00 91.44 720 THR A CA 1
ATOM 5835 C C . THR A 1 720 ? 4.729 33.583 27.388 1.00 91.44 720 THR A C 1
ATOM 5837 O O . THR A 1 720 ? 3.873 33.635 26.505 1.00 91.44 720 THR A O 1
ATOM 5840 N N . ALA A 1 721 ? 4.959 34.628 28.189 1.00 91.00 721 ALA A N 1
ATOM 5841 C CA . ALA A 1 721 ? 4.258 35.906 28.055 1.00 91.00 721 ALA A CA 1
ATOM 5842 C C . ALA A 1 721 ? 4.546 36.654 26.738 1.00 91.00 721 ALA A C 1
ATOM 5844 O O . ALA A 1 721 ? 3.774 37.536 26.373 1.00 91.00 721 ALA A O 1
ATOM 5845 N N . VAL A 1 722 ? 5.616 36.324 26.006 1.00 91.25 722 VAL A N 1
ATOM 5846 C CA . VAL A 1 722 ? 5.832 36.877 24.657 1.00 91.25 722 VAL A CA 1
ATOM 5847 C C . VAL A 1 722 ? 4.949 36.132 23.658 1.00 91.25 722 VAL A C 1
ATOM 5849 O O . VAL A 1 722 ? 4.137 36.760 22.984 1.00 91.25 722 VAL A O 1
ATOM 5852 N N . GLN A 1 723 ? 5.007 34.796 23.664 1.00 91.56 723 GLN A N 1
ATOM 5853 C CA . GLN A 1 723 ? 4.199 33.955 22.776 1.00 91.56 723 GLN A CA 1
ATOM 5854 C C . GLN A 1 723 ? 2.696 34.184 22.967 1.00 91.56 723 GLN A C 1
ATOM 5856 O O . GLN A 1 723 ? 1.977 34.280 21.984 1.00 91.56 723 GLN A O 1
ATOM 5861 N N . ILE A 1 724 ? 2.191 34.347 24.197 1.00 91.31 724 ILE A N 1
ATOM 5862 C CA . ILE A 1 724 ? 0.757 34.626 24.410 1.00 91.31 724 ILE A CA 1
ATOM 5863 C C . ILE A 1 724 ? 0.362 36.006 23.849 1.00 91.31 724 ILE A C 1
ATOM 5865 O O . ILE A 1 724 ? -0.694 36.125 23.231 1.00 91.31 724 ILE A O 1
ATOM 5869 N N . ALA A 1 725 ? 1.224 37.024 23.950 1.00 89.44 725 ALA A N 1
ATOM 5870 C CA . ALA A 1 725 ? 0.994 38.340 23.343 1.00 89.44 725 ALA A CA 1
ATOM 5871 C C . ALA A 1 725 ? 1.096 38.345 21.800 1.00 89.44 725 ALA A C 1
ATOM 5873 O O . ALA A 1 725 ? 0.608 39.270 21.145 1.00 89.44 725 ALA A O 1
ATOM 5874 N N . GLU A 1 726 ? 1.722 37.330 21.203 1.00 88.38 726 GLU A N 1
ATOM 5875 C CA . GLU A 1 726 ? 1.743 37.094 19.755 1.00 88.38 726 GLU A CA 1
ATOM 5876 C C . GLU A 1 726 ? 0.537 36.262 19.309 1.00 88.38 726 GLU A C 1
ATOM 5878 O O . GLU A 1 726 ? -0.162 36.655 18.375 1.00 88.38 726 GLU A O 1
ATOM 5883 N N . LEU A 1 727 ? 0.217 35.188 20.036 1.00 87.75 727 LEU A N 1
ATOM 5884 C CA . LEU A 1 727 ? -0.976 34.370 19.832 1.00 87.75 727 LEU A CA 1
ATOM 5885 C C . LEU A 1 727 ? -2.257 35.202 19.934 1.00 87.75 727 LEU A C 1
ATOM 5887 O O . LEU A 1 727 ? -3.148 34.993 19.127 1.00 87.75 727 LEU A O 1
ATOM 5891 N N . LEU A 1 728 ? -2.343 36.196 20.825 1.00 87.19 728 LEU A N 1
ATOM 5892 C CA . LEU A 1 728 ? -3.486 37.124 20.912 1.00 87.19 728 LEU A CA 1
ATOM 5893 C C . LEU A 1 728 ? -3.778 37.915 19.615 1.00 87.19 728 LEU A C 1
ATOM 5895 O O . LEU A 1 728 ? -4.831 38.538 19.516 1.00 87.19 728 LEU A O 1
ATOM 5899 N N . LYS A 1 729 ? -2.884 37.880 18.615 1.00 84.44 729 LYS A N 1
ATOM 5900 C CA . LYS A 1 729 ? -3.064 38.475 17.275 1.00 84.44 729 LYS A CA 1
ATOM 5901 C C . LYS A 1 729 ? -3.449 37.439 16.203 1.00 84.44 729 LYS A C 1
ATOM 5903 O O . LYS A 1 729 ? -3.673 37.808 15.054 1.00 84.44 729 LYS A O 1
ATOM 5908 N N . ASN A 1 730 ? -3.472 36.150 16.545 1.00 80.31 730 ASN A N 1
ATOM 5909 C CA . ASN A 1 730 ? -3.698 35.033 15.630 1.00 80.31 730 ASN A CA 1
ATOM 5910 C C . ASN A 1 730 ? -5.149 34.506 15.766 1.00 80.31 730 ASN A C 1
ATOM 5912 O O . ASN A 1 730 ? -5.562 34.164 16.876 1.00 80.31 730 ASN A O 1
ATOM 5916 N N . PRO A 1 731 ? -5.922 34.362 14.667 1.00 72.50 731 PRO A N 1
ATOM 5917 C CA . PRO A 1 731 ? -7.322 33.908 14.705 1.00 72.50 731 PRO A CA 1
ATOM 5918 C C . PRO A 1 731 ? -7.517 32.449 15.164 1.00 72.50 731 PRO A C 1
ATOM 5920 O O . PRO A 1 731 ? -8.651 31.994 15.309 1.00 72.50 731 PRO A O 1
ATOM 5923 N N . TRP A 1 732 ? -6.432 31.705 15.387 1.00 78.00 732 TRP A N 1
ATOM 5924 C CA . TRP A 1 732 ? -6.421 30.333 15.898 1.00 78.00 732 TRP A CA 1
ATOM 5925 C C . TRP A 1 732 ? -5.937 30.234 17.357 1.00 78.00 732 TRP A C 1
ATOM 5927 O O . TRP A 1 732 ? -5.730 29.130 17.868 1.00 78.00 732 TRP A O 1
ATOM 5937 N N . MET A 1 733 ? -5.797 31.368 18.058 1.00 88.06 733 MET A N 1
ATOM 5938 C CA . MET A 1 733 ? -5.359 31.442 19.460 1.00 88.06 733 MET A CA 1
ATOM 5939 C C . MET A 1 733 ? -6.053 30.438 20.395 1.00 88.06 733 MET A C 1
ATOM 5941 O O . MET A 1 733 ? -5.331 29.708 21.081 1.00 88.06 733 MET A O 1
ATOM 5945 N N . PRO A 1 734 ? -7.400 30.293 20.411 1.00 85.50 734 PRO A N 1
ATOM 5946 C CA . PRO A 1 734 ? -8.047 29.371 21.344 1.00 85.50 734 PRO A CA 1
ATOM 5947 C C . PRO A 1 734 ? -7.671 27.906 21.081 1.00 85.50 734 PRO A C 1
ATOM 5949 O O . PRO A 1 734 ? -7.560 27.125 22.024 1.00 85.50 734 PRO A O 1
ATOM 5952 N N . ARG A 1 735 ? -7.423 27.540 19.813 1.00 85.50 735 ARG A N 1
ATOM 5953 C CA . ARG A 1 735 ? -6.987 26.197 19.397 1.00 85.50 735 ARG A CA 1
ATOM 5954 C C . ARG A 1 735 ? -5.558 25.915 19.873 1.00 85.50 735 ARG A C 1
ATOM 5956 O O . ARG A 1 735 ? -5.319 24.863 20.464 1.00 85.50 735 ARG A O 1
ATOM 5963 N N . ARG A 1 736 ? -4.626 26.859 19.676 1.00 88.00 736 ARG A N 1
ATOM 5964 C CA . ARG A 1 736 ? -3.231 26.718 20.138 1.00 88.00 736 ARG A CA 1
ATOM 5965 C C . ARG A 1 736 ? -3.123 26.702 21.662 1.00 88.00 736 ARG A C 1
ATOM 5967 O O . ARG A 1 736 ? -2.537 25.773 22.207 1.00 88.00 736 ARG A O 1
ATOM 5974 N N . VAL A 1 737 ? -3.752 27.643 22.370 1.00 91.44 737 VAL A N 1
ATOM 5975 C CA . VAL A 1 737 ? -3.750 27.646 23.847 1.00 91.44 737 VAL A CA 1
ATOM 5976 C C . VAL A 1 737 ? -4.348 26.351 24.405 1.00 91.44 737 VAL A C 1
ATOM 5978 O O . VAL A 1 737 ? -3.814 25.801 25.371 1.00 91.44 737 VAL A O 1
ATOM 5981 N N . LEU A 1 738 ? -5.406 25.817 23.781 1.00 91.81 738 LEU A N 1
ATOM 5982 C CA . LEU A 1 738 ? -5.999 24.555 24.218 1.00 91.81 738 LEU A CA 1
ATOM 5983 C C . LEU A 1 738 ? -5.027 23.384 24.057 1.00 91.81 738 LEU A C 1
ATOM 5985 O O . LEU A 1 738 ? -4.945 22.567 24.964 1.00 91.81 738 LEU A O 1
ATOM 5989 N N . LEU A 1 739 ? -4.273 23.302 22.956 1.00 92.94 739 LEU A N 1
ATOM 5990 C CA . LEU A 1 739 ? -3.302 22.226 22.737 1.00 92.94 739 LEU A CA 1
ATOM 5991 C C . LEU A 1 739 ? -2.307 22.108 23.906 1.00 92.94 739 LEU A C 1
ATOM 5993 O O . LEU A 1 739 ? -2.155 21.020 24.457 1.00 92.94 739 LEU A O 1
ATOM 5997 N N . HIS A 1 740 ? -1.717 23.221 24.353 1.00 94.94 740 HIS A N 1
ATOM 5998 C CA . HIS A 1 740 ? -0.800 23.230 25.503 1.00 94.94 740 HIS A CA 1
ATOM 5999 C C . HIS A 1 740 ? -1.506 22.894 26.823 1.00 94.94 740 HIS A C 1
ATOM 6001 O O . HIS A 1 740 ? -1.027 22.056 27.588 1.00 94.94 740 HIS A O 1
ATOM 6007 N N . VAL A 1 741 ? -2.664 23.509 27.092 1.00 95.75 741 VAL A N 1
ATOM 6008 C CA . VAL A 1 741 ? -3.430 23.275 28.329 1.00 95.75 741 VAL A CA 1
ATOM 6009 C C . VAL A 1 741 ? -3.882 21.811 28.437 1.00 95.75 741 VAL A C 1
ATOM 6011 O O . VAL A 1 741 ? -3.734 21.204 29.498 1.00 95.75 741 VAL A O 1
ATOM 6014 N N . SER A 1 742 ? -4.355 21.212 27.342 1.00 95.25 742 SER A N 1
ATOM 6015 C CA . SER A 1 742 ? -4.729 19.797 27.272 1.00 95.25 742 SER A CA 1
ATOM 6016 C C . SER A 1 742 ? -3.514 18.861 27.337 1.00 95.25 742 SER A C 1
ATOM 6018 O O . SER A 1 742 ? -3.636 17.765 27.880 1.00 95.25 742 SER A O 1
ATOM 6020 N N . TRP A 1 743 ? -2.346 19.260 26.813 1.00 97.50 743 TRP A N 1
ATOM 6021 C CA . TRP A 1 743 ? -1.123 18.443 26.837 1.00 97.50 743 TRP A CA 1
ATOM 6022 C C . TRP A 1 743 ? -0.563 18.333 28.257 1.00 97.50 743 TRP A C 1
ATOM 6024 O O . TRP A 1 743 ? -0.354 17.228 28.761 1.00 97.50 743 TRP A O 1
ATOM 6034 N N . HIS A 1 744 ? -0.457 19.462 28.964 1.00 97.94 744 HIS A N 1
ATOM 6035 C CA . HIS A 1 744 ? -0.166 19.459 30.397 1.00 97.94 744 HIS A CA 1
ATOM 6036 C C . HIS A 1 744 ? -1.241 18.698 31.194 1.00 97.94 744 HIS A C 1
ATOM 6038 O O . HIS A 1 744 ? -0.917 17.980 32.143 1.00 97.94 744 HIS A O 1
ATOM 6044 N N . GLN A 1 745 ? -2.521 18.792 30.805 1.00 97.12 745 GLN A N 1
ATOM 6045 C CA . GLN A 1 745 ? -3.579 18.046 31.487 1.00 97.12 745 GLN A CA 1
ATOM 6046 C C . GLN A 1 745 ? -3.438 16.534 31.285 1.00 97.12 745 GLN A C 1
ATOM 6048 O O . GLN A 1 745 ? -3.688 15.800 32.234 1.00 97.12 745 GLN A O 1
ATOM 6053 N N . ALA A 1 746 ? -2.983 16.057 30.123 1.00 97.44 746 ALA A N 1
ATOM 6054 C CA . ALA A 1 746 ? -2.703 14.638 29.903 1.00 97.44 746 ALA A CA 1
ATOM 6055 C C . ALA A 1 746 ? -1.596 14.121 30.841 1.00 97.44 746 ALA A C 1
ATOM 6057 O O . ALA A 1 746 ? -1.758 13.065 31.451 1.00 97.44 746 ALA A O 1
ATOM 6058 N N . TYR A 1 747 ? -0.529 14.900 31.053 1.00 97.69 747 TYR A N 1
ATOM 6059 C CA . TYR A 1 747 ? 0.489 14.612 32.072 1.00 97.69 747 TYR A CA 1
ATOM 6060 C C . TYR A 1 747 ? -0.098 14.565 33.491 1.00 97.69 747 TYR A C 1
ATOM 6062 O O . TYR A 1 747 ? 0.180 13.634 34.250 1.00 97.69 747 TYR A O 1
ATOM 6070 N N . CYS A 1 748 ? -0.950 15.529 33.851 1.00 97.31 748 CYS A N 1
ATOM 6071 C CA . CYS A 1 748 ? -1.660 15.525 35.131 1.00 97.31 748 CYS A CA 1
ATOM 6072 C C . CYS A 1 748 ? -2.632 14.339 35.279 1.00 97.31 748 CYS A C 1
ATOM 6074 O O . CYS A 1 748 ? -2.741 13.780 36.369 1.00 97.31 748 CYS A O 1
ATOM 6076 N N . ASP A 1 749 ? -3.333 13.945 34.214 1.00 95.44 749 ASP A N 1
ATOM 6077 C CA . ASP A 1 749 ? -4.244 12.798 34.179 1.00 95.44 749 ASP A CA 1
ATOM 6078 C C . ASP A 1 749 ? -3.480 11.471 34.332 1.00 95.44 749 ASP A C 1
ATOM 6080 O O . ASP A 1 749 ? -3.966 10.567 35.012 1.00 95.44 749 ASP A O 1
ATOM 6084 N N . LEU A 1 750 ? -2.279 11.384 33.750 1.00 96.81 750 LEU A N 1
ATOM 6085 C CA . LEU A 1 750 ? -1.400 10.218 33.777 1.00 96.81 750 LEU A CA 1
ATOM 6086 C C . LEU A 1 750 ? -0.717 10.032 35.137 1.00 96.81 750 LEU A C 1
ATOM 6088 O O . LEU A 1 750 ? -0.876 8.997 35.785 1.00 96.81 750 LEU A O 1
ATOM 6092 N N . TYR A 1 751 ? 0.037 11.032 35.602 1.00 96.75 751 TYR A N 1
ATOM 6093 C CA . TYR A 1 751 ? 0.857 10.886 36.807 1.00 96.75 751 TYR A CA 1
ATOM 6094 C C . TYR A 1 751 ? 0.038 10.927 38.104 1.00 96.75 751 TYR A C 1
ATOM 6096 O O . TYR A 1 751 ? 0.448 10.309 39.091 1.00 96.75 751 TYR A O 1
ATOM 6104 N N . ARG A 1 752 ? -1.167 11.529 38.118 1.00 95.38 752 ARG A N 1
ATOM 6105 C CA . ARG A 1 752 ? -2.037 11.477 39.312 1.00 95.38 752 ARG A CA 1
ATOM 6106 C C . ARG A 1 752 ? -2.450 10.058 39.695 1.00 95.38 752 ARG A C 1
ATOM 6108 O O . ARG A 1 752 ? -2.785 9.837 40.857 1.00 95.38 752 ARG A O 1
ATOM 6115 N N . LEU A 1 753 ? -2.384 9.100 38.761 1.00 94.94 753 LEU A N 1
ATOM 6116 C CA . LEU A 1 753 ? -2.627 7.682 39.035 1.00 94.94 753 LEU A CA 1
ATOM 6117 C C . LEU A 1 753 ? -1.741 7.151 40.168 1.00 94.94 753 LEU A C 1
ATOM 6119 O O . LEU A 1 753 ? -2.176 6.250 40.877 1.00 94.94 753 LEU A O 1
ATOM 6123 N N . LEU A 1 754 ? -0.547 7.722 40.374 1.00 94.69 754 LEU A N 1
ATOM 6124 C CA . LEU A 1 754 ? 0.413 7.307 41.404 1.00 94.69 754 LEU A CA 1
ATOM 6125 C C . LEU A 1 754 ? 0.342 8.123 42.712 1.00 94.69 754 LEU A C 1
ATOM 6127 O O . LEU A 1 754 ? 1.028 7.789 43.681 1.00 94.69 754 LEU A O 1
ATOM 6131 N N . LEU A 1 755 ? -0.492 9.169 42.784 1.00 92.81 755 LEU A N 1
ATOM 6132 C CA . LEU A 1 755 ? -0.594 10.040 43.961 1.00 92.81 755 LEU A CA 1
ATOM 6133 C C . LEU A 1 755 ? -1.432 9.395 45.073 1.00 92.81 755 LEU A C 1
ATOM 6135 O O . LEU A 1 755 ? -2.650 9.565 45.148 1.00 92.81 755 LEU A O 1
ATOM 6139 N N . ARG A 1 756 ? -0.762 8.673 45.979 1.00 89.38 756 ARG A N 1
ATOM 6140 C CA . ARG A 1 756 ? -1.372 7.997 47.138 1.00 89.38 756 ARG A CA 1
ATOM 6141 C C . ARG A 1 756 ? -2.328 8.925 47.909 1.00 89.38 756 ARG A C 1
ATOM 6143 O O . ARG A 1 756 ? -1.906 9.864 48.578 1.00 89.38 756 ARG A O 1
ATOM 6150 N N . GLY A 1 757 ? -3.628 8.624 47.844 1.00 86.19 757 GLY A N 1
ATOM 6151 C CA . GLY A 1 757 ? -4.691 9.369 48.532 1.00 86.19 757 GLY A CA 1
ATOM 6152 C C . GLY A 1 757 ? -5.377 10.470 47.711 1.00 86.19 757 GLY A C 1
ATOM 6153 O O . GLY A 1 757 ? -6.313 11.088 48.223 1.00 86.19 757 GLY A O 1
ATOM 6154 N N . TYR A 1 758 ? -4.974 10.710 46.459 1.00 91.75 758 TYR A N 1
ATOM 6155 C CA . TYR A 1 758 ? -5.749 11.534 45.526 1.00 91.75 758 TYR A CA 1
ATOM 6156 C C . TYR A 1 758 ? -7.014 10.765 45.074 1.00 91.75 758 TYR A C 1
ATOM 6158 O O . TYR A 1 758 ? -6.929 9.550 44.886 1.00 91.75 758 TYR A O 1
ATOM 6166 N N . PRO A 1 759 ? -8.197 11.399 44.905 1.00 84.81 759 PRO A N 1
ATOM 6167 C CA . PRO A 1 759 ? -9.449 10.655 44.688 1.00 84.81 759 PRO A CA 1
ATOM 6168 C C . PRO A 1 759 ? -9.508 9.869 43.369 1.00 84.81 759 PRO A C 1
ATOM 6170 O O . PRO A 1 759 ? -10.217 8.869 43.289 1.00 84.81 759 PRO A O 1
ATOM 6173 N N . GLU A 1 760 ? -8.766 10.322 42.357 1.00 87.25 760 GLU A N 1
ATOM 6174 C CA . GLU A 1 760 ? -8.622 9.695 41.038 1.00 87.25 760 GLU A CA 1
ATOM 6175 C C . GLU A 1 760 ? -7.307 8.902 40.867 1.00 87.25 760 GLU A C 1
ATOM 6177 O O . GLU A 1 760 ? -6.930 8.582 39.741 1.00 87.25 760 GLU A O 1
ATOM 6182 N N . ALA A 1 761 ? -6.587 8.599 41.955 1.00 91.31 761 ALA A N 1
ATOM 6183 C CA . ALA A 1 761 ? -5.417 7.718 41.916 1.00 91.31 761 ALA A CA 1
ATOM 6184 C C . ALA A 1 761 ? -5.806 6.229 41.845 1.00 91.31 761 ALA A C 1
ATOM 6186 O O . ALA A 1 761 ? -6.939 5.847 42.151 1.00 91.31 761 ALA A O 1
ATOM 6187 N N . ALA A 1 762 ? -4.849 5.369 41.485 1.00 91.50 762 ALA A N 1
ATOM 6188 C CA . ALA A 1 762 ? -5.046 3.925 41.514 1.00 91.50 762 ALA A CA 1
ATOM 6189 C C . ALA A 1 762 ? -5.312 3.418 42.956 1.00 91.50 762 ALA A C 1
ATOM 6191 O O . ALA A 1 762 ? -4.832 4.017 43.926 1.00 91.50 762 ALA A O 1
ATOM 6192 N N . PRO A 1 763 ? -6.059 2.312 43.140 1.00 90.69 763 PRO A N 1
ATOM 6193 C CA . PRO A 1 763 ? -6.341 1.761 44.463 1.00 90.69 763 PRO A CA 1
ATOM 6194 C C . PRO A 1 763 ? -5.079 1.387 45.244 1.00 90.69 763 PRO A C 1
ATOM 6196 O O . PRO A 1 763 ? -4.043 1.049 44.669 1.00 90.69 763 PRO A O 1
ATOM 6199 N N . LYS A 1 764 ? -5.179 1.372 46.581 1.00 89.25 764 LYS A N 1
ATOM 6200 C CA . LYS A 1 764 ? -4.045 1.064 47.469 1.00 89.25 764 LYS A CA 1
ATOM 6201 C C . LYS A 1 764 ? -3.346 -0.260 47.113 1.00 89.25 764 LYS A C 1
ATOM 6203 O O . LYS A 1 764 ? -2.125 -0.293 47.106 1.00 89.25 764 LYS A O 1
ATOM 6208 N N . ALA A 1 765 ? -4.093 -1.308 46.760 1.00 88.19 765 ALA A N 1
ATOM 6209 C CA . ALA A 1 765 ? -3.525 -2.602 46.365 1.00 88.19 765 ALA A CA 1
ATOM 6210 C C . ALA A 1 765 ? -2.622 -2.532 45.117 1.00 88.19 765 ALA A C 1
ATOM 6212 O O . ALA A 1 765 ? -1.682 -3.313 44.990 1.00 88.19 765 ALA A O 1
ATOM 6213 N N . VAL A 1 766 ? -2.868 -1.567 44.225 1.00 91.38 766 VAL A N 1
ATOM 6214 C CA . VAL A 1 766 ? -1.994 -1.267 43.087 1.00 91.38 766 VAL A CA 1
ATOM 6215 C C . VAL A 1 766 ? -0.805 -0.415 43.541 1.00 91.38 766 VAL A C 1
ATOM 6217 O O . VAL A 1 766 ? 0.335 -0.736 43.222 1.00 91.38 766 VAL A O 1
ATOM 6220 N N . LEU A 1 767 ? -1.050 0.646 44.318 1.00 91.38 767 LEU A N 1
ATOM 6221 C CA . LEU A 1 767 ? -0.011 1.601 44.728 1.00 91.38 767 LEU A CA 1
ATOM 6222 C C . LEU A 1 767 ? 0.991 1.069 45.752 1.00 91.38 767 LEU A C 1
ATOM 6224 O O . LEU A 1 767 ? 2.113 1.569 45.790 1.00 91.38 767 LEU A O 1
ATOM 6228 N N . ASP A 1 768 ? 0.628 0.077 46.562 1.00 88.44 768 ASP A N 1
ATOM 6229 C CA . ASP A 1 768 ? 1.550 -0.603 47.479 1.00 88.44 768 ASP A CA 1
ATOM 6230 C C . ASP A 1 768 ? 2.567 -1.487 46.727 1.00 88.44 768 ASP A C 1
ATOM 6232 O O . ASP A 1 768 ? 3.631 -1.777 47.269 1.00 88.44 768 ASP A O 1
ATOM 6236 N N . ALA A 1 769 ? 2.278 -1.859 45.472 1.00 88.06 769 ALA A N 1
ATOM 6237 C CA . ALA A 1 769 ? 3.176 -2.602 44.585 1.00 88.06 769 ALA A CA 1
ATOM 6238 C C . ALA A 1 769 ? 4.011 -1.706 43.643 1.00 88.06 769 ALA A C 1
ATOM 6240 O O . ALA A 1 769 ? 4.813 -2.218 42.863 1.00 88.06 769 ALA A O 1
ATOM 6241 N N . VAL A 1 770 ? 3.835 -0.379 43.699 1.00 89.19 770 VAL A N 1
ATOM 6242 C CA . VAL A 1 770 ? 4.654 0.591 42.953 1.00 89.19 770 VAL A CA 1
ATOM 6243 C C . VAL A 1 770 ? 5.808 1.071 43.833 1.00 89.19 770 VAL A C 1
ATOM 6245 O O . VAL A 1 770 ? 5.608 1.445 44.991 1.00 89.19 770 VAL A O 1
ATOM 6248 N N . ASP A 1 771 ? 7.014 1.084 43.265 1.00 86.69 771 ASP A N 1
ATOM 6249 C CA . ASP A 1 771 ? 8.222 1.590 43.919 1.00 86.69 771 ASP A CA 1
ATOM 6250 C C . ASP A 1 771 ? 8.064 3.067 44.375 1.00 86.69 771 ASP A C 1
ATOM 6252 O O . ASP A 1 771 ? 7.572 3.901 43.604 1.00 86.69 771 ASP A O 1
ATOM 6256 N N . PRO A 1 772 ? 8.500 3.433 45.600 1.00 82.19 772 PRO A N 1
ATOM 6257 C CA . PRO A 1 772 ? 8.364 4.795 46.114 1.00 82.19 772 PRO A CA 1
ATOM 6258 C C . PRO A 1 772 ? 9.004 5.888 45.249 1.00 82.19 772 PRO A C 1
ATOM 6260 O O . PRO A 1 772 ? 8.454 6.991 45.190 1.00 82.19 772 PRO A O 1
ATOM 6263 N N . GLY A 1 773 ? 10.111 5.609 44.551 1.00 84.12 773 GLY A N 1
ATOM 6264 C CA . GLY A 1 773 ? 10.770 6.577 43.669 1.00 84.12 773 GLY A CA 1
ATOM 6265 C C . GLY A 1 773 ? 9.842 7.064 42.556 1.00 84.12 773 GLY A C 1
ATOM 6266 O O . GLY A 1 773 ? 9.703 8.267 42.344 1.00 84.12 773 GLY A O 1
ATOM 6267 N N . HIS A 1 774 ? 9.098 6.144 41.939 1.00 87.81 774 HIS A N 1
ATOM 6268 C CA . HIS A 1 774 ? 8.104 6.467 40.912 1.00 87.81 774 HIS A CA 1
ATOM 6269 C C . HIS A 1 774 ? 6.962 7.339 41.459 1.00 87.81 774 HIS A C 1
ATOM 6271 O O . HIS A 1 774 ? 6.476 8.232 40.762 1.00 87.81 774 HIS A O 1
ATOM 6277 N N . THR A 1 775 ? 6.555 7.136 42.719 1.00 84.31 775 THR A N 1
ATOM 6278 C CA . THR A 1 775 ? 5.532 7.987 43.360 1.00 84.31 775 THR A CA 1
ATOM 6279 C C . THR A 1 775 ? 6.043 9.403 43.657 1.00 84.31 775 THR A C 1
ATOM 6281 O O . THR A 1 775 ? 5.280 10.359 43.530 1.00 84.31 775 THR A O 1
ATOM 6284 N N . ALA A 1 776 ? 7.337 9.565 43.959 1.00 81.56 776 ALA A N 1
ATOM 6285 C CA . ALA A 1 776 ? 7.962 10.877 44.136 1.00 81.56 776 ALA A CA 1
ATOM 6286 C C . ALA A 1 776 ? 8.116 11.630 42.799 1.00 81.56 776 ALA A C 1
ATOM 6288 O O . ALA A 1 776 ? 7.790 12.816 42.721 1.00 81.56 776 ALA A O 1
ATOM 6289 N N . THR A 1 777 ? 8.527 10.944 41.723 1.00 89.31 777 THR A N 1
ATOM 6290 C CA . THR A 1 777 ? 8.542 11.514 40.361 1.00 89.31 777 THR A CA 1
ATOM 6291 C C . THR A 1 777 ? 7.151 11.989 39.937 1.00 89.31 777 THR A C 1
ATOM 6293 O O . THR A 1 777 ? 7.014 13.084 39.394 1.00 89.31 777 THR A O 1
ATOM 6296 N N . ALA A 1 778 ? 6.107 11.209 40.238 1.00 93.25 778 ALA A N 1
ATOM 6297 C CA . ALA A 1 778 ? 4.729 11.570 39.921 1.00 93.25 778 ALA A CA 1
ATOM 6298 C C . ALA A 1 778 ? 4.240 12.836 40.647 1.00 93.25 778 ALA A C 1
ATOM 6300 O O . ALA A 1 778 ? 3.490 13.616 40.060 1.00 93.25 778 ALA A O 1
ATOM 6301 N N . GLU A 1 779 ? 4.679 13.080 41.889 1.00 93.44 779 GLU A N 1
ATOM 6302 C CA . GLU A 1 779 ? 4.399 14.335 42.601 1.00 93.44 779 GLU A CA 1
ATOM 6303 C C . GLU A 1 779 ? 5.042 15.539 41.895 1.00 93.44 779 GLU A C 1
ATOM 6305 O O . GLU A 1 779 ? 4.374 16.556 41.689 1.00 93.44 779 GLU A O 1
ATOM 6310 N N . GLY A 1 780 ? 6.299 15.399 41.458 1.00 93.69 780 GLY A N 1
ATOM 6311 C CA . GLY A 1 780 ? 7.023 16.430 40.709 1.00 93.69 780 GLY A CA 1
ATOM 6312 C C . GLY A 1 780 ? 6.372 16.769 39.364 1.00 93.69 780 GLY A C 1
ATOM 6313 O O . GLY A 1 780 ? 6.090 17.937 39.096 1.00 93.69 780 GLY A O 1
ATOM 6314 N N . GLU A 1 781 ? 6.063 15.763 38.542 1.00 95.62 781 GLU A N 1
ATOM 6315 C CA . GLU A 1 781 ? 5.407 15.979 37.244 1.00 95.62 781 GLU A CA 1
ATOM 6316 C C . GLU A 1 781 ? 3.984 16.549 37.407 1.00 95.62 781 GLU A C 1
ATOM 6318 O O . GLU A 1 781 ? 3.619 17.505 36.719 1.00 95.62 781 GLU A O 1
ATOM 6323 N N . CYS A 1 782 ? 3.195 16.078 38.381 1.00 96.44 782 CYS A N 1
ATOM 6324 C CA . CYS A 1 782 ? 1.881 16.668 38.657 1.00 96.44 782 CYS A CA 1
ATOM 6325 C C . CYS A 1 782 ? 1.973 18.139 39.087 1.00 96.44 782 CYS A C 1
ATOM 6327 O O . CYS A 1 782 ? 1.153 18.949 38.651 1.00 96.44 782 CYS A O 1
ATOM 6329 N N . LEU A 1 783 ? 2.954 18.504 39.919 1.00 95.25 783 LEU A N 1
ATOM 6330 C CA . LEU A 1 783 ? 3.181 19.886 40.350 1.00 95.25 783 LEU A CA 1
ATOM 6331 C C . LEU A 1 783 ? 3.594 20.793 39.180 1.00 95.25 783 LEU A C 1
ATOM 6333 O O . LEU A 1 783 ? 3.015 21.866 39.001 1.00 95.25 783 LEU A O 1
ATOM 6337 N N . LYS A 1 784 ? 4.557 20.346 38.370 1.00 95.38 784 LYS A N 1
ATOM 6338 C CA . LYS A 1 784 ? 5.057 21.031 37.169 1.00 95.38 784 LYS A CA 1
ATOM 6339 C C . LYS A 1 784 ? 3.929 21.332 36.179 1.00 95.38 784 LYS A C 1
ATOM 6341 O O . LYS A 1 784 ? 3.652 22.497 35.896 1.00 95.38 784 LYS A O 1
ATOM 6346 N N . HIS A 1 785 ? 3.220 20.304 35.711 1.00 97.44 785 HIS A N 1
ATOM 6347 C CA . HIS A 1 785 ? 2.219 20.464 34.650 1.00 97.44 785 HIS A CA 1
ATOM 6348 C C . HIS A 1 785 ? 0.946 21.183 35.131 1.00 97.44 785 HIS A C 1
ATOM 6350 O O . HIS A 1 785 ? 0.402 22.009 34.400 1.00 97.44 785 HIS A O 1
ATOM 6356 N N . SER A 1 786 ? 0.524 20.998 36.390 1.00 96.94 786 SER A N 1
ATOM 6357 C CA . SER A 1 786 ? -0.584 21.790 36.955 1.00 96.94 786 SER A CA 1
ATOM 6358 C C . SER A 1 786 ? -0.229 23.268 37.144 1.00 96.94 786 SER A C 1
ATOM 6360 O O . SER A 1 786 ? -1.065 24.141 36.897 1.00 96.94 786 SER A O 1
ATOM 6362 N N . THR A 1 787 ? 1.016 23.576 37.523 1.00 95.38 787 THR A N 1
ATOM 6363 C CA . THR A 1 787 ? 1.488 24.965 37.615 1.00 95.38 787 THR A CA 1
ATOM 6364 C C . THR A 1 787 ? 1.514 25.626 36.238 1.00 95.38 787 THR A C 1
ATOM 6366 O O . THR A 1 787 ? 1.071 26.769 36.119 1.00 95.38 787 THR A O 1
ATOM 6369 N N . ALA A 1 788 ? 1.948 24.905 35.199 1.00 96.25 788 ALA A N 1
ATOM 6370 C CA . ALA A 1 788 ? 1.973 25.399 33.825 1.00 96.25 788 ALA A CA 1
ATOM 6371 C C . ALA A 1 788 ? 0.568 25.755 33.300 1.00 96.25 788 ALA A C 1
ATOM 6373 O O . ALA A 1 788 ? 0.372 26.875 32.837 1.00 96.25 788 ALA A O 1
ATOM 6374 N N . ILE A 1 789 ? -0.440 24.887 33.489 1.00 97.31 789 ILE A N 1
ATOM 6375 C CA . ILE A 1 789 ? -1.848 25.172 33.124 1.00 97.31 789 ILE A CA 1
ATOM 6376 C C . ILE A 1 789 ? -2.336 26.481 33.760 1.00 97.31 789 ILE A C 1
ATOM 6378 O O . ILE A 1 789 ? -2.887 27.354 33.083 1.00 97.31 789 ILE A O 1
ATOM 6382 N N . ILE A 1 790 ? -2.126 26.631 35.072 1.00 95.88 790 ILE A N 1
ATOM 6383 C CA . ILE A 1 790 ? -2.561 27.821 35.810 1.00 95.88 790 ILE A CA 1
ATOM 6384 C C . ILE A 1 790 ? -1.782 29.058 35.341 1.00 95.88 790 ILE A C 1
ATOM 6386 O O . ILE A 1 790 ? -2.361 30.139 35.232 1.00 95.88 790 ILE A O 1
ATOM 6390 N N . GLN A 1 791 ? -0.490 28.920 35.036 1.00 94.94 791 GLN A N 1
ATOM 6391 C CA . GLN A 1 791 ? 0.349 30.005 34.531 1.00 94.94 791 GLN A CA 1
ATOM 6392 C C . GLN A 1 791 ? -0.097 30.480 33.142 1.00 94.94 791 GLN A C 1
ATOM 6394 O O . GLN A 1 791 ? -0.296 31.681 32.974 1.00 94.94 791 GLN A O 1
ATOM 6399 N N . THR A 1 792 ? -0.343 29.573 32.193 1.00 95.88 792 THR A N 1
ATOM 6400 C CA . THR A 1 792 ? -0.854 29.901 30.851 1.00 95.88 792 THR A CA 1
ATOM 6401 C C . THR A 1 792 ? -2.165 30.687 30.931 1.00 95.88 792 THR A C 1
ATOM 6403 O O . THR A 1 792 ? -2.276 31.765 30.350 1.00 95.88 792 THR A O 1
ATOM 6406 N N . LEU A 1 793 ? -3.136 30.211 31.720 1.00 94.62 793 LEU A N 1
ATOM 6407 C CA . LEU A 1 793 ? -4.426 30.892 31.891 1.00 94.62 793 LEU A CA 1
ATOM 6408 C C . LEU A 1 793 ? -4.312 32.214 32.672 1.00 94.62 793 LEU A C 1
ATOM 6410 O O . LEU A 1 793 ? -5.066 33.151 32.406 1.00 94.62 793 LEU A O 1
ATOM 6414 N N . THR A 1 794 ? -3.352 32.323 33.599 1.00 94.31 794 THR A N 1
ATOM 6415 C CA . THR A 1 794 ? -3.045 33.579 34.305 1.00 94.31 794 THR A CA 1
ATOM 6416 C C . THR A 1 794 ? -2.499 34.628 33.338 1.00 94.31 794 THR A C 1
ATOM 6418 O O . THR A 1 794 ? -3.006 35.747 33.319 1.00 94.31 794 THR A O 1
ATOM 6421 N N . ILE A 1 795 ? -1.498 34.273 32.526 1.00 94.00 795 ILE A N 1
ATOM 6422 C CA . ILE A 1 795 ? -0.862 35.184 31.565 1.00 94.00 795 ILE A CA 1
ATOM 6423 C C . ILE A 1 795 ? -1.872 35.611 30.496 1.00 94.00 795 ILE A C 1
ATOM 6425 O O . ILE A 1 795 ? -2.014 36.807 30.246 1.00 94.00 795 ILE A O 1
ATOM 6429 N N . LEU A 1 796 ? -2.648 34.669 29.944 1.00 93.62 796 LEU A N 1
ATOM 6430 C CA . LEU A 1 796 ? -3.726 34.982 29.005 1.00 93.62 796 LEU A CA 1
ATOM 6431 C C . LEU A 1 796 ? -4.715 35.986 29.613 1.00 93.62 796 LEU A C 1
ATOM 6433 O O . LEU A 1 796 ? -4.998 37.009 28.997 1.00 93.62 796 LEU A O 1
ATOM 6437 N N . ASN A 1 797 ? -5.190 35.761 30.842 1.00 93.38 797 ASN A N 1
ATOM 6438 C CA . ASN A 1 797 ? -6.086 36.701 31.522 1.00 93.38 797 ASN A CA 1
ATOM 6439 C C . ASN A 1 797 ? -5.441 38.076 31.792 1.00 93.38 797 ASN A C 1
ATOM 6441 O O . ASN A 1 797 ? -6.136 39.088 31.765 1.00 93.38 797 ASN A O 1
ATOM 6445 N N . GLN A 1 798 ? -4.133 38.137 32.047 1.00 91.75 798 GLN A N 1
ATOM 6446 C CA . GLN A 1 798 ? -3.414 39.395 32.278 1.00 91.75 798 GLN A CA 1
ATOM 6447 C C . GLN A 1 798 ? -3.172 40.201 30.993 1.00 91.75 798 GLN A C 1
ATOM 6449 O O . GLN A 1 798 ? -3.136 41.426 31.056 1.00 91.75 798 GLN A O 1
ATOM 6454 N N . GLN A 1 799 ? -3.007 39.534 29.847 1.00 92.06 799 GLN A N 1
ATOM 6455 C CA . GLN A 1 799 ? -2.688 40.173 28.564 1.00 92.06 799 GLN A CA 1
ATOM 6456 C C . GLN A 1 799 ? -3.908 40.422 27.669 1.00 92.06 799 GLN A C 1
ATOM 6458 O O . GLN A 1 799 ? -3.881 41.328 26.840 1.00 92.06 799 GLN A O 1
ATOM 6463 N N . SER A 1 800 ? -4.988 39.655 27.843 1.00 87.19 800 SER A N 1
ATOM 6464 C CA . SER A 1 800 ? -6.244 39.871 27.116 1.00 87.19 800 SER A CA 1
ATOM 6465 C C . SER A 1 800 ? -6.856 41.220 27.496 1.00 87.19 800 SER A C 1
ATOM 6467 O O . SER A 1 800 ? -7.091 41.485 28.680 1.00 87.19 800 SER A O 1
ATOM 6469 N N . THR A 1 801 ? -7.198 42.045 26.509 1.00 80.75 801 THR A N 1
ATOM 6470 C CA . THR A 1 801 ? -7.966 43.290 26.699 1.00 80.75 801 THR A CA 1
ATOM 6471 C C . THR A 1 801 ? -9.474 43.041 26.617 1.00 80.75 801 THR A C 1
ATOM 6473 O O . THR A 1 801 ? -10.217 43.512 27.474 1.00 80.75 801 THR A O 1
ATOM 6476 N N . SER A 1 802 ? -9.927 42.226 25.661 1.00 74.19 802 SER A N 1
ATOM 6477 C CA . SER A 1 802 ? -11.332 41.852 25.450 1.00 74.19 802 SER A CA 1
ATOM 6478 C C . SER A 1 802 ? -11.729 40.567 26.206 1.00 74.19 802 SER A C 1
ATOM 6480 O O . SER A 1 802 ? -11.015 40.091 27.098 1.00 74.19 802 SER A O 1
ATOM 6482 N N . ARG A 1 803 ? -12.906 40.003 25.911 1.00 74.50 803 ARG A N 1
ATOM 6483 C CA . ARG A 1 803 ? -13.206 38.591 26.201 1.00 74.50 803 ARG A CA 1
ATOM 6484 C C . ARG A 1 803 ? -12.782 37.755 24.993 1.00 74.50 803 ARG A C 1
ATOM 6486 O O . ARG A 1 803 ? -12.942 38.196 23.862 1.00 74.50 803 ARG A O 1
ATOM 6493 N N . HIS A 1 804 ? -12.299 36.541 25.239 1.00 78.56 804 HIS A N 1
ATOM 6494 C CA . HIS A 1 804 ? -12.043 35.554 24.193 1.00 78.56 804 HIS A CA 1
ATOM 6495 C C . HIS A 1 804 ? -12.893 34.316 24.439 1.00 78.56 804 HIS A C 1
ATOM 6497 O O . HIS A 1 804 ? -13.096 33.915 25.588 1.00 78.56 804 HIS A O 1
ATOM 6503 N N . LEU A 1 805 ? -13.363 33.711 23.353 1.00 74.56 805 LEU A N 1
ATOM 6504 C CA . LEU A 1 805 ? -14.162 32.497 23.393 1.00 74.56 805 LEU A CA 1
ATOM 6505 C C . LEU A 1 805 ? -13.230 31.289 23.451 1.00 74.56 805 LEU A C 1
ATOM 6507 O O . LEU A 1 805 ? -12.561 30.935 22.479 1.00 74.56 805 LEU A O 1
ATOM 6511 N N . LEU A 1 806 ? -13.148 30.718 24.650 1.00 85.56 806 LEU A N 1
ATOM 6512 C CA . LEU A 1 806 ? -12.289 29.595 24.997 1.00 85.56 806 LEU A CA 1
ATOM 6513 C C . LEU A 1 806 ? -13.126 28.321 25.139 1.00 85.56 806 LEU A C 1
ATOM 6515 O O . LEU A 1 806 ? -14.297 28.364 25.512 1.00 85.56 806 LEU A O 1
ATOM 6519 N N . GLU A 1 807 ? -12.515 27.174 24.863 1.00 86.00 807 GLU A N 1
ATOM 6520 C CA . GLU A 1 807 ? -13.194 25.879 24.936 1.00 86.00 807 GLU A CA 1
ATOM 6521 C C . GLU A 1 807 ? -13.314 25.354 26.369 1.00 86.00 807 GLU A C 1
ATOM 6523 O O . GLU A 1 807 ? -12.416 25.539 27.196 1.00 86.00 807 GLU A O 1
ATOM 6528 N N . PHE A 1 808 ? -14.431 24.684 26.674 1.00 87.31 808 PHE A N 1
ATOM 6529 C CA . PHE A 1 808 ? -14.820 24.354 28.055 1.00 87.31 808 PHE A CA 1
ATOM 6530 C C . PHE A 1 808 ? -13.824 23.409 28.744 1.00 87.31 808 PHE A C 1
ATOM 6532 O O . PHE A 1 808 ? -13.643 23.467 29.960 1.00 87.31 808 PHE A O 1
ATOM 6539 N N . ASP A 1 809 ? -13.116 22.590 27.963 1.00 89.81 809 ASP A N 1
ATOM 6540 C CA . ASP A 1 809 ? -12.011 21.750 28.430 1.00 89.81 809 ASP A CA 1
ATOM 6541 C C . ASP A 1 809 ? -10.882 22.561 29.091 1.00 89.81 809 ASP A C 1
ATOM 6543 O O . ASP A 1 809 ? -10.313 22.088 30.071 1.00 89.81 809 ASP A O 1
ATOM 6547 N N . MET A 1 810 ? -10.617 23.815 28.690 1.00 93.31 810 MET A N 1
ATOM 6548 C CA . MET A 1 810 ? -9.658 24.666 29.417 1.00 93.31 810 MET A CA 1
ATOM 6549 C C . MET A 1 810 ? -10.086 24.880 30.875 1.00 93.31 810 MET A C 1
ATOM 6551 O O . MET A 1 810 ? -9.242 24.856 31.770 1.00 93.31 810 MET A O 1
ATOM 6555 N N . ALA A 1 811 ? -11.388 25.045 31.139 1.00 93.19 811 ALA A N 1
ATOM 6556 C CA . ALA A 1 811 ? -11.917 25.186 32.495 1.00 93.19 811 ALA A CA 1
ATOM 6557 C C . ALA A 1 811 ? -11.857 23.872 33.293 1.00 93.19 811 ALA A C 1
ATOM 6559 O O . ALA A 1 811 ? -11.624 23.888 34.504 1.00 93.19 811 ALA A O 1
ATOM 6560 N N . ILE A 1 812 ? -12.006 22.730 32.614 1.00 93.00 812 ILE A N 1
ATOM 6561 C CA . ILE A 1 812 ? -11.845 21.393 33.204 1.00 93.00 812 ILE A CA 1
ATOM 6562 C C . ILE A 1 812 ? -10.376 21.148 33.587 1.00 93.00 812 ILE A C 1
ATOM 6564 O O . ILE A 1 812 ? -10.097 20.739 34.718 1.00 93.00 812 ILE A O 1
ATOM 6568 N N . CYS A 1 813 ? -9.435 21.474 32.696 1.00 95.44 813 CYS A N 1
ATOM 6569 C CA . CYS A 1 813 ? -7.994 21.416 32.951 1.00 95.44 813 CYS A CA 1
ATOM 6570 C C . CYS A 1 813 ? -7.599 22.341 34.115 1.00 95.44 813 CYS A C 1
ATOM 6572 O O . CYS A 1 813 ? -6.952 21.914 35.069 1.00 95.44 813 CYS A O 1
ATOM 6574 N N . ALA A 1 814 ? -8.073 23.591 34.102 1.00 95.94 814 ALA A N 1
ATOM 6575 C CA . ALA A 1 814 ? -7.853 24.573 35.164 1.00 95.94 814 ALA A CA 1
ATOM 6576 C C . ALA A 1 814 ? -8.299 24.070 36.550 1.00 95.94 814 ALA A C 1
ATOM 6578 O O . ALA A 1 814 ? -7.598 24.257 37.549 1.00 95.94 814 ALA A O 1
ATOM 6579 N N . TYR A 1 815 ? -9.448 23.395 36.615 1.00 95.00 815 TYR A N 1
ATOM 6580 C CA . TYR A 1 815 ? -9.991 22.784 37.827 1.00 95.00 815 TYR A CA 1
ATOM 6581 C C . TYR A 1 815 ? -9.166 21.592 38.321 1.00 95.00 815 TYR A C 1
ATOM 6583 O O . TYR A 1 815 ? -8.844 21.533 39.511 1.00 95.00 815 TYR A O 1
ATOM 6591 N N . HIS A 1 816 ? -8.781 20.668 37.435 1.00 94.88 816 HIS A N 1
ATOM 6592 C CA . HIS A 1 816 ? -7.934 19.526 37.803 1.00 94.88 816 HIS A CA 1
ATOM 6593 C C . HIS A 1 816 ? -6.550 19.979 38.268 1.00 94.88 816 HIS A C 1
ATOM 6595 O O . HIS A 1 816 ? -6.095 19.549 39.327 1.00 94.88 816 HIS A O 1
ATOM 6601 N N . ALA A 1 817 ? -5.925 20.906 37.541 1.00 96.94 817 ALA A N 1
ATOM 6602 C CA . ALA A 1 817 ? -4.664 21.531 37.919 1.00 96.94 817 ALA A CA 1
ATOM 6603 C C . ALA A 1 817 ? -4.748 22.195 39.304 1.00 96.94 817 ALA A C 1
ATOM 6605 O O . ALA A 1 817 ? -3.919 21.944 40.179 1.00 96.94 817 ALA A O 1
ATOM 6606 N N . SER A 1 818 ? -5.802 22.976 39.551 1.00 96.50 818 SER A N 1
ATOM 6607 C CA . SER A 1 818 ? -6.008 23.645 40.841 1.00 96.50 818 SER A CA 1
ATOM 6608 C C . SER A 1 818 ? -6.251 22.658 41.990 1.00 96.50 818 SER A C 1
ATOM 6610 O O . SER A 1 818 ? -5.762 22.871 43.101 1.00 96.50 818 SER A O 1
ATOM 6612 N N . ARG A 1 819 ? -6.965 21.551 41.741 1.00 95.12 819 ARG A N 1
ATOM 6613 C CA . ARG A 1 819 ? -7.158 20.468 42.721 1.00 95.12 819 ARG A CA 1
ATOM 6614 C C . ARG A 1 819 ? -5.861 19.722 43.031 1.00 95.12 819 ARG A C 1
ATOM 6616 O O . ARG A 1 819 ? -5.626 19.416 44.200 1.00 95.12 819 ARG A O 1
ATOM 6623 N N . LEU A 1 820 ? -5.015 19.471 42.030 1.00 95.50 820 LEU A N 1
ATOM 6624 C CA . LEU A 1 820 ? -3.683 18.893 42.227 1.00 95.50 820 LEU A CA 1
ATOM 6625 C C . LEU A 1 820 ? -2.792 19.830 43.049 1.00 95.50 820 LEU A C 1
ATOM 6627 O O . LEU A 1 820 ? -2.207 19.381 44.032 1.00 95.50 820 LEU A O 1
ATOM 6631 N N . LEU A 1 821 ? -2.767 21.132 42.747 1.00 94.94 821 LEU A N 1
ATOM 6632 C CA . LEU A 1 821 ? -1.989 22.112 43.513 1.00 94.94 821 LEU A CA 1
ATOM 6633 C C . LEU A 1 821 ? -2.442 22.183 44.987 1.00 94.94 821 LEU A C 1
ATOM 6635 O O . LEU A 1 821 ? -1.614 22.106 45.895 1.00 94.94 821 LEU A O 1
ATOM 6639 N N . LEU A 1 822 ? -3.759 22.231 45.240 1.00 94.31 822 LEU A N 1
ATOM 6640 C CA . LEU A 1 822 ? -4.346 22.181 46.591 1.00 94.31 822 LEU A CA 1
ATOM 6641 C C . LEU A 1 822 ? -4.053 20.863 47.330 1.00 94.31 822 LEU A C 1
ATOM 6643 O O . LEU A 1 822 ? -3.913 20.862 48.556 1.00 94.31 822 LEU A O 1
ATOM 6647 N N . PHE A 1 823 ? -3.966 19.740 46.612 1.00 94.31 823 PHE A N 1
ATOM 6648 C CA . PHE A 1 823 ? -3.613 18.444 47.188 1.00 94.31 823 PHE A CA 1
ATOM 6649 C C . PHE A 1 823 ? -2.123 18.372 47.538 1.00 94.31 823 PHE A C 1
ATOM 6651 O O . PHE A 1 823 ? -1.791 18.098 48.690 1.00 94.31 823 PHE A O 1
ATOM 6658 N N . ILE A 1 824 ? -1.231 18.677 46.592 1.00 93.56 824 ILE A N 1
ATOM 6659 C CA . ILE A 1 824 ? 0.227 18.615 46.776 1.00 93.56 824 ILE A CA 1
ATOM 6660 C C . ILE A 1 824 ? 0.664 19.620 47.852 1.00 93.56 824 ILE A C 1
ATOM 6662 O O . ILE A 1 824 ? 1.373 19.244 48.782 1.00 93.56 824 ILE A O 1
ATOM 6666 N N . SER A 1 825 ? 0.131 20.849 47.852 1.00 92.88 825 SER A N 1
ATOM 6667 C CA . SER A 1 825 ? 0.388 21.840 48.914 1.00 92.88 825 SER A CA 1
ATOM 6668 C C . SER A 1 825 ? -0.044 21.380 50.317 1.00 92.88 825 SER A C 1
ATOM 6670 O O . SER A 1 825 ? 0.456 21.899 51.321 1.00 92.88 825 SER A O 1
ATOM 6672 N N . ARG A 1 826 ? -0.929 20.377 50.430 1.00 89.94 826 ARG A N 1
ATOM 6673 C CA . ARG A 1 826 ? -1.411 19.833 51.710 1.00 89.94 826 ARG A CA 1
ATOM 6674 C C . ARG A 1 826 ? -0.785 18.495 52.113 1.00 89.94 826 ARG A C 1
ATOM 6676 O O . ARG A 1 826 ? -0.495 18.317 53.297 1.00 89.94 826 ARG A O 1
ATOM 6683 N N . PHE A 1 827 ? -0.590 17.585 51.166 1.00 89.31 827 PHE A N 1
ATOM 6684 C CA . PHE A 1 827 ? -0.221 16.185 51.404 1.00 89.31 827 PHE A CA 1
ATOM 6685 C C . PHE A 1 827 ? 1.081 15.754 50.716 1.00 89.31 827 PHE A C 1
ATOM 6687 O O . PHE A 1 827 ? 1.578 14.677 51.025 1.00 89.31 827 PHE A O 1
ATOM 6694 N N . GLY A 1 828 ? 1.634 16.582 49.823 1.00 86.06 828 GLY A N 1
ATOM 6695 C CA . GLY A 1 828 ? 2.879 16.294 49.115 1.00 86.06 828 GLY A CA 1
ATOM 6696 C C . GLY A 1 828 ? 4.084 16.145 50.046 1.00 86.06 828 GLY A C 1
ATOM 6697 O O . GLY A 1 828 ? 4.118 16.687 51.155 1.00 86.06 828 GLY A O 1
ATOM 6698 N N . THR A 1 829 ? 5.072 15.404 49.580 1.00 83.94 829 THR A N 1
ATOM 6699 C CA . THR A 1 829 ? 6.291 15.008 50.290 1.00 83.94 829 THR A CA 1
ATOM 6700 C C . THR A 1 829 ? 7.559 15.607 49.678 1.00 83.94 829 THR A C 1
ATOM 6702 O O . THR A 1 829 ? 8.616 15.554 50.308 1.00 83.94 829 THR A O 1
ATOM 6705 N N . SER A 1 830 ? 7.466 16.212 48.488 1.00 82.31 830 SER A N 1
ATOM 6706 C CA . SER A 1 830 ? 8.583 16.884 47.824 1.00 82.31 830 SER A CA 1
ATOM 6707 C C . SER A 1 830 ? 9.076 18.111 48.600 1.00 82.31 830 SER A C 1
ATOM 6709 O O . SER A 1 830 ? 8.312 18.799 49.281 1.00 82.31 830 SER A O 1
ATOM 6711 N N . ARG A 1 831 ? 10.368 18.427 48.440 1.00 80.56 831 ARG A N 1
ATOM 6712 C CA . ARG A 1 831 ? 10.976 19.675 48.935 1.00 80.56 831 ARG A CA 1
ATOM 6713 C C . ARG A 1 831 ? 10.429 20.907 48.215 1.00 80.56 831 ARG A C 1
ATOM 6715 O O . ARG A 1 831 ? 10.324 21.961 48.831 1.00 80.56 831 ARG A O 1
ATOM 6722 N N . ASP A 1 832 ? 10.032 20.747 46.956 1.00 83.19 832 ASP A N 1
ATOM 6723 C CA . ASP A 1 832 ? 9.534 21.821 46.087 1.00 83.19 832 ASP A CA 1
ATOM 6724 C C . ASP A 1 832 ? 8.019 22.055 46.243 1.00 83.19 832 ASP A C 1
ATOM 6726 O O . ASP A 1 832 ? 7.407 22.820 45.497 1.00 83.19 832 ASP A O 1
ATOM 6730 N N . ARG A 1 833 ? 7.392 21.387 47.223 1.00 87.31 833 ARG A N 1
ATOM 6731 C CA . ARG A 1 833 ? 5.965 21.494 47.539 1.00 87.31 833 ARG A CA 1
ATOM 6732 C C . ARG A 1 833 ? 5.552 22.967 47.743 1.00 87.31 833 ARG A C 1
ATOM 6734 O O . ARG A 1 833 ? 6.096 23.640 48.621 1.00 87.31 833 ARG A O 1
ATOM 6741 N N . PRO A 1 834 ? 4.539 23.469 47.012 1.00 90.81 834 PRO A N 1
ATOM 6742 C CA . PRO A 1 834 ? 4.163 24.877 47.051 1.00 90.81 834 PRO A CA 1
ATOM 6743 C C . PRO A 1 834 ? 3.565 25.271 48.405 1.00 90.81 834 PRO A C 1
ATOM 6745 O O . PRO A 1 834 ? 2.774 24.531 49.001 1.00 90.81 834 PRO A O 1
ATOM 6748 N N . THR A 1 835 ? 3.893 26.479 48.869 1.00 91.25 835 THR A N 1
ATOM 6749 C CA . THR A 1 835 ? 3.342 27.044 50.109 1.00 91.25 835 THR A CA 1
ATOM 6750 C C . THR A 1 835 ? 1.829 27.253 50.008 1.00 91.25 835 THR A C 1
ATOM 6752 O O . THR A 1 835 ? 1.260 27.351 48.915 1.00 91.25 835 THR A O 1
ATOM 6755 N N . ALA A 1 836 ? 1.156 27.345 51.157 1.00 88.75 836 ALA A N 1
ATOM 6756 C CA . ALA A 1 836 ? -0.285 27.582 51.197 1.00 88.75 836 ALA A CA 1
ATOM 6757 C C . ALA A 1 836 ? -0.652 28.951 50.587 1.00 88.75 836 ALA A C 1
ATOM 6759 O O . ALA A 1 836 ? -1.648 29.067 49.883 1.00 88.75 836 ALA A O 1
ATOM 6760 N N . GLU A 1 837 ? 0.182 29.966 50.817 1.00 88.81 837 GLU A N 1
ATOM 6761 C CA . GLU A 1 837 ? 0.112 31.319 50.260 1.00 88.81 837 GLU A CA 1
ATOM 6762 C C . GLU A 1 837 ? 0.164 31.302 48.730 1.00 88.81 837 GLU A C 1
ATOM 6764 O O . GLU A 1 837 ? -0.731 31.833 48.071 1.00 88.81 837 GLU A O 1
ATOM 6769 N N . PHE A 1 838 ? 1.194 30.660 48.166 1.00 91.06 838 PHE A N 1
ATOM 6770 C CA . PHE A 1 838 ? 1.364 30.527 46.720 1.00 91.06 838 PHE A CA 1
ATOM 6771 C C . PHE A 1 838 ? 0.184 29.773 46.104 1.00 91.06 838 PHE A C 1
ATOM 6773 O O . PHE A 1 838 ? -0.376 30.209 45.102 1.00 91.06 838 PHE A O 1
ATOM 6780 N N . THR A 1 839 ? -0.237 28.680 46.739 1.00 93.19 839 THR A N 1
ATOM 6781 C CA . THR A 1 839 ? -1.336 27.834 46.263 1.00 93.19 839 THR A CA 1
ATOM 6782 C C . THR A 1 839 ? -2.665 28.584 46.229 1.00 93.19 839 THR A C 1
ATOM 6784 O O . THR A 1 839 ? -3.319 28.586 45.191 1.00 93.19 839 THR A O 1
ATOM 6787 N N . VAL A 1 840 ? -3.037 29.281 47.311 1.00 92.94 840 VAL A N 1
ATOM 6788 C CA . VAL A 1 840 ? -4.251 30.120 47.350 1.00 92.94 840 VAL A CA 1
ATOM 6789 C C . VAL A 1 840 ? -4.201 31.179 46.246 1.00 92.94 840 VAL A C 1
ATOM 6791 O O . VAL A 1 840 ? -5.145 31.280 45.469 1.00 92.94 840 VAL A O 1
ATOM 6794 N N . SER A 1 841 ? -3.078 31.897 46.116 1.00 93.50 841 SER A N 1
ATOM 6795 C CA . SER A 1 841 ? -2.885 32.935 45.092 1.00 93.50 841 SER A CA 1
ATOM 6796 C C . SER A 1 841 ? -3.044 32.394 43.663 1.00 93.50 841 SER A C 1
ATOM 6798 O O . SER A 1 841 ? -3.797 32.950 42.863 1.00 93.50 841 SER A O 1
ATOM 6800 N N . ARG A 1 842 ? -2.410 31.258 43.343 1.00 93.94 842 ARG A N 1
ATOM 6801 C CA . ARG A 1 842 ? -2.535 30.598 42.033 1.00 93.94 842 ARG A CA 1
ATOM 6802 C C . ARG A 1 842 ? -3.966 30.126 41.753 1.00 93.94 842 ARG A C 1
ATOM 6804 O O . ARG A 1 842 ? -4.441 30.288 40.631 1.00 93.94 842 ARG A O 1
ATOM 6811 N N . VAL A 1 843 ? -4.677 29.606 42.755 1.00 94.12 843 VAL A N 1
ATOM 6812 C CA . VAL A 1 843 ? -6.084 29.193 42.610 1.00 94.12 843 VAL A CA 1
ATOM 6813 C C . VAL A 1 843 ? -7.023 30.393 42.441 1.00 94.12 843 VAL A C 1
ATOM 6815 O O . VAL A 1 843 ? -7.953 30.318 41.642 1.00 94.12 843 VAL A O 1
ATOM 6818 N N . ASP A 1 844 ? -6.778 31.519 43.113 1.00 94.56 844 ASP A N 1
ATOM 6819 C CA . ASP A 1 844 ? -7.597 32.727 42.950 1.00 94.56 844 ASP A CA 1
ATOM 6820 C C . ASP A 1 844 ? -7.346 33.436 41.604 1.00 94.56 844 ASP A C 1
ATOM 6822 O O . ASP A 1 844 ? -8.298 33.911 40.980 1.00 94.56 844 ASP A O 1
ATOM 6826 N N . LEU A 1 845 ? -6.108 33.426 41.089 1.00 93.31 845 LEU A N 1
ATOM 6827 C CA . LEU A 1 845 ? -5.786 33.864 39.719 1.00 93.31 845 LEU A CA 1
ATOM 6828 C C . LEU A 1 845 ? -6.486 32.992 38.664 1.00 93.31 845 LEU A C 1
ATOM 6830 O O . LEU A 1 845 ? -7.077 33.512 37.714 1.00 93.31 845 LEU A O 1
ATOM 6834 N N . CYS A 1 846 ? -6.484 31.674 38.872 1.00 94.06 846 CYS A N 1
ATOM 6835 C CA . CYS A 1 846 ? -7.218 30.712 38.055 1.00 94.06 846 CYS A CA 1
ATOM 6836 C C . CYS A 1 846 ? -8.734 31.000 38.073 1.00 94.06 846 CYS A C 1
ATOM 6838 O O . CYS A 1 846 ? -9.357 31.158 37.024 1.00 94.06 846 CYS A O 1
ATOM 6840 N N . LEU A 1 847 ? -9.323 31.185 39.260 1.00 94.56 847 LEU A N 1
ATOM 6841 C CA . LEU A 1 847 ? -10.733 31.559 39.427 1.00 94.56 847 LEU A CA 1
ATOM 6842 C C . LEU A 1 847 ? -11.088 32.901 38.769 1.00 94.56 847 LEU A C 1
ATOM 6844 O O . LEU A 1 847 ? -12.203 33.045 38.267 1.00 94.56 847 LEU A O 1
ATOM 6848 N N . ALA A 1 848 ? -10.177 33.877 38.755 1.00 93.38 848 ALA A N 1
ATOM 6849 C CA . ALA A 1 848 ? -10.378 35.142 38.051 1.00 93.38 848 ALA A CA 1
ATOM 6850 C C . ALA A 1 848 ? -10.445 34.942 36.526 1.00 93.38 848 ALA A C 1
ATOM 6852 O O . ALA A 1 848 ? -11.359 35.466 35.888 1.00 93.38 848 ALA A O 1
ATOM 6853 N N . ALA A 1 849 ? -9.545 34.131 35.955 1.00 92.75 849 ALA A N 1
ATOM 6854 C CA . ALA A 1 849 ? -9.574 33.783 34.534 1.00 92.75 849 ALA A CA 1
ATOM 6855 C C . ALA A 1 849 ? -10.864 33.029 34.157 1.00 92.75 849 ALA A C 1
ATOM 6857 O O . ALA A 1 849 ? -11.536 33.403 33.195 1.00 92.75 849 ALA A O 1
ATOM 6858 N N . LEU A 1 850 ? -11.269 32.028 34.952 1.00 93.31 850 LEU A N 1
ATOM 6859 C CA . LEU A 1 850 ? -12.494 31.262 34.690 1.00 93.31 850 LEU A CA 1
ATOM 6860 C C . LEU A 1 850 ? -13.755 32.135 34.734 1.00 93.31 850 LEU A C 1
ATOM 6862 O O . LEU A 1 850 ? -14.588 32.058 33.833 1.00 93.31 850 LEU A O 1
ATOM 6866 N N . ARG A 1 851 ? -13.873 33.016 35.737 1.00 92.38 851 ARG A N 1
ATOM 6867 C CA . ARG A 1 851 ? -14.988 33.974 35.842 1.00 92.38 851 ARG A CA 1
ATOM 6868 C C . ARG A 1 851 ? -15.045 34.962 34.674 1.00 92.38 851 ARG A C 1
ATOM 6870 O O . ARG A 1 851 ? -16.138 35.403 34.339 1.00 92.38 851 ARG A O 1
ATOM 6877 N N . ARG A 1 852 ? -13.906 35.326 34.070 1.00 89.88 852 ARG A N 1
ATOM 6878 C CA . ARG A 1 852 ? -13.856 36.229 32.908 1.00 89.88 852 ARG A CA 1
ATOM 6879 C C . ARG A 1 852 ? -14.289 35.527 31.624 1.00 89.88 852 ARG A C 1
ATOM 6881 O O . ARG A 1 852 ? -15.168 36.033 30.932 1.00 89.88 852 ARG A O 1
ATOM 6888 N N . PHE A 1 853 ? -13.662 34.397 31.301 1.00 88.75 853 PHE A N 1
ATOM 6889 C CA . PHE A 1 853 ? -13.805 33.755 29.989 1.00 88.75 853 PHE A CA 1
ATOM 6890 C C . PHE A 1 853 ? -15.025 32.831 29.871 1.00 88.75 853 PHE A C 1
ATOM 6892 O O . PHE A 1 853 ? -15.513 32.630 28.767 1.00 88.75 853 PHE A O 1
ATOM 6899 N N . PHE A 1 854 ? -15.562 32.315 30.984 1.00 88.75 854 PHE A N 1
ATOM 6900 C CA . PHE A 1 854 ? -16.682 31.358 30.979 1.00 88.75 854 PHE A CA 1
ATOM 6901 C C . PHE A 1 854 ? -17.943 31.876 31.694 1.00 88.75 854 PHE A C 1
ATOM 6903 O O . PHE A 1 854 ? -18.776 31.086 32.132 1.00 88.75 854 PHE A O 1
ATOM 6910 N N . SER A 1 855 ? -18.097 33.201 31.824 1.00 82.19 855 SER A N 1
ATOM 6911 C CA . SER A 1 855 ? -19.199 33.828 32.585 1.00 82.19 855 SER A CA 1
ATOM 6912 C C . SER A 1 855 ? -20.617 33.420 32.143 1.00 82.19 855 SER A C 1
ATOM 6914 O O . SER A 1 855 ? -21.519 33.373 32.977 1.00 82.19 855 SER A O 1
ATOM 6916 N N . SER A 1 856 ? -20.797 33.095 30.860 1.00 78.31 856 SER A N 1
ATOM 6917 C CA . SER A 1 856 ? -22.059 32.716 30.210 1.00 78.31 856 SER A CA 1
ATOM 6918 C C . SER A 1 856 ? -22.330 31.202 30.165 1.00 78.31 856 SER A C 1
ATOM 6920 O O . SER A 1 856 ? -23.414 30.801 29.757 1.00 78.31 856 SER A O 1
ATOM 6922 N N . CYS A 1 857 ? -21.389 30.341 30.579 1.00 86.50 857 CYS A N 1
ATOM 6923 C CA . CYS A 1 857 ? -21.486 28.891 30.364 1.00 86.50 857 CYS A CA 1
ATOM 6924 C C . CYS A 1 857 ? -21.939 28.126 31.621 1.00 86.50 857 CYS A C 1
ATOM 6926 O O . CYS A 1 857 ? -21.189 28.019 32.596 1.00 86.50 857 CYS A O 1
ATOM 6928 N N . GLU A 1 858 ? -23.140 27.534 31.586 1.00 89.25 858 GLU A N 1
ATOM 6929 C CA . GLU A 1 858 ? -23.713 26.774 32.711 1.00 89.25 858 GLU A CA 1
ATOM 6930 C C . GLU A 1 858 ? -22.820 25.599 33.148 1.00 89.25 858 GLU A C 1
ATOM 6932 O O . GLU A 1 858 ? -22.595 25.420 34.344 1.00 89.25 858 GLU A O 1
ATOM 6937 N N . LEU A 1 859 ? -22.222 24.861 32.198 1.00 88.00 859 LEU A N 1
ATOM 6938 C CA . LEU A 1 859 ? -21.302 23.737 32.462 1.00 88.00 859 LEU A CA 1
ATOM 6939 C C . LEU A 1 859 ? -20.151 24.110 33.418 1.00 88.00 859 LEU A C 1
ATOM 6941 O O . LEU A 1 859 ? -19.678 23.274 34.194 1.00 88.00 859 LEU A O 1
ATOM 6945 N N . VAL A 1 860 ? -19.694 25.366 33.367 1.00 90.75 860 VAL A N 1
ATOM 6946 C CA . VAL A 1 860 ? -18.518 25.844 34.105 1.00 90.75 860 VAL A CA 1
ATOM 6947 C C . VAL A 1 860 ? -18.883 26.451 35.470 1.00 90.75 860 VAL A C 1
ATOM 6949 O O . VAL A 1 860 ? -18.021 26.526 36.350 1.00 90.75 860 VAL A O 1
ATOM 6952 N N . LYS A 1 861 ? -20.152 26.801 35.732 1.00 90.38 861 LYS A N 1
ATOM 6953 C CA . LYS A 1 861 ? -20.556 27.358 37.040 1.00 90.38 861 LYS A CA 1
ATOM 6954 C C . LYS A 1 861 ? -20.305 26.389 38.214 1.00 90.38 861 LYS A C 1
ATOM 6956 O O . LYS A 1 861 ? -19.631 26.814 39.156 1.00 90.38 861 LYS A O 1
ATOM 6961 N N . PRO A 1 862 ? -20.680 25.089 38.162 1.00 89.12 862 PRO A N 1
ATOM 6962 C CA . PRO A 1 862 ? -20.365 24.135 39.233 1.00 89.12 862 PRO A CA 1
ATOM 6963 C C . PRO A 1 862 ? -18.857 23.974 39.474 1.00 89.12 862 PRO A C 1
ATOM 6965 O O . PRO A 1 862 ? -18.414 23.828 40.614 1.00 89.12 862 PRO A O 1
ATOM 6968 N N . ILE A 1 863 ? -18.057 24.051 38.404 1.00 91.31 863 ILE A N 1
ATOM 6969 C CA . ILE A 1 863 ? -16.589 23.980 38.451 1.00 91.31 863 ILE A CA 1
ATOM 6970 C C . ILE A 1 863 ? -16.031 25.166 39.254 1.00 91.31 863 ILE A C 1
ATOM 6972 O O . ILE A 1 863 ? -15.221 24.990 40.169 1.00 91.31 863 ILE A O 1
ATOM 6976 N N . ILE A 1 864 ? -16.506 26.375 38.942 1.00 92.75 864 ILE A N 1
ATOM 6977 C CA . ILE A 1 864 ? -16.139 27.621 39.623 1.00 92.75 864 ILE A CA 1
ATOM 6978 C C . ILE A 1 864 ? -16.583 27.600 41.098 1.00 92.75 864 ILE A C 1
ATOM 6980 O O . ILE A 1 864 ? -15.820 28.017 41.973 1.00 92.75 864 ILE A O 1
ATOM 6984 N N . GLU A 1 865 ? -17.781 27.102 41.408 1.00 91.31 865 GLU A N 1
ATOM 6985 C CA . GLU A 1 865 ? -18.313 27.032 42.777 1.00 91.31 865 GLU A CA 1
ATOM 6986 C C . GLU A 1 865 ? -17.591 26.010 43.666 1.00 91.31 865 GLU A C 1
ATOM 6988 O O . GLU A 1 865 ? -17.250 26.321 44.818 1.00 91.31 865 GLU A O 1
ATOM 6993 N N . GLU A 1 866 ? -17.304 24.807 43.155 1.00 90.75 866 GLU A N 1
ATOM 6994 C CA . GLU A 1 866 ? -16.533 23.810 43.902 1.00 90.75 866 GLU A CA 1
ATOM 6995 C C . GLU A 1 866 ? -15.093 24.284 44.120 1.00 90.75 866 GLU A C 1
ATOM 6997 O O . GLU A 1 866 ? -14.560 24.120 45.223 1.00 90.75 866 GLU A O 1
ATOM 7002 N N . LEU A 1 867 ? -14.472 24.931 43.128 1.00 91.81 867 LEU A N 1
ATOM 7003 C CA . LEU A 1 867 ? -13.105 25.427 43.259 1.00 91.81 867 LEU A CA 1
ATOM 7004 C C . LEU A 1 867 ? -13.005 26.584 44.270 1.00 91.81 867 LEU A C 1
ATOM 7006 O O . LEU A 1 867 ? -12.159 26.535 45.165 1.00 91.81 867 LEU A O 1
ATOM 7010 N N . GLN A 1 868 ? -13.929 27.555 44.236 1.00 92.56 868 GLN A N 1
ATOM 7011 C CA . GLN A 1 868 ? -14.057 28.582 45.286 1.00 92.56 868 GLN A CA 1
ATOM 7012 C C . GLN A 1 868 ? -14.253 27.966 46.675 1.00 92.56 868 GLN A C 1
ATOM 7014 O O . GLN A 1 868 ? -13.705 28.429 47.676 1.00 92.56 868 GLN A O 1
ATOM 7019 N N . THR A 1 869 ? -15.077 26.927 46.770 1.00 91.12 869 THR A N 1
ATOM 7020 C CA . THR A 1 869 ? -15.382 26.260 48.039 1.00 91.12 869 THR A CA 1
ATOM 7021 C C . THR A 1 869 ? -14.197 25.443 48.548 1.00 91.12 869 THR A C 1
ATOM 7023 O O . THR A 1 869 ? -13.963 25.394 49.756 1.00 91.12 869 THR A O 1
ATOM 7026 N N . SER A 1 870 ? -13.405 24.869 47.647 1.00 88.38 870 SER A N 1
ATOM 7027 C CA . SER A 1 870 ? -12.164 24.161 47.954 1.00 88.38 870 SER A CA 1
ATOM 7028 C C . SER A 1 870 ? -11.073 25.121 48.430 1.00 88.38 870 SER A C 1
ATOM 7030 O O . SER A 1 870 ? -10.489 24.875 49.487 1.00 88.38 870 SER A O 1
ATOM 7032 N N . ASN A 1 871 ? -10.874 26.258 47.747 1.00 90.56 871 ASN A N 1
ATOM 7033 C CA . ASN A 1 871 ? -9.902 27.273 48.169 1.00 90.56 871 ASN A CA 1
ATOM 7034 C C . ASN A 1 871 ? -10.275 27.868 49.541 1.00 90.56 871 ASN A C 1
ATOM 7036 O O . ASN A 1 871 ? -9.451 27.899 50.455 1.00 90.56 871 ASN A O 1
ATOM 7040 N N . ARG A 1 872 ? -11.556 28.212 49.760 1.00 88.19 872 ARG A N 1
ATOM 7041 C CA . ARG A 1 872 ? -12.058 28.667 51.074 1.00 88.19 872 ARG A CA 1
ATOM 7042 C C . ARG A 1 872 ? -11.823 27.637 52.186 1.00 88.19 872 ARG A C 1
ATOM 7044 O O . ARG A 1 872 ? -11.323 28.003 53.246 1.00 88.19 872 ARG A O 1
ATOM 7051 N N . LYS A 1 873 ? -12.123 26.350 51.954 1.00 86.94 873 LYS A N 1
ATOM 7052 C CA . LYS A 1 873 ? -11.895 25.265 52.936 1.00 86.94 873 LYS A CA 1
ATOM 7053 C C . LYS A 1 873 ? -10.408 25.021 53.226 1.00 86.94 873 LYS A C 1
ATOM 7055 O O . LYS A 1 873 ? -10.069 24.635 54.345 1.00 86.94 873 LYS A O 1
ATOM 7060 N N . PHE A 1 874 ? -9.532 25.227 52.244 1.00 86.75 874 PHE A N 1
ATOM 7061 C CA . PHE A 1 874 ? -8.077 25.163 52.405 1.00 86.75 874 PHE A CA 1
ATOM 7062 C C . PHE A 1 874 ? -7.574 26.342 53.255 1.00 86.75 874 PHE A C 1
ATOM 7064 O O . PHE A 1 874 ? -6.921 26.132 54.277 1.00 86.75 874 PHE A O 1
ATOM 7071 N N . HIS A 1 875 ? -7.984 27.567 52.912 1.00 78.69 875 HIS A N 1
ATOM 7072 C CA . HIS A 1 875 ? -7.608 28.796 53.613 1.00 78.69 875 HIS A CA 1
ATOM 7073 C C . HIS A 1 875 ? -8.116 28.834 55.070 1.00 78.69 875 HIS A C 1
ATOM 7075 O O . HIS A 1 875 ? -7.352 29.116 55.991 1.00 78.69 875 HIS A O 1
ATOM 7081 N N . GLN A 1 876 ? -9.380 28.473 55.322 1.00 74.25 876 GLN A N 1
ATOM 7082 C CA . GLN A 1 876 ? -9.961 28.457 56.675 1.00 74.25 876 GLN A CA 1
ATOM 7083 C C . GLN A 1 876 ? -9.256 27.473 57.620 1.00 74.25 876 GLN A C 1
ATOM 7085 O O . GLN A 1 876 ? -9.062 27.781 58.794 1.00 74.25 876 GLN A O 1
ATOM 7090 N N . ARG A 1 877 ? -8.817 26.311 57.115 1.00 67.75 877 ARG A N 1
ATOM 7091 C CA . ARG A 1 877 ? -8.090 25.311 57.918 1.00 67.75 877 ARG A CA 1
ATOM 7092 C C . ARG A 1 877 ? -6.680 25.753 58.316 1.00 67.75 877 ARG A C 1
ATOM 7094 O O . ARG A 1 877 ? -6.140 25.200 59.268 1.00 67.75 877 ARG A O 1
ATOM 7101 N N . LYS A 1 878 ? -6.111 26.764 57.650 1.00 60.34 878 LYS A N 1
ATOM 7102 C CA . LYS A 1 878 ? -4.853 27.413 58.050 1.00 60.34 878 LYS A CA 1
ATOM 7103 C C . LYS A 1 878 ? -5.035 28.379 59.232 1.00 60.34 878 LYS A C 1
ATOM 7105 O O . LYS A 1 878 ? -4.118 28.544 60.025 1.00 60.34 878 LYS A O 1
ATOM 7110 N N . LEU A 1 879 ? -6.220 28.976 59.382 1.00 51.75 879 LEU A N 1
ATOM 7111 C CA . LEU A 1 879 ? -6.539 29.969 60.422 1.00 51.75 879 LEU A CA 1
ATOM 7112 C C . LEU A 1 879 ? -6.949 29.352 61.778 1.00 51.75 879 LEU A C 1
ATOM 7114 O O . LEU A 1 879 ? -7.478 30.051 62.636 1.00 51.75 879 LEU A O 1
ATOM 7118 N N . GLY A 1 880 ? -6.768 28.042 61.979 1.00 49.62 880 GLY A N 1
ATOM 7119 C CA . GLY A 1 880 ? -7.065 27.353 63.247 1.00 49.62 880 GLY A CA 1
ATOM 7120 C C . GLY A 1 880 ? -8.554 27.220 63.614 1.00 49.62 880 GLY A C 1
ATOM 7121 O O . GLY A 1 880 ? -8.879 26.577 64.615 1.00 49.62 880 GLY A O 1
ATOM 7122 N N . VAL A 1 881 ? -9.469 27.779 62.811 1.00 43.59 881 VAL A N 1
ATOM 7123 C CA . VAL A 1 881 ? -10.918 27.794 63.077 1.00 43.59 881 VAL A CA 1
ATOM 7124 C C . VAL A 1 881 ? -11.488 26.375 63.011 1.00 43.59 881 VAL A C 1
ATOM 7126 O O . VAL A 1 881 ? -11.792 25.831 61.948 1.00 43.59 881 VAL A O 1
ATOM 7129 N N . SER A 1 882 ? -11.615 25.762 64.184 1.00 36.62 882 SER A N 1
ATOM 7130 C CA . SER A 1 882 ? -11.940 24.348 64.331 1.00 36.62 882 SER A CA 1
ATOM 7131 C C . SER A 1 882 ? -13.445 24.105 64.429 1.00 36.62 882 SER A C 1
ATOM 7133 O O . SER A 1 882 ? -14.077 24.433 65.431 1.00 36.62 882 SER A O 1
ATOM 7135 N N . ARG A 1 883 ? -14.007 23.409 63.435 1.00 31.81 883 ARG A N 1
ATOM 7136 C CA . ARG A 1 883 ? -15.170 22.531 63.631 1.00 31.81 883 ARG A CA 1
ATOM 7137 C C . ARG A 1 883 ? -14.931 21.193 62.921 1.00 31.81 883 ARG A C 1
ATOM 7139 O O . ARG A 1 883 ? -14.686 21.199 61.712 1.00 31.81 883 ARG A O 1
ATOM 7146 N N . PRO A 1 884 ? -14.988 20.053 63.632 1.00 37.34 884 PRO A N 1
ATOM 7147 C CA . PRO A 1 884 ? -14.882 18.748 63.004 1.00 37.34 884 PRO A CA 1
ATOM 7148 C C . PRO A 1 884 ? -16.206 18.385 62.323 1.00 37.34 884 PRO A C 1
ATOM 7150 O O . PRO A 1 884 ? -17.211 18.120 62.975 1.00 37.34 884 PRO A O 1
ATOM 7153 N N . SER A 1 885 ? -16.186 18.326 60.997 1.00 30.55 885 SER A N 1
ATOM 7154 C CA . SER A 1 885 ? -17.122 17.526 60.211 1.00 30.55 885 SER A CA 1
ATOM 7155 C C . SER A 1 885 ? -16.317 16.683 59.226 1.00 30.55 885 SER A C 1
ATOM 7157 O O . SER A 1 885 ? -15.411 17.180 58.544 1.00 30.55 885 SER A O 1
ATOM 7159 N N . SER A 1 886 ? -16.584 15.375 59.214 1.00 28.45 886 SER A N 1
ATOM 7160 C CA . SER A 1 886 ? -15.856 14.421 58.377 1.00 28.45 886 SER A CA 1
ATOM 7161 C C . SER A 1 886 ? -16.047 14.743 56.894 1.00 28.45 886 SER A C 1
ATOM 7163 O O . SER A 1 886 ? -17.158 15.087 56.491 1.00 28.45 886 SER A O 1
ATOM 7165 N N . PRO A 1 887 ? -15.024 14.559 56.039 1.00 30.75 887 PRO A N 1
ATOM 7166 C CA . PRO A 1 887 ? -15.166 14.650 54.589 1.00 30.75 887 PRO A CA 1
ATOM 7167 C C . PRO A 1 887 ? -15.864 13.406 54.000 1.00 30.75 887 PRO A C 1
ATOM 7169 O O . PRO A 1 887 ? -15.454 12.890 52.964 1.00 30.75 887 PRO A O 1
ATOM 7172 N N . HIS A 1 888 ? -16.942 12.937 54.635 1.00 27.64 888 HIS A N 1
ATOM 7173 C CA . HIS A 1 888 ? -17.943 12.149 53.930 1.00 27.64 888 HIS A CA 1
ATOM 7174 C C . HIS A 1 888 ? -18.774 13.123 53.097 1.00 27.64 888 HIS A C 1
ATOM 7176 O O . HIS A 1 888 ? -19.677 13.783 53.606 1.00 27.64 888 HIS A O 1
ATOM 7182 N N . LEU A 1 889 ? -18.457 13.207 51.805 1.00 29.25 889 LEU A N 1
ATOM 7183 C CA . LEU A 1 889 ? -19.416 13.668 50.808 1.00 29.25 889 LEU A CA 1
ATOM 7184 C C . LEU A 1 889 ? -20.532 12.621 50.732 1.00 29.25 889 LEU A C 1
ATOM 7186 O O . LEU A 1 889 ? -20.439 11.646 49.989 1.00 29.25 889 LEU A O 1
ATOM 7190 N N . SER A 1 890 ? -21.560 12.798 51.559 1.00 25.48 890 SER A N 1
ATOM 7191 C CA . SER A 1 890 ? -22.823 12.078 51.438 1.00 25.48 890 SER A CA 1
ATOM 7192 C C . SER A 1 890 ? -23.468 12.431 50.089 1.00 25.48 890 SER A C 1
ATOM 7194 O O . SER A 1 890 ? -23.656 13.624 49.829 1.00 25.48 890 SER A O 1
ATOM 7196 N N . PRO A 1 891 ? -23.793 11.453 49.224 1.00 29.61 891 PRO A N 1
ATOM 7197 C CA . PRO A 1 891 ? -24.442 11.729 47.948 1.00 29.61 891 PRO A CA 1
ATOM 7198 C C . PRO A 1 891 ? -25.874 12.228 48.175 1.00 29.61 891 PRO A C 1
ATOM 7200 O O . PRO A 1 891 ? -26.630 11.642 48.945 1.00 29.61 891 PRO A O 1
ATOM 7203 N N . SER A 1 892 ? -26.258 13.300 47.487 1.00 30.64 892 SER A N 1
ATOM 7204 C CA . SER A 1 892 ? -27.598 13.889 47.555 1.00 30.64 892 SER A CA 1
ATOM 7205 C C . SER A 1 892 ? -28.567 13.255 46.544 1.00 30.64 892 SER A C 1
ATOM 7207 O O . SER A 1 892 ? -29.055 13.935 45.649 1.00 30.64 892 SER A O 1
ATOM 7209 N N . ARG A 1 893 ? -28.845 11.954 46.697 1.00 35.44 893 ARG A N 1
ATOM 7210 C CA . ARG A 1 893 ? -30.096 11.285 46.272 1.00 35.44 893 ARG A CA 1
ATOM 7211 C C . ARG A 1 893 ? -30.409 10.181 47.293 1.00 35.44 893 ARG A C 1
ATOM 7213 O O . ARG A 1 893 ? -29.491 9.513 47.770 1.00 35.44 893 ARG A O 1
ATOM 7220 N N . GLY A 1 894 ? -31.679 10.052 47.681 1.00 33.97 894 GLY A N 1
ATOM 7221 C CA . GLY A 1 894 ? -32.124 9.139 48.742 1.00 33.97 894 GLY A CA 1
ATOM 7222 C C . GLY A 1 894 ? -32.089 7.663 48.332 1.00 33.97 894 GLY A C 1
ATOM 7223 O O . GLY A 1 894 ? -32.283 7.357 47.164 1.00 33.97 894 GLY A O 1
ATOM 7224 N N . ASP A 1 895 ? -31.820 6.793 49.314 1.00 33.84 895 ASP A N 1
ATOM 7225 C CA . ASP A 1 895 ? -31.864 5.312 49.396 1.00 33.84 895 ASP A CA 1
ATOM 7226 C C . ASP A 1 895 ? -31.540 4.376 48.198 1.00 33.84 895 ASP A C 1
ATOM 7228 O O . ASP A 1 895 ? -30.965 3.309 48.435 1.00 33.84 895 ASP A O 1
ATOM 7232 N N . SER A 1 896 ? -31.794 4.723 46.934 1.00 44.47 896 SER A N 1
ATOM 7233 C CA . SER A 1 896 ? -31.649 3.831 45.766 1.00 44.47 896 SER A CA 1
ATOM 7234 C C . SER A 1 896 ? -30.238 3.249 45.577 1.00 44.47 896 SER A C 1
ATOM 7236 O O . SER A 1 896 ? -30.072 2.090 45.186 1.00 44.47 896 SER A O 1
ATOM 7238 N N . GLN A 1 897 ? -29.184 3.989 45.947 1.00 46.50 897 GLN A N 1
ATOM 7239 C CA . GLN A 1 897 ? -27.795 3.522 45.815 1.00 46.50 897 GLN A CA 1
ATOM 7240 C C . GLN A 1 897 ? -27.450 2.294 46.683 1.00 46.50 897 GLN A C 1
ATOM 7242 O O . GLN A 1 897 ? -26.430 1.635 46.432 1.00 46.50 897 GLN A O 1
ATOM 7247 N N . ARG A 1 898 ? -28.267 1.945 47.691 1.00 44.38 898 ARG A N 1
ATOM 7248 C CA . ARG A 1 898 ? -27.993 0.827 48.616 1.00 44.38 898 ARG A CA 1
ATOM 7249 C C . ARG A 1 898 ? -28.032 -0.559 47.962 1.00 44.38 898 ARG A C 1
ATOM 7251 O O . ARG A 1 898 ? -27.317 -1.436 48.443 1.00 44.38 898 ARG A O 1
ATOM 7258 N N . ASN A 1 899 ? -28.707 -0.717 46.822 1.00 49.28 899 ASN A N 1
ATOM 7259 C CA . ASN A 1 899 ? -28.823 -2.008 46.124 1.00 49.28 899 ASN A CA 1
ATOM 7260 C C . ASN A 1 899 ? -27.841 -2.190 44.947 1.00 49.28 899 ASN A C 1
ATOM 7262 O O . ASN A 1 899 ? -27.714 -3.290 44.415 1.00 49.28 899 ASN A O 1
ATOM 7266 N N . LEU A 1 900 ? -27.106 -1.145 44.547 1.00 57.12 900 LEU A N 1
ATOM 7267 C CA . LEU A 1 900 ? -26.150 -1.219 43.433 1.00 57.12 900 LEU A CA 1
ATOM 7268 C C . LEU A 1 900 ? -24.858 -1.974 43.792 1.00 57.12 900 LEU A C 1
ATOM 7270 O O . LEU A 1 900 ? -24.289 -1.792 44.872 1.00 57.12 900 LEU A O 1
ATOM 7274 N N . SER A 1 901 ? -24.352 -2.767 42.840 1.00 60.25 901 SER A N 1
ATOM 7275 C CA . SER A 1 901 ? -23.089 -3.507 42.974 1.00 60.25 901 SER A CA 1
ATOM 7276 C C . SER A 1 901 ? -21.876 -2.577 43.111 1.00 60.25 901 SER A C 1
ATOM 7278 O O . SER A 1 901 ? -21.907 -1.416 42.694 1.00 60.25 901 SER A O 1
ATOM 7280 N N . MET A 1 902 ? -20.765 -3.083 43.660 1.00 57.03 902 MET A N 1
ATOM 7281 C CA . MET A 1 902 ? -19.544 -2.282 43.833 1.00 57.03 902 MET A CA 1
ATOM 7282 C C . MET A 1 902 ? -19.015 -1.737 42.493 1.00 57.03 902 MET A C 1
ATOM 7284 O O . MET A 1 902 ? -18.642 -0.568 42.414 1.00 57.03 902 MET A O 1
ATOM 7288 N N . ALA A 1 903 ? -19.075 -2.540 41.425 1.00 56.00 903 ALA A N 1
ATOM 7289 C CA . ALA A 1 903 ? -18.706 -2.109 40.078 1.00 56.00 903 ALA A CA 1
ATOM 7290 C C . ALA A 1 903 ? -19.627 -0.993 39.549 1.00 56.00 903 ALA A C 1
ATOM 7292 O O . ALA A 1 903 ? -19.128 0.003 39.027 1.00 56.00 903 ALA A O 1
ATOM 7293 N N . ALA A 1 904 ? -20.949 -1.106 39.737 1.00 58.56 904 ALA A N 1
ATOM 7294 C CA . ALA A 1 904 ? -21.900 -0.064 39.341 1.00 58.56 904 ALA A CA 1
ATOM 7295 C C . ALA A 1 904 ? -21.663 1.247 40.113 1.00 58.56 904 ALA A C 1
ATOM 7297 O O . ALA A 1 904 ? -21.562 2.312 39.504 1.00 58.56 904 ALA A O 1
ATOM 7298 N N . ARG A 1 905 ? -21.464 1.171 41.438 1.00 62.41 905 ARG A N 1
ATOM 7299 C CA . ARG A 1 905 ? -21.139 2.337 42.279 1.00 62.41 905 ARG A CA 1
ATOM 7300 C C . ARG A 1 905 ? -19.833 3.018 41.876 1.00 62.41 905 ARG A C 1
ATOM 7302 O O . ARG A 1 905 ? -19.756 4.240 41.942 1.00 62.41 905 ARG A O 1
ATOM 7309 N N . THR A 1 906 ? -18.810 2.265 41.468 1.00 59.47 906 THR A N 1
ATOM 7310 C CA . THR A 1 906 ? -17.546 2.844 40.983 1.00 59.47 906 THR A CA 1
ATOM 7311 C C . THR A 1 906 ? -17.700 3.467 39.594 1.00 59.47 906 THR A C 1
ATOM 7313 O O . THR A 1 906 ? -17.175 4.557 39.375 1.00 59.47 906 THR A O 1
ATOM 7316 N N . ARG A 1 907 ? -18.469 2.861 38.677 1.00 61.22 907 ARG A N 1
ATOM 7317 C CA . ARG A 1 907 ? -18.763 3.455 37.355 1.00 61.22 907 ARG A CA 1
ATOM 7318 C C . ARG A 1 907 ? -19.579 4.748 37.459 1.00 61.22 907 ARG A C 1
ATOM 7320 O O . ARG A 1 907 ? -19.270 5.712 36.769 1.00 61.22 907 ARG A O 1
ATOM 7327 N N . GLN A 1 908 ? -20.526 4.823 38.397 1.00 63.06 908 GLN A N 1
ATOM 7328 C CA . GLN A 1 908 ? -21.291 6.044 38.694 1.00 63.06 908 GLN A CA 1
ATOM 7329 C C . GLN A 1 908 ? -20.473 7.163 39.384 1.00 63.06 908 GLN A C 1
ATOM 7331 O O . GLN A 1 908 ? -21.004 8.250 39.618 1.00 63.06 908 GLN A O 1
ATOM 7336 N N . ARG A 1 909 ? -19.174 6.971 39.682 1.00 66.69 909 ARG A N 1
ATOM 7337 C CA . ARG A 1 909 ? -18.287 8.061 40.142 1.00 66.69 909 ARG A CA 1
ATOM 7338 C C . ARG A 1 909 ? -17.885 8.959 38.972 1.00 66.69 909 ARG A C 1
ATOM 7340 O O . ARG A 1 909 ? -16.782 8.880 38.424 1.00 66.69 909 ARG A O 1
ATOM 7347 N N . LEU A 1 910 ? -18.810 9.832 38.600 1.00 68.56 910 LEU A N 1
ATOM 7348 C CA . LEU A 1 910 ? -18.625 10.865 37.590 1.00 68.56 910 LEU A CA 1
ATOM 7349 C C . LEU A 1 910 ? -18.122 12.170 38.239 1.00 68.56 910 LEU A C 1
ATOM 7351 O O . LEU A 1 910 ? -18.626 12.606 39.281 1.00 68.56 910 LEU A O 1
ATOM 7355 N N . ALA A 1 911 ? -17.119 12.802 37.626 1.00 71.50 911 ALA A N 1
ATOM 7356 C CA . ALA A 1 911 ? -16.575 14.081 38.085 1.00 71.50 911 ALA A CA 1
ATOM 7357 C C . ALA A 1 911 ? -17.593 15.224 37.904 1.00 71.50 911 ALA A C 1
ATOM 7359 O O . ALA A 1 911 ? -18.532 15.095 37.120 1.00 71.50 911 ALA A O 1
ATOM 7360 N N . ILE A 1 912 ? -17.421 16.347 38.615 1.00 74.50 912 ILE A N 1
ATOM 7361 C CA . ILE A 1 912 ? -18.418 17.438 38.632 1.00 74.50 912 ILE A CA 1
ATOM 7362 C C . ILE A 1 912 ? -18.713 18.022 37.240 1.00 74.50 912 ILE A C 1
ATOM 7364 O O . ILE A 1 912 ? -19.833 18.442 36.985 1.00 74.50 912 ILE A O 1
ATOM 7368 N N . HIS A 1 913 ? -17.730 18.002 36.338 1.00 75.31 913 HIS A N 1
ATOM 7369 C CA . HIS A 1 913 ? -17.790 18.510 34.962 1.00 75.31 913 HIS A CA 1
ATOM 7370 C C . HIS A 1 913 ? -18.217 17.461 33.918 1.00 75.31 913 HIS A C 1
ATOM 7372 O O . HIS A 1 913 ? -18.171 17.733 32.723 1.00 75.31 913 HIS A O 1
ATOM 7378 N N . SER A 1 914 ? -18.589 16.245 34.330 1.00 79.94 914 SER A N 1
ATOM 7379 C CA . SER A 1 914 ? -19.124 15.241 33.403 1.00 79.94 914 SER A CA 1
ATOM 7380 C C . SER A 1 914 ? -20.542 15.632 32.985 1.00 79.94 914 SER A C 1
ATOM 7382 O O . SER A 1 914 ? -21.420 15.739 33.845 1.00 79.94 914 SER A O 1
ATOM 7384 N N . LEU A 1 915 ? -20.792 15.788 31.680 1.00 79.69 915 LEU A N 1
ATOM 7385 C CA . LEU A 1 915 ? -22.135 16.102 31.174 1.00 79.69 915 LEU A CA 1
ATOM 7386 C C . LEU A 1 915 ? -23.143 15.012 31.542 1.00 79.69 915 LEU A C 1
ATOM 7388 O O . LEU A 1 915 ? -24.259 15.324 31.936 1.00 79.69 915 LEU A O 1
ATOM 7392 N N . LEU A 1 916 ? -22.723 13.744 31.521 1.00 79.06 916 LEU A N 1
ATOM 7393 C CA . LEU A 1 916 ? -23.536 12.608 31.961 1.00 79.06 916 LEU A CA 1
ATOM 7394 C C . LEU A 1 916 ? -23.975 12.719 33.436 1.00 79.06 916 LEU A C 1
ATOM 7396 O O . LEU A 1 916 ? -25.055 12.252 33.789 1.00 79.06 916 LEU A O 1
ATOM 7400 N N . ARG A 1 917 ? -23.177 13.370 34.297 1.00 80.62 917 ARG A N 1
ATOM 7401 C CA . ARG A 1 917 ? -23.567 13.664 35.686 1.00 80.62 917 ARG A CA 1
ATOM 7402 C C . ARG A 1 917 ? -24.526 14.843 35.771 1.00 80.62 917 ARG A C 1
ATOM 7404 O O . ARG A 1 917 ? -25.537 14.734 36.452 1.00 80.62 917 ARG A O 1
ATOM 7411 N N . GLN A 1 918 ? -24.199 15.954 35.109 1.00 79.06 918 GLN A N 1
ATOM 7412 C CA . GLN A 1 918 ? -25.030 17.165 35.141 1.00 79.06 918 GLN A CA 1
ATOM 7413 C C . GLN A 1 918 ? -26.373 16.977 34.407 1.00 79.06 918 GLN A C 1
ATOM 7415 O O . GLN A 1 918 ? -27.313 17.722 34.654 1.00 79.06 918 GLN A O 1
ATOM 7420 N N . ALA A 1 919 ? -26.491 15.963 33.544 1.00 79.75 919 ALA A N 1
ATOM 7421 C CA . ALA A 1 919 ? -27.734 15.605 32.871 1.00 79.75 919 ALA A CA 1
ATOM 7422 C C . ALA A 1 919 ? -28.801 14.998 33.796 1.00 79.75 919 ALA A C 1
ATOM 7424 O O . ALA A 1 919 ? -29.964 15.042 33.425 1.00 79.75 919 ALA A O 1
ATOM 7425 N N . GLU A 1 920 ? -28.464 14.456 34.972 1.00 73.25 920 GLU A N 1
ATOM 7426 C CA . GLU A 1 920 ? -29.447 14.025 35.986 1.00 73.25 920 GLU A CA 1
ATOM 7427 C C . GLU A 1 920 ? -30.660 13.228 35.448 1.00 73.25 920 GLU A C 1
ATOM 7429 O O . GLU A 1 920 ? -31.828 13.568 35.680 1.00 73.25 920 GLU A O 1
ATOM 7434 N N . PHE A 1 921 ? -30.395 12.142 34.720 1.00 74.62 921 PHE A N 1
ATOM 7435 C CA . PHE A 1 921 ? -31.438 11.191 34.324 1.00 74.62 921 PHE A CA 1
ATOM 7436 C C . PHE A 1 921 ? -32.154 10.582 35.554 1.00 74.62 921 PHE A C 1
ATOM 7438 O O . PHE A 1 921 ? -31.608 10.532 36.666 1.00 74.62 921 PHE A O 1
ATOM 7445 N N . SER A 1 922 ? -33.407 10.184 35.351 1.00 65.94 922 SER A N 1
ATOM 7446 C CA . SER A 1 922 ? -34.329 9.635 36.348 1.00 65.94 922 SER A CA 1
ATOM 7447 C C . SER A 1 922 ? -34.853 8.281 35.866 1.00 65.94 922 SER A C 1
ATOM 7449 O O . SER A 1 922 ? -35.098 8.105 34.674 1.00 65.94 922 SER A O 1
ATOM 7451 N N . ASP A 1 923 ? -35.028 7.337 36.794 1.00 54.25 923 ASP A N 1
ATOM 7452 C CA . ASP A 1 923 ? -35.496 5.973 36.493 1.00 54.25 923 ASP A CA 1
ATOM 7453 C C . ASP A 1 923 ? -37.040 5.843 36.574 1.00 54.25 923 ASP A C 1
ATOM 7455 O O . ASP A 1 923 ? -37.578 4.742 36.502 1.00 54.25 923 ASP A O 1
ATOM 7459 N N . GLY A 1 924 ? -37.758 6.971 36.691 1.00 49.72 924 GLY A N 1
ATOM 7460 C CA . GLY A 1 924 ? -39.208 7.082 36.469 1.00 49.72 924 GLY A CA 1
ATOM 7461 C C . GLY A 1 924 ? -40.115 7.216 37.702 1.00 49.72 924 GLY A C 1
ATOM 7462 O O . GLY A 1 924 ? -41.269 7.594 37.533 1.00 49.72 924 GLY A O 1
ATOM 7463 N N . GLU A 1 925 ? -39.639 6.963 38.927 1.00 49.44 925 GLU A N 1
ATOM 7464 C CA . GLU A 1 925 ? -40.515 6.938 40.123 1.00 49.44 925 GLU A CA 1
ATOM 7465 C C . GLU A 1 925 ? -40.963 8.330 40.641 1.00 49.44 925 GLU A C 1
ATOM 7467 O O . GLU A 1 925 ? -41.965 8.410 41.347 1.00 49.44 925 GLU A O 1
ATOM 7472 N N . ASP A 1 926 ? -40.277 9.423 40.271 1.00 49.38 926 ASP A N 1
ATOM 7473 C CA . ASP A 1 926 ? -40.566 10.796 40.749 1.00 49.38 926 ASP A CA 1
ATOM 7474 C C . ASP A 1 926 ? -41.250 11.716 39.702 1.00 49.38 926 ASP A C 1
ATOM 7476 O O . ASP A 1 926 ? -41.747 12.795 40.039 1.00 49.38 926 ASP A O 1
ATOM 7480 N N . ASP A 1 927 ? -41.263 11.343 38.415 1.00 43.91 927 ASP A N 1
ATOM 7481 C CA . ASP A 1 927 ? -41.526 12.292 37.315 1.00 43.91 927 ASP A CA 1
ATOM 7482 C C . ASP A 1 927 ? -43.011 12.713 37.157 1.00 43.91 927 ASP A C 1
ATOM 7484 O O . ASP A 1 927 ? -43.292 13.738 36.530 1.00 43.91 927 ASP A O 1
ATOM 7488 N N . GLU A 1 928 ? -43.976 12.018 37.781 1.00 41.62 928 GLU A N 1
ATOM 7489 C CA . GLU A 1 928 ? -45.406 12.394 37.721 1.00 41.62 928 GLU A CA 1
ATOM 7490 C C . GLU A 1 928 ? -45.755 13.705 38.460 1.00 41.62 928 GLU A C 1
ATOM 7492 O O . GLU A 1 928 ? -46.813 14.282 38.207 1.00 41.62 928 GLU A O 1
ATOM 7497 N N . GLN A 1 929 ? -44.892 14.219 39.347 1.00 39.75 929 GLN A N 1
ATOM 7498 C CA . GLN A 1 929 ? -45.170 15.458 40.104 1.00 39.75 929 GLN A CA 1
ATOM 7499 C C . GLN A 1 929 ? -44.479 16.712 39.531 1.00 39.75 929 GLN A C 1
ATOM 7501 O O . GLN A 1 929 ? -44.906 17.841 39.804 1.00 39.75 929 GLN A O 1
ATOM 7506 N N . ALA A 1 930 ? -43.439 16.540 38.708 1.00 39.41 930 ALA A N 1
ATOM 7507 C CA . ALA A 1 930 ? -42.581 17.631 38.235 1.00 39.41 930 ALA A CA 1
ATOM 7508 C C . ALA A 1 930 ? -43.227 18.533 37.161 1.00 39.41 930 ALA A C 1
ATOM 7510 O O . ALA A 1 930 ? -42.852 19.697 37.017 1.00 39.41 930 ALA A O 1
ATOM 7511 N N . THR A 1 931 ? -44.225 18.030 36.430 1.00 36.22 931 THR A N 1
ATOM 7512 C CA . THR A 1 931 ? -44.868 18.704 35.282 1.00 36.22 931 THR A CA 1
ATOM 7513 C C . THR A 1 931 ? -45.779 19.885 35.651 1.00 36.22 931 THR A C 1
ATOM 7515 O O . THR A 1 931 ? -46.300 20.567 34.770 1.00 36.22 931 THR A O 1
ATOM 7518 N N . SER A 1 932 ? -45.978 20.158 36.943 1.00 35.72 932 SER A N 1
ATOM 7519 C CA . SER A 1 932 ? -47.011 21.080 37.431 1.00 35.72 932 SER A CA 1
ATOM 7520 C C . SER A 1 932 ? -46.620 22.569 37.472 1.00 35.72 932 SER A C 1
ATOM 7522 O O . SER A 1 932 ? -47.513 23.417 37.442 1.00 35.72 932 SER A O 1
ATOM 7524 N N . VAL A 1 933 ? -45.326 22.931 37.537 1.00 36.06 933 VAL A N 1
ATOM 7525 C CA . VAL A 1 933 ? -44.902 24.337 37.747 1.00 36.06 933 VAL A CA 1
ATOM 7526 C C . VAL A 1 933 ? -43.633 24.738 36.969 1.00 36.06 933 VAL A C 1
ATOM 7528 O O . VAL A 1 933 ? -42.583 24.963 37.573 1.00 36.06 933 VAL A O 1
ATOM 7531 N N . ARG A 1 934 ? -43.747 24.942 35.642 1.00 31.22 934 ARG A N 1
ATOM 7532 C CA . ARG A 1 934 ? -43.032 26.039 34.928 1.00 31.22 934 ARG A CA 1
ATOM 7533 C C . ARG A 1 934 ? -43.476 26.323 33.487 1.00 31.22 934 ARG A C 1
ATOM 7535 O O . ARG A 1 934 ? -43.586 27.497 33.143 1.00 31.22 934 ARG A O 1
ATOM 7542 N N . ASP A 1 935 ? -43.797 25.313 32.680 1.00 32.00 935 ASP A N 1
ATOM 7543 C CA . ASP A 1 935 ? -43.925 25.491 31.214 1.00 32.00 935 ASP A CA 1
ATOM 7544 C C . ASP A 1 935 ? -45.295 26.004 30.714 1.00 32.00 935 ASP A C 1
ATOM 7546 O O . ASP A 1 935 ? -45.500 26.229 29.519 1.00 32.00 935 ASP A O 1
ATOM 7550 N N . ALA A 1 936 ? -46.243 26.259 31.621 1.00 27.44 936 ALA A N 1
ATOM 7551 C CA . ALA A 1 936 ? -47.630 26.640 31.324 1.00 27.44 936 ALA A CA 1
ATOM 7552 C C . ALA A 1 936 ? -47.819 28.100 30.827 1.00 27.44 936 ALA A C 1
ATOM 7554 O O . ALA A 1 936 ? -48.692 28.824 31.309 1.00 27.44 936 ALA A O 1
ATOM 7555 N N . ARG A 1 937 ? -47.002 28.557 29.866 1.00 29.11 937 ARG A N 1
ATOM 7556 C CA . ARG A 1 937 ? -47.141 29.870 29.196 1.00 29.11 937 ARG A CA 1
ATOM 7557 C C . ARG A 1 937 ? -46.968 29.873 27.671 1.00 29.11 937 ARG A C 1
ATOM 7559 O O . ARG A 1 937 ? -47.125 30.935 27.079 1.00 29.11 937 ARG A O 1
ATOM 7566 N N . LEU A 1 938 ? -46.684 28.733 27.033 1.00 33.16 938 LEU A N 1
ATOM 7567 C CA . LEU A 1 938 ? -46.351 28.674 25.596 1.00 33.16 938 LEU A CA 1
ATOM 7568 C C . LEU A 1 938 ? -47.303 27.842 24.713 1.00 33.16 938 LEU A C 1
ATOM 7570 O O . LEU A 1 938 ? -46.967 27.548 23.570 1.00 33.16 938 LEU A O 1
ATOM 7574 N N . VAL A 1 939 ? -48.515 27.520 25.185 1.00 31.89 939 VAL A N 1
ATOM 7575 C CA . VAL A 1 939 ? -49.572 26.919 24.343 1.00 31.89 939 VAL A CA 1
ATOM 7576 C C . VAL A 1 939 ? -50.940 27.555 24.621 1.00 31.89 939 VAL A C 1
ATOM 7578 O O . VAL A 1 939 ? -51.664 27.121 25.514 1.00 31.89 939 VAL A O 1
ATOM 7581 N N . SER A 1 940 ? -51.328 28.556 23.824 1.00 25.66 940 SER A N 1
ATOM 7582 C CA . SER A 1 940 ? -52.741 28.936 23.651 1.00 25.66 940 SER A CA 1
ATOM 7583 C C . SER A 1 940 ? -53.003 29.739 22.367 1.00 25.66 940 SER A C 1
ATOM 7585 O O . SER A 1 940 ? -52.958 30.966 22.373 1.00 25.66 940 SER A O 1
ATOM 7587 N N . GLN A 1 941 ? -53.339 29.041 21.271 1.00 28.56 941 GLN A N 1
ATOM 7588 C CA . GLN A 1 941 ? -54.383 29.441 20.303 1.00 28.56 941 GLN A CA 1
ATOM 7589 C C . GLN A 1 941 ? -54.503 28.444 19.135 1.00 28.56 941 GLN A C 1
ATOM 7591 O O . GLN A 1 941 ? -53.826 28.572 18.120 1.00 28.56 941 GLN A O 1
ATOM 7596 N N . THR A 1 942 ? -55.442 27.504 19.253 1.00 27.89 942 THR A N 1
ATOM 7597 C CA . THR A 1 942 ? -56.108 26.853 18.111 1.00 27.89 942 THR A CA 1
ATOM 7598 C C . THR A 1 942 ? -57.437 26.267 18.587 1.00 27.89 942 THR A C 1
ATOM 7600 O O . THR A 1 942 ? -57.493 25.576 19.601 1.00 27.89 942 THR A O 1
ATOM 7603 N N . THR A 1 943 ? -58.526 26.588 17.890 1.00 26.50 943 THR A N 1
ATOM 7604 C CA . THR A 1 943 ? -59.896 26.204 18.274 1.00 26.50 943 THR A CA 1
ATOM 7605 C C . THR A 1 943 ? -60.232 24.811 17.719 1.00 26.50 943 THR A C 1
ATOM 7607 O O . THR A 1 943 ? -59.908 24.553 16.559 1.00 26.50 943 THR A O 1
ATOM 7610 N N . PRO A 1 944 ? -60.869 23.902 18.485 1.00 30.53 944 PRO A N 1
ATOM 7611 C CA . PRO A 1 944 ? -61.126 22.538 18.024 1.00 30.53 944 PRO A CA 1
ATOM 7612 C C . PRO A 1 944 ? -62.276 22.452 17.009 1.00 30.53 944 PRO A C 1
ATOM 7614 O O . PRO A 1 944 ? -63.271 23.170 17.114 1.00 30.53 944 PRO A O 1
ATOM 7617 N N . ALA A 1 945 ? -62.163 21.506 16.074 1.00 28.09 945 ALA A N 1
ATOM 7618 C CA . ALA A 1 945 ? -63.255 21.042 15.220 1.00 28.09 945 ALA A CA 1
ATOM 7619 C C . ALA A 1 945 ? -63.705 19.641 15.670 1.00 28.09 945 ALA A C 1
ATOM 7621 O O . ALA A 1 945 ? -62.881 18.820 16.070 1.00 28.09 945 ALA A O 1
ATOM 7622 N N . VAL A 1 946 ? -65.014 19.387 15.635 1.00 28.44 946 VAL A N 1
ATOM 7623 C CA . VAL A 1 946 ? -65.648 18.180 16.194 1.00 28.44 946 VAL A CA 1
ATOM 7624 C C . VAL A 1 946 ? -65.706 17.047 15.163 1.00 28.44 946 VAL A C 1
ATOM 7626 O O . VAL A 1 946 ? -66.047 17.283 14.005 1.00 28.44 946 VAL A O 1
ATOM 7629 N N . LEU A 1 947 ? -65.432 15.817 15.608 1.00 28.30 947 LEU A N 1
ATOM 7630 C CA . LEU A 1 947 ? -65.766 14.573 14.905 1.00 28.30 947 LEU A CA 1
ATOM 7631 C C . LEU A 1 947 ? -67.067 13.979 15.483 1.00 28.30 947 LEU A C 1
ATOM 7633 O O . LEU A 1 947 ? -67.246 14.052 16.698 1.00 28.30 947 LEU A O 1
ATOM 7637 N N . PRO A 1 948 ? -67.944 13.376 14.660 1.00 34.03 948 PRO A N 1
ATOM 7638 C CA . PRO A 1 948 ? -68.972 12.439 15.110 1.00 34.03 948 PRO A CA 1
ATOM 7639 C C . PRO A 1 948 ? -68.463 10.981 15.106 1.00 34.03 948 PRO A C 1
ATOM 7641 O O . PRO A 1 948 ? -67.528 10.642 14.379 1.00 34.03 948 PRO A O 1
ATOM 7644 N N . ASP A 1 949 ? -69.092 10.142 15.928 1.00 29.95 949 ASP A N 1
ATOM 7645 C CA . ASP A 1 949 ? -68.589 8.836 16.386 1.00 29.95 949 ASP A CA 1
ATOM 7646 C C . ASP A 1 949 ? -68.888 7.601 15.492 1.00 29.95 949 ASP A C 1
ATOM 7648 O O . ASP A 1 949 ? -69.629 7.660 14.511 1.00 29.95 949 ASP A O 1
ATOM 7652 N N . ASP A 1 950 ? -68.400 6.454 15.994 1.00 32.06 950 ASP A N 1
ATOM 7653 C CA . ASP A 1 950 ? -69.005 5.104 15.934 1.00 32.06 950 ASP A CA 1
ATOM 7654 C C . ASP A 1 950 ? -68.671 4.149 14.737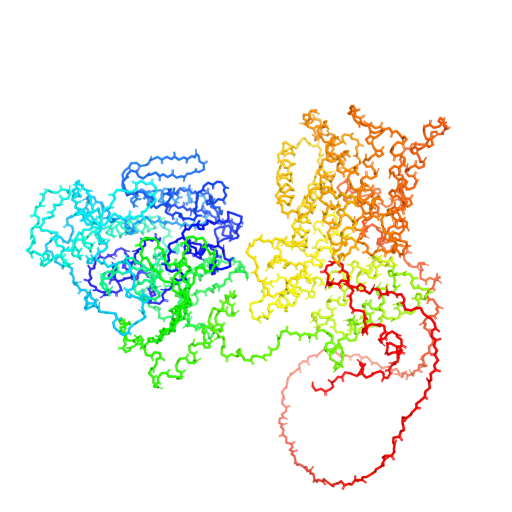 1.00 32.06 950 ASP A C 1
ATOM 7656 O O . ASP A 1 950 ? -68.096 4.579 13.735 1.00 32.06 950 ASP A O 1
ATOM 7660 N N . PRO A 1 951 ? -68.777 2.798 14.899 1.00 46.66 951 PRO A N 1
ATOM 7661 C CA . PRO A 1 951 ? -67.525 2.033 15.021 1.00 46.66 951 PRO A CA 1
ATOM 7662 C C . PRO A 1 951 ? -67.494 0.606 14.399 1.00 46.66 951 PRO A C 1
ATOM 7664 O O . PRO A 1 951 ? -68.486 0.049 13.937 1.00 46.66 951 PRO A O 1
ATOM 7667 N N . SER A 1 952 ? -66.353 -0.065 14.621 1.00 27.89 952 SER A N 1
ATOM 7668 C CA . SER A 1 952 ? -66.216 -1.510 14.925 1.00 27.89 952 SER A CA 1
ATOM 7669 C C . SER A 1 952 ? -66.118 -2.572 13.806 1.00 27.89 952 SER A C 1
ATOM 7671 O O . SER A 1 952 ? -66.816 -2.556 12.799 1.00 27.89 952 SER A O 1
ATOM 7673 N N . THR A 1 953 ? -65.318 -3.605 14.124 1.00 29.53 953 THR A N 1
ATOM 7674 C CA . THR A 1 953 ? -65.191 -4.941 13.486 1.00 29.53 953 THR A CA 1
ATOM 7675 C C . THR A 1 953 ? -64.532 -5.040 12.096 1.00 29.53 953 THR A C 1
ATOM 7677 O O . THR A 1 953 ? -64.630 -4.138 11.275 1.00 29.53 953 THR A O 1
ATOM 7680 N N . GLY A 1 954 ? -63.863 -6.178 11.829 1.00 27.31 954 GLY A N 1
ATOM 7681 C CA . GLY A 1 954 ? -63.377 -6.572 10.492 1.00 27.31 954 GLY A CA 1
ATOM 7682 C C . GLY A 1 954 ? -61.861 -6.804 10.371 1.00 27.31 954 GLY A C 1
ATOM 7683 O O . GLY A 1 954 ? -61.096 -5.873 10.154 1.00 27.31 954 GLY A O 1
ATOM 7684 N N . VAL A 1 955 ? -61.423 -8.065 10.459 1.00 27.17 955 VAL A N 1
ATOM 7685 C CA . VAL A 1 955 ? -60.027 -8.534 10.295 1.00 27.17 955 VAL A CA 1
ATOM 7686 C C . VAL A 1 955 ? -60.075 -9.880 9.549 1.00 27.17 955 VAL A C 1
ATOM 7688 O O . VAL A 1 955 ? -60.890 -10.706 9.962 1.00 27.17 955 VAL A O 1
ATOM 7691 N N . PRO A 1 956 ? -59.194 -10.210 8.575 1.00 50.34 956 PRO A N 1
ATOM 7692 C CA . PRO A 1 956 ? -58.384 -9.392 7.654 1.00 50.34 956 PRO A CA 1
ATOM 7693 C C . PRO A 1 956 ? -58.511 -9.910 6.178 1.00 50.34 956 PRO A C 1
ATOM 7695 O O . PRO A 1 956 ? -59.553 -10.434 5.804 1.00 50.34 956 PRO A O 1
ATOM 7698 N N . THR A 1 957 ? -57.411 -9.863 5.401 1.00 26.73 957 THR A N 1
ATOM 7699 C CA . THR A 1 957 ? -57.044 -10.635 4.172 1.00 26.73 957 THR A CA 1
ATOM 7700 C C . THR A 1 957 ? -57.143 -10.000 2.764 1.00 26.73 957 THR A C 1
ATOM 7702 O O . THR A 1 957 ? -58.088 -9.316 2.403 1.00 26.73 957 THR A O 1
ATOM 7705 N N . GLU A 1 958 ? -56.075 -10.286 2.001 1.00 26.70 958 GLU A N 1
ATOM 7706 C CA . GLU A 1 958 ? -55.969 -10.558 0.550 1.00 26.70 958 GLU A CA 1
ATOM 7707 C C . GLU A 1 958 ? -56.297 -9.499 -0.543 1.00 26.70 958 GLU A C 1
ATOM 7709 O O . GLU A 1 958 ? -57.408 -9.321 -1.026 1.00 26.70 958 GLU A O 1
ATOM 7714 N N . ARG A 1 959 ? -55.195 -8.897 -1.034 1.00 25.64 959 ARG A N 1
ATOM 7715 C CA . ARG A 1 959 ? -54.749 -8.779 -2.453 1.00 25.64 959 ARG A CA 1
ATOM 7716 C C . ARG A 1 959 ? -55.330 -9.829 -3.448 1.00 25.64 959 ARG A C 1
ATOM 7718 O O . ARG A 1 959 ? -55.648 -10.914 -2.977 1.00 25.64 959 ARG A O 1
ATOM 7725 N N . PRO A 1 960 ? -55.199 -9.674 -4.802 1.00 41.66 960 PRO A N 1
ATOM 7726 C CA . PRO A 1 960 ? -54.637 -8.551 -5.602 1.00 41.66 960 PRO A CA 1
ATOM 7727 C C . PRO A 1 960 ? -55.388 -8.227 -6.948 1.00 41.66 960 PRO A C 1
ATOM 7729 O O . PRO A 1 960 ? -56.434 -8.787 -7.244 1.00 41.66 960 PRO A O 1
ATOM 7732 N N . VAL A 1 961 ? -54.728 -7.431 -7.819 1.00 24.88 961 VAL A N 1
ATOM 7733 C CA . VAL A 1 961 ? -54.732 -7.460 -9.319 1.00 24.88 961 VAL A CA 1
ATOM 7734 C C . VAL A 1 961 ? -55.608 -6.452 -10.110 1.00 24.88 961 VAL A C 1
ATOM 7736 O O . VAL A 1 961 ? -56.803 -6.648 -10.288 1.00 24.88 961 VAL A O 1
ATOM 7739 N N . SER A 1 962 ? -54.915 -5.529 -10.813 1.00 23.72 962 SER A N 1
ATOM 7740 C CA . SER A 1 962 ? -55.288 -4.875 -12.104 1.00 23.72 962 SER A CA 1
ATOM 7741 C C . SER A 1 962 ? -56.426 -3.818 -12.118 1.00 23.72 962 SER A C 1
ATOM 7743 O O . SER A 1 962 ? -57.104 -3.649 -11.115 1.00 23.72 962 SER A O 1
ATOM 7745 N N . TYR A 1 963 ? -56.648 -3.010 -13.177 1.00 23.50 963 TYR A N 1
ATOM 7746 C CA . TYR A 1 963 ? -56.125 -3.016 -14.567 1.00 23.50 963 TYR A CA 1
ATOM 7747 C C . TYR A 1 963 ? -55.995 -1.591 -15.173 1.00 23.50 963 TYR A C 1
ATOM 7749 O O . TYR A 1 963 ? -56.760 -0.703 -14.819 1.00 23.50 963 TYR A O 1
ATOM 7757 N N . SER A 1 964 ? -55.120 -1.456 -16.187 1.00 24.20 964 SER A N 1
ATOM 7758 C CA . SER A 1 964 ? -55.165 -0.518 -17.346 1.00 24.20 964 SER A CA 1
ATOM 7759 C C . SER A 1 964 ? -55.153 1.015 -17.157 1.00 24.20 964 SER A C 1
ATOM 7761 O O . SER A 1 964 ? -55.695 1.572 -16.214 1.00 24.20 964 SER A O 1
ATOM 7763 N N . ALA A 1 965 ? -54.572 1.700 -18.150 1.00 29.12 965 ALA A N 1
ATOM 7764 C CA . ALA A 1 965 ? -54.572 3.155 -18.323 1.00 29.12 965 ALA A CA 1
ATOM 7765 C C . ALA A 1 965 ? -55.302 3.559 -19.619 1.00 29.12 965 ALA A C 1
ATOM 7767 O O . ALA A 1 965 ? -55.323 2.758 -20.548 1.00 29.12 965 ALA A O 1
ATOM 7768 N N . GLN A 1 966 ? -55.836 4.790 -19.668 1.00 26.84 966 GLN A N 1
ATOM 7769 C CA . GLN A 1 966 ? -56.277 5.599 -20.832 1.00 26.84 966 GLN A CA 1
ATOM 7770 C C . GLN A 1 966 ? -56.908 6.905 -20.269 1.00 26.84 966 GLN A C 1
ATOM 7772 O O . GLN A 1 966 ? -57.423 6.872 -19.156 1.00 26.84 966 GLN A O 1
ATOM 7777 N N . GLU A 1 967 ? -56.921 8.089 -20.896 1.00 26.55 967 GLU A N 1
ATOM 7778 C CA . GLU A 1 967 ? -56.217 8.639 -22.072 1.00 26.55 967 GLU A CA 1
ATOM 7779 C C . GLU A 1 967 ? -56.172 10.198 -21.943 1.00 26.55 967 GLU A C 1
ATOM 7781 O O . GLU A 1 967 ? -56.647 10.748 -20.951 1.00 26.55 967 GLU A O 1
ATOM 7786 N N . SER A 1 968 ? -55.574 10.931 -22.893 1.00 27.27 968 SER A N 1
ATOM 7787 C CA . SER A 1 968 ? -55.537 12.427 -22.947 1.00 27.27 968 SER A CA 1
ATOM 7788 C C . SER A 1 968 ? -56.620 12.971 -23.928 1.00 27.27 968 SER A C 1
ATOM 7790 O O . SER A 1 968 ? -57.424 12.146 -24.358 1.00 27.27 968 SER A O 1
ATOM 7792 N N . PRO A 1 969 ? -56.690 14.259 -24.382 1.00 46.16 969 PRO A N 1
ATOM 7793 C CA . PRO A 1 969 ? -55.938 15.496 -24.052 1.00 46.16 969 PRO A CA 1
ATOM 7794 C C . PRO A 1 969 ? -56.803 16.795 -23.914 1.00 46.16 969 PRO A C 1
ATOM 7796 O O . PRO A 1 969 ? -58.017 16.749 -24.091 1.00 46.16 969 PRO A O 1
ATOM 7799 N N . ASN A 1 970 ? -56.180 17.972 -23.665 1.00 27.55 970 ASN A N 1
ATOM 7800 C CA . ASN A 1 970 ? -56.296 19.216 -24.488 1.00 27.55 970 ASN A CA 1
ATOM 7801 C C . ASN A 1 970 ? -55.726 20.510 -23.833 1.00 27.55 970 ASN A C 1
ATOM 7803 O O . ASN A 1 970 ? -55.597 20.614 -22.617 1.00 27.55 970 ASN A O 1
ATOM 7807 N N . ALA A 1 971 ? -55.418 21.505 -24.679 1.00 27.67 971 ALA A N 1
ATOM 7808 C CA . ALA A 1 971 ? -55.038 22.916 -24.406 1.00 27.67 971 ALA A CA 1
ATOM 7809 C C . ALA A 1 971 ? -55.837 23.832 -25.406 1.00 27.67 971 ALA A C 1
ATOM 7811 O O . ALA A 1 971 ? -56.662 23.229 -26.103 1.00 27.67 971 ALA A O 1
ATOM 7812 N N . PRO A 1 972 ? -55.674 25.184 -25.590 1.00 40.56 972 PRO A N 1
ATOM 7813 C CA . PRO A 1 972 ? -54.580 26.110 -25.181 1.00 40.56 972 PRO A CA 1
ATOM 7814 C C . PRO A 1 972 ? -54.943 27.594 -24.783 1.00 40.56 972 PRO A C 1
ATOM 7816 O O . PRO A 1 972 ? -56.066 28.022 -25.000 1.00 40.56 972 PRO A O 1
ATOM 7819 N N . SER A 1 973 ? -53.935 28.375 -24.312 1.00 26.17 973 SER A N 1
ATOM 7820 C CA . SER A 1 973 ? -53.605 29.838 -24.523 1.00 26.17 973 SER A CA 1
ATOM 7821 C C . SER A 1 973 ? -54.680 30.979 -24.434 1.00 26.17 973 SER A C 1
ATOM 7823 O O . SER A 1 973 ? -55.861 30.665 -24.360 1.00 26.17 973 SER A O 1
ATOM 7825 N N . PRO A 1 974 ? -54.364 32.318 -24.486 1.00 39.06 974 PRO A N 1
ATOM 7826 C CA . PRO A 1 974 ? -53.088 33.082 -24.560 1.00 39.06 974 PRO A CA 1
ATOM 7827 C C . PRO A 1 974 ? -52.925 34.238 -23.495 1.00 39.06 974 PRO A C 1
ATOM 7829 O O . PRO A 1 974 ? -53.534 34.190 -22.433 1.00 39.06 974 PRO A O 1
ATOM 7832 N N . ILE A 1 975 ? -52.080 35.266 -23.759 1.00 29.55 975 ILE A N 1
ATOM 7833 C CA . ILE A 1 975 ? -51.500 36.269 -22.808 1.00 29.55 975 ILE A CA 1
ATOM 7834 C C . ILE A 1 975 ? -51.862 37.746 -23.147 1.00 29.55 975 ILE A C 1
ATOM 7836 O O . ILE A 1 975 ? -51.934 38.079 -24.331 1.00 29.55 975 ILE A O 1
ATOM 7840 N N . PRO A 1 976 ? -52.005 38.647 -22.140 1.00 33.69 976 PRO A N 1
ATOM 7841 C CA . PRO A 1 976 ? -51.430 40.022 -22.171 1.00 33.69 976 PRO A CA 1
ATOM 7842 C C . PRO A 1 976 ? -50.904 40.534 -20.780 1.00 33.69 976 PRO A C 1
ATOM 7844 O O . PRO A 1 976 ? -50.805 39.753 -19.841 1.00 33.69 976 PRO A O 1
ATOM 7847 N N . ILE A 1 977 ? -50.638 41.842 -20.560 1.00 24.41 977 ILE A N 1
ATOM 7848 C CA . ILE A 1 977 ? -49.352 42.574 -20.774 1.00 24.41 977 ILE A CA 1
ATOM 7849 C C . ILE A 1 977 ? -49.373 43.984 -20.073 1.00 24.41 977 ILE A C 1
ATOM 7851 O O . ILE A 1 977 ? -50.458 44.540 -19.943 1.00 24.41 977 ILE A O 1
ATOM 7855 N N . LEU A 1 978 ? -48.202 44.576 -19.699 1.00 24.16 978 LEU A N 1
ATOM 7856 C CA . LEU A 1 978 ? -47.965 45.934 -19.074 1.00 24.16 978 LEU A CA 1
ATOM 7857 C C . LEU A 1 978 ? -48.484 46.129 -17.609 1.00 24.16 978 LEU A C 1
ATOM 7859 O O . LEU A 1 978 ? -49.404 45.426 -17.217 1.00 24.16 978 LEU A O 1
ATOM 7863 N N . SER A 1 979 ? -48.028 47.047 -16.718 1.00 23.31 979 SER A N 1
ATOM 7864 C CA . SER A 1 979 ? -46.815 47.908 -16.486 1.00 23.31 979 SER A CA 1
ATOM 7865 C C . SER A 1 979 ? -46.945 48.594 -15.069 1.00 23.31 979 SER A C 1
ATOM 7867 O O . SER A 1 979 ? -47.935 48.297 -14.412 1.00 23.31 979 SER A O 1
ATOM 7869 N N . ALA A 1 980 ? -46.117 49.486 -14.469 1.00 23.47 980 ALA A N 1
ATOM 7870 C CA . ALA A 1 980 ? -44.921 50.280 -14.835 1.00 23.47 980 ALA A CA 1
ATOM 7871 C C . ALA A 1 980 ? -44.102 50.803 -13.595 1.00 23.47 980 ALA A C 1
ATOM 7873 O O . ALA A 1 980 ? -44.640 50.924 -12.500 1.00 23.47 980 ALA A O 1
ATOM 7874 N N . VAL A 1 981 ? -42.821 51.153 -13.830 1.00 24.17 981 VAL A N 1
ATOM 7875 C CA . VAL A 1 981 ? -41.933 52.264 -13.329 1.00 24.17 981 VAL A CA 1
ATOM 7876 C C . VAL A 1 981 ? -42.583 53.332 -12.387 1.00 24.17 981 VAL A C 1
ATOM 7878 O O . VAL A 1 981 ? -43.673 53.780 -12.744 1.00 24.17 981 VAL A O 1
ATOM 7881 N N . PRO A 1 982 ? -41.960 53.817 -11.260 1.00 27.92 982 PRO A N 1
ATOM 7882 C CA . PRO A 1 982 ? -40.678 54.569 -11.276 1.00 27.92 982 PRO A CA 1
ATOM 7883 C C . PRO A 1 982 ? -39.669 54.447 -10.098 1.00 27.92 982 PRO A C 1
ATOM 7885 O O . PRO A 1 982 ? -39.951 53.917 -9.029 1.00 27.92 982 PRO A O 1
ATOM 7888 N N . ASN A 1 983 ? -38.472 55.012 -10.332 1.00 26.44 983 ASN A N 1
ATOM 7889 C CA . ASN A 1 983 ? -37.336 55.152 -9.401 1.00 26.44 983 ASN A CA 1
ATOM 7890 C C . ASN A 1 983 ? -37.489 56.341 -8.430 1.00 26.44 983 ASN A C 1
ATOM 7892 O O . ASN A 1 983 ? -38.101 57.336 -8.806 1.00 26.44 983 ASN A O 1
ATOM 7896 N N . TYR A 1 984 ? -36.757 56.323 -7.306 1.00 24.16 984 TYR A N 1
ATOM 7897 C CA . TYR A 1 984 ? -36.087 57.515 -6.747 1.00 24.16 984 TYR A CA 1
ATOM 7898 C C . TYR A 1 984 ? -34.869 57.127 -5.882 1.00 24.16 984 TYR A C 1
ATOM 7900 O O . TYR A 1 984 ? -34.921 56.151 -5.141 1.00 24.16 984 TYR A O 1
ATOM 7908 N N . TRP A 1 985 ? -33.795 57.916 -5.971 1.00 22.67 985 TRP A N 1
ATOM 7909 C CA . TRP A 1 985 ? -32.633 57.946 -5.068 1.00 22.67 985 TRP A CA 1
ATOM 7910 C C . TRP A 1 985 ? -32.221 59.417 -4.928 1.00 22.67 985 TRP A C 1
ATOM 7912 O O . TRP A 1 985 ? -31.932 60.011 -5.962 1.00 22.67 985 TRP A O 1
ATOM 7922 N N . ASP A 1 986 ? -32.155 59.977 -3.711 1.00 22.56 986 ASP A N 1
ATOM 7923 C CA . ASP A 1 986 ? -31.063 60.892 -3.316 1.00 22.56 986 ASP A CA 1
ATOM 7924 C C . ASP A 1 986 ? -31.031 61.209 -1.801 1.00 22.56 986 ASP A C 1
ATOM 7926 O O . ASP A 1 986 ? -32.073 61.308 -1.159 1.00 22.56 986 ASP A O 1
ATOM 7930 N N . SER A 1 987 ? -29.821 61.475 -1.294 1.00 25.41 987 SER A N 1
ATOM 7931 C CA . SER A 1 987 ? -29.441 62.292 -0.122 1.00 25.41 987 SER A CA 1
ATOM 7932 C C . SER A 1 987 ? -30.030 62.021 1.285 1.00 25.41 987 SER A C 1
ATOM 7934 O O . SER A 1 987 ? -31.237 62.001 1.502 1.00 25.41 987 SER A O 1
ATOM 7936 N N . GLY A 1 988 ? -29.151 61.959 2.300 1.00 23.33 988 GLY A N 1
ATOM 7937 C CA . GLY A 1 988 ? -29.546 61.972 3.720 1.00 23.33 988 GLY A CA 1
ATOM 7938 C C . GLY A 1 988 ? -28.420 61.601 4.695 1.00 23.33 988 GLY A C 1
ATOM 7939 O O . GLY A 1 988 ? -28.285 60.442 5.069 1.00 23.33 988 GLY A O 1
ATOM 7940 N N . THR A 1 989 ? -27.595 62.566 5.119 1.00 24.25 989 THR A N 1
ATOM 7941 C CA . THR A 1 989 ? -26.445 62.321 6.017 1.00 24.25 989 THR A CA 1
ATOM 7942 C C . THR A 1 989 ? -26.772 62.504 7.502 1.00 24.25 989 THR A C 1
ATOM 7944 O O . THR A 1 989 ? -27.234 63.574 7.898 1.00 24.25 989 THR A O 1
ATOM 7947 N N . SER A 1 990 ? -26.379 61.545 8.345 1.00 24.77 990 SER A N 1
ATOM 7948 C CA . SER A 1 990 ? -26.212 61.731 9.798 1.00 24.77 990 SER A CA 1
ATOM 7949 C C . SER A 1 990 ? -25.058 60.870 10.323 1.00 24.77 990 SER A C 1
ATOM 7951 O O . SER A 1 990 ? -24.907 59.729 9.894 1.00 24.77 990 SER A O 1
ATOM 7953 N N . SER A 1 991 ? -24.238 61.404 11.231 1.00 21.67 991 SER A N 1
ATOM 7954 C CA . SER A 1 991 ? -22.927 60.841 11.589 1.00 21.67 991 SER A CA 1
ATOM 7955 C C . SER A 1 991 ? -22.830 60.308 13.023 1.00 21.67 991 SER A C 1
ATOM 7957 O O . SER A 1 991 ? -23.131 61.057 13.953 1.00 21.67 991 SER A O 1
ATOM 7959 N N . SER A 1 992 ? -22.203 59.131 13.170 1.00 23.34 992 SER A N 1
ATOM 7960 C CA . SER A 1 992 ? -21.539 58.633 14.397 1.00 23.34 992 SER A CA 1
ATOM 7961 C C . SER A 1 992 ? -22.457 58.207 15.567 1.00 23.34 992 SER A C 1
ATOM 7963 O O . SER A 1 992 ? -23.574 58.711 15.666 1.00 23.34 992 SER A O 1
ATOM 7965 N N . PRO A 1 993 ? -22.010 57.306 16.481 1.00 23.41 993 PRO A N 1
ATOM 7966 C CA . PRO A 1 993 ? -20.620 56.873 16.716 1.00 23.41 993 PRO A CA 1
ATOM 7967 C C . PRO A 1 993 ? -20.349 55.349 16.709 1.00 23.41 993 PRO A C 1
ATOM 7969 O O . PRO A 1 993 ? -21.249 54.540 16.889 1.00 23.41 993 PRO A O 1
ATOM 7972 N N . GLY A 1 994 ? -19.058 54.993 16.653 1.00 21.81 994 GLY A N 1
ATOM 7973 C CA . GLY A 1 994 ? -18.526 53.840 17.398 1.00 21.81 994 GLY A CA 1
ATOM 7974 C C . GLY A 1 994 ? -18.613 52.453 16.754 1.00 21.81 994 GLY A C 1
ATOM 7975 O O . GLY A 1 994 ? -19.176 51.547 17.357 1.00 21.81 994 GLY A O 1
ATOM 7976 N N . SER A 1 995 ? -17.993 52.250 15.589 1.00 24.08 995 SER A N 1
ATOM 7977 C CA . SER A 1 995 ? -17.639 50.902 15.122 1.00 24.08 995 SER A CA 1
ATOM 7978 C C . SER A 1 995 ? -16.341 50.425 15.796 1.00 24.08 995 SER A C 1
ATOM 7980 O O . SER A 1 995 ? -15.251 50.714 15.300 1.00 24.08 995 SER A O 1
ATOM 7982 N N . GLU A 1 996 ? -16.453 49.727 16.926 1.00 22.70 996 GLU A N 1
ATOM 7983 C CA . GLU A 1 996 ? -15.379 48.865 17.450 1.00 22.70 996 GLU A CA 1
ATOM 7984 C C . GLU A 1 996 ? -15.573 47.431 16.920 1.00 22.70 996 GLU A C 1
ATOM 7986 O O . GLU A 1 996 ? -16.707 46.999 16.707 1.00 22.70 996 GLU A O 1
ATOM 7991 N N . ASP A 1 997 ? -14.479 46.707 16.661 1.00 25.80 997 ASP A N 1
ATOM 7992 C CA . ASP A 1 997 ? -14.495 45.436 15.922 1.00 25.80 997 ASP A CA 1
ATOM 7993 C C . ASP A 1 997 ? -15.236 44.302 16.666 1.00 25.80 997 ASP A C 1
ATOM 7995 O O . ASP A 1 997 ? -14.685 43.655 17.562 1.00 25.80 997 ASP A O 1
ATOM 7999 N N . MET A 1 998 ? -16.474 44.003 16.256 1.00 24.36 998 MET A N 1
ATOM 8000 C CA . MET A 1 998 ? -17.214 42.821 16.717 1.00 24.36 998 MET A CA 1
ATOM 8001 C C . MET A 1 998 ? -16.821 41.587 15.894 1.00 24.36 998 MET A C 1
ATOM 8003 O O . MET A 1 998 ? -17.263 41.406 14.763 1.00 24.36 998 MET A O 1
ATOM 8007 N N . GLN A 1 999 ? -15.974 40.734 16.474 1.00 27.41 999 GLN A N 1
ATOM 8008 C CA . GLN A 1 999 ? -15.482 39.507 15.841 1.00 27.41 999 GLN A CA 1
ATOM 8009 C C . GLN A 1 999 ? -16.396 38.316 16.157 1.00 27.41 999 GLN A C 1
ATOM 8011 O O . GLN A 1 999 ? -16.428 37.829 17.289 1.00 27.41 999 GLN A O 1
ATOM 8016 N N . PHE A 1 1000 ? -17.103 37.805 15.151 1.00 31.47 1000 PHE A N 1
ATOM 8017 C CA . PHE A 1 1000 ? -18.027 36.684 15.285 1.00 31.47 1000 PHE A CA 1
ATOM 8018 C C . PHE A 1 1000 ? -17.272 35.341 15.175 1.00 31.47 1000 PHE A C 1
ATOM 8020 O O . PHE A 1 1000 ? -16.506 35.115 14.231 1.00 31.47 1000 PHE A O 1
ATOM 8027 N N . PRO A 1 1001 ? -17.473 34.403 16.117 1.00 36.47 1001 PRO A N 1
ATOM 8028 C CA . PRO A 1 1001 ? -16.796 33.115 16.118 1.00 36.47 1001 PRO A CA 1
ATOM 8029 C C . PRO A 1 1001 ? -17.391 32.129 15.106 1.00 36.47 1001 PRO A C 1
ATOM 8031 O O . PRO A 1 1001 ? -18.604 31.953 14.998 1.00 36.47 1001 PRO A O 1
ATOM 8034 N N . PHE A 1 1002 ? -16.515 31.321 14.514 1.00 41.78 1002 PHE A N 1
ATOM 8035 C CA . PHE A 1 1002 ? -16.766 29.882 14.489 1.00 41.78 1002 PHE A CA 1
ATOM 8036 C C . PHE A 1 1002 ? -16.081 29.237 15.700 1.00 41.78 1002 PHE A C 1
ATOM 8038 O O . PHE A 1 1002 ? -15.088 29.758 16.212 1.00 41.78 1002 PHE A O 1
ATOM 8045 N N . MET A 1 1003 ? -16.601 28.094 16.162 1.00 52.56 1003 MET A N 1
ATOM 8046 C CA . MET A 1 1003 ? -15.941 27.306 17.211 1.00 52.56 1003 MET A CA 1
ATOM 8047 C C . MET A 1 1003 ? -14.501 26.948 16.804 1.00 52.56 1003 MET A C 1
ATOM 8049 O O . MET A 1 1003 ? -14.281 26.698 15.613 1.00 52.56 1003 MET A O 1
ATOM 8053 N N . PRO A 1 1004 ? -13.543 26.816 17.750 1.00 44.09 1004 PRO A N 1
ATOM 8054 C CA . PRO A 1 1004 ? -12.123 26.597 17.441 1.00 44.09 1004 PRO A CA 1
ATOM 8055 C C . PRO A 1 1004 ? -11.803 25.355 16.596 1.00 44.09 1004 PRO A C 1
ATOM 8057 O O . PRO A 1 1004 ? -10.680 25.212 16.124 1.00 44.09 1004 PRO A O 1
ATOM 8060 N N . TRP A 1 1005 ? -12.765 24.461 16.375 1.00 50.66 1005 TRP A N 1
ATOM 8061 C CA . TRP A 1 1005 ? -12.687 23.273 15.516 1.00 50.66 1005 TRP A CA 1
ATOM 8062 C C . TRP A 1 1005 ? -13.156 23.526 14.071 1.00 50.66 1005 TRP A C 1
ATOM 8064 O O . TRP A 1 1005 ? -12.640 22.924 13.131 1.00 50.66 1005 TRP A O 1
ATOM 8074 N N . LEU A 1 1006 ? -14.135 24.421 13.893 1.00 44.38 1006 LEU A N 1
ATOM 8075 C CA . LEU A 1 1006 ? -14.999 24.489 12.708 1.00 44.38 1006 LEU A CA 1
ATOM 8076 C C . LEU A 1 1006 ? -14.650 25.615 11.719 1.00 44.38 1006 LEU A C 1
ATOM 8078 O O . LEU A 1 1006 ? -15.059 25.531 10.562 1.00 44.38 1006 LEU A O 1
ATOM 8082 N N . GLY A 1 1007 ? -13.922 26.659 12.128 1.00 45.50 1007 GLY A N 1
ATOM 8083 C CA . GLY A 1 1007 ? -13.611 27.783 11.239 1.00 45.50 1007 GLY A CA 1
ATOM 8084 C C . GLY A 1 1007 ? -12.720 28.865 11.851 1.00 45.50 1007 GLY A C 1
ATOM 8085 O O . GLY A 1 1007 ? -12.444 28.856 13.047 1.00 45.50 1007 GLY A O 1
ATOM 8086 N N . ARG A 1 1008 ? -12.264 29.780 10.988 1.00 40.16 1008 ARG A N 1
ATOM 8087 C CA . ARG A 1 1008 ? -11.384 30.921 11.296 1.00 40.16 1008 ARG A CA 1
ATOM 8088 C C . ARG A 1 1008 ? -12.159 32.024 12.031 1.00 40.16 1008 ARG A C 1
ATOM 8090 O O . ARG A 1 1008 ? -13.304 32.285 11.672 1.00 40.16 1008 ARG A O 1
ATOM 8097 N N . GLN A 1 1009 ? -11.534 32.700 12.996 1.00 37.00 1009 GLN A N 1
ATOM 8098 C CA . GLN A 1 1009 ? -12.081 33.923 13.608 1.00 37.00 1009 GLN A CA 1
ATOM 8099 C C . GLN A 1 1009 ? -11.828 35.166 12.727 1.00 37.00 1009 GLN A C 1
ATOM 8101 O O . GLN A 1 1009 ? -10.757 35.277 12.126 1.00 37.00 1009 GLN A O 1
ATOM 8106 N N . GLY A 1 1010 ? -12.787 36.102 12.690 1.00 38.66 1010 GLY A N 1
ATOM 8107 C CA . GLY A 1 1010 ? -12.621 37.464 12.157 1.00 38.66 1010 GLY A CA 1
ATOM 8108 C C . GLY A 1 1010 ? -12.742 37.629 10.634 1.00 38.66 1010 GLY A C 1
ATOM 8109 O O . GLY A 1 1010 ? -11.738 37.817 9.950 1.00 38.66 1010 GLY A O 1
ATOM 8110 N N . GLU A 1 1011 ? -13.970 37.615 10.102 1.00 37.75 1011 GLU A N 1
ATOM 8111 C CA . GLU A 1 1011 ? -14.306 38.251 8.811 1.00 37.75 1011 GLU A CA 1
ATOM 8112 C C . GLU A 1 1011 ? -15.820 38.578 8.727 1.00 37.75 1011 GLU A C 1
ATOM 8114 O O . GLU A 1 1011 ? -16.598 37.903 8.038 1.00 37.75 1011 GLU A O 1
ATOM 8119 N N . ASP A 1 1012 ? -16.233 39.633 9.420 1.00 47.31 1012 ASP A N 1
ATOM 8120 C CA . ASP A 1 1012 ? -17.545 39.683 10.086 1.00 47.31 1012 ASP A CA 1
ATOM 8121 C C . ASP A 1 1012 ? -18.697 40.319 9.282 1.00 47.31 1012 ASP A C 1
ATOM 8123 O O . ASP A 1 1012 ? -19.870 40.023 9.525 1.00 47.31 1012 ASP A O 1
ATOM 8127 N N . ALA A 1 1013 ? -18.366 41.088 8.234 1.00 37.16 1013 ALA A N 1
ATOM 8128 C CA . ALA A 1 1013 ? -19.258 41.937 7.420 1.00 37.16 1013 ALA A CA 1
ATOM 8129 C C . ALA A 1 1013 ? -20.302 41.209 6.522 1.00 37.16 1013 ALA A C 1
ATOM 8131 O O . ALA A 1 1013 ? -20.595 41.628 5.399 1.00 37.16 1013 ALA A O 1
ATOM 8132 N N . VAL A 1 1014 ? -20.832 40.074 6.980 1.00 39.28 1014 VAL A N 1
ATOM 8133 C CA . VAL A 1 1014 ? -22.014 39.374 6.439 1.00 39.28 1014 VAL A CA 1
ATOM 8134 C C . VAL A 1 1014 ? -22.986 38.990 7.564 1.00 39.28 1014 VAL A C 1
ATOM 8136 O O . VAL A 1 1014 ? -24.186 38.897 7.318 1.00 39.28 1014 VAL A O 1
ATOM 8139 N N . PHE A 1 1015 ? -22.506 38.787 8.797 1.00 48.28 1015 PHE A N 1
ATOM 8140 C CA . PHE A 1 1015 ? -23.367 38.427 9.926 1.00 48.28 1015 PHE A CA 1
ATOM 8141 C C . PHE A 1 1015 ? -23.962 39.655 10.617 1.00 48.28 1015 PHE A C 1
ATOM 8143 O O . PHE A 1 1015 ? -25.155 39.627 10.913 1.00 48.28 1015 PHE A O 1
ATOM 8150 N N . ASP A 1 1016 ? -23.218 40.761 10.734 1.00 41.28 1016 ASP A N 1
ATOM 8151 C CA . ASP A 1 1016 ? -23.796 42.068 11.090 1.00 41.28 1016 ASP A CA 1
ATOM 8152 C C . ASP A 1 1016 ? -24.926 42.470 10.133 1.00 41.28 1016 ASP A C 1
ATOM 8154 O O . ASP A 1 1016 ? -25.975 42.951 10.558 1.00 41.28 1016 ASP A O 1
ATOM 8158 N N . ASP A 1 1017 ? -24.749 42.210 8.836 1.00 41.91 1017 ASP A N 1
ATOM 8159 C CA . ASP A 1 1017 ? -25.722 42.507 7.778 1.00 41.91 1017 ASP A CA 1
ATOM 8160 C C . ASP A 1 1017 ? -27.009 41.666 7.951 1.00 41.91 1017 ASP A C 1
ATOM 8162 O O . ASP A 1 1017 ? -28.123 42.179 7.862 1.00 41.91 1017 ASP A O 1
ATOM 8166 N N . LEU A 1 1018 ? -26.887 40.380 8.312 1.00 45.16 1018 LEU A N 1
ATOM 8167 C CA . LEU A 1 1018 ? -28.027 39.492 8.608 1.00 45.16 1018 LEU A CA 1
ATOM 8168 C C . LEU A 1 1018 ? -28.726 39.793 9.948 1.00 45.16 1018 LEU A C 1
ATOM 8170 O O . LEU A 1 1018 ? -29.939 39.595 10.060 1.00 45.16 1018 LEU A O 1
ATOM 8174 N N . LEU A 1 1019 ? -27.981 40.252 10.958 1.00 48.03 1019 LEU A N 1
ATOM 8175 C CA . LEU A 1 1019 ? -28.506 40.583 12.287 1.00 48.03 1019 LEU A CA 1
ATOM 8176 C C . LEU A 1 1019 ? -29.187 41.961 12.309 1.00 48.03 1019 LEU A C 1
ATOM 8178 O O . LEU A 1 1019 ? -30.266 42.098 12.886 1.00 48.03 1019 LEU A O 1
ATOM 8182 N N . SER A 1 1020 ? -28.601 42.963 11.649 1.00 44.69 1020 SER A N 1
ATOM 8183 C CA . SER A 1 1020 ? -29.135 44.333 11.584 1.00 44.69 1020 SER A CA 1
ATOM 8184 C C . SER A 1 1020 ? -30.332 44.479 10.638 1.00 44.69 1020 SER A C 1
ATOM 8186 O O . SER A 1 1020 ? -31.260 45.228 10.940 1.00 44.69 1020 SER A O 1
ATOM 8188 N N . SER A 1 1021 ? -30.373 43.726 9.533 1.00 44.84 1021 SER A N 1
ATOM 8189 C CA . SER A 1 1021 ? -31.475 43.776 8.554 1.00 44.84 1021 SER A CA 1
ATOM 8190 C C . SER A 1 1021 ? -32.784 43.118 9.020 1.00 44.84 1021 SER A C 1
ATOM 8192 O O . SER A 1 1021 ? -33.785 43.161 8.302 1.00 44.84 1021 SER A O 1
ATOM 8194 N N . GLY A 1 1022 ? -32.803 42.467 10.190 1.00 49.53 1022 GLY A N 1
ATOM 8195 C CA . GLY A 1 1022 ? -33.983 41.767 10.719 1.00 49.53 1022 GLY A CA 1
ATOM 8196 C C . GLY A 1 1022 ? -34.402 40.520 9.922 1.00 49.53 1022 GLY A C 1
ATOM 8197 O O . GLY A 1 1022 ? -35.447 39.931 10.204 1.00 49.53 1022 GLY A O 1
ATOM 8198 N N . VAL A 1 1023 ? -33.593 40.088 8.948 1.00 53.16 1023 VAL A N 1
ATOM 8199 C CA . VAL A 1 1023 ? -33.889 39.003 7.991 1.00 53.16 1023 VAL A CA 1
ATOM 8200 C C . VAL A 1 1023 ? -34.137 37.646 8.663 1.00 53.16 1023 VAL A C 1
ATOM 8202 O O . VAL A 1 1023 ? -34.923 36.854 8.139 1.00 53.16 1023 VAL A O 1
ATOM 8205 N N . LEU A 1 1024 ? -33.529 37.394 9.828 1.00 50.47 1024 LEU A N 1
ATOM 8206 C CA . LEU A 1 1024 ? -33.738 36.182 10.639 1.00 50.47 1024 LEU A CA 1
ATOM 8207 C C . LEU A 1 1024 ? -35.070 36.170 11.415 1.00 50.47 1024 LEU A C 1
ATOM 8209 O O . LEU A 1 1024 ? -35.505 35.114 11.861 1.00 50.47 1024 LEU A O 1
ATOM 8213 N N . ASN A 1 1025 ? -35.726 37.324 11.572 1.00 51.22 1025 ASN A N 1
ATOM 8214 C CA . ASN A 1 1025 ? -36.960 37.473 12.355 1.00 51.22 1025 ASN A CA 1
ATOM 8215 C C . ASN A 1 1025 ? -38.211 37.670 11.475 1.00 51.22 1025 ASN A C 1
ATOM 8217 O O . ASN A 1 1025 ? -39.311 37.852 11.994 1.00 51.22 1025 ASN A O 1
ATOM 8221 N N . ASN A 1 1026 ? -38.064 37.654 10.146 1.00 50.75 1026 ASN A N 1
ATOM 8222 C CA . ASN A 1 1026 ? -39.157 37.865 9.198 1.00 50.75 1026 ASN A CA 1
ATOM 8223 C C . ASN A 1 1026 ? -39.616 36.527 8.577 1.00 50.75 1026 ASN A C 1
ATOM 8225 O O . ASN A 1 1026 ? -38.903 35.995 7.724 1.00 50.75 1026 ASN A O 1
ATOM 8229 N N . PRO A 1 1027 ? -40.817 36.001 8.896 1.00 43.53 1027 PRO A N 1
ATOM 8230 C CA . PRO A 1 1027 ? -41.299 34.728 8.347 1.00 43.53 1027 PRO A CA 1
ATOM 8231 C C . PRO A 1 1027 ? -41.573 34.751 6.829 1.00 43.53 1027 PRO A C 1
ATOM 8233 O O . PRO A 1 1027 ? -41.741 33.698 6.223 1.00 43.53 1027 PRO A O 1
ATOM 8236 N N . ASN A 1 1028 ? -41.589 35.929 6.190 1.00 41.19 1028 ASN A N 1
ATOM 8237 C CA . ASN A 1 1028 ? -41.689 36.085 4.733 1.00 41.19 1028 ASN A CA 1
ATOM 8238 C C . ASN A 1 1028 ? -40.324 36.288 4.043 1.00 41.19 1028 ASN A C 1
ATOM 8240 O O . ASN A 1 1028 ? -40.278 36.599 2.851 1.00 41.19 1028 ASN A O 1
ATOM 8244 N N . SER A 1 1029 ? -39.216 36.132 4.776 1.00 45.38 1029 SER A N 1
ATOM 8245 C CA . SER A 1 1029 ? -37.846 36.240 4.262 1.00 45.38 1029 SER A CA 1
ATOM 8246 C C . SER A 1 1029 ? -37.617 35.334 3.036 1.00 45.38 1029 SER A C 1
ATOM 8248 O O . SER A 1 1029 ? -38.047 34.177 3.045 1.00 45.38 1029 SER A O 1
ATOM 8250 N N . PRO A 1 1030 ? -36.926 35.792 1.971 1.00 39.38 1030 PRO A N 1
ATOM 8251 C CA . PRO A 1 1030 ? -36.711 34.982 0.768 1.00 39.38 1030 PRO A CA 1
ATOM 8252 C C . PRO A 1 1030 ? -35.910 33.697 1.043 1.00 39.38 1030 PRO A C 1
ATOM 8254 O O . PRO A 1 1030 ? -36.081 32.715 0.326 1.00 39.38 1030 PRO A O 1
ATOM 8257 N N . TYR A 1 1031 ? -35.113 33.672 2.118 1.00 40.47 1031 TYR A N 1
ATOM 8258 C CA . TYR A 1 1031 ? -34.361 32.502 2.587 1.00 40.47 1031 TYR A CA 1
ATOM 8259 C C . TYR A 1 1031 ? -35.239 31.387 3.200 1.00 40.47 1031 TYR A C 1
ATOM 8261 O O . TYR A 1 1031 ? -34.741 30.288 3.433 1.00 40.47 1031 TYR A O 1
ATOM 8269 N N . LEU A 1 1032 ? -36.528 31.649 3.467 1.00 36.84 1032 LEU A N 1
ATOM 8270 C CA . LEU A 1 1032 ? -37.474 30.687 4.058 1.00 36.84 1032 LEU A CA 1
ATOM 8271 C C . LEU A 1 1032 ? -38.301 29.903 3.030 1.00 36.84 1032 LEU A C 1
ATOM 8273 O O . LEU A 1 1032 ? -39.012 28.970 3.403 1.00 36.84 1032 LEU A O 1
ATOM 8277 N N . ARG A 1 1033 ? -38.251 30.256 1.739 1.00 35.44 1033 ARG A N 1
ATOM 8278 C CA . ARG A 1 1033 ? -39.019 29.535 0.715 1.00 35.44 1033 ARG A CA 1
ATOM 8279 C C . ARG A 1 1033 ? -38.271 28.270 0.282 1.00 35.44 1033 ARG A C 1
ATOM 8281 O O . ARG A 1 1033 ? -37.195 28.402 -0.300 1.00 35.44 1033 ARG A O 1
ATOM 8288 N N . PRO A 1 1034 ? -38.828 27.056 0.466 1.00 30.48 1034 PRO A N 1
ATOM 8289 C CA . PRO A 1 1034 ? -38.265 25.873 -0.168 1.00 30.48 1034 PRO A CA 1
ATOM 8290 C C . PRO A 1 1034 ? -38.372 26.035 -1.688 1.00 30.48 1034 PRO A C 1
ATOM 8292 O O . PRO A 1 1034 ? -39.458 26.264 -2.229 1.00 30.48 1034 PRO A O 1
ATOM 8295 N N . THR A 1 1035 ? -37.243 25.930 -2.384 1.00 28.89 1035 THR A N 1
ATOM 8296 C CA . THR A 1 1035 ? -37.205 25.946 -3.847 1.00 28.89 1035 THR A CA 1
ATOM 8297 C C . THR A 1 1035 ? -37.912 24.705 -4.379 1.00 28.89 1035 THR A C 1
ATOM 8299 O O . THR A 1 1035 ? -37.365 23.607 -4.319 1.00 28.89 1035 THR A O 1
ATOM 8302 N N . LYS A 1 1036 ? -39.131 24.873 -4.904 1.00 28.36 1036 LYS A N 1
ATOM 8303 C CA . LYS A 1 1036 ? -39.782 23.845 -5.719 1.00 28.36 1036 LYS A CA 1
ATOM 8304 C C . LYS A 1 1036 ? -39.045 23.723 -7.053 1.00 28.36 1036 LYS A C 1
ATOM 8306 O O . LYS A 1 1036 ? -39.251 24.573 -7.916 1.00 28.36 1036 LYS A O 1
ATOM 8311 N N . ASN A 1 1037 ? -38.208 22.696 -7.166 1.00 26.17 1037 ASN A N 1
ATOM 8312 C CA . ASN A 1 1037 ? -37.847 21.936 -8.369 1.00 26.17 1037 ASN A CA 1
ATOM 8313 C C . ASN A 1 1037 ? -37.040 20.714 -7.918 1.00 26.17 1037 ASN A C 1
ATOM 8315 O O . ASN A 1 1037 ? -36.058 20.934 -7.175 1.00 26.17 1037 ASN A O 1
#

pLDDT: mean 82.4, std 21.89, range [21.67, 98.88]

Solvent-accessible surface area (backbone atoms only — not comparable to full-atom values): 58757 Å² total; per-residue (Å²): 53,36,24,49,35,27,38,56,65,33,36,81,63,63,64,72,77,43,84,31,70,42,56,35,44,30,25,54,50,1,28,31,42,80,34,28,30,29,48,23,23,46,60,34,22,23,51,47,17,37,39,46,4,24,57,38,87,80,66,62,26,55,24,79,67,35,47,47,59,49,82,60,79,34,42,47,40,51,42,35,72,71,60,31,45,26,34,40,34,26,55,61,47,28,51,73,55,99,60,23,45,91,65,37,49,80,44,59,44,24,26,55,65,83,49,52,55,61,49,23,49,32,40,38,97,92,46,75,50,73,48,83,52,49,37,55,58,54,41,47,52,56,49,54,54,50,50,54,68,35,59,78,67,76,49,57,73,49,75,48,55,23,37,54,47,36,36,86,56,29,74,40,57,79,90,35,68,72,57,66,71,94,49,88,72,85,78,45,93,36,37,83,53,82,51,86,45,51,60,66,57,70,65,61,39,45,35,30,43,56,62,54,42,31,27,65,48,51,49,30,58,72,76,93,73,62,63,92,63,14,59,67,51,72,62,70,99,76,59,82,52,29,21,44,51,70,59,51,44,65,50,34,36,61,88,78,63,49,76,49,76,29,71,80,20,54,70,43,51,58,53,42,43,50,39,38,52,43,29,39,54,29,20,40,49,54,50,26,57,47,45,35,55,51,52,54,49,29,53,79,67,74,39,40,68,82,39,80,48,70,45,31,29,42,18,9,23,33,86,29,49,64,19,20,41,59,49,52,46,82,53,62,49,10,20,33,22,33,39,29,36,24,29,62,79,68,26,60,62,54,35,78,38,82,65,54,44,44,40,24,20,48,25,33,29,55,27,52,78,68,72,43,86,66,59,89,80,38,73,34,56,59,55,62,51,50,53,64,75,40,82,60,98,80,63,80,47,58,41,60,35,48,30,50,42,6,44,29,82,70,36,36,38,60,10,31,37,35,34,29,48,95,48,39,39,40,39,40,34,57,27,48,21,88,87,44,64,65,28,36,79,83,53,62,86,66,56,48,70,41,25,32,50,44,77,87,34,76,76,68,63,56,50,39,60,82,41,81,86,40,56,58,57,52,56,55,50,48,51,52,35,52,52,51,29,27,71,71,56,51,83,76,89,60,86,57,100,78,76,74,91,78,91,88,76,71,63,70,72,44,28,48,79,69,66,67,46,64,55,46,37,52,31,18,48,56,24,34,48,39,50,60,80,53,60,92,55,68,66,62,36,48,52,33,39,52,54,25,50,48,64,42,63,81,36,62,94,62,71,46,74,60,58,47,52,22,50,53,37,42,32,50,36,26,39,34,71,57,40,32,55,57,24,59,54,46,50,47,52,47,35,50,41,37,55,76,68,52,42,41,35,71,59,43,85,47,56,61,56,62,37,48,51,36,34,36,52,50,55,40,51,46,67,59,45,50,50,55,19,74,42,42,76,96,50,52,68,65,52,72,96,64,52,57,50,72,74,46,61,43,90,89,42,68,81,66,93,64,93,82,75,66,17,63,64,30,51,39,55,56,49,48,55,52,45,45,51,50,35,34,50,50,58,55,39,66,72,43,80,53,64,56,90,59,52,66,61,52,52,53,48,55,51,52,54,52,47,63,51,47,81,59,38,92,74,52,81,70,72,45,76,65,56,50,67,52,35,77,75,43,65,55,33,54,42,52,57,41,40,48,37,52,49,32,36,40,51,33,66,53,30,36,36,51,38,87,87,45,93,78,22,46,33,66,46,32,53,74,71,49,62,68,69,62,37,53,52,23,52,51,50,29,50,53,29,21,49,48,39,40,46,44,48,35,47,48,55,72,69,52,85,72,82,59,86,62,61,68,63,55,57,52,37,45,50,53,23,42,51,49,45,58,42,38,45,73,70,52,84,60,92,82,50,50,50,66,67,57,42,50,52,50,44,51,45,37,51,52,32,49,58,64,52,43,68,53,30,48,64,48,48,63,57,53,52,50,50,54,51,49,50,49,56,55,54,46,63,72,70,69,69,83,76,98,71,77,92,70,82,74,74,96,68,78,79,69,74,76,79,56,52,74,70,55,57,56,67,68,66,61,56,91,75,28,41,64,55,71,29,65,82,77,96,65,90,69,62,90,68,66,80,78,80,79,77,93,81,81,85,88,89,82,85,89,80,89,81,86,86,87,83,84,89,91,85,87,88,81,85,88,85,88,80,90,87,87,84,88,88,89,85,83,91,89,88,91,82,93,88,82,90,89,90,87,86,81,90,87,90,84,82,87,84,83,92,70,93,74,68,55,73,41,59,76,70,78,46,72,42,64,82,44,91,58,56,59,57,46,62,72,68,44,54,86,79,42,90,83,32,80,71,69,60,81,79,90,124